Protein AF-A0A9D6SR41-F1 (afdb_monomer)

pLDDT: mean 81.48, std 13.34, range [27.78, 97.31]

Foldseek 3Di:
DDDDDDDDDDDPDDDPVVLVLVLLLVLLVQLLVLCPVVLVVQLVLLVVLCVVCVPQFDNVVSVVLNVQSVVLSVVSVVLSVVCVVPVDDSVCSVVSVVVLLVSLLSNLLSLLCCLAVRQGAPPVVSLVSSLVSLLVSLVSCLLNQLSDLSNSVSNNCNNLVSNLVRLVVNPDPVSVVSSVVSVVSSVVSVVCSVVSNVVNSVVSSVVSVVVVVVVVVVVVVVVVVVVVVVVVVVVVVVVVVVVVVVVVVVVVVVCQQPDCWFKFWAWLVQQTQATHPNNCVVAVDDRVRRHRHHDQWADPVCVVVVVVVSVCQQVFDWDWQDWDWTAHPVGDIFTKGKTKHFDADPVGHGTIMMMIMDTDRVVVVPPPPPPPVCPVCVLVVVLVVQCVVPPDNVSSVQSNQVSCCVVVVFAKKKKFFDDPDDDDFFGPDMDMDGPDCPLLVVVVVQVRPDGLCVQCQEDVVCCQVVVAKDWFQFLVPDPRYRCSVSCVVSQWTIKIKHFQDAPRHGGMIMMTTHSHRDDDDPVVRVVVVVSSPSSNVSVVCVVVVVVVVVVLCVQQVDLWWKWWAFPVQATQDTHVNNCVPQVDDPVRRGRDHPLVRWADPPCSVVSVVVQVVQQVDPDWDWDWDWIAHPVGDIFIWIKTKHFDADPVRDGGTMMMIIDTCVVVVLVVLLVVLVVQLVVLLVPDLDLQRNVQVNQVSLCVSVVFFKKWWWFQDPPVRKTATDDMYGDPDPLVVVLVVVRNVDIHHLPDDQDWQFVVQVVVQAKDWFQFLVVRPSHPSSVSCVSSQFTIKIKHFQAAVNDTGIMMMTTHHHGDDDDPSSRVSVHVVSPVSNVSNVVSVVVVVCVQVVQAPPLQSAGEPVVVQVVVQVLLVVCVVVVFKKKKKKKFKPPLVVVCVPVNVVQSSVLSNVLSVLLVVLDDPPKGKGAHDDRIIMIMGHRDPDVVVVVVSVLSSQVSQQDWDQGPNDTDGIGMQMFMEMPPPQHSGDVSRVVQRVLQSVVSVVVPGSDYGYGDPVSVVVVVVLVVLLVVLVVCLVVVQKAWFWFFKAFLPPRDGQEIETDIWGQRPPPGIDDCVSVVVSCVVVVVNQSVQLVSLLVQLLLLLVLVVVVFDLHAYEYEDDLSLLPDPCNLVSNVVSCVVSVHQQLRYEYEYEQVSCPPDPVSSQVSQVSSVVSNHAYEYPCPPPDDDDLVSVLSHPHAAYEHDLVLLVCPPPDPVSLVSLLVVCVSCVVSVHAYEYEANQDPRSSVSCVVSPHGMYTHPNVHDGGHSVVVSVVSVDPDDDDDDDDD

Secondary structure (DSSP, 8-state):
---------------THHHHHHHHHHHHHHHHHHHHHHHHHHHHHHHHHHHHHTTTS-HHHHHHHHHHHHHHHHHHHHHHHHHHTT---GGGHHHHHHHHHHHHHHHHHHHHHHTTTS--SS-HHHHHHHHHHHHHHHHHHHHHHTTSHHHHHHHHHHHHHHHHHHHHHT--HHHHHHHHHHHHHHHHHHHHHHHHHHHHHHHHHHHHHHHHHHHHHHHHHHHHHHHHHHHHHHHHHHHHHHHHHHHHHHHHHHHHHH-SSEEEEEETT-BEEEE-HHHHHHH---HHHHTTSB-TTS-GGGHHHHHHHHHHHHTT--EEEEEEEEE-TTS-EEEEEEEEEEEE-TTS-EEEEEEEEEE-TTHHHHTTSSSSTHHHHHHHHHHHHHHHSSSSHHHHHHHHHHHHHHHTT-SEEEEEE--TT--S-S-SEEEEEES-TTTTHHHHHHTTS--TTT-TTSHHHHHHHH-S-EEES-GGG--S-TTHHHHHHTT--EEEEEEEEETTEEEEEEEEEESS-----HHHHHHHHHHHHHHHHHHHHHHHHHHHHHHHHHHHS-SSEEEEEETTSBEEEE-HHHHHHH---HHHHTTSBHHHHTSPTT-HHHHHHHHHHHHT-SS-EEEEEEEE-TTS-EEEEEEEEEEEE-TTS-EEEEEEEEEE-HHHHHHHHHHHHHHHHHHHHHH-SSHHHHHHHHHHHHHHHHT-SEEEEEEE-TTT--EEEEEEEE-S-HHHHHHHHHHHT-EE-SSSS--HHHHHHHHH-S-EEES-GGG-TT-TTHHHHHHTTEEEEEEEEEEETTEEEEEEEEEEES-----HHHHHHHHHHHHHHHHHHHHHHHHHHHHHHHHB-TTT-SBBHHHHHHHHHHHHHHHHHHT-EEEEEEEEEETHHHHHHHH-HHHHHHHHHHHHHHHHHHS-TTSEEEEEETTEEEEEEEEES-HHHHHHHHHHHHHHHTS-EEETTEEE--EEEEEEEEETTT-SSHHHHHHHHHHHHHHHHHTTSS-EEE--TTHHHHHHHHHHHHHHHHHHHHHT-EEEEEEEEEETTT--EEEEEEEEEEEETTTEEE-HHHHHHHHHHHSTHHHHHHHHHHHHHHHHHHHHHTT----EEEEEE-HHHHT-TTHHHHHHHHHHHHT--GGGEEEEEEHHHHHTTHHHHHHHHHHHHHTT-EEEEEEETSS---HHHHTTS---EEEEPTHHHHSTTT-HHHHHHHHHHHHHHHHTT-EEEE----SHHHHHHHHHTT--EE-STTT---EEHHHHHHHHT--PPPPPP---

Mean predicted aligned error: 23.65 Å

Radius of gyration: 60.27 Å; Cα contacts (8 Å, |Δi|>4): 1962; chains: 1; bounding box: 120×101×166 Å

Solvent-accessible surface area (backbone atoms only — not comparable to full-atom values): 68161 Å² total; per-residue (Å²): 139,88,80,91,82,88,80,84,89,77,86,80,76,83,54,79,67,60,58,55,46,47,53,50,25,49,29,42,52,49,33,56,61,54,40,58,66,51,52,56,53,54,51,52,52,51,50,53,50,50,63,72,35,56,87,72,39,63,56,69,62,56,50,53,48,52,52,53,52,50,50,51,49,51,52,50,52,50,50,44,50,56,46,69,76,57,69,69,56,50,91,49,28,64,63,56,42,50,58,49,30,54,55,27,28,56,52,11,42,53,48,9,43,43,36,43,80,60,48,54,82,93,45,63,73,61,46,50,51,53,53,51,53,54,50,51,51,48,60,54,37,51,80,35,27,24,55,43,72,65,32,31,54,36,23,42,53,42,26,48,51,43,23,37,53,46,35,45,71,68,70,42,75,69,30,49,52,51,25,51,51,47,51,52,50,52,50,51,54,62,63,49,44,58,59,55,22,51,54,48,50,52,59,48,49,56,51,51,53,52,54,49,52,52,49,54,51,55,47,53,51,48,52,54,50,52,52,54,48,52,54,50,54,50,55,48,49,55,50,50,53,54,52,50,52,54,51,50,55,56,50,55,53,51,52,53,48,67,34,87,45,18,39,40,31,24,37,75,88,41,33,24,73,43,51,24,64,23,31,25,71,72,32,65,52,50,44,89,78,37,52,79,30,66,70,78,44,58,39,85,96,39,45,68,59,54,53,47,55,51,56,45,22,57,74,69,40,69,52,67,72,44,75,44,74,35,29,29,74,88,67,51,78,42,45,27,36,35,29,39,39,52,35,59,49,96,88,65,50,60,54,18,35,41,36,40,40,46,81,52,62,70,67,76,62,63,70,76,74,60,74,73,70,43,64,72,41,46,56,59,44,46,43,52,41,34,49,60,72,28,94,40,74,69,48,10,52,50,47,41,51,46,51,49,28,67,76,68,68,43,51,34,37,39,41,37,34,55,67,89,93,59,95,72,63,64,63,81,47,72,52,75,46,46,92,61,55,73,75,42,44,66,47,56,55,60,71,70,76,56,50,54,82,83,41,94,58,33,78,63,32,49,24,69,74,71,67,37,69,48,80,38,41,51,53,88,79,64,80,84,47,79,66,48,74,48,36,51,75,61,44,48,21,17,40,39,35,35,49,20,56,52,97,91,40,76,44,31,36,43,39,38,32,26,69,49,68,47,80,90,53,70,69,57,49,55,51,47,50,54,46,27,57,46,51,29,49,45,60,51,43,56,57,50,46,59,51,50,52,53,54,48,49,54,53,52,73,34,83,48,18,41,38,28,22,38,84,84,45,24,23,70,44,57,27,62,26,30,27,70,68,33,63,46,50,49,85,72,41,49,72,36,49,49,41,78,60,39,39,50,93,91,39,48,69,57,43,53,53,50,54,54,55,23,63,73,35,98,58,74,46,75,49,78,49,71,32,23,23,73,88,66,51,78,41,40,27,43,35,42,30,27,50,36,59,52,99,86,65,50,81,59,22,36,38,34,39,38,36,85,37,52,65,59,54,48,53,48,54,48,51,53,46,55,51,52,42,53,48,40,65,66,72,44,87,47,68,83,62,26,51,36,50,42,36,43,48,58,22,65,76,70,66,36,49,32,25,37,38,30,41,53,41,86,86,79,54,27,32,33,45,75,49,63,32,64,56,100,41,78,50,49,47,51,43,48,55,61,48,54,76,42,72,44,53,59,83,56,101,53,35,34,70,67,26,52,14,66,77,67,66,38,61,41,79,36,41,45,42,88,76,43,86,42,30,82,60,35,72,52,36,49,72,38,55,32,21,16,37,39,31,25,35,24,26,47,97,82,42,82,51,32,38,39,38,38,34,18,72,51,74,45,79,88,55,67,69,59,52,56,49,46,52,57,47,16,40,52,53,21,49,48,49,54,49,47,52,48,52,49,51,50,56,43,53,66,32,19,34,86,80,56,68,35,28,14,55,61,38,41,51,53,50,49,51,51,50,51,57,50,22,68,74,67,78,43,28,34,35,37,36,28,37,36,46,55,65,52,66,57,48,28,76,71,66,35,61,72,48,42,54,49,51,49,33,52,47,47,51,56,54,56,74,70,51,56,95,80,38,49,63,23,39,70,52,95,64,34,34,37,36,38,43,63,73,49,88,49,76,69,59,54,52,52,51,53,53,53,48,42,60,58,46,50,45,74,40,80,52,97,87,42,83,43,77,42,39,28,16,23,2,27,20,40,37,62,87,54,27,90,46,70,67,46,28,52,53,34,2,45,56,13,16,53,47,13,50,74,74,73,38,68,34,72,29,69,49,55,84,74,60,64,55,55,62,55,49,49,57,50,46,57,63,47,54,64,48,32,70,79,67,64,31,60,49,62,26,37,28,60,29,28,32,63,88,79,70,40,76,52,31,30,40,52,43,72,38,38,52,42,92,89,79,38,76,50,58,52,80,68,50,49,59,54,19,55,75,73,53,52,41,46,68,50,46,56,52,50,55,42,49,51,40,35,50,55,36,49,40,42,75,72,71,34,72,92,45,32,41,32,37,74,50,55,55,78,44,69,71,41,92,58,41,67,60,51,52,54,48,42,39,63,74,40,66,37,64,41,70,35,36,30,39,32,35,41,56,73,56,52,67,81,46,52,73,62,45,42,52,55,41,47,54,38,45,74,64,40,34,42,33,31,36,25,58,43,82,81,62,93,78,60,68,79,51,63,76,67,43,79,61,48,32,38,30,38,33,38,74,48,36,63,52,32,84,73,39,67,64,32,42,52,49,50,55,50,52,46,56,48,34,51,76,72,71,28,45,37,32,42,30,51,35,60,47,74,62,34,52,47,56,41,56,79,64,68,47,48,30,38,29,26,59,60,83,43,63,69,32,45,68,69,55,49,52,51,59,61,66,54,86,79,74,86,78,80,90,79,90,134

Structure (mmCIF, N/CA/C/O backbone):
data_AF-A0A9D6SR41-F1
#
_entry.id   AF-A0A9D6SR41-F1
#
loop_
_atom_site.group_PDB
_atom_site.id
_atom_site.type_symbol
_atom_site.label_atom_id
_atom_site.label_alt_id
_atom_site.label_comp_id
_atom_site.label_asym_id
_atom_site.label_entity_id
_atom_site.label_seq_id
_atom_site.pdbx_PDB_ins_code
_atom_site.Cartn_x
_atom_site.Cartn_y
_atom_site.Cartn_z
_atom_site.occupancy
_atom_site.B_iso_or_equiv
_atom_site.auth_seq_id
_atom_site.auth_comp_id
_atom_site.auth_asym_id
_atom_site.auth_atom_id
_atom_site.pdbx_PDB_model_num
ATOM 1 N N . MET A 1 1 ? 51.370 17.692 -1.392 1.00 33.47 1 MET A N 1
ATOM 2 C CA . MET A 1 1 ? 50.903 19.087 -1.574 1.00 33.47 1 MET A CA 1
ATOM 3 C C . MET A 1 1 ? 49.562 19.005 -2.301 1.00 33.47 1 MET A C 1
ATOM 5 O O . MET A 1 1 ? 49.548 18.300 -3.294 1.00 33.47 1 MET A O 1
ATOM 9 N N . ALA A 1 2 ? 48.421 19.585 -1.916 1.00 34.06 2 ALA A N 1
ATOM 10 C CA . ALA A 1 2 ? 47.957 20.330 -0.729 1.00 34.06 2 ALA A CA 1
ATOM 11 C C . ALA A 1 2 ? 46.393 20.393 -0.816 1.00 34.06 2 ALA A C 1
ATOM 13 O O . ALA A 1 2 ? 45.876 20.239 -1.916 1.00 34.06 2 ALA A O 1
ATOM 14 N N . GLN A 1 3 ? 45.567 20.591 0.225 1.00 32.34 3 GLN A N 1
ATOM 15 C CA . GLN A 1 3 ? 45.798 20.746 1.670 1.00 32.34 3 GLN A CA 1
ATOM 16 C C . GLN A 1 3 ? 44.522 20.373 2.479 1.00 32.34 3 GLN A C 1
ATOM 18 O O . GLN A 1 3 ? 43.440 20.820 2.132 1.00 32.34 3 GLN A O 1
ATOM 23 N N . ILE A 1 4 ? 44.686 19.603 3.567 1.00 36.31 4 ILE A N 1
ATOM 24 C CA . ILE A 1 4 ? 44.029 19.737 4.895 1.00 36.31 4 ILE A CA 1
ATOM 25 C C . ILE A 1 4 ? 42.527 20.133 4.954 1.00 36.31 4 ILE A C 1
ATOM 27 O O . ILE A 1 4 ? 42.212 21.311 4.828 1.00 36.31 4 ILE A O 1
ATOM 31 N N . SER A 1 5 ? 41.662 19.221 5.429 1.00 31.62 5 SER A N 1
ATOM 32 C CA . SER A 1 5 ? 41.099 19.325 6.800 1.00 31.62 5 SER A CA 1
ATOM 33 C C . SER A 1 5 ? 40.365 18.058 7.287 1.00 31.62 5 SER A C 1
ATOM 35 O O . SER A 1 5 ? 39.330 17.638 6.784 1.00 31.62 5 SER A O 1
ATOM 37 N N . ASN A 1 6 ? 40.937 17.472 8.339 1.00 33.97 6 ASN A N 1
ATOM 38 C CA . ASN A 1 6 ? 40.275 16.614 9.328 1.00 33.97 6 ASN A CA 1
ATOM 39 C C . ASN A 1 6 ? 39.234 17.500 10.083 1.00 33.97 6 ASN A C 1
ATOM 41 O O . ASN A 1 6 ? 39.447 18.708 10.152 1.00 33.97 6 ASN A O 1
ATOM 45 N N . THR A 1 7 ? 38.103 17.043 10.634 1.00 31.14 7 THR A N 1
ATOM 46 C CA . THR A 1 7 ? 38.012 16.145 11.804 1.00 31.14 7 THR A CA 1
ATOM 47 C C . THR A 1 7 ? 36.564 15.751 12.150 1.00 31.14 7 THR A C 1
ATOM 49 O O . THR A 1 7 ? 35.663 16.567 11.999 1.00 31.14 7 THR A O 1
ATOM 52 N N . ALA A 1 8 ? 36.429 14.571 12.772 1.00 31.42 8 ALA A N 1
ATOM 53 C CA . ALA A 1 8 ? 35.556 14.217 13.910 1.00 31.42 8 ALA A CA 1
ATOM 54 C C . ALA A 1 8 ? 34.057 14.600 13.907 1.00 31.42 8 ALA A C 1
ATOM 56 O O . ALA A 1 8 ? 33.673 15.765 13.931 1.00 31.42 8 ALA A O 1
ATOM 57 N N . GLY A 1 9 ? 33.208 13.578 14.054 1.00 37.94 9 GLY A N 1
ATOM 58 C CA . GLY A 1 9 ? 31.798 13.759 14.388 1.00 37.94 9 GLY A CA 1
ATOM 59 C C . GLY A 1 9 ? 31.573 14.143 15.853 1.00 37.94 9 GLY A C 1
ATOM 60 O O . GLY A 1 9 ? 32.329 13.753 16.743 1.00 37.94 9 GLY A O 1
ATOM 61 N N . THR A 1 10 ? 30.475 14.852 16.097 1.00 27.78 10 THR A N 1
ATOM 62 C CA . THR A 1 10 ? 29.886 15.061 17.420 1.00 27.78 10 THR A CA 1
ATOM 63 C C . THR A 1 10 ? 28.513 14.403 17.462 1.00 27.78 10 THR A C 1
ATOM 65 O O . THR A 1 10 ? 27.566 14.837 16.808 1.00 27.78 10 THR A O 1
ATOM 68 N N . SER A 1 11 ? 28.393 13.344 18.259 1.00 34.56 11 SER A N 1
ATOM 69 C CA . SER A 1 11 ? 27.103 12.805 18.674 1.00 34.56 11 SER A CA 1
ATOM 70 C C . SER A 1 11 ? 26.412 13.821 19.582 1.00 34.56 11 SER A C 1
ATOM 72 O O . SER A 1 11 ? 26.710 13.910 20.772 1.00 34.56 11 SER A O 1
ATOM 74 N N . VAL A 1 12 ? 25.482 14.602 19.029 1.00 32.38 12 VAL A N 1
ATOM 75 C CA . VAL A 1 12 ? 24.585 15.428 19.844 1.00 32.38 12 VAL A CA 1
ATOM 76 C C . VAL A 1 12 ? 23.571 14.498 20.501 1.00 32.38 12 VAL A C 1
ATOM 78 O O . VAL A 1 12 ? 22.604 14.070 19.874 1.00 32.38 12 VAL A O 1
ATOM 81 N N . SER A 1 13 ? 23.800 14.170 21.770 1.00 31.52 13 SER A N 1
ATOM 82 C CA . SER A 1 13 ? 22.782 13.564 22.619 1.00 31.52 13 SER A CA 1
ATOM 83 C C . SER A 1 13 ? 21.641 14.564 22.813 1.00 31.52 13 SER A C 1
ATOM 85 O O . SER A 1 13 ? 21.782 15.575 23.499 1.00 31.52 13 SER A O 1
ATOM 87 N N . SER A 1 14 ? 20.493 14.290 22.196 1.00 34.59 14 SER A N 1
ATOM 88 C CA . SER A 1 14 ? 19.269 15.059 22.405 1.00 34.59 14 SER A CA 1
ATOM 89 C C . SER A 1 14 ? 18.758 14.837 23.832 1.00 34.59 14 SER A C 1
ATOM 91 O O . SER A 1 14 ? 18.088 13.843 24.113 1.00 34.59 14 SER A O 1
ATOM 93 N N . GLY A 1 15 ? 19.103 15.751 24.740 1.00 33.31 15 GLY A N 1
ATOM 94 C CA . GLY A 1 15 ? 18.530 15.787 26.085 1.00 33.31 15 GLY A CA 1
ATOM 95 C C . GLY A 1 15 ? 17.029 16.129 26.067 1.00 33.31 15 GLY A C 1
ATOM 96 O O . GLY A 1 15 ? 16.541 16.663 25.065 1.00 33.31 15 GLY A O 1
ATOM 97 N N . PRO A 1 16 ? 16.296 15.873 27.172 1.00 42.09 16 PRO A N 1
ATOM 98 C CA . PRO A 1 16 ? 14.841 16.067 27.242 1.00 42.09 16 PRO A CA 1
ATOM 99 C C . PRO A 1 16 ? 14.359 17.471 26.828 1.00 42.09 16 PRO A C 1
ATOM 101 O O . PRO A 1 16 ? 13.327 17.603 26.170 1.00 42.09 16 PRO A O 1
ATOM 104 N N . ASP A 1 17 ? 15.146 18.510 27.129 1.00 46.75 17 ASP A N 1
ATOM 105 C CA . ASP A 1 17 ? 14.810 19.922 26.880 1.00 46.75 17 ASP A CA 1
ATOM 106 C C . ASP A 1 17 ? 14.578 20.284 25.400 1.00 46.75 17 ASP A C 1
ATOM 108 O O . ASP A 1 17 ? 13.891 21.262 25.095 1.00 46.75 17 ASP A O 1
ATOM 112 N N . HIS A 1 18 ? 15.155 19.543 24.446 1.00 53.44 18 HIS A N 1
ATOM 113 C CA . HIS A 1 18 ? 15.028 19.890 23.023 1.00 53.44 18 HIS A CA 1
ATOM 114 C C . HIS A 1 18 ? 13.638 19.583 22.446 1.00 53.44 18 HIS A C 1
ATOM 116 O O . HIS A 1 18 ? 13.173 20.320 21.572 1.00 53.44 18 HIS A O 1
ATOM 122 N N . GLY A 1 19 ? 12.947 18.559 22.960 1.00 62.31 19 GLY A N 1
ATOM 123 C CA . GLY A 1 19 ? 11.571 18.251 22.559 1.00 62.31 19 GLY A CA 1
ATOM 124 C C . GLY A 1 19 ? 10.586 19.326 23.026 1.00 62.31 19 GLY A C 1
ATOM 125 O O . GLY A 1 19 ? 9.773 19.816 22.241 1.00 62.31 19 GLY A O 1
ATOM 126 N N . GLU A 1 20 ? 10.700 19.768 24.281 1.00 69.62 20 GLU A N 1
ATOM 127 C CA . GLU A 1 20 ? 9.794 20.779 24.842 1.00 69.62 20 GLU A CA 1
ATOM 128 C C . GLU A 1 20 ? 9.955 22.151 24.174 1.00 69.62 20 GLU A C 1
ATOM 130 O O . GLU A 1 20 ? 8.957 22.805 23.861 1.00 69.62 20 GLU A O 1
ATOM 135 N N . ALA A 1 21 ? 11.188 22.564 23.860 1.00 74.25 21 ALA A N 1
ATOM 136 C CA . ALA A 1 21 ? 11.446 23.809 23.136 1.00 74.25 21 ALA A CA 1
ATOM 137 C C . ALA A 1 21 ? 10.847 23.811 21.712 1.00 74.25 21 ALA A C 1
ATOM 139 O O . ALA A 1 21 ? 10.336 24.839 21.256 1.00 74.25 21 ALA A O 1
ATOM 140 N N . ALA A 1 22 ? 10.871 22.667 21.016 1.00 77.00 22 ALA A N 1
ATOM 141 C CA . ALA A 1 22 ? 10.248 22.511 19.702 1.00 77.00 22 ALA A CA 1
ATOM 142 C C . ALA A 1 22 ? 8.712 22.545 19.792 1.00 77.00 22 ALA A C 1
ATOM 144 O O . ALA A 1 22 ? 8.068 23.312 19.072 1.00 77.00 22 ALA A O 1
ATOM 145 N N . ILE A 1 23 ? 8.129 21.797 20.737 1.00 81.69 23 ILE A N 1
ATOM 146 C CA . ILE A 1 23 ? 6.682 21.790 21.001 1.00 81.69 23 ILE A CA 1
ATOM 147 C C . ILE A 1 23 ? 6.187 23.201 21.361 1.00 81.69 23 ILE A C 1
ATOM 149 O O . ILE A 1 23 ? 5.150 23.638 20.860 1.00 81.69 23 ILE A O 1
ATOM 153 N N . TYR A 1 24 ? 6.933 23.954 22.175 1.00 87.38 24 TYR A N 1
ATOM 154 C CA . TYR A 1 24 ? 6.585 25.333 22.521 1.00 87.38 24 TYR A CA 1
ATOM 155 C C . TYR A 1 24 ? 6.674 26.291 21.320 1.00 87.38 24 TYR A C 1
ATOM 157 O O . TYR A 1 24 ? 5.811 27.154 21.146 1.00 87.38 24 TYR A O 1
ATOM 165 N N . ALA A 1 25 ? 7.658 26.119 20.432 1.00 86.06 25 ALA A N 1
ATOM 166 C CA . ALA A 1 25 ? 7.715 26.884 19.187 1.00 86.06 25 ALA A CA 1
ATOM 167 C C . ALA A 1 25 ? 6.480 26.639 18.300 1.00 86.06 25 ALA A C 1
ATOM 169 O O . ALA A 1 25 ? 5.919 27.594 17.754 1.00 86.06 25 ALA A O 1
ATOM 170 N N . ASP A 1 26 ? 6.001 25.395 18.221 1.00 86.94 26 ASP A N 1
ATOM 171 C CA . ASP A 1 26 ? 4.781 25.050 17.487 1.00 86.94 26 ASP A CA 1
ATOM 172 C C . ASP A 1 26 ? 3.493 25.536 18.178 1.00 86.94 26 ASP A C 1
ATOM 174 O O . ASP A 1 26 ? 2.573 25.977 17.484 1.00 86.94 26 ASP A O 1
ATOM 178 N N . GLN A 1 27 ? 3.436 25.589 19.518 1.00 90.19 27 GLN A N 1
ATOM 179 C CA . GLN A 1 27 ? 2.353 26.276 20.247 1.00 90.19 27 GLN A CA 1
ATOM 180 C C . GLN A 1 27 ? 2.261 27.758 19.841 1.00 90.19 27 GLN A C 1
ATOM 182 O O . GLN A 1 27 ? 1.170 28.266 19.572 1.00 90.19 27 GLN A O 1
ATOM 187 N N . VAL A 1 28 ? 3.402 28.452 19.731 1.00 90.50 28 VAL A N 1
ATOM 188 C CA . VAL A 1 28 ? 3.453 29.856 19.284 1.00 90.50 28 VAL A CA 1
ATOM 189 C C . VAL A 1 28 ? 3.041 29.984 17.811 1.00 90.50 28 VAL A C 1
ATOM 191 O O . VAL A 1 28 ? 2.259 30.877 17.481 1.00 90.50 28 VAL A O 1
ATOM 194 N N . ARG A 1 29 ? 3.472 29.079 16.919 1.00 89.56 29 ARG A N 1
ATOM 195 C CA . ARG A 1 29 ? 3.008 29.063 15.514 1.00 89.56 29 ARG A CA 1
ATOM 196 C C . ARG A 1 29 ? 1.492 28.890 15.421 1.00 89.56 29 ARG A C 1
ATOM 198 O O . ARG A 1 29 ? 0.832 29.619 14.675 1.00 89.56 29 ARG A O 1
ATOM 205 N N . LEU A 1 30 ? 0.934 27.959 16.197 1.00 88.56 30 LEU A N 1
ATOM 206 C CA . LEU A 1 30 ? -0.502 27.692 16.256 1.00 88.56 30 LEU A CA 1
ATOM 207 C C . LEU A 1 30 ? -1.277 28.922 16.757 1.00 88.56 30 LEU A C 1
ATOM 209 O O . LEU A 1 30 ? -2.248 29.323 16.117 1.00 88.56 30 LEU A O 1
ATOM 213 N N . LEU A 1 31 ? -0.790 29.584 17.812 1.00 90.31 31 LEU A N 1
ATOM 214 C CA . LEU A 1 31 ? -1.353 30.824 18.362 1.00 90.31 31 LEU A CA 1
ATOM 215 C C . LEU A 1 31 ? -1.460 31.941 17.305 1.00 90.31 31 LEU A C 1
ATOM 217 O O . LEU A 1 31 ? -2.523 32.544 17.134 1.00 90.31 31 LEU A O 1
ATOM 221 N N . TYR A 1 32 ? -0.389 32.196 16.542 1.00 90.88 32 TYR A N 1
ATOM 222 C CA . TYR A 1 32 ? -0.406 33.194 15.462 1.00 90.88 32 TYR A CA 1
ATOM 223 C C . TYR A 1 32 ? -1.338 32.799 14.305 1.00 90.88 32 TYR A C 1
ATOM 225 O O . TYR A 1 32 ? -2.004 33.671 13.741 1.00 90.88 32 TYR A O 1
ATOM 233 N N . ARG A 1 33 ? -1.421 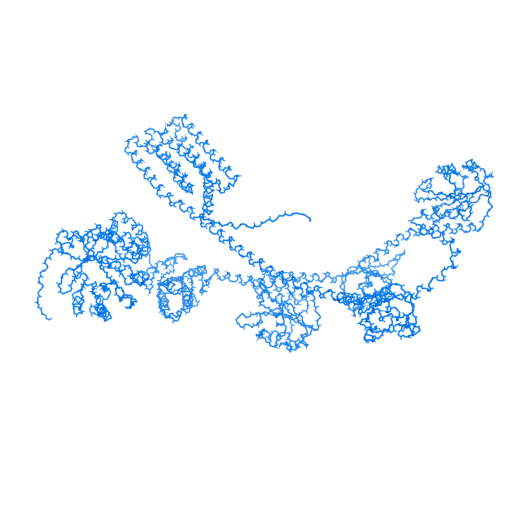31.505 13.963 1.00 87.81 33 ARG A N 1
ATOM 234 C CA . ARG A 1 33 ? -2.286 30.989 12.888 1.00 87.81 33 ARG A CA 1
ATOM 235 C C . ARG A 1 33 ? -3.774 31.090 13.239 1.00 87.81 33 ARG A C 1
ATOM 237 O O . ARG A 1 33 ? -4.545 31.601 12.427 1.00 87.81 33 ARG A O 1
ATOM 244 N N . LEU A 1 34 ? -4.168 30.642 14.433 1.00 86.81 34 LEU A N 1
ATOM 245 C CA . LEU A 1 34 ? -5.562 30.653 14.900 1.00 86.81 34 LEU A CA 1
ATOM 246 C C . LEU A 1 34 ? -6.093 32.072 15.151 1.00 86.81 34 LEU A C 1
ATOM 248 O O . LEU A 1 34 ? -7.293 32.305 15.052 1.00 86.81 34 LEU A O 1
ATOM 252 N N . SER A 1 35 ? -5.218 33.043 15.425 1.00 86.31 35 SER A N 1
ATOM 253 C CA . SER A 1 35 ? -5.628 34.422 15.731 1.00 86.31 35 SER A CA 1
ATOM 254 C C . SER A 1 35 ? -6.060 35.255 14.521 1.00 86.31 35 SER A C 1
ATOM 256 O O . SER A 1 35 ? -6.672 36.309 14.696 1.00 86.31 35 SER A O 1
ATOM 258 N N . ARG A 1 36 ? -5.764 34.815 13.290 1.00 84.62 36 ARG A N 1
ATOM 259 C CA . ARG A 1 36 ? -6.049 35.590 12.069 1.00 84.62 36 ARG A CA 1
ATOM 260 C C . ARG A 1 36 ? -7.551 35.873 11.852 1.00 84.62 36 ARG A C 1
ATOM 262 O O . ARG A 1 36 ? -7.860 37.033 11.582 1.00 84.62 36 ARG A O 1
ATOM 269 N N . PRO A 1 37 ? -8.486 34.904 11.969 1.00 83.69 37 PRO A N 1
ATOM 270 C CA . PRO A 1 37 ? -9.924 35.183 11.872 1.00 83.69 37 PRO A CA 1
ATOM 271 C C . PRO A 1 37 ? -10.431 36.082 13.007 1.00 83.69 37 PRO A C 1
ATOM 273 O O . PRO A 1 37 ? -11.261 36.960 12.773 1.00 83.69 37 PRO A O 1
ATOM 276 N N . GLY A 1 38 ? -9.880 35.919 14.217 1.00 82.75 38 GLY A N 1
ATOM 277 C CA . GLY A 1 38 ? -10.270 36.691 15.399 1.00 82.75 38 GLY A CA 1
ATOM 278 C C . GLY A 1 38 ? -10.148 38.204 15.202 1.00 82.75 38 GLY A C 1
ATOM 279 O O . GLY A 1 38 ? -11.025 38.943 15.632 1.00 82.75 38 GLY A O 1
ATOM 280 N N . TYR A 1 39 ? -9.129 38.673 14.473 1.00 87.69 39 TYR A N 1
ATOM 281 C CA . TYR A 1 39 ? -8.924 40.105 14.208 1.00 87.69 39 TYR A CA 1
ATOM 282 C C . TYR A 1 39 ? -10.059 40.750 13.403 1.00 87.69 39 TYR A C 1
ATOM 284 O O . TYR A 1 39 ? -10.422 41.894 13.676 1.00 87.69 39 TYR A O 1
ATOM 292 N N . ALA A 1 40 ? -10.644 40.020 12.448 1.00 85.56 40 ALA A N 1
ATOM 293 C CA . ALA A 1 40 ? -11.812 40.494 11.711 1.00 85.56 40 ALA A CA 1
ATOM 294 C C . ALA A 1 40 ? -13.053 40.535 12.619 1.00 85.56 40 ALA A C 1
ATOM 296 O O . ALA A 1 40 ? -13.762 41.538 12.635 1.00 85.56 40 ALA A O 1
ATOM 297 N N . GLY A 1 41 ? -13.262 39.497 13.438 1.00 86.31 41 GLY A N 1
ATOM 298 C CA . GLY A 1 41 ? -14.351 39.453 14.421 1.00 86.31 41 GLY A CA 1
ATOM 299 C C . GLY A 1 41 ? -14.288 40.594 15.443 1.00 86.31 41 GLY A C 1
ATOM 300 O O . GLY A 1 41 ? -15.296 41.248 15.697 1.00 86.31 41 GLY A O 1
ATOM 301 N N . THR A 1 42 ? -13.101 40.908 15.976 1.00 88.44 42 THR A N 1
ATOM 302 C CA . THR A 1 42 ? -12.919 42.039 16.905 1.00 88.44 42 THR A CA 1
ATOM 303 C C . THR A 1 42 ? -13.238 43.385 16.247 1.00 88.44 42 THR A C 1
ATOM 305 O O . THR A 1 42 ? -13.856 44.233 16.887 1.00 88.44 42 THR A O 1
ATOM 308 N N . LEU A 1 43 ? -12.862 43.585 14.976 1.00 90.69 43 LEU A N 1
ATOM 309 C CA . LEU A 1 43 ? -13.183 44.815 14.244 1.00 90.69 43 LEU A CA 1
ATOM 310 C C . LEU A 1 43 ? -14.692 44.948 13.992 1.00 90.69 43 LEU A C 1
ATOM 312 O O . LEU A 1 43 ? -15.252 46.019 14.210 1.00 90.69 43 LEU A O 1
ATOM 316 N N . ILE A 1 44 ? -15.357 43.859 13.591 1.00 91.38 44 ILE A N 1
ATOM 317 C CA . ILE A 1 44 ? -16.816 43.819 13.402 1.00 91.38 44 ILE A CA 1
ATOM 318 C C . ILE A 1 44 ? -17.531 44.166 14.715 1.00 91.38 44 ILE A C 1
ATOM 320 O O . ILE A 1 44 ? -18.380 45.054 14.727 1.00 91.38 44 ILE A O 1
ATOM 324 N N . ASN A 1 45 ? -17.133 43.558 15.837 1.00 90.94 45 ASN A N 1
ATOM 325 C CA . ASN A 1 45 ? -17.711 43.867 17.147 1.00 90.94 45 ASN A CA 1
ATOM 326 C C . ASN A 1 45 ? -17.479 45.330 17.560 1.00 90.94 45 ASN A C 1
ATOM 328 O O . ASN A 1 45 ? -18.385 45.960 18.101 1.00 90.94 45 ASN A O 1
ATOM 332 N N . ALA A 1 46 ? -16.306 45.904 17.274 1.00 91.56 46 ALA A N 1
ATOM 333 C CA . ALA A 1 46 ? -16.031 47.314 17.559 1.00 91.56 46 ALA A CA 1
ATOM 334 C C . ALA A 1 46 ? -16.901 48.270 16.718 1.00 91.56 46 ALA A C 1
ATOM 336 O O . ALA A 1 46 ? -17.343 49.301 17.224 1.00 91.56 46 ALA A O 1
ATOM 337 N N . LEU A 1 47 ? -17.204 47.911 15.465 1.00 92.38 47 LEU A N 1
ATOM 338 C CA . LEU A 1 47 ? -18.130 48.658 14.606 1.00 92.38 47 LEU A CA 1
ATOM 339 C C . LEU A 1 47 ? -19.592 48.527 15.065 1.00 92.38 47 LEU A C 1
ATOM 341 O O . LEU A 1 47 ? -20.313 49.523 15.062 1.00 92.38 47 LEU A O 1
ATOM 345 N N . ILE A 1 48 ? -20.016 47.342 15.521 1.00 91.19 48 ILE A N 1
ATOM 346 C CA . ILE A 1 48 ? -21.344 47.128 16.127 1.00 91.19 48 ILE A CA 1
ATOM 347 C C . ILE A 1 48 ? -21.510 48.016 17.368 1.00 91.19 48 ILE A C 1
ATOM 349 O O . ILE A 1 48 ? -22.516 48.712 17.495 1.00 91.19 48 ILE A O 1
ATOM 353 N N . VAL A 1 49 ? -20.505 48.052 18.249 1.00 90.12 49 VAL A N 1
ATOM 354 C CA . VAL A 1 49 ? -20.489 48.917 19.441 1.00 90.12 49 VAL A CA 1
ATOM 355 C C . VAL A 1 49 ? -20.514 50.401 19.068 1.00 90.12 49 VAL A C 1
ATOM 357 O O . VAL A 1 49 ? -21.295 51.156 19.645 1.00 90.12 49 VAL A O 1
ATOM 360 N N . MET A 1 50 ? -19.704 50.819 18.089 1.00 91.19 50 MET A N 1
ATOM 361 C CA . MET A 1 50 ? -19.691 52.195 17.579 1.00 91.19 50 MET A CA 1
ATOM 362 C C . MET A 1 50 ? -21.077 52.630 17.085 1.00 91.19 50 MET A C 1
ATOM 364 O O . MET A 1 50 ? -21.543 53.710 17.439 1.00 91.19 50 MET A O 1
ATOM 368 N N . PHE A 1 51 ? -21.748 51.787 16.295 1.00 90.88 51 PHE A N 1
ATOM 369 C CA . PHE A 1 51 ? -23.082 52.078 15.774 1.00 90.88 51 PHE A CA 1
ATOM 370 C C . PHE A 1 51 ? -24.138 52.113 16.887 1.00 90.88 51 PHE A C 1
ATOM 372 O O . PHE A 1 51 ? -24.897 53.076 16.981 1.00 90.88 51 PHE A O 1
ATOM 379 N N . ALA A 1 52 ? -24.156 51.102 17.762 1.00 88.88 52 ALA A N 1
ATOM 380 C CA . ALA A 1 52 ? -25.138 50.997 18.838 1.00 88.88 52 ALA A CA 1
ATOM 381 C C . ALA A 1 52 ? -25.038 52.154 19.847 1.00 88.88 52 ALA A C 1
ATOM 383 O O . ALA A 1 52 ? -26.056 52.703 20.257 1.00 88.88 52 ALA A O 1
ATOM 384 N N . LEU A 1 53 ? -23.824 52.563 20.229 1.00 89.81 53 LEU A N 1
ATOM 385 C CA . LEU A 1 53 ? -23.615 53.598 21.246 1.00 89.81 53 LEU A CA 1
ATOM 386 C C . LEU A 1 53 ? -23.547 55.031 20.685 1.00 89.81 53 LEU A C 1
ATOM 388 O O . LEU A 1 53 ? -23.407 55.970 21.467 1.00 89.81 53 LEU A O 1
ATOM 392 N N . TRP A 1 54 ? -23.680 55.243 19.368 1.00 89.88 54 TRP A N 1
ATOM 393 C CA . TRP A 1 54 ? -23.468 56.546 18.704 1.00 89.88 54 TRP A CA 1
ATOM 394 C C . TRP A 1 54 ? -24.314 57.716 19.247 1.00 89.88 54 TRP A C 1
ATOM 396 O O . TRP A 1 54 ? -23.909 58.883 19.175 1.00 89.88 54 TRP A O 1
ATOM 406 N N . ASN A 1 55 ? -25.504 57.406 19.765 1.00 85.62 55 ASN A N 1
ATOM 407 C CA . ASN A 1 55 ? -26.445 58.377 20.331 1.00 85.62 55 ASN A CA 1
ATOM 408 C C . ASN A 1 55 ? -26.570 58.286 21.862 1.00 85.62 55 ASN A C 1
ATOM 410 O O . ASN A 1 55 ? -27.329 59.055 22.440 1.00 85.62 55 ASN A O 1
ATOM 414 N N . VAL A 1 56 ? -25.837 57.368 22.502 1.00 86.81 56 VAL A N 1
ATOM 415 C CA . VAL A 1 56 ? -25.952 57.053 23.938 1.00 86.81 56 VAL A CA 1
ATOM 416 C C . VAL A 1 56 ? -24.661 57.391 24.693 1.00 86.81 56 VAL A C 1
ATOM 418 O O . VAL A 1 56 ? -24.706 57.884 25.816 1.00 86.81 56 VAL A O 1
ATOM 421 N N . ALA A 1 57 ? -23.499 57.170 24.073 1.00 87.12 57 ALA A N 1
ATOM 422 C CA . ALA A 1 57 ? -22.187 57.469 24.640 1.00 87.12 57 ALA A CA 1
ATOM 423 C C . ALA A 1 57 ? -21.571 58.752 24.034 1.00 87.12 57 ALA A C 1
ATOM 425 O O . ALA A 1 57 ? -21.908 59.139 22.910 1.00 87.12 57 ALA A O 1
ATOM 426 N N . PRO A 1 58 ? -20.616 59.413 24.721 1.00 89.00 58 PRO A N 1
ATOM 427 C CA . PRO A 1 58 ? -19.942 60.593 24.185 1.00 89.00 58 PRO A CA 1
ATOM 428 C C . PRO A 1 58 ? -19.171 60.275 22.893 1.00 89.00 58 PRO A C 1
ATOM 430 O O . PRO A 1 58 ? -18.134 59.608 22.920 1.00 89.00 58 PRO A O 1
ATOM 433 N N . ARG A 1 59 ? -19.651 60.798 21.755 1.00 90.00 59 ARG A N 1
ATOM 434 C CA . ARG A 1 59 ? -19.123 60.511 20.402 1.00 90.00 59 ARG A CA 1
ATOM 435 C C . ARG A 1 59 ? -17.607 60.686 20.270 1.00 90.00 59 ARG A C 1
ATOM 437 O O . ARG A 1 59 ? -16.966 59.900 19.582 1.00 90.00 59 ARG A O 1
ATOM 444 N N . LEU A 1 60 ? -17.027 61.679 20.950 1.00 89.00 60 LEU A N 1
ATOM 445 C CA . LEU A 1 60 ? -15.578 61.906 20.957 1.00 89.00 60 LEU A CA 1
ATOM 446 C C . LEU A 1 60 ? -14.817 60.738 21.609 1.00 89.00 60 LEU A C 1
ATOM 448 O O . LEU A 1 60 ? -13.863 60.233 21.024 1.00 89.00 60 LEU A O 1
ATOM 452 N N . LEU A 1 61 ? -15.256 60.276 22.785 1.00 88.75 61 LEU A N 1
ATOM 453 C CA . LEU A 1 61 ? -14.629 59.154 23.493 1.00 88.75 61 LEU A CA 1
ATOM 454 C C . LEU A 1 61 ? -14.822 57.835 22.736 1.00 88.75 61 LEU A C 1
ATOM 456 O O . LEU A 1 61 ? -13.878 57.058 22.614 1.00 88.75 61 LEU A O 1
ATOM 460 N N . LEU A 1 62 ? -16.014 57.614 22.175 1.00 90.88 62 LEU A N 1
ATOM 461 C CA . LEU A 1 62 ? -16.317 56.443 21.352 1.00 90.88 62 LEU A CA 1
ATOM 462 C C . LEU A 1 62 ? -15.444 56.416 20.079 1.00 90.88 62 LEU A C 1
ATOM 464 O O . LEU A 1 62 ? -14.892 55.375 19.725 1.00 90.88 62 LEU A O 1
ATOM 468 N N . GLY A 1 63 ? -15.252 57.574 19.433 1.00 89.50 63 GLY A N 1
ATOM 469 C CA . GLY A 1 63 ? -14.358 57.752 18.283 1.00 89.50 63 GLY A CA 1
ATOM 470 C C . GLY A 1 63 ? -12.893 57.460 18.609 1.00 89.50 63 GLY A C 1
ATOM 471 O O . GLY A 1 63 ? -12.256 56.673 17.909 1.00 89.50 63 GLY A O 1
ATOM 472 N N . VAL A 1 64 ? -12.370 58.029 19.702 1.00 92.25 64 VAL A N 1
ATOM 473 C CA . VAL A 1 64 ? -11.007 57.746 20.194 1.00 92.25 64 VAL A CA 1
ATOM 474 C C . VAL A 1 64 ? -10.843 56.254 20.503 1.00 92.25 64 VAL A C 1
ATOM 476 O O . VAL A 1 64 ? -9.856 55.651 20.081 1.00 92.25 64 VAL A O 1
ATOM 479 N N . TRP A 1 65 ? -11.822 55.628 21.161 1.00 94.62 65 TRP A N 1
ATOM 480 C CA . TRP A 1 65 ? -11.798 54.195 21.460 1.00 94.62 65 TRP A CA 1
ATOM 481 C C . TRP A 1 65 ? -11.730 53.328 20.192 1.00 94.62 65 TRP A C 1
ATOM 483 O O . TRP A 1 65 ? -10.866 52.454 20.107 1.00 94.62 65 TRP A O 1
ATOM 493 N N . LEU A 1 66 ? -12.547 53.603 19.165 1.00 93.62 66 LEU A N 1
ATOM 494 C CA . LEU A 1 66 ? -12.486 52.857 17.899 1.00 93.62 66 LEU A CA 1
ATOM 495 C C . LEU A 1 66 ? -11.136 53.034 17.188 1.00 93.62 66 LEU A C 1
ATOM 497 O O . LEU A 1 66 ? -10.603 52.061 16.649 1.00 93.62 66 LEU A O 1
ATOM 501 N N . VAL A 1 67 ? -10.558 54.240 17.201 1.00 93.81 67 VAL A N 1
ATOM 502 C CA . VAL A 1 67 ? -9.221 54.492 16.633 1.00 93.81 67 VAL A CA 1
ATOM 503 C C . VAL A 1 67 ? -8.156 53.670 17.367 1.00 93.81 67 VAL A C 1
ATOM 505 O O . VAL A 1 67 ? -7.342 53.017 16.713 1.00 93.81 67 VAL A O 1
ATOM 508 N N . LEU A 1 68 ? -8.191 53.624 18.703 1.00 93.81 68 LEU A N 1
ATOM 509 C CA . LEU A 1 68 ? -7.258 52.829 19.512 1.00 93.81 68 LEU A CA 1
ATOM 510 C C . LEU A 1 68 ? -7.414 51.320 19.267 1.00 93.81 68 LEU A C 1
ATOM 512 O O . LEU A 1 68 ? -6.417 50.633 19.034 1.00 93.81 68 LEU A O 1
ATOM 516 N N . VAL A 1 69 ? -8.646 50.800 19.239 1.00 93.44 69 VAL A N 1
ATOM 517 C CA . VAL A 1 69 ? -8.923 49.391 18.907 1.00 93.44 69 VAL A CA 1
ATOM 518 C C . VAL A 1 69 ? -8.411 49.056 17.502 1.00 93.44 69 VAL A C 1
ATOM 520 O O . VAL A 1 69 ? -7.695 48.069 17.326 1.00 93.44 69 VAL A O 1
ATOM 523 N N . THR A 1 70 ? -8.692 49.905 16.511 1.00 93.50 70 THR A N 1
ATOM 524 C CA . THR A 1 70 ? -8.248 49.714 15.118 1.00 93.50 70 THR A CA 1
ATOM 525 C C . THR A 1 70 ? -6.721 49.751 14.996 1.00 93.50 70 THR A C 1
ATOM 527 O O . THR A 1 70 ? -6.136 48.928 14.284 1.00 93.50 70 THR A O 1
ATOM 530 N N . ALA A 1 71 ? -6.048 50.641 15.731 1.00 94.25 71 ALA A N 1
ATOM 531 C CA . ALA A 1 71 ? -4.590 50.703 15.789 1.00 94.25 71 ALA A CA 1
ATOM 532 C C . ALA A 1 71 ? -3.985 49.420 16.389 1.00 94.25 71 ALA A C 1
ATOM 534 O O . ALA A 1 71 ? -3.051 48.857 15.814 1.00 94.25 71 ALA A O 1
ATOM 535 N N . ILE A 1 72 ? -4.553 48.897 17.483 1.00 94.62 72 ILE A N 1
ATOM 536 C CA . ILE A 1 72 ? -4.097 47.643 18.106 1.00 94.62 72 ILE A CA 1
ATOM 537 C C . ILE A 1 72 ? -4.339 46.447 17.170 1.00 94.62 72 ILE A C 1
ATOM 539 O O . ILE A 1 72 ? -3.439 45.621 17.005 1.00 94.62 72 ILE A O 1
ATOM 543 N N . ILE A 1 73 ? -5.494 46.360 16.497 1.00 93.12 73 ILE A N 1
ATOM 544 C CA . ILE A 1 73 ? -5.763 45.319 15.483 1.00 93.12 73 ILE A CA 1
ATOM 545 C C . ILE A 1 73 ? -4.725 45.388 14.353 1.00 93.12 73 ILE A C 1
ATOM 547 O O . ILE A 1 73 ? -4.139 44.367 13.985 1.00 93.12 73 ILE A O 1
ATOM 551 N N . THR A 1 74 ? -4.434 46.589 13.849 1.00 92.69 74 THR A N 1
ATOM 552 C CA . THR A 1 74 ? -3.463 46.809 12.764 1.00 92.69 74 THR A CA 1
ATOM 553 C C . THR A 1 74 ? -2.042 46.425 13.185 1.00 92.69 74 THR A C 1
ATOM 555 O O . THR A 1 74 ? -1.334 45.742 12.436 1.00 92.69 74 THR A O 1
ATOM 558 N N . ALA A 1 75 ? -1.630 46.778 14.406 1.00 93.12 75 ALA A N 1
ATOM 559 C CA . ALA A 1 75 ? -0.341 46.387 14.973 1.00 93.12 75 ALA A CA 1
ATOM 560 C C . ALA A 1 75 ? -0.229 44.861 15.142 1.00 93.12 75 ALA A C 1
ATOM 562 O O . ALA A 1 75 ? 0.766 44.262 14.730 1.00 93.12 75 ALA A O 1
ATOM 563 N N . ARG A 1 76 ? -1.274 44.201 15.662 1.00 93.50 76 ARG A N 1
ATOM 564 C CA . ARG A 1 76 ? -1.334 42.734 15.804 1.00 93.50 76 ARG A CA 1
ATOM 565 C C . ARG A 1 76 ? -1.315 42.000 14.460 1.00 93.50 76 ARG A C 1
ATOM 567 O O . ARG A 1 76 ? -0.653 40.969 14.336 1.00 93.50 76 ARG A O 1
ATOM 574 N N . PHE A 1 77 ? -1.999 42.522 13.444 1.00 92.25 77 PHE A N 1
ATOM 575 C CA . PHE A 1 77 ? -1.977 41.952 12.095 1.00 92.25 77 PHE A CA 1
ATOM 576 C C . PHE A 1 77 ? -0.612 42.137 11.414 1.00 92.25 77 PHE A C 1
ATOM 578 O O . PHE A 1 77 ? -0.116 41.226 10.749 1.00 92.25 77 PHE A O 1
ATOM 585 N N . SER A 1 78 ? 0.042 43.277 11.647 1.00 91.12 78 SER A N 1
ATOM 586 C CA . SER A 1 78 ? 1.414 43.539 11.193 1.00 91.12 78 SER A CA 1
ATOM 587 C C . SER A 1 78 ? 2.422 42.606 11.873 1.00 91.12 78 SER A C 1
ATOM 589 O O . SER A 1 78 ? 3.296 42.056 11.205 1.00 91.12 78 SER A O 1
ATOM 591 N N . LEU A 1 79 ? 2.252 42.341 13.174 1.00 91.19 79 LEU A N 1
ATOM 592 C CA . LEU A 1 79 ? 3.042 41.361 13.923 1.00 91.19 79 LEU A CA 1
ATOM 593 C C . LEU A 1 79 ? 2.850 39.935 13.374 1.00 91.19 79 LEU A C 1
ATOM 595 O O . LEU A 1 79 ? 3.832 39.220 13.197 1.00 91.19 79 LEU A O 1
ATOM 599 N N . TYR A 1 80 ? 1.618 39.543 13.026 1.00 91.88 80 TYR A N 1
ATOM 600 C CA . TYR A 1 80 ? 1.325 38.270 12.350 1.00 91.88 80 TYR A CA 1
ATOM 601 C C . TYR A 1 80 ? 2.000 38.155 10.972 1.00 91.88 80 TYR A C 1
ATOM 603 O O . TYR A 1 80 ? 2.605 37.122 10.673 1.00 91.88 80 TYR A O 1
ATOM 611 N N . LYS A 1 81 ? 1.957 39.211 10.146 1.00 89.81 81 LYS A N 1
ATOM 612 C CA . LYS A 1 81 ? 2.683 39.244 8.864 1.00 89.81 81 LYS A CA 1
ATOM 613 C C . LYS A 1 81 ? 4.194 39.116 9.074 1.00 89.81 81 LYS A C 1
ATOM 615 O O . LYS A 1 81 ? 4.831 38.319 8.395 1.00 89.81 81 LYS A O 1
ATOM 620 N N . ALA A 1 82 ? 4.756 39.845 10.039 1.00 89.50 82 ALA A N 1
ATOM 621 C CA . ALA A 1 82 ? 6.182 39.799 10.357 1.00 89.50 82 ALA A CA 1
ATOM 622 C C . ALA A 1 82 ? 6.635 38.440 10.921 1.00 89.50 82 ALA A C 1
ATOM 624 O O . ALA A 1 82 ? 7.761 38.030 10.657 1.00 89.50 82 ALA A O 1
ATOM 625 N N . TYR A 1 83 ? 5.773 37.742 11.668 1.00 89.50 83 TYR A N 1
ATOM 626 C CA . TYR A 1 83 ? 6.011 36.371 12.124 1.00 89.50 83 TYR A CA 1
ATOM 627 C C . TYR A 1 83 ? 6.011 35.391 10.942 1.00 89.50 83 TYR A C 1
ATOM 629 O O . TYR A 1 83 ? 6.972 34.650 10.746 1.00 89.50 83 TYR A O 1
ATOM 637 N N . SER A 1 84 ? 4.966 35.451 10.110 1.00 86.06 84 SER A N 1
ATOM 638 C CA . SER A 1 84 ? 4.775 34.551 8.963 1.00 86.06 84 SER A CA 1
ATOM 639 C C . SER A 1 84 ? 5.857 34.713 7.889 1.00 86.06 84 SER A C 1
ATOM 641 O O . SER A 1 84 ? 6.238 33.738 7.262 1.00 86.06 84 SER A O 1
ATOM 643 N N . ALA A 1 85 ? 6.376 35.928 7.689 1.00 83.12 85 ALA A N 1
ATOM 644 C CA . ALA A 1 85 ? 7.416 36.211 6.697 1.00 83.12 85 ALA A CA 1
ATOM 645 C C . ALA A 1 85 ? 8.850 35.885 7.160 1.00 83.12 85 ALA A C 1
ATOM 647 O O . ALA A 1 85 ? 9.779 36.006 6.367 1.00 83.12 85 ALA A O 1
ATOM 648 N N . ARG A 1 86 ? 9.058 35.551 8.443 1.00 79.25 86 ARG A N 1
ATOM 649 C CA . ARG A 1 86 ? 10.396 35.322 9.026 1.00 79.25 86 ARG A CA 1
ATOM 650 C C . ARG A 1 86 ? 10.651 33.890 9.488 1.00 79.25 86 ARG A C 1
ATOM 652 O O . ARG A 1 86 ? 11.779 33.622 9.882 1.00 79.25 86 ARG A O 1
ATOM 659 N N . GLU A 1 87 ? 9.617 33.045 9.523 1.00 71.50 87 GLU A N 1
ATOM 660 C CA . GLU A 1 87 ? 9.639 31.664 10.043 1.00 71.50 87 GLU A CA 1
ATOM 661 C C . GLU A 1 87 ? 10.602 31.474 11.235 1.00 71.50 87 GLU A C 1
ATOM 663 O O . GLU A 1 87 ? 11.581 30.732 11.151 1.00 71.50 87 GLU A O 1
ATOM 668 N N . PRO A 1 88 ? 10.387 32.204 12.349 1.00 74.06 88 PRO A N 1
ATOM 669 C CA . PRO A 1 88 ? 11.398 32.341 13.388 1.00 74.06 88 PRO A CA 1
ATOM 670 C C . PRO A 1 88 ? 11.813 30.993 13.986 1.00 74.06 88 PRO A C 1
ATOM 672 O O . PRO A 1 88 ? 10.974 30.151 14.314 1.00 74.06 88 PRO A O 1
ATOM 675 N N . GLN A 1 89 ? 13.128 30.830 14.162 1.00 78.12 89 GLN A N 1
ATOM 676 C CA . GLN A 1 89 ? 13.743 29.652 14.774 1.00 78.12 89 GLN A CA 1
ATOM 677 C C . GLN A 1 89 ? 13.167 29.372 16.179 1.00 78.12 89 GLN A C 1
ATOM 679 O O . GLN A 1 89 ? 12.808 30.327 16.877 1.00 78.12 89 GLN A O 1
ATOM 684 N N . PRO A 1 90 ? 13.145 28.105 16.647 1.00 76.56 90 PRO A N 1
ATOM 685 C CA . PRO A 1 90 ? 12.556 27.731 17.938 1.00 76.56 90 PRO A CA 1
ATOM 686 C C . PRO A 1 90 ? 13.070 28.546 19.134 1.00 76.56 90 PRO A C 1
ATOM 688 O O . PRO A 1 90 ? 12.286 28.948 19.988 1.00 76.56 90 PRO A O 1
ATOM 691 N N . GLN A 1 91 ? 14.359 28.901 19.142 1.00 77.75 91 GLN A N 1
ATOM 692 C CA . GLN A 1 91 ? 14.985 29.736 20.180 1.00 77.75 91 GLN A CA 1
ATOM 693 C C . GLN A 1 91 ? 14.328 31.124 20.333 1.00 77.75 91 GLN A C 1
ATOM 695 O O . GLN A 1 91 ? 14.335 31.709 21.412 1.00 77.75 91 GLN A O 1
ATOM 700 N N . MET A 1 92 ? 13.712 31.650 19.269 1.00 84.12 92 MET A N 1
ATOM 701 C CA . MET A 1 92 ? 13.030 32.949 19.268 1.00 84.12 92 MET A CA 1
ATOM 702 C C . MET A 1 92 ? 11.543 32.853 19.649 1.00 84.12 92 MET A C 1
ATOM 704 O O . MET A 1 92 ? 10.881 33.891 19.748 1.00 84.12 92 MET A O 1
ATOM 708 N N . ALA A 1 93 ? 10.999 31.649 19.875 1.00 84.69 93 ALA A N 1
ATOM 709 C CA . ALA A 1 93 ? 9.580 31.436 20.168 1.00 84.69 93 ALA A CA 1
ATOM 710 C C . ALA A 1 93 ? 9.097 32.271 21.363 1.00 84.69 93 ALA A C 1
ATOM 712 O O . ALA A 1 93 ? 8.074 32.947 21.259 1.00 84.69 93 ALA A O 1
ATOM 713 N N . GLN A 1 94 ? 9.877 32.322 22.448 1.00 87.44 94 GLN A N 1
ATOM 714 C CA . GLN A 1 94 ? 9.535 33.080 23.656 1.00 87.44 94 GLN A CA 1
ATOM 715 C C . GLN A 1 94 ? 9.412 34.592 23.405 1.00 87.44 94 GLN A C 1
ATOM 717 O O . GLN A 1 94 ? 8.502 35.240 23.922 1.00 87.44 94 GLN A O 1
ATOM 722 N N . LEU A 1 95 ? 10.270 35.168 22.556 1.00 89.19 95 LEU A N 1
ATOM 723 C CA . LEU A 1 95 ? 10.189 36.588 22.198 1.00 89.19 95 LEU A CA 1
ATOM 724 C C . LEU A 1 95 ? 8.900 36.897 21.420 1.00 89.19 95 LEU A C 1
ATOM 726 O O . LEU A 1 95 ? 8.255 37.924 21.648 1.00 89.19 95 LEU A O 1
ATOM 730 N N . TRP A 1 96 ? 8.514 36.012 20.499 1.00 91.50 96 TRP A N 1
ATOM 731 C CA . TRP A 1 96 ? 7.295 36.167 19.705 1.00 91.50 96 TRP A CA 1
ATOM 732 C C . TRP A 1 96 ? 6.019 35.863 20.496 1.00 91.50 96 TRP A C 1
ATOM 734 O O . TRP A 1 96 ? 5.010 36.531 20.255 1.00 91.50 96 TRP A O 1
ATOM 744 N N . ALA A 1 97 ? 6.075 34.941 21.463 1.00 91.50 97 ALA A N 1
ATOM 745 C CA . ALA A 1 97 ? 5.025 34.720 22.453 1.00 91.50 97 ALA A CA 1
ATOM 746 C C . ALA A 1 97 ? 4.792 35.993 23.277 1.00 91.50 97 ALA A C 1
ATOM 748 O O . ALA A 1 97 ? 3.683 36.521 23.284 1.00 91.50 97 ALA A O 1
ATOM 749 N N . ASN A 1 98 ? 5.847 36.557 23.877 1.00 92.25 98 ASN A N 1
ATOM 750 C CA . ASN A 1 98 ? 5.752 37.770 24.694 1.00 92.25 98 ASN A CA 1
ATOM 751 C C . ASN A 1 98 ? 5.140 38.945 23.916 1.00 92.25 98 ASN A C 1
ATOM 753 O O . ASN A 1 98 ? 4.194 39.567 24.391 1.00 92.25 98 ASN A O 1
ATOM 757 N N . ARG A 1 99 ? 5.597 39.199 22.680 1.00 92.44 99 ARG A N 1
ATOM 758 C CA . ARG A 1 99 ? 5.022 40.246 21.808 1.00 92.44 99 ARG A CA 1
ATOM 759 C C . ARG A 1 99 ? 3.534 40.029 21.521 1.00 92.44 99 ARG A C 1
ATOM 761 O O . ARG A 1 99 ? 2.766 40.990 21.501 1.00 92.44 99 ARG A O 1
ATOM 768 N N . PHE A 1 100 ? 3.122 38.779 21.310 1.00 94.12 100 PHE A N 1
ATOM 769 C CA . PHE A 1 100 ? 1.717 38.436 21.119 1.00 94.12 100 PHE A CA 1
ATOM 770 C C . PHE A 1 100 ? 0.900 38.684 22.399 1.00 94.12 100 PHE A C 1
ATOM 772 O O . PHE A 1 100 ? -0.178 39.278 22.330 1.00 94.12 100 PHE A O 1
ATOM 779 N N . ILE A 1 101 ? 1.420 38.261 23.557 1.00 94.25 101 ILE A N 1
ATOM 780 C CA . ILE A 1 101 ? 0.789 38.409 24.878 1.00 94.25 101 ILE A CA 1
ATOM 781 C C . ILE A 1 101 ? 0.599 39.894 25.220 1.00 94.25 101 ILE A C 1
ATOM 783 O O . ILE A 1 101 ? -0.497 40.283 25.614 1.00 94.25 101 ILE A O 1
ATOM 787 N N . THR A 1 102 ? 1.597 40.755 24.978 1.00 93.69 102 THR A N 1
ATOM 788 C CA . THR A 1 102 ? 1.458 42.215 25.148 1.00 93.69 102 THR A CA 1
ATOM 789 C C . THR A 1 102 ? 0.316 42.776 24.298 1.00 93.69 102 THR A C 1
ATOM 791 O O . THR A 1 102 ? -0.511 43.543 24.788 1.00 93.69 102 THR A O 1
ATOM 794 N N . GLY A 1 103 ? 0.206 42.345 23.036 1.00 92.38 103 GLY A N 1
ATOM 795 C CA . GLY A 1 103 ? -0.917 42.718 22.176 1.00 92.38 103 GLY A CA 1
ATOM 796 C C . GLY A 1 103 ? -2.263 42.131 22.623 1.00 92.38 103 GLY A C 1
ATOM 797 O O . GLY A 1 103 ? -3.309 42.638 22.219 1.00 92.38 103 GLY A O 1
ATOM 798 N N . ALA A 1 104 ? -2.278 41.037 23.392 1.00 92.81 104 ALA A N 1
ATOM 799 C CA . ALA A 1 104 ? -3.496 40.420 23.928 1.00 92.81 104 ALA A CA 1
ATOM 800 C C . ALA A 1 104 ? -3.993 41.193 25.155 1.00 92.81 104 ALA A C 1
ATOM 802 O O . ALA A 1 104 ? -5.166 41.556 25.200 1.00 92.81 104 ALA A O 1
ATOM 803 N N . ALA A 1 105 ? -3.075 41.562 26.054 1.00 94.69 105 ALA A N 1
ATOM 804 C CA . ALA A 1 105 ? -3.334 42.472 27.166 1.00 94.69 105 ALA A CA 1
ATOM 805 C C . ALA A 1 105 ? -3.869 43.828 26.691 1.00 94.69 105 ALA A C 1
ATOM 807 O O . ALA A 1 105 ? -4.919 44.265 27.151 1.00 94.69 105 ALA A O 1
ATOM 808 N N . ALA A 1 106 ? -3.213 44.456 25.708 1.00 94.62 106 ALA A N 1
ATOM 809 C CA . ALA A 1 106 ? -3.662 45.736 25.157 1.00 94.62 106 ALA A CA 1
ATOM 810 C C . ALA A 1 106 ? -5.102 45.674 24.610 1.00 94.62 106 ALA A C 1
ATOM 812 O O . ALA A 1 106 ? -5.883 46.600 24.824 1.00 94.62 106 ALA A O 1
ATOM 813 N N . MET A 1 107 ? -5.472 44.571 23.946 1.00 94.12 107 MET A N 1
ATOM 814 C CA . MET A 1 107 ? -6.837 44.370 23.457 1.00 94.12 107 MET A CA 1
ATOM 815 C C . MET A 1 107 ? -7.830 44.130 24.604 1.00 94.12 107 MET A C 1
ATOM 817 O O . MET A 1 107 ? -8.900 44.733 24.607 1.00 94.12 107 MET A O 1
ATOM 821 N N . GLY A 1 108 ? -7.471 43.307 25.595 1.00 93.50 108 GLY A N 1
ATOM 822 C CA . GLY A 1 108 ? -8.292 43.081 26.789 1.00 93.50 108 GLY A CA 1
ATOM 823 C C . GLY A 1 108 ? -8.605 44.391 27.516 1.00 93.50 108 GLY A C 1
ATOM 824 O O . GLY A 1 108 ? -9.765 44.678 27.796 1.00 93.50 108 GLY A O 1
ATOM 825 N N . CYS A 1 109 ? -7.594 45.244 27.713 1.00 94.44 109 CYS A N 1
ATOM 826 C CA . CYS A 1 109 ? -7.755 46.560 28.332 1.00 94.44 109 CYS A CA 1
ATOM 827 C C . CYS A 1 109 ? -8.711 47.481 27.557 1.00 94.44 109 CYS A C 1
ATOM 829 O O . CYS A 1 109 ? -9.463 48.219 28.186 1.00 94.44 109 CYS A O 1
ATOM 831 N N . MET A 1 110 ? -8.728 47.452 26.217 1.00 93.44 110 MET A N 1
ATOM 832 C CA . MET A 1 110 ? -9.690 48.255 25.442 1.00 93.44 110 MET A CA 1
ATOM 833 C C . MET A 1 110 ? -11.135 47.778 25.628 1.00 93.44 110 MET A C 1
ATOM 835 O O . MET A 1 110 ? -12.042 48.608 25.694 1.00 93.44 110 MET A O 1
ATOM 839 N N . TRP A 1 111 ? -11.365 46.469 25.749 1.00 93.12 111 TRP A N 1
ATOM 840 C CA . TRP A 1 111 ? -12.699 45.928 26.030 1.00 93.12 111 TRP A CA 1
ATOM 841 C C . TRP A 1 111 ? -13.134 46.164 27.482 1.00 93.12 111 TRP A C 1
ATOM 843 O O . TRP A 1 111 ? -14.292 46.502 27.717 1.00 93.12 111 TRP A O 1
ATOM 853 N N . GLY A 1 112 ? -12.203 46.121 28.440 1.00 91.38 112 GLY A N 1
ATOM 854 C CA . GLY A 1 112 ? -12.451 46.568 29.813 1.00 91.38 112 GLY A CA 1
ATOM 855 C C . GLY A 1 112 ? -12.758 48.066 29.910 1.00 91.38 112 GLY A C 1
ATOM 856 O O . GLY A 1 112 ? -13.642 48.466 30.667 1.00 91.38 112 GLY A O 1
ATOM 857 N N . LEU A 1 113 ? -12.089 48.904 29.107 1.00 90.00 113 LEU A N 1
ATOM 858 C CA . LEU A 1 113 ? -12.356 50.345 29.025 1.00 90.00 113 LEU A CA 1
ATOM 859 C C . LEU A 1 113 ? -13.758 50.629 28.464 1.00 90.00 113 LEU A C 1
ATOM 861 O O . LEU A 1 113 ? -14.460 51.489 28.996 1.00 90.00 113 LEU A O 1
ATOM 865 N N . LEU A 1 114 ? -14.196 49.874 27.447 1.00 89.56 114 LEU A N 1
ATOM 866 C CA . LEU A 1 114 ? -15.582 49.924 26.965 1.00 89.56 114 LEU A CA 1
ATOM 867 C C . LEU A 1 114 ? -16.564 49.572 28.089 1.00 89.56 114 LEU A C 1
ATOM 869 O O . LEU A 1 114 ? -17.523 50.301 28.323 1.00 89.56 114 LEU A O 1
ATOM 873 N N . GLY A 1 115 ? -16.292 48.475 28.800 1.00 82.31 115 GLY A N 1
ATOM 874 C CA . GLY A 1 115 ? -17.123 47.983 29.895 1.00 82.31 115 GLY A CA 1
ATOM 875 C C . GLY A 1 115 ? -17.147 48.855 31.151 1.00 82.31 115 GLY A C 1
ATOM 876 O O . GLY A 1 115 ? -17.903 48.540 32.059 1.00 82.31 115 GLY A O 1
ATOM 877 N N . SER A 1 116 ? -16.354 49.930 31.224 1.00 85.31 116 SER A N 1
ATOM 878 C CA . SER A 1 116 ? -16.256 50.797 32.409 1.00 85.31 116 SER A CA 1
ATOM 879 C C . SER A 1 116 ? -16.473 52.282 32.108 1.00 85.31 116 SER A C 1
ATOM 881 O O . SER A 1 116 ? -17.374 52.887 32.678 1.00 85.31 116 SER A O 1
ATOM 883 N N . VAL A 1 117 ? -15.692 52.880 31.204 1.00 84.56 117 VAL A N 1
ATOM 884 C CA . VAL A 1 117 ? -15.729 54.331 30.915 1.00 84.56 117 VAL A CA 1
ATOM 885 C C . VAL A 1 117 ? -16.794 54.696 29.878 1.00 84.56 117 VAL A C 1
ATOM 887 O O . VAL A 1 117 ? -17.351 55.790 29.921 1.00 84.56 117 VAL A O 1
ATOM 890 N N . LEU A 1 118 ? -17.095 53.784 28.951 1.00 84.38 118 LEU A N 1
ATOM 891 C CA . LEU A 1 118 ? -18.132 53.951 27.923 1.00 84.38 118 LEU A CA 1
ATOM 892 C C . LEU A 1 118 ? -19.411 53.154 28.240 1.00 84.38 118 LEU A C 1
ATOM 894 O O . LEU A 1 118 ? -20.270 52.994 27.374 1.00 84.38 118 LEU A O 1
ATOM 898 N N . PHE A 1 119 ? -19.544 52.665 29.475 1.00 86.38 119 PHE A N 1
ATOM 899 C CA . PHE A 1 119 ? -20.696 51.897 29.930 1.00 86.38 119 PHE A CA 1
ATOM 900 C C . PHE A 1 119 ? -21.870 52.852 30.231 1.00 86.38 119 PHE A C 1
ATOM 902 O O . PHE A 1 119 ? -21.768 53.661 31.155 1.00 86.38 119 PHE A O 1
ATOM 909 N N . PRO A 1 120 ? -22.970 52.826 29.454 1.00 83.81 120 PRO A N 1
ATOM 910 C CA . PRO A 1 120 ? -23.977 53.883 29.513 1.00 83.81 120 PRO A CA 1
ATOM 911 C C . PRO A 1 120 ? -24.842 53.748 30.781 1.00 83.81 120 PRO A C 1
ATOM 913 O O . PRO A 1 120 ? -25.415 52.679 31.004 1.00 83.81 120 PRO A O 1
ATOM 916 N N . PRO A 1 121 ? -24.965 54.780 31.636 1.00 79.75 121 PRO A N 1
ATOM 917 C CA . PRO A 1 121 ? -25.766 54.703 32.859 1.00 79.75 121 PRO A CA 1
ATOM 918 C C . PRO A 1 121 ? -27.272 54.690 32.545 1.00 79.75 121 PRO A C 1
ATOM 920 O O . PRO A 1 121 ? -27.732 55.421 31.676 1.00 79.75 121 PRO A O 1
ATOM 923 N N . GLY A 1 122 ? -28.046 53.858 33.251 1.00 76.25 122 GLY A N 1
ATOM 924 C CA . GLY A 1 122 ? -29.514 53.765 33.120 1.00 76.25 122 GLY A CA 1
ATOM 925 C C . GLY A 1 122 ? -30.049 53.022 31.881 1.00 76.25 122 GLY A C 1
ATOM 926 O O . GLY A 1 122 ? -31.194 52.581 31.879 1.00 76.25 122 GLY A O 1
ATOM 927 N N . GLU A 1 123 ? -29.221 52.817 30.859 1.00 83.25 123 GLU A N 1
ATOM 928 C CA . GLU A 1 123 ? -29.617 52.311 29.535 1.00 83.25 123 GLU A CA 1
ATOM 929 C C . GLU A 1 123 ? -29.436 50.784 29.394 1.00 83.25 123 GLU A C 1
ATOM 931 O O . GLU A 1 123 ? -28.541 50.282 28.706 1.00 83.25 123 GLU A O 1
ATOM 936 N N . ILE A 1 124 ? -30.299 50.026 30.081 1.00 84.56 124 ILE A N 1
ATOM 937 C CA . ILE A 1 124 ? -30.179 48.569 30.313 1.00 84.56 124 ILE A CA 1
ATOM 938 C C . ILE A 1 124 ? -29.957 47.743 29.028 1.00 84.56 124 ILE A C 1
ATOM 940 O O . ILE A 1 124 ? -29.136 46.824 29.025 1.00 84.56 124 ILE A O 1
ATOM 944 N N . LEU A 1 125 ? -30.641 48.057 27.921 1.00 86.19 125 LEU A N 1
ATOM 945 C CA . LEU A 1 125 ? -30.520 47.296 26.665 1.00 86.19 125 LEU A CA 1
ATOM 946 C C . LEU A 1 125 ? -29.090 47.339 26.094 1.00 86.19 125 LEU A C 1
ATOM 948 O O . LEU A 1 125 ? -28.551 46.321 25.655 1.00 86.19 125 LEU A O 1
ATOM 952 N N . TYR A 1 126 ? -28.453 48.510 26.143 1.00 88.62 126 TYR A N 1
ATOM 953 C CA . TYR A 1 126 ? -27.090 48.709 25.652 1.00 88.62 126 TYR A CA 1
ATOM 954 C C . TYR A 1 126 ? -26.047 48.101 26.598 1.00 88.62 126 TYR A C 1
ATOM 956 O O . TYR A 1 126 ? -25.013 47.609 26.147 1.00 88.62 126 TYR A O 1
ATOM 964 N N . GLN A 1 127 ? -26.337 48.061 27.901 1.00 89.56 127 GLN A N 1
ATOM 965 C CA . GLN A 1 127 ? -25.507 47.368 28.888 1.00 89.56 127 GLN A CA 1
ATOM 966 C C . GLN A 1 127 ? -25.466 45.854 28.632 1.00 89.56 127 GLN A C 1
ATOM 968 O O . GLN A 1 127 ? -24.377 45.276 28.590 1.00 89.56 127 GLN A O 1
ATOM 973 N N . PHE A 1 128 ? -26.620 45.224 28.373 1.00 89.44 128 PHE A N 1
ATOM 974 C CA . PHE A 1 128 ? -26.681 43.812 27.974 1.00 89.44 128 PHE A CA 1
ATOM 975 C C . PHE A 1 128 ? -25.910 43.537 26.679 1.00 89.44 128 PHE A C 1
ATOM 977 O O . PHE A 1 128 ? -25.196 42.538 26.604 1.00 89.44 128 PHE A O 1
ATOM 984 N N . LEU A 1 129 ? -25.995 44.428 25.683 1.00 89.50 129 LEU A N 1
ATOM 985 C CA . LEU A 1 129 ? -25.233 44.301 24.437 1.00 89.50 129 LEU A CA 1
ATOM 986 C C . LEU A 1 129 ? -23.715 44.291 24.689 1.00 89.50 129 LEU A C 1
ATOM 988 O O . LEU A 1 129 ? -23.016 43.430 24.155 1.00 89.50 129 LEU A O 1
ATOM 992 N N . ILE A 1 130 ? -23.201 45.203 25.524 1.00 89.88 130 ILE A N 1
ATOM 993 C CA . ILE A 1 130 ? -21.772 45.245 25.887 1.00 89.88 130 ILE A CA 1
ATOM 994 C C . ILE A 1 130 ? -21.367 43.954 26.613 1.00 89.88 130 ILE A C 1
ATOM 996 O O . ILE A 1 130 ? -20.368 43.334 26.246 1.00 89.88 130 ILE A O 1
ATOM 1000 N N . VAL A 1 131 ? -22.155 43.517 27.601 1.00 90.88 131 VAL A N 1
ATOM 1001 C CA . VAL A 1 131 ? -21.892 42.290 28.372 1.00 90.88 131 VAL A CA 1
ATOM 1002 C C . VAL A 1 131 ? -21.875 41.049 27.477 1.00 90.88 131 VAL A C 1
ATOM 1004 O O . VAL A 1 131 ? -20.944 40.246 27.564 1.00 90.88 131 VAL A O 1
ATOM 1007 N N . PHE A 1 132 ? -22.842 40.916 26.568 1.00 91.25 132 PHE A N 1
ATOM 1008 C CA . PHE A 1 132 ? -22.923 39.785 25.645 1.00 91.25 132 PHE A CA 1
ATOM 1009 C C . PHE A 1 132 ? -21.771 39.776 24.629 1.00 91.25 132 PHE A C 1
ATOM 1011 O O . PHE A 1 132 ? -21.168 38.728 24.397 1.00 91.25 132 PHE A O 1
ATOM 1018 N N . LEU A 1 133 ? -21.409 40.933 24.061 1.00 90.25 133 LEU A N 1
ATOM 1019 C CA . LEU A 1 133 ? -20.293 41.031 23.114 1.00 90.25 133 LEU A CA 1
ATOM 1020 C C . LEU A 1 133 ? -18.947 40.717 23.780 1.00 90.25 133 LEU A C 1
ATOM 1022 O O . LEU A 1 133 ? -18.175 39.923 23.238 1.00 90.25 133 LEU A O 1
ATOM 1026 N N . VAL A 1 134 ? -18.666 41.289 24.958 1.00 90.62 134 VAL A N 1
ATOM 1027 C CA . VAL A 1 134 ? -17.419 41.016 25.696 1.00 90.62 134 VAL A CA 1
ATOM 1028 C C . VAL A 1 134 ? -17.360 39.549 26.140 1.00 90.62 134 VAL A C 1
ATOM 1030 O O . VAL A 1 134 ? -16.335 38.899 25.926 1.00 90.62 134 VAL A O 1
ATOM 1033 N N . GLY A 1 135 ? -18.460 38.990 26.657 1.00 89.69 135 GLY A N 1
ATOM 1034 C CA . GLY A 1 135 ? -18.559 37.566 26.995 1.00 89.69 135 GLY A CA 1
ATOM 1035 C C . GLY A 1 135 ? -18.308 36.652 25.789 1.00 89.69 135 GLY A C 1
ATOM 1036 O O . GLY A 1 135 ? -17.456 35.764 25.849 1.00 89.69 135 GLY A O 1
ATOM 1037 N N . GLY A 1 136 ? -18.962 36.919 24.655 1.00 89.62 136 GLY A N 1
ATOM 1038 C CA . GLY A 1 136 ? -18.776 36.165 23.411 1.00 89.62 136 GLY A CA 1
ATOM 1039 C C . GLY A 1 136 ? -17.341 36.217 22.872 1.00 89.62 136 GLY A C 1
ATOM 1040 O O . GLY A 1 136 ? -16.815 35.205 22.405 1.00 89.62 136 GLY A O 1
ATOM 1041 N N . MET A 1 137 ? -16.655 37.359 22.996 1.00 90.56 137 MET A N 1
ATOM 1042 C CA . MET A 1 137 ? -15.238 37.461 22.624 1.00 90.56 137 MET A CA 1
ATOM 1043 C C . MET A 1 137 ? -14.316 36.691 23.565 1.00 90.56 137 MET A C 1
ATOM 1045 O O . MET A 1 137 ? -13.351 36.100 23.087 1.00 90.56 137 MET A O 1
ATOM 1049 N N . VAL A 1 138 ? -14.597 36.647 24.869 1.00 92.44 138 VAL A N 1
ATOM 1050 C CA . VAL A 1 138 ? -13.828 35.817 25.811 1.00 92.44 138 VAL A CA 1
ATOM 1051 C C . VAL A 1 138 ? -14.045 34.327 25.534 1.00 92.44 138 VAL A C 1
ATOM 1053 O O . VAL A 1 138 ? -13.066 33.583 25.472 1.00 92.44 138 VAL A O 1
ATOM 1056 N N . ALA A 1 139 ? -15.282 33.901 25.264 1.00 90.88 139 ALA A N 1
ATOM 1057 C CA . ALA A 1 139 ? -15.580 32.525 24.863 1.00 90.88 139 ALA A CA 1
ATOM 1058 C C . ALA A 1 139 ? -14.866 32.134 23.553 1.00 90.88 139 ALA A C 1
ATOM 1060 O O . ALA A 1 139 ? -14.265 31.066 23.465 1.00 90.88 139 ALA A O 1
ATOM 1061 N N . SER A 1 140 ? -14.848 33.017 22.548 1.00 89.06 140 SER A N 1
ATOM 1062 C CA . SER A 1 140 ? -14.091 32.787 21.308 1.00 89.06 140 SER A CA 1
ATOM 1063 C C . SER A 1 140 ? -12.572 32.776 21.539 1.00 89.06 140 SER A C 1
ATOM 1065 O O . SER A 1 140 ? -11.862 31.944 20.967 1.00 89.06 140 SER A O 1
ATOM 1067 N N . ALA A 1 141 ? -12.061 33.654 22.406 1.00 90.25 141 ALA A N 1
ATOM 1068 C CA . ALA A 1 141 ? -10.645 33.721 22.749 1.00 90.25 141 ALA A CA 1
ATOM 1069 C C . ALA A 1 141 ? -10.143 32.462 23.473 1.00 90.25 141 ALA A C 1
ATOM 1071 O O . ALA A 1 141 ? -8.964 32.137 23.351 1.00 90.25 141 ALA A O 1
ATOM 1072 N N . LEU A 1 142 ? -11.013 31.722 24.168 1.00 89.88 142 LEU A N 1
ATOM 1073 C CA . LEU A 1 142 ? -10.669 30.453 24.816 1.00 89.88 142 LEU A CA 1
ATOM 1074 C C . LEU A 1 142 ? -10.143 29.421 23.805 1.00 89.88 142 LEU A C 1
ATOM 1076 O O . LEU A 1 142 ? -9.104 28.810 24.033 1.00 89.88 142 LEU A O 1
ATOM 1080 N N . VAL A 1 143 ? -10.795 29.273 22.650 1.00 85.94 143 VAL A N 1
ATOM 1081 C CA . VAL A 1 143 ? -10.366 28.326 21.599 1.00 85.94 143 VAL A CA 1
ATOM 1082 C C . VAL A 1 143 ? -9.066 28.783 20.920 1.00 85.94 143 VAL A C 1
ATOM 1084 O O . VAL A 1 143 ? -8.254 27.967 20.499 1.00 85.94 143 VAL A O 1
ATOM 1087 N N . VAL A 1 144 ? -8.845 30.097 20.823 1.00 89.38 144 VAL A N 1
ATOM 1088 C CA . VAL A 1 144 ? -7.762 30.683 20.013 1.00 89.38 144 VAL A CA 1
ATOM 1089 C C . VAL A 1 144 ? -6.475 30.933 20.809 1.00 89.38 144 VAL A C 1
ATOM 1091 O O . VAL A 1 144 ? -5.381 30.796 20.261 1.00 89.38 144 VAL A O 1
ATOM 1094 N N . LEU A 1 145 ? -6.583 31.321 22.084 1.00 92.00 145 LEU A N 1
ATOM 1095 C CA . LEU A 1 145 ? -5.460 31.798 22.906 1.00 92.00 145 LEU A CA 1
ATOM 1096 C C . LEU A 1 145 ? -4.920 30.757 23.898 1.00 92.00 145 LEU A C 1
ATOM 1098 O O . LEU A 1 145 ? -3.845 30.957 24.461 1.00 92.00 145 LEU A O 1
ATOM 1102 N N . THR A 1 146 ? -5.624 29.641 24.100 1.00 90.88 146 THR A N 1
ATOM 1103 C CA . THR A 1 146 ? -5.200 28.543 24.989 1.00 90.88 146 THR A CA 1
ATOM 1104 C C . THR A 1 146 ? -3.914 27.802 24.610 1.00 90.88 146 THR A C 1
ATOM 1106 O O . THR A 1 146 ? -3.318 27.265 25.543 1.00 90.88 146 THR A O 1
ATOM 1109 N N . PRO A 1 147 ? -3.399 27.769 23.357 1.00 91.00 147 PRO A N 1
ATOM 1110 C CA . PRO A 1 147 ? -2.120 27.106 23.076 1.00 91.00 147 PRO A CA 1
ATOM 1111 C C . PRO A 1 147 ? -0.949 27.607 23.936 1.00 91.00 147 PRO A C 1
ATOM 1113 O O . PRO A 1 147 ? -0.045 26.836 24.225 1.00 91.00 147 PRO A O 1
ATOM 1116 N N . VAL A 1 148 ? -0.982 28.864 24.399 1.00 90.81 148 VAL A N 1
ATOM 1117 C CA . VAL A 1 148 ? 0.055 29.472 25.249 1.00 90.81 148 VAL A CA 1
ATOM 1118 C C . VAL A 1 148 ? -0.603 30.061 26.502 1.00 90.81 148 VAL A C 1
ATOM 1120 O O . VAL A 1 148 ? -1.248 31.107 26.423 1.00 90.81 148 VAL A O 1
ATOM 1123 N N . LYS A 1 149 ? -0.433 29.408 27.668 1.00 85.06 149 LYS A N 1
ATOM 1124 C CA . LYS A 1 149 ? -1.169 29.710 28.923 1.00 85.06 149 LYS A CA 1
ATOM 1125 C C . LYS A 1 149 ? -1.322 31.215 29.242 1.00 85.06 149 LYS A C 1
ATOM 1127 O O . LYS A 1 149 ? -2.452 31.638 29.494 1.00 85.06 149 LYS A O 1
ATOM 1132 N N . PRO A 1 150 ? -0.266 32.059 29.198 1.00 90.38 150 PRO A N 1
ATOM 1133 C CA . PRO A 1 150 ? -0.404 33.476 29.545 1.00 90.38 150 PRO A CA 1
ATOM 1134 C C . PRO A 1 150 ? -1.238 34.302 28.553 1.00 90.38 150 PRO A C 1
ATOM 1136 O O . PRO A 1 150 ? -1.752 35.351 28.932 1.00 90.38 150 PRO A O 1
ATOM 1139 N N . ALA A 1 151 ? -1.385 33.870 27.294 1.00 92.12 151 ALA A N 1
ATOM 1140 C CA . ALA A 1 151 ? -2.036 34.666 26.251 1.00 92.12 151 ALA A CA 1
ATOM 1141 C C . ALA A 1 151 ? -3.550 34.811 26.469 1.00 92.12 151 ALA A C 1
ATOM 1143 O O . ALA A 1 151 ? -4.090 35.898 26.261 1.00 92.12 151 ALA A O 1
ATOM 1144 N N . PHE A 1 152 ? -4.225 33.747 26.923 1.00 94.06 152 PHE A N 1
ATOM 1145 C CA . PHE A 1 152 ? -5.651 33.801 27.257 1.00 94.06 152 PHE A CA 1
ATOM 1146 C C . PHE A 1 152 ? -5.910 34.651 28.507 1.00 94.06 152 PHE A C 1
ATOM 1148 O O . PHE A 1 152 ? -6.736 35.562 28.470 1.00 94.06 152 PHE A O 1
ATOM 1155 N N . LEU A 1 153 ? -5.162 34.408 29.590 1.00 93.25 153 LEU A N 1
ATOM 1156 C CA . LEU A 1 153 ? -5.319 35.132 30.858 1.00 93.25 153 LEU A CA 1
ATOM 1157 C C . LEU A 1 153 ? -5.052 36.636 30.703 1.00 93.25 153 LEU A C 1
ATOM 1159 O O . LEU A 1 153 ? -5.809 37.450 31.230 1.00 93.25 153 LEU A O 1
ATOM 1163 N N . ALA A 1 154 ? -4.031 37.002 29.919 1.00 93.50 154 ALA A N 1
ATOM 1164 C CA . ALA A 1 154 ? -3.713 38.391 29.603 1.00 93.50 154 ALA A CA 1
ATOM 1165 C C . ALA A 1 154 ? -4.845 39.117 28.856 1.00 93.50 154 ALA A C 1
ATOM 1167 O O . ALA A 1 154 ? -4.992 40.320 29.025 1.00 93.50 154 ALA A O 1
ATOM 1168 N N . PHE A 1 155 ? -5.649 38.416 28.051 1.00 94.75 155 PHE A N 1
ATOM 1169 C CA . PHE A 1 155 ? -6.813 39.003 27.378 1.00 94.75 155 PHE A CA 1
ATOM 1170 C C . PHE A 1 155 ? -8.062 39.026 28.272 1.00 94.75 155 PHE A C 1
ATOM 1172 O O . PHE A 1 155 ? -8.741 40.048 28.355 1.00 94.75 155 PHE A O 1
ATOM 1179 N N . MET A 1 156 ? -8.365 37.908 28.938 1.00 94.38 156 MET A N 1
ATOM 1180 C CA . MET A 1 156 ? -9.624 37.707 29.659 1.00 94.38 156 MET A CA 1
ATOM 1181 C C . MET A 1 156 ? -9.742 38.592 30.905 1.00 94.38 156 MET A C 1
ATOM 1183 O O . MET A 1 156 ? -10.764 39.261 31.077 1.00 94.38 156 MET A O 1
ATOM 1187 N N . LEU A 1 157 ? -8.703 38.646 31.748 1.00 93.56 157 LEU A N 1
ATOM 1188 C CA . LEU A 1 157 ? -8.779 39.360 33.028 1.00 93.56 157 LEU A CA 1
ATOM 1189 C C . LEU A 1 157 ? -8.996 40.876 32.841 1.00 93.56 157 LEU A C 1
ATOM 1191 O O . LEU A 1 157 ? -9.921 41.407 33.461 1.00 93.56 157 LEU A O 1
ATOM 1195 N N . PRO A 1 158 ? -8.259 41.588 31.958 1.00 95.06 158 PRO A N 1
ATOM 1196 C CA . PRO A 1 158 ? -8.500 43.014 31.737 1.00 95.06 158 PRO A CA 1
ATOM 1197 C C . PRO A 1 158 ? -9.805 43.318 30.992 1.00 95.06 158 PRO A C 1
ATOM 1199 O O . PRO A 1 158 ? -10.275 44.448 31.071 1.00 95.06 158 PRO A O 1
ATOM 1202 N N . ALA A 1 159 ? -10.396 42.344 30.289 1.00 93.88 159 ALA A N 1
ATOM 1203 C CA . ALA A 1 159 ? -11.682 42.513 29.612 1.00 93.88 159 ALA A CA 1
ATOM 1204 C C . ALA A 1 159 ? -12.876 42.369 30.573 1.00 93.88 159 ALA A C 1
ATOM 1206 O O . ALA A 1 159 ? -13.789 43.193 30.538 1.00 93.88 159 ALA A O 1
ATOM 1207 N N . LEU A 1 160 ? -12.876 41.345 31.439 1.00 94.19 160 LEU A N 1
ATOM 1208 C CA . LEU A 1 160 ? -14.019 41.045 32.314 1.00 94.19 160 LEU A CA 1
ATOM 1209 C C . LEU A 1 160 ? -13.995 41.775 33.658 1.00 94.19 160 LEU A C 1
ATOM 1211 O O . LEU A 1 160 ? -15.063 42.154 34.139 1.00 94.19 160 LEU A O 1
ATOM 1215 N N . LEU A 1 161 ? -12.830 41.987 34.283 1.00 92.44 161 LEU A N 1
ATOM 1216 C CA . LEU A 1 161 ? -12.784 42.565 35.634 1.00 92.44 161 LEU A CA 1
ATOM 1217 C C . LEU A 1 161 ? -13.328 44.009 35.690 1.00 92.44 161 LEU A C 1
ATOM 1219 O O . LEU A 1 161 ? -14.198 44.257 36.527 1.00 92.44 161 LEU A O 1
ATOM 1223 N N . PRO A 1 162 ? -12.928 44.951 34.804 1.00 93.50 162 PRO A N 1
ATOM 1224 C CA . PRO A 1 162 ? -13.454 46.319 34.846 1.00 93.50 162 PRO A CA 1
ATOM 1225 C C . PRO A 1 162 ? -14.953 46.381 34.538 1.00 93.50 162 PRO A C 1
ATOM 1227 O O . PRO A 1 162 ? -15.677 47.129 35.188 1.00 93.50 162 PRO A O 1
ATOM 1230 N N . LEU A 1 163 ? -15.420 45.551 33.597 1.00 92.56 163 LEU A N 1
ATOM 1231 C CA . LEU A 1 163 ? -16.836 45.409 33.253 1.00 92.56 163 LEU A CA 1
ATOM 1232 C C . LEU A 1 163 ? -17.654 44.908 34.450 1.00 92.56 163 LEU A C 1
ATOM 1234 O O . LEU A 1 163 ? -18.673 45.496 34.794 1.00 92.56 163 LEU A O 1
ATOM 1238 N N . THR A 1 164 ? -17.185 43.857 35.125 1.00 92.44 164 THR A N 1
ATOM 1239 C CA . THR A 1 164 ? -17.867 43.280 36.295 1.00 92.44 164 THR A CA 1
ATOM 1240 C C . THR A 1 164 ? -18.002 44.311 37.420 1.00 92.44 164 THR A C 1
ATOM 1242 O O . THR A 1 164 ? -19.083 44.472 37.984 1.00 92.44 164 THR A O 1
ATOM 1245 N N . VAL A 1 165 ? -16.935 45.066 37.706 1.00 92.31 165 VAL A N 1
ATOM 1246 C CA . VAL A 1 165 ? -16.951 46.141 38.713 1.00 92.31 165 VAL A CA 1
ATOM 1247 C C . VAL A 1 165 ? -17.907 47.272 38.315 1.00 92.31 165 VAL A C 1
ATOM 1249 O O . VAL A 1 165 ? -18.719 47.696 39.136 1.00 92.31 165 VAL A O 1
ATOM 1252 N N . ALA A 1 166 ? -17.864 47.734 37.062 1.00 89.31 166 ALA A N 1
ATOM 1253 C CA . ALA A 1 166 ? -18.742 48.798 36.569 1.00 89.31 166 ALA A CA 1
ATOM 1254 C C . ALA A 1 166 ? -20.231 48.415 36.617 1.00 89.31 166 ALA A C 1
ATOM 1256 O O . ALA A 1 166 ? -21.074 49.257 36.929 1.00 89.31 166 ALA A O 1
ATOM 1257 N N . VAL A 1 167 ? -20.550 47.141 36.371 1.00 90.31 167 VAL A N 1
ATOM 1258 C CA . VAL A 1 167 ? -21.902 46.595 36.526 1.00 90.31 167 VAL A CA 1
ATOM 1259 C C . VAL A 1 167 ? -22.352 46.649 37.990 1.00 90.31 167 VAL A C 1
ATOM 1261 O O . VAL A 1 167 ? -23.422 47.189 38.264 1.00 90.31 167 VAL A O 1
ATOM 1264 N N . PHE A 1 168 ? -21.539 46.181 38.945 1.00 91.94 168 PHE A N 1
ATOM 1265 C CA . PHE A 1 168 ? -21.901 46.228 40.371 1.00 91.94 168 PHE A CA 1
ATOM 1266 C C . PHE A 1 168 ? -22.095 47.655 40.912 1.00 91.94 168 PHE A C 1
ATOM 1268 O O . PHE A 1 168 ? -22.982 47.871 41.737 1.00 91.94 168 PHE A O 1
ATOM 1275 N N . ILE A 1 169 ? -21.324 48.636 40.426 1.00 89.81 169 ILE A N 1
ATOM 1276 C CA . ILE A 1 169 ? -21.424 50.045 40.855 1.00 89.81 169 ILE A CA 1
ATOM 1277 C C . ILE A 1 169 ? -22.812 50.657 40.577 1.00 89.81 169 ILE A C 1
ATOM 1279 O O . ILE A 1 169 ? -23.210 51.583 41.281 1.00 89.81 169 ILE A O 1
ATOM 1283 N N . GLN A 1 170 ? -23.589 50.140 39.615 1.00 86.06 170 GLN A N 1
ATOM 1284 C CA . GLN A 1 170 ? -24.930 50.672 39.321 1.00 86.06 170 GLN A CA 1
ATOM 1285 C C . GLN A 1 170 ? -26.006 50.308 40.363 1.00 86.06 170 GLN A C 1
ATOM 1287 O O . GLN A 1 170 ? -27.081 50.902 40.350 1.00 86.06 170 GLN A O 1
ATOM 1292 N N . GLY A 1 171 ? -25.743 49.361 41.273 1.00 79.44 171 GLY A N 1
ATOM 1293 C CA . GLY A 1 171 ? -26.549 49.127 42.483 1.00 79.44 171 GLY A CA 1
ATOM 1294 C C . GLY A 1 171 ? -27.965 48.544 42.311 1.00 79.44 171 GLY A C 1
ATOM 1295 O O . GLY A 1 171 ? -28.590 48.197 43.310 1.00 79.44 171 GLY A O 1
ATOM 1296 N N . GLY A 1 172 ? -28.489 48.404 41.090 1.00 85.81 172 GLY A N 1
ATOM 1297 C CA . GLY A 1 172 ? -29.812 47.816 40.839 1.00 85.81 172 GLY A CA 1
ATOM 1298 C C . GLY A 1 172 ? -29.846 46.286 40.974 1.00 85.81 172 GLY A C 1
ATOM 1299 O O . GLY A 1 172 ? -28.856 45.605 40.712 1.00 85.81 172 GLY A O 1
ATOM 1300 N N . HIS A 1 173 ? -31.008 45.709 41.310 1.00 87.12 173 HIS A N 1
ATOM 1301 C CA . HIS A 1 173 ? -31.172 44.247 41.433 1.00 87.12 173 HIS A CA 1
ATOM 1302 C C . HIS A 1 173 ? -30.764 43.479 40.160 1.00 87.12 173 HIS A C 1
ATOM 1304 O O . HIS A 1 173 ? -30.119 42.433 40.244 1.00 87.12 173 HIS A O 1
ATOM 1310 N N . LEU A 1 174 ? -31.096 44.014 38.979 1.00 87.19 174 LEU A N 1
ATOM 1311 C CA . LEU A 1 174 ? -30.727 43.421 37.690 1.00 87.19 174 LEU A CA 1
ATOM 1312 C C . LEU A 1 174 ? -29.211 43.499 37.431 1.00 87.19 174 LEU A C 1
ATOM 1314 O O . LEU A 1 174 ? -28.627 42.573 36.873 1.00 87.19 174 LEU A O 1
ATOM 1318 N N . HIS A 1 175 ? -28.565 44.574 37.887 1.00 90.94 175 HIS A N 1
ATOM 1319 C CA . HIS A 1 175 ? -27.117 44.764 37.797 1.00 90.94 175 HIS A CA 1
ATOM 1320 C C . HIS A 1 175 ? -26.358 43.813 38.713 1.00 90.94 175 HIS A C 1
ATOM 1322 O O . HIS A 1 175 ? -25.391 43.201 38.272 1.00 90.94 175 HIS A O 1
ATOM 1328 N N . VAL A 1 176 ? -26.830 43.606 39.945 1.00 90.12 176 VAL A N 1
ATOM 1329 C CA . VAL A 1 176 ? -26.271 42.594 40.857 1.00 90.12 176 VAL A CA 1
ATOM 1330 C C . VAL A 1 176 ? -26.348 41.199 40.227 1.00 90.12 176 VAL A C 1
ATOM 1332 O O . VAL A 1 176 ? -25.346 40.486 40.212 1.00 90.12 176 VAL A O 1
ATOM 1335 N N . LEU A 1 177 ? -27.490 40.832 39.630 1.00 91.38 177 LEU A N 1
ATOM 1336 C CA . LEU A 1 177 ? -27.645 39.558 38.919 1.00 91.38 177 LEU A CA 1
ATOM 1337 C C . LEU A 1 177 ? -26.671 39.432 37.732 1.00 91.38 177 LEU A C 1
ATOM 1339 O O . LEU A 1 177 ? -26.019 38.401 37.576 1.00 91.38 177 LEU A O 1
ATOM 1343 N N . MET A 1 178 ? -26.532 40.485 36.922 1.00 90.44 178 MET A N 1
ATOM 1344 C CA . MET A 1 178 ? -25.620 40.512 35.774 1.00 90.44 178 MET A CA 1
ATOM 1345 C C . MET A 1 178 ? -24.140 40.448 36.195 1.00 90.44 178 MET A C 1
ATOM 1347 O O . MET A 1 178 ? -23.349 39.762 35.549 1.00 90.44 178 MET A O 1
ATOM 1351 N N . GLY A 1 179 ? -23.768 41.097 37.302 1.00 90.69 179 GLY A N 1
ATOM 1352 C CA . GLY A 1 179 ? -22.429 41.024 37.892 1.00 90.69 179 GLY A CA 1
ATOM 1353 C C . GLY A 1 179 ? -22.101 39.631 38.436 1.00 90.69 179 GLY A C 1
ATOM 1354 O O . GLY A 1 179 ? -21.015 39.111 38.187 1.00 90.69 179 GLY A O 1
ATOM 1355 N N . VAL A 1 180 ? -23.056 38.975 39.106 1.00 93.00 180 VAL A N 1
ATOM 1356 C CA . VAL A 1 180 ? -22.914 37.573 39.543 1.00 93.00 180 VAL A CA 1
ATOM 1357 C C . VAL A 1 180 ? -22.788 36.632 38.341 1.00 93.00 180 VAL A C 1
ATOM 1359 O O . VAL A 1 180 ? -21.915 35.767 38.339 1.00 93.00 180 VAL A O 1
ATOM 1362 N N . LEU A 1 181 ? -23.586 36.826 37.285 1.00 93.44 181 LEU A N 1
ATOM 1363 C CA . LEU A 1 181 ? -23.496 36.016 36.066 1.00 93.44 181 LEU A CA 1
ATOM 1364 C C . LEU A 1 181 ? -22.140 36.184 35.356 1.00 93.44 181 LEU A C 1
ATOM 1366 O O . LEU A 1 181 ? -21.583 35.201 34.871 1.00 93.44 181 LEU A O 1
ATOM 1370 N N . LEU A 1 182 ? -21.572 37.395 35.348 1.00 93.19 182 LEU A N 1
ATOM 1371 C CA . LEU A 1 182 ? -20.216 37.661 34.852 1.00 93.19 182 LEU A CA 1
ATOM 1372 C C . LEU A 1 182 ? -19.131 36.955 35.682 1.00 93.19 182 LEU A C 1
ATOM 1374 O O . LEU A 1 182 ? -18.197 36.400 35.102 1.00 93.19 182 LEU A O 1
ATOM 1378 N N . LEU A 1 183 ? -19.263 36.917 37.014 1.00 94.25 183 LEU A N 1
ATOM 1379 C CA . LEU A 1 183 ? -18.352 36.165 37.889 1.00 94.25 183 LEU A CA 1
ATOM 1380 C C . LEU A 1 183 ? -18.439 34.651 37.641 1.00 94.25 183 LEU A C 1
ATOM 1382 O O . LEU A 1 183 ? -17.405 33.994 37.519 1.00 94.25 183 LEU A O 1
ATOM 1386 N N . VAL A 1 184 ? -19.652 34.103 37.502 1.00 94.56 184 VAL A N 1
ATOM 1387 C CA . VAL A 1 184 ? -19.866 32.688 37.145 1.00 94.56 184 VAL A CA 1
ATOM 1388 C C . VAL A 1 184 ? -19.270 32.382 35.770 1.00 94.56 184 VAL A C 1
ATOM 1390 O O . VAL A 1 184 ? -18.548 31.399 35.619 1.00 94.56 184 VAL A O 1
ATOM 1393 N N . PHE A 1 185 ? -19.494 33.244 34.776 1.00 94.38 185 PHE A N 1
ATOM 1394 C CA . PHE A 1 185 ? -18.910 33.092 33.444 1.00 94.38 185 PHE A CA 1
ATOM 1395 C C . PHE A 1 185 ? -17.373 33.113 33.482 1.00 94.38 185 PHE A C 1
ATOM 1397 O O . PHE A 1 185 ? -16.735 32.242 32.890 1.00 94.38 185 PHE A O 1
ATOM 1404 N N . ALA A 1 186 ? -16.764 34.040 34.229 1.00 93.06 186 ALA A N 1
ATOM 1405 C CA . ALA A 1 186 ? -15.314 34.088 34.416 1.00 93.06 186 ALA A CA 1
ATOM 1406 C C . ALA A 1 186 ? -14.769 32.812 35.089 1.00 93.06 186 ALA A C 1
ATOM 1408 O O . ALA A 1 186 ? -13.746 32.282 34.652 1.00 93.06 186 ALA A O 1
ATOM 1409 N N . ALA A 1 187 ? -15.469 32.278 36.096 1.00 92.62 187 ALA A N 1
ATOM 1410 C CA . ALA A 1 187 ? -15.111 31.021 36.754 1.00 92.62 187 ALA A CA 1
ATOM 1411 C C . ALA A 1 187 ? -15.200 29.814 35.799 1.00 92.62 187 ALA A C 1
ATOM 1413 O O . ALA A 1 187 ? -14.272 29.008 35.746 1.00 92.62 187 ALA A O 1
ATOM 1414 N N . VAL A 1 188 ? -16.253 29.721 34.978 1.00 93.56 188 VAL A N 1
ATOM 1415 C CA . VAL A 1 188 ? -16.395 28.672 33.949 1.00 93.56 188 VAL A CA 1
ATOM 1416 C C . VAL A 1 188 ? -15.281 28.767 32.900 1.00 93.56 188 VAL A C 1
ATOM 1418 O O . VAL A 1 188 ? -14.672 27.756 32.554 1.00 93.56 188 VAL A O 1
ATOM 1421 N N . MET A 1 189 ? -14.942 29.974 32.436 1.00 93.94 189 MET A N 1
ATOM 1422 C CA . MET A 1 189 ? -13.822 30.182 31.507 1.00 93.94 189 MET A CA 1
ATOM 1423 C C . MET A 1 189 ? -12.473 29.769 32.117 1.00 93.94 189 MET A C 1
ATOM 1425 O O . MET A 1 189 ? -11.651 29.165 31.427 1.00 93.94 189 MET A O 1
ATOM 1429 N N . LEU A 1 190 ? -12.250 30.041 33.409 1.00 92.38 190 LEU A N 1
ATOM 1430 C CA . LEU A 1 190 ? -11.064 29.584 34.144 1.00 92.38 190 LEU A CA 1
ATOM 1431 C C . LEU A 1 190 ? -11.043 28.063 34.368 1.00 92.38 190 LEU A C 1
ATOM 1433 O O . LEU A 1 190 ? -9.958 27.491 34.394 1.00 92.38 190 LEU A O 1
ATOM 1437 N N . GLY A 1 191 ? -12.202 27.408 34.482 1.00 90.25 191 GLY A N 1
ATOM 1438 C CA . GLY A 1 191 ? -12.315 25.950 34.606 1.00 90.25 191 GLY A CA 1
ATOM 1439 C C . GLY A 1 191 ? -12.069 25.188 33.298 1.00 90.25 191 GLY A C 1
ATOM 1440 O O . GLY A 1 191 ? -11.438 24.136 33.310 1.00 90.25 191 GLY A O 1
ATOM 1441 N N . ILE A 1 192 ? -12.507 25.726 32.152 1.00 90.94 192 ILE A N 1
ATOM 1442 C CA . ILE A 1 192 ? -12.301 25.088 30.834 1.00 90.94 192 ILE A CA 1
ATOM 1443 C C . ILE A 1 192 ? -10.886 25.365 30.285 1.00 90.94 192 ILE A C 1
ATOM 1445 O O . ILE A 1 192 ? -10.329 24.550 29.545 1.00 90.94 192 ILE A O 1
ATOM 1449 N N . PHE A 1 193 ? -10.274 26.496 30.654 1.00 90.56 193 PHE A N 1
ATOM 1450 C CA . PHE A 1 193 ? -8.949 26.919 30.180 1.00 90.56 193 PHE A CA 1
ATOM 1451 C C . PHE A 1 193 ? -7.836 25.848 30.294 1.00 90.56 193 PHE A C 1
ATOM 1453 O O . PHE A 1 193 ? -7.154 25.631 29.286 1.00 90.56 193 PHE A O 1
ATOM 1460 N N . PRO A 1 194 ? -7.644 25.142 31.431 1.00 87.81 194 PRO A N 1
ATOM 1461 C CA . PRO A 1 194 ? -6.630 24.094 31.555 1.00 87.81 194 PRO A CA 1
ATOM 1462 C C . PRO A 1 194 ? -6.887 22.914 30.612 1.00 87.81 194 PRO A C 1
ATOM 1464 O O . PRO A 1 194 ? -5.971 22.491 29.912 1.00 87.81 194 PRO A O 1
ATOM 1467 N N . ILE A 1 195 ? -8.141 22.454 30.523 1.00 88.06 195 ILE A N 1
ATOM 1468 C CA . ILE A 1 195 ? -8.562 21.316 29.688 1.00 88.06 195 ILE A CA 1
ATOM 1469 C C . ILE A 1 195 ? -8.272 21.604 28.208 1.00 88.06 195 ILE A C 1
ATOM 1471 O O . ILE A 1 195 ? -7.675 20.793 27.497 1.00 88.06 195 ILE A O 1
ATOM 1475 N N . MET A 1 196 ? -8.648 22.797 27.740 1.00 87.62 196 MET A N 1
ATOM 1476 C CA . MET A 1 196 ? -8.416 23.221 26.357 1.00 87.62 196 MET A CA 1
ATOM 1477 C C . MET A 1 196 ? -6.918 23.412 26.057 1.00 87.62 196 MET A C 1
ATOM 1479 O O . MET A 1 196 ? -6.456 23.101 24.958 1.00 87.62 196 MET A O 1
ATOM 1483 N N . HIS A 1 197 ? -6.134 23.883 27.032 1.00 90.00 197 HIS A N 1
ATOM 1484 C CA . HIS A 1 197 ? -4.680 23.965 26.898 1.00 90.00 197 HIS A CA 1
ATOM 1485 C C . HIS A 1 197 ? -4.038 22.573 26.769 1.00 90.00 197 HIS A C 1
ATOM 1487 O O . HIS A 1 197 ? -3.277 22.346 25.829 1.00 90.00 197 HIS A O 1
ATOM 1493 N N . GLU A 1 198 ? -4.364 21.626 27.653 1.00 87.12 198 GLU A N 1
ATOM 1494 C CA . GLU A 1 198 ? -3.825 20.259 27.591 1.00 87.12 198 GLU A CA 1
ATOM 1495 C C . GLU A 1 198 ? -4.234 19.525 26.311 1.00 87.12 198 GLU A C 1
ATOM 1497 O O . GLU A 1 198 ? -3.407 18.842 25.706 1.00 87.12 198 GLU A O 1
ATOM 1502 N N . THR A 1 199 ? -5.461 19.738 25.828 1.00 84.38 199 THR A N 1
ATOM 1503 C CA . THR A 1 199 ? -5.930 19.210 24.535 1.00 84.38 199 THR A CA 1
ATOM 1504 C C . THR A 1 199 ? -5.060 19.717 23.376 1.00 84.38 199 THR A C 1
ATOM 1506 O O . THR A 1 199 ? -4.616 18.939 22.530 1.00 84.38 199 THR A O 1
ATOM 1509 N N . HIS A 1 200 ? -4.731 21.014 23.351 1.00 83.31 200 HIS A N 1
ATOM 1510 C CA . HIS A 1 200 ? -3.829 21.561 22.336 1.00 83.31 200 HIS A CA 1
ATOM 1511 C C . HIS A 1 200 ? -2.397 21.016 22.467 1.00 83.31 200 HIS A C 1
ATOM 1513 O O . HIS A 1 200 ? -1.819 20.599 21.460 1.00 83.31 200 HIS A O 1
ATOM 1519 N N . VAL A 1 201 ? -1.826 20.968 23.675 1.00 84.44 201 VAL A N 1
ATOM 1520 C CA . VAL A 1 201 ? -0.440 20.508 23.890 1.00 84.44 201 VAL A CA 1
ATOM 1521 C C . VAL A 1 201 ? -0.269 19.018 23.587 1.00 84.44 201 VAL A C 1
ATOM 1523 O O . VAL A 1 201 ? 0.677 18.654 22.889 1.00 84.44 201 VAL A O 1
ATOM 1526 N N . SER A 1 202 ? -1.193 18.162 24.030 1.00 80.00 202 SER A N 1
ATOM 1527 C CA . SER A 1 202 ? -1.177 16.721 23.728 1.00 80.00 202 SER A CA 1
ATOM 1528 C C . SER A 1 202 ? -1.285 16.445 22.224 1.00 80.00 202 SER A C 1
ATOM 1530 O O . SER A 1 202 ? -0.524 15.635 21.693 1.00 80.00 202 SER A O 1
ATOM 1532 N N . SER A 1 203 ? -2.133 17.190 21.501 1.00 80.81 203 SER A N 1
ATOM 1533 C CA . SER A 1 203 ? -2.251 17.067 20.040 1.00 80.81 203 SER A CA 1
ATOM 1534 C C . SER A 1 203 ? -0.965 17.440 19.284 1.00 80.81 203 SER A C 1
ATOM 1536 O O . SER A 1 203 ? -0.687 16.872 18.226 1.00 80.81 203 SER A O 1
ATOM 1538 N N . LEU A 1 204 ? -0.163 18.371 19.817 1.00 81.25 204 LEU A N 1
ATOM 1539 C CA . LEU A 1 204 ? 1.143 18.740 19.260 1.00 81.25 204 LEU A CA 1
ATOM 1540 C C . LEU A 1 204 ? 2.222 17.716 19.634 1.00 81.25 204 LEU A C 1
ATOM 1542 O O . LEU A 1 204 ? 3.006 17.329 18.770 1.00 81.25 204 LEU A O 1
ATOM 1546 N N . ARG A 1 205 ? 2.220 17.223 20.880 1.00 80.19 205 ARG A N 1
ATOM 1547 C CA . ARG A 1 205 ? 3.147 16.185 21.356 1.00 80.19 205 ARG A CA 1
ATOM 1548 C C . ARG A 1 205 ? 3.020 14.895 20.535 1.00 80.19 205 ARG A C 1
ATOM 1550 O O . ARG A 1 205 ? 4.015 14.460 19.964 1.00 80.19 205 ARG A O 1
ATOM 1557 N N . MET A 1 206 ? 1.800 14.385 20.330 1.00 71.69 206 MET A N 1
ATOM 1558 C CA . MET A 1 206 ? 1.574 13.202 19.482 1.00 71.69 206 MET A CA 1
ATOM 1559 C C . MET A 1 206 ? 2.016 13.405 18.023 1.00 71.69 206 MET A C 1
ATOM 1561 O O . MET A 1 206 ? 2.435 12.456 17.365 1.00 71.69 206 MET A O 1
ATOM 1565 N N . ARG A 1 207 ? 1.931 14.626 17.473 1.00 74.81 207 ARG A N 1
ATOM 1566 C CA . ARG A 1 207 ? 2.435 14.909 16.114 1.00 74.81 207 ARG A CA 1
ATOM 1567 C C . ARG A 1 207 ? 3.957 14.873 16.055 1.00 74.81 207 ARG A C 1
ATOM 1569 O O . ARG A 1 207 ? 4.498 14.344 15.088 1.00 74.81 207 ARG A O 1
ATOM 1576 N N . PHE A 1 208 ? 4.622 15.409 17.077 1.00 73.62 208 PHE A N 1
ATOM 1577 C CA . PHE A 1 208 ? 6.075 15.373 17.191 1.00 73.62 208 PHE A CA 1
ATOM 1578 C C . PHE A 1 208 ? 6.572 13.924 17.300 1.00 73.62 208 PHE A C 1
ATOM 1580 O O . PHE A 1 208 ? 7.346 13.488 16.450 1.00 73.62 208 PHE A O 1
ATOM 1587 N N . GLU A 1 209 ? 6.028 13.153 18.245 1.00 70.75 209 GLU A N 1
ATOM 1588 C CA . GLU A 1 209 ? 6.360 11.736 18.469 1.00 70.75 209 GLU A CA 1
ATOM 1589 C C . GLU A 1 209 ? 6.143 10.884 17.206 1.00 70.75 209 GLU A C 1
ATOM 1591 O O . GLU A 1 209 ? 7.042 10.152 16.794 1.00 70.75 209 GLU A O 1
ATOM 1596 N N . ASN A 1 210 ? 5.006 11.043 16.516 1.00 68.44 210 ASN A N 1
ATOM 1597 C CA . ASN A 1 210 ? 4.755 10.353 15.246 1.00 68.44 210 ASN A CA 1
ATOM 1598 C C . ASN A 1 210 ? 5.743 10.765 14.141 1.00 68.44 210 ASN A C 1
ATOM 1600 O O . ASN A 1 210 ? 6.211 9.911 13.388 1.00 68.44 210 ASN A O 1
ATOM 1604 N N . SER A 1 211 ? 6.086 12.054 14.031 1.00 66.12 211 SER A N 1
ATOM 1605 C CA . SER A 1 211 ? 7.056 12.521 13.031 1.00 66.12 211 SER A CA 1
ATOM 1606 C C . SER A 1 211 ? 8.466 11.981 13.290 1.00 66.12 211 SER A C 1
ATOM 1608 O O . SER A 1 211 ? 9.173 11.623 12.347 1.00 66.12 211 SER A O 1
ATOM 1610 N N . GLU A 1 212 ? 8.849 11.846 14.561 1.00 66.94 212 GLU A N 1
ATOM 1611 C CA . GLU A 1 212 ? 10.132 11.284 14.964 1.00 66.94 212 GLU A CA 1
ATOM 1612 C C . GLU A 1 212 ? 10.180 9.767 14.732 1.00 66.94 212 GLU A C 1
ATOM 1614 O O . GLU A 1 212 ? 11.166 9.259 14.196 1.00 66.94 212 GLU A O 1
ATOM 1619 N N . LEU A 1 213 ? 9.100 9.043 15.046 1.00 64.06 213 LEU A N 1
ATOM 1620 C CA . LEU A 1 213 ? 8.987 7.608 14.775 1.00 64.06 213 LEU A CA 1
ATOM 1621 C C . LEU A 1 213 ? 9.104 7.314 13.269 1.00 64.06 213 LEU A C 1
ATOM 1623 O O . LEU A 1 213 ? 9.867 6.436 12.863 1.00 64.06 213 LEU A O 1
ATOM 1627 N N . VAL A 1 214 ? 8.411 8.097 12.433 1.00 65.62 214 VAL A N 1
ATOM 1628 C CA . VAL A 1 214 ? 8.491 8.010 10.965 1.00 65.62 214 VAL A CA 1
ATOM 1629 C C . VAL A 1 214 ? 9.895 8.348 10.458 1.00 65.62 214 VAL A C 1
ATOM 1631 O O . VAL A 1 214 ? 10.401 7.655 9.575 1.00 65.62 214 VAL A O 1
ATOM 1634 N N . ALA A 1 215 ? 10.564 9.357 11.025 1.00 66.69 215 ALA A N 1
ATOM 1635 C CA . ALA A 1 215 ? 11.939 9.695 10.659 1.00 66.69 215 ALA A CA 1
ATOM 1636 C C . ALA A 1 215 ? 12.928 8.570 11.013 1.00 66.69 215 ALA A C 1
ATOM 1638 O O . ALA A 1 215 ? 13.744 8.197 10.169 1.00 66.69 215 ALA A O 1
ATOM 1639 N N . ARG A 1 216 ? 12.819 7.981 12.214 1.00 67.50 216 ARG A N 1
ATOM 1640 C CA . ARG A 1 216 ? 13.641 6.838 12.652 1.00 67.50 216 ARG A CA 1
ATOM 1641 C C . ARG A 1 216 ? 13.409 5.598 11.779 1.00 67.50 216 ARG A C 1
ATOM 1643 O O . ARG A 1 216 ? 14.376 4.957 11.380 1.00 67.50 216 ARG A O 1
ATOM 1650 N N . LEU A 1 217 ? 12.157 5.294 11.424 1.00 59.88 217 LEU A N 1
ATOM 1651 C CA . LEU A 1 217 ? 11.814 4.192 10.512 1.00 59.88 217 LEU A CA 1
ATOM 1652 C C . LEU A 1 217 ? 12.345 4.425 9.090 1.00 59.88 217 LEU A C 1
ATOM 1654 O O . LEU A 1 217 ? 12.904 3.512 8.485 1.00 59.88 217 LEU A O 1
ATOM 1658 N N . ALA A 1 218 ? 12.222 5.645 8.560 1.00 60.53 218 ALA A N 1
ATOM 1659 C CA . ALA A 1 218 ? 12.759 5.997 7.246 1.00 60.53 218 ALA A CA 1
ATOM 1660 C C . ALA A 1 218 ? 14.295 5.931 7.208 1.00 60.53 218 ALA A C 1
ATOM 1662 O O . ALA A 1 218 ? 14.864 5.510 6.203 1.00 60.53 218 ALA A O 1
ATOM 1663 N N . GLU A 1 219 ? 14.960 6.318 8.296 1.00 62.62 219 GLU A N 1
ATOM 1664 C CA . GLU A 1 219 ? 16.415 6.260 8.423 1.00 62.62 219 GLU A CA 1
ATOM 1665 C C . GLU A 1 219 ? 16.924 4.819 8.556 1.00 62.62 219 GLU A C 1
ATOM 1667 O O . GLU A 1 219 ? 17.823 4.426 7.817 1.00 62.62 219 GLU A O 1
ATOM 1672 N N . ALA A 1 220 ? 16.291 3.992 9.393 1.00 65.50 220 ALA A N 1
ATOM 1673 C CA . ALA A 1 220 ? 16.604 2.565 9.491 1.00 65.50 220 ALA A CA 1
ATOM 1674 C C . ALA A 1 220 ? 16.398 1.835 8.150 1.00 65.50 220 ALA A C 1
ATOM 1676 O O . ALA A 1 220 ? 17.226 1.015 7.754 1.00 65.50 220 ALA A O 1
ATOM 1677 N N . ASN A 1 221 ? 15.335 2.171 7.410 1.00 58.84 221 ASN A N 1
ATOM 1678 C CA . ASN A 1 221 ? 15.075 1.592 6.092 1.00 58.84 221 ASN A CA 1
ATOM 1679 C C . ASN A 1 221 ? 16.103 2.061 5.042 1.00 58.84 221 ASN A C 1
ATOM 1681 O O . ASN A 1 221 ? 16.602 1.246 4.269 1.00 58.84 221 ASN A O 1
ATOM 1685 N N . ARG A 1 222 ? 16.503 3.346 5.049 1.00 66.00 222 ARG A N 1
ATOM 1686 C CA . ARG A 1 222 ? 17.613 3.840 4.208 1.00 66.00 222 ARG A CA 1
ATOM 1687 C C . ARG A 1 222 ? 18.920 3.114 4.513 1.00 66.00 222 ARG A C 1
ATOM 1689 O O . ARG A 1 222 ? 19.560 2.633 3.588 1.00 66.00 222 ARG A O 1
ATOM 1696 N N . GLN A 1 223 ? 19.280 2.972 5.788 1.00 67.00 223 GLN A N 1
ATOM 1697 C CA . GLN A 1 223 ? 20.503 2.279 6.201 1.00 67.00 223 GLN A CA 1
ATOM 1698 C C . GLN A 1 223 ? 20.486 0.794 5.807 1.00 67.00 223 GLN A C 1
ATOM 1700 O O . GLN A 1 223 ? 21.498 0.283 5.334 1.00 67.00 223 GLN A O 1
ATOM 1705 N N . ALA A 1 224 ? 19.339 0.113 5.907 1.00 61.12 224 ALA A N 1
ATOM 1706 C CA . ALA A 1 224 ? 19.185 -1.261 5.429 1.00 61.12 224 ALA A CA 1
ATOM 1707 C C . ALA A 1 224 ? 19.305 -1.378 3.894 1.00 61.12 224 ALA A C 1
ATOM 1709 O O . ALA A 1 224 ? 19.913 -2.326 3.391 1.00 61.12 224 ALA A O 1
ATOM 1710 N N . VAL A 1 225 ? 18.760 -0.420 3.138 1.00 68.25 225 VAL A N 1
ATOM 1711 C CA . VAL A 1 225 ? 18.874 -0.377 1.669 1.00 68.25 225 VAL A CA 1
ATOM 1712 C C . VAL A 1 225 ? 20.306 -0.061 1.230 1.00 68.25 225 VAL A C 1
ATOM 1714 O O . VAL A 1 225 ? 20.837 -0.769 0.375 1.00 68.25 225 VAL A O 1
ATOM 1717 N N . ASP A 1 226 ? 20.965 0.927 1.836 1.00 64.62 226 ASP A N 1
ATOM 1718 C CA . ASP A 1 226 ? 22.348 1.289 1.508 1.00 64.62 226 ASP A CA 1
ATOM 1719 C C . ASP A 1 226 ? 23.349 0.206 1.934 1.00 64.62 226 ASP A C 1
ATOM 1721 O O . ASP A 1 226 ? 24.283 -0.075 1.184 1.00 64.62 226 ASP A O 1
ATOM 1725 N N . ALA A 1 227 ? 23.136 -0.480 3.063 1.00 66.06 227 ALA A N 1
ATOM 1726 C CA . ALA A 1 227 ? 23.953 -1.633 3.451 1.00 66.06 227 ALA A CA 1
ATOM 1727 C C . ALA A 1 227 ? 23.828 -2.787 2.439 1.00 66.06 227 ALA A C 1
ATOM 1729 O O . ALA A 1 227 ? 24.841 -3.313 1.975 1.00 66.06 227 ALA A O 1
ATOM 1730 N N . ASN A 1 228 ? 22.602 -3.140 2.026 1.00 61.75 228 ASN A N 1
ATOM 1731 C CA . ASN A 1 228 ? 22.373 -4.155 0.989 1.00 61.75 228 ASN A CA 1
ATOM 1732 C C . ASN A 1 228 ? 22.964 -3.743 -0.368 1.00 61.75 228 ASN A C 1
ATOM 1734 O O . ASN A 1 228 ? 23.548 -4.568 -1.078 1.00 61.75 228 ASN A O 1
ATOM 1738 N N . ARG A 1 229 ? 22.866 -2.457 -0.722 1.00 63.09 229 ARG A N 1
ATOM 1739 C CA . ARG A 1 229 ? 23.466 -1.901 -1.935 1.00 63.09 229 ARG A CA 1
ATOM 1740 C C . ARG A 1 229 ? 24.992 -1.987 -1.899 1.00 63.09 229 ARG A C 1
ATOM 1742 O O . ARG A 1 229 ? 25.577 -2.478 -2.858 1.00 63.09 229 ARG A O 1
ATOM 1749 N N . GLN A 1 230 ? 25.634 -1.585 -0.802 1.00 67.19 230 GLN A N 1
ATOM 1750 C CA . GLN A 1 230 ? 27.089 -1.674 -0.642 1.00 67.19 230 GLN A CA 1
ATOM 1751 C C . GLN A 1 230 ? 27.586 -3.125 -0.692 1.00 67.19 230 GLN A C 1
ATOM 1753 O O . GLN A 1 230 ? 28.590 -3.393 -1.352 1.00 67.19 230 GLN A O 1
ATOM 1758 N N . LEU A 1 231 ? 26.867 -4.073 -0.076 1.00 67.81 231 LEU A N 1
ATOM 1759 C CA . LEU A 1 231 ? 27.181 -5.504 -0.175 1.00 67.81 231 LEU A CA 1
ATOM 1760 C C . LEU A 1 231 ? 27.109 -6.004 -1.627 1.00 67.81 231 LEU A C 1
ATOM 1762 O O . LEU A 1 231 ? 27.996 -6.722 -2.092 1.00 67.81 231 LEU A O 1
ATOM 1766 N N . THR A 1 232 ? 26.077 -5.582 -2.362 1.00 59.06 232 THR A N 1
ATOM 1767 C CA . THR A 1 232 ? 25.871 -5.950 -3.771 1.00 59.06 232 THR A CA 1
ATOM 1768 C C . THR A 1 232 ? 26.946 -5.335 -4.675 1.00 59.06 232 THR A C 1
ATOM 1770 O O . THR A 1 232 ? 27.525 -6.032 -5.507 1.00 59.06 232 THR A O 1
ATOM 1773 N N . GLU A 1 233 ? 27.292 -4.060 -4.473 1.00 62.53 233 GLU A N 1
ATOM 1774 C CA . GLU A 1 233 ? 28.357 -3.365 -5.210 1.00 62.53 233 GLU A CA 1
ATOM 1775 C C . GLU A 1 233 ? 29.757 -3.948 -4.911 1.00 62.53 233 GLU A C 1
ATOM 1777 O O . GLU A 1 233 ? 30.604 -4.002 -5.809 1.00 62.53 233 GLU A O 1
ATOM 1782 N N . GLN A 1 234 ? 30.011 -4.445 -3.692 1.00 64.12 234 GLN A N 1
ATOM 1783 C CA . GLN A 1 234 ? 31.242 -5.178 -3.357 1.00 64.12 234 GLN A CA 1
ATOM 1784 C C . GLN A 1 234 ? 31.322 -6.534 -4.077 1.00 64.12 234 GLN A C 1
ATOM 1786 O O . GLN A 1 234 ? 32.345 -6.830 -4.701 1.00 64.12 234 GLN A O 1
ATOM 1791 N N . LEU A 1 235 ? 30.239 -7.320 -4.063 1.00 60.53 235 LEU A N 1
ATOM 1792 C CA . LEU A 1 235 ? 30.134 -8.594 -4.789 1.00 60.53 235 LEU A CA 1
ATOM 1793 C C . LEU A 1 235 ? 30.285 -8.416 -6.308 1.00 60.53 235 LEU A C 1
ATOM 1795 O O . LEU A 1 235 ? 30.976 -9.202 -6.962 1.00 60.53 235 LEU A O 1
ATOM 1799 N N . GLU A 1 236 ? 29.701 -7.360 -6.880 1.00 55.91 236 GLU A N 1
ATOM 1800 C CA . GLU A 1 236 ? 29.908 -7.015 -8.288 1.00 55.91 236 GLU A CA 1
ATOM 1801 C C . GLU A 1 236 ? 31.341 -6.576 -8.594 1.00 55.91 236 GLU A C 1
ATOM 1803 O O . GLU A 1 236 ? 31.867 -6.946 -9.644 1.00 55.91 236 GLU A O 1
ATOM 1808 N N . ARG A 1 237 ? 31.996 -5.804 -7.714 1.00 62.44 237 ARG A N 1
ATOM 1809 C CA . ARG A 1 237 ? 33.410 -5.434 -7.895 1.00 62.44 237 ARG A CA 1
ATOM 1810 C C . ARG A 1 237 ? 34.308 -6.662 -7.925 1.00 62.44 237 ARG A C 1
ATOM 1812 O O . ARG A 1 237 ? 35.179 -6.736 -8.788 1.00 62.44 237 ARG A O 1
ATOM 1819 N N . GLN A 1 238 ? 34.077 -7.621 -7.031 1.00 62.81 238 GLN A N 1
ATOM 1820 C CA . GLN A 1 238 ? 34.861 -8.851 -6.975 1.00 62.81 238 GLN A CA 1
ATOM 1821 C C . GLN A 1 238 ? 34.711 -9.658 -8.277 1.00 62.81 238 GLN A C 1
ATOM 1823 O O . GLN A 1 238 ? 35.714 -9.981 -8.914 1.00 62.81 238 GLN A O 1
ATOM 1828 N N . LYS A 1 239 ? 33.471 -9.848 -8.755 1.00 59.00 239 LYS A N 1
ATOM 1829 C CA . LYS A 1 239 ? 33.192 -10.498 -10.049 1.00 59.00 239 LYS A CA 1
ATOM 1830 C C . LYS A 1 239 ? 33.755 -9.732 -11.249 1.00 59.00 239 LYS A C 1
ATOM 1832 O O . LYS A 1 239 ? 34.302 -10.347 -12.154 1.00 59.00 239 LYS A O 1
ATOM 1837 N N . LYS A 1 240 ? 33.669 -8.397 -11.273 1.00 54.44 240 LYS A N 1
ATOM 1838 C CA . LYS A 1 240 ? 34.209 -7.573 -12.373 1.00 54.44 240 LYS A CA 1
ATOM 1839 C C . LYS A 1 240 ? 35.736 -7.638 -12.459 1.00 54.44 240 LYS A C 1
ATOM 1841 O O . LYS A 1 240 ? 36.260 -7.578 -13.564 1.00 54.44 240 LYS A O 1
ATOM 1846 N N . ILE A 1 241 ? 36.445 -7.791 -11.338 1.00 63.16 241 ILE A N 1
ATOM 1847 C CA . ILE A 1 241 ? 37.904 -7.999 -11.331 1.00 63.16 241 ILE A CA 1
ATOM 1848 C C . ILE A 1 241 ? 38.258 -9.382 -11.902 1.00 63.16 241 ILE A C 1
ATOM 1850 O O . ILE A 1 241 ? 39.165 -9.487 -12.725 1.00 63.16 241 ILE A O 1
ATOM 1854 N N . GLU A 1 242 ? 37.514 -10.424 -11.526 1.00 59.12 242 GLU A N 1
ATOM 1855 C CA . GLU A 1 242 ? 37.703 -11.794 -12.023 1.00 59.12 242 GLU A CA 1
ATOM 1856 C C . GLU A 1 242 ? 37.381 -11.922 -13.529 1.00 59.12 242 GLU A C 1
ATOM 1858 O O . GLU A 1 242 ? 38.176 -12.460 -14.304 1.00 59.12 242 GLU A O 1
ATOM 1863 N N . GLU A 1 243 ? 36.270 -11.331 -13.977 1.00 55.03 243 GLU A N 1
ATOM 1864 C CA . GLU A 1 243 ? 35.861 -11.288 -15.387 1.00 55.03 243 GLU A CA 1
ATOM 1865 C C . GLU A 1 243 ? 36.834 -10.447 -16.238 1.00 55.03 243 GLU A C 1
ATOM 1867 O O . GLU A 1 243 ? 37.194 -10.845 -17.347 1.00 55.03 243 GLU A O 1
ATOM 1872 N N . ALA A 1 244 ? 37.329 -9.316 -15.716 1.00 55.44 244 ALA A N 1
ATOM 1873 C CA . ALA A 1 244 ? 38.330 -8.491 -16.398 1.00 55.44 244 ALA A CA 1
ATOM 1874 C C . ALA A 1 244 ? 39.685 -9.203 -16.529 1.00 55.44 244 ALA A C 1
ATOM 1876 O O . ALA A 1 244 ? 40.337 -9.081 -17.568 1.00 55.44 244 ALA A O 1
ATOM 1877 N N . LEU A 1 245 ? 40.097 -9.981 -15.520 1.00 58.19 245 LEU A N 1
ATOM 1878 C CA . LEU A 1 245 ? 41.297 -10.814 -15.600 1.00 58.19 245 LEU A CA 1
ATOM 1879 C C . LEU A 1 245 ? 41.146 -11.866 -16.710 1.00 58.19 245 LEU A C 1
ATOM 1881 O O . LEU A 1 245 ? 42.006 -11.966 -17.585 1.00 58.19 245 LEU A O 1
ATOM 1885 N N . ARG A 1 246 ? 40.003 -12.565 -16.746 1.00 61.16 246 ARG A N 1
ATOM 1886 C CA . ARG A 1 246 ? 39.673 -13.564 -17.775 1.00 61.16 246 ARG A CA 1
ATOM 1887 C C . ARG A 1 246 ? 39.616 -12.972 -19.189 1.00 61.16 246 ARG A C 1
ATOM 1889 O O . ARG A 1 246 ? 40.161 -13.564 -20.122 1.00 61.16 246 ARG A O 1
ATOM 1896 N N . GLN A 1 247 ? 38.999 -11.800 -19.358 1.00 53.91 247 GLN A N 1
ATOM 1897 C CA . GLN A 1 247 ? 38.964 -11.091 -20.643 1.00 53.91 247 GLN A CA 1
ATOM 1898 C C . GLN A 1 247 ? 40.349 -10.592 -21.074 1.00 53.91 247 GLN A C 1
ATOM 1900 O O . GLN A 1 247 ? 40.660 -10.638 -22.263 1.00 53.91 247 GLN A O 1
ATOM 1905 N N . SER A 1 248 ? 41.194 -10.151 -20.136 1.00 52.44 248 SER A N 1
ATOM 1906 C CA . SER A 1 248 ? 42.567 -9.725 -20.429 1.00 52.44 248 SER A CA 1
ATOM 1907 C C . SER A 1 248 ? 43.401 -10.878 -20.998 1.00 52.44 248 SER A C 1
ATOM 1909 O O . SER A 1 248 ? 43.993 -10.735 -22.069 1.00 52.44 248 SER A O 1
ATOM 1911 N N . THR A 1 249 ? 43.369 -12.054 -20.357 1.00 60.19 249 THR A N 1
ATOM 1912 C CA . THR A 1 249 ? 44.080 -13.250 -20.838 1.00 60.19 249 THR A CA 1
ATOM 1913 C C . THR A 1 249 ? 43.608 -13.663 -22.235 1.00 60.19 249 THR A C 1
ATOM 1915 O O . THR A 1 249 ? 44.428 -13.769 -23.145 1.00 60.19 249 THR A O 1
ATOM 1918 N N . ALA A 1 250 ? 42.294 -13.794 -22.452 1.00 61.03 250 ALA A N 1
ATOM 1919 C CA . ALA A 1 250 ? 41.743 -14.176 -23.756 1.00 61.03 250 ALA A CA 1
ATOM 1920 C C . ALA A 1 250 ? 42.054 -13.150 -24.869 1.00 61.03 250 ALA A C 1
ATOM 1922 O O . ALA A 1 250 ? 42.297 -13.520 -26.020 1.00 61.03 250 ALA A O 1
ATOM 1923 N N . ARG A 1 251 ? 42.089 -11.852 -24.536 1.00 66.75 251 ARG A N 1
ATOM 1924 C CA . ARG A 1 251 ? 42.435 -10.780 -25.481 1.00 66.75 251 ARG A CA 1
ATOM 1925 C C . ARG A 1 251 ? 43.907 -10.822 -25.890 1.00 66.75 251 ARG A C 1
ATOM 1927 O O . ARG A 1 251 ? 44.202 -10.589 -27.060 1.00 66.75 251 ARG A O 1
ATOM 1934 N N . LEU A 1 252 ? 44.819 -11.126 -24.965 1.00 66.81 252 LEU A N 1
ATOM 1935 C CA . LEU A 1 252 ? 46.246 -11.273 -25.271 1.00 66.81 252 LEU A CA 1
ATOM 1936 C C . LEU A 1 252 ? 46.504 -12.460 -26.210 1.00 66.81 252 LEU A C 1
ATOM 1938 O O . LEU A 1 252 ? 47.261 -12.322 -27.168 1.00 66.81 252 LEU A O 1
ATOM 1942 N N . GLU A 1 253 ? 45.826 -13.590 -26.003 1.00 70.12 253 GLU A N 1
ATOM 1943 C CA . GLU A 1 253 ? 45.943 -14.746 -26.900 1.00 70.12 253 GLU A CA 1
ATOM 1944 C C . GLU A 1 253 ? 45.399 -14.453 -28.303 1.00 70.12 253 GLU A C 1
ATOM 1946 O O . GLU A 1 253 ? 46.070 -14.740 -29.294 1.00 70.12 253 GLU A O 1
ATOM 1951 N N . ALA A 1 254 ? 44.235 -13.802 -28.401 1.00 66.69 254 ALA A N 1
ATOM 1952 C CA . ALA A 1 254 ? 43.660 -13.399 -29.684 1.00 66.69 254 ALA A CA 1
ATOM 1953 C C . ALA A 1 254 ? 44.564 -12.423 -30.465 1.00 66.69 254 ALA A C 1
ATOM 1955 O O . ALA A 1 254 ? 44.654 -12.518 -31.689 1.00 66.69 254 ALA A O 1
ATOM 1956 N N . LEU A 1 255 ? 45.265 -11.512 -29.778 1.00 71.81 255 LEU A N 1
ATOM 1957 C CA . LEU A 1 255 ? 46.221 -10.589 -30.403 1.00 71.81 255 LEU A CA 1
ATOM 1958 C C . LEU A 1 255 ? 47.467 -11.307 -30.947 1.00 71.81 255 LEU A C 1
ATOM 1960 O O . LEU A 1 255 ? 47.956 -10.943 -32.016 1.00 71.81 255 LEU A O 1
ATOM 1964 N N . ILE A 1 256 ? 47.961 -12.339 -30.253 1.00 75.56 256 ILE A N 1
ATOM 1965 C CA . ILE A 1 256 ? 49.098 -13.149 -30.723 1.00 75.56 256 ILE A CA 1
ATOM 1966 C C . ILE A 1 256 ? 48.714 -13.940 -31.984 1.00 75.56 256 ILE A C 1
ATOM 1968 O O . ILE A 1 256 ? 49.489 -13.958 -32.945 1.00 75.56 256 ILE A O 1
ATOM 1972 N N . GLU A 1 257 ? 47.512 -14.526 -32.028 1.00 76.88 257 GLU A N 1
ATOM 1973 C CA . GLU A 1 257 ? 47.041 -15.286 -33.199 1.00 76.88 257 GLU A CA 1
ATOM 1974 C C . GLU A 1 257 ? 46.633 -14.417 -34.394 1.00 76.88 257 GLU A C 1
ATOM 1976 O O . GLU A 1 257 ? 46.779 -14.844 -35.542 1.00 76.88 257 GLU A O 1
ATOM 1981 N N . ALA A 1 258 ? 46.149 -13.195 -34.155 1.00 70.00 258 ALA A N 1
ATOM 1982 C CA . ALA A 1 258 ? 45.787 -12.254 -35.217 1.00 70.00 258 ALA A CA 1
ATOM 1983 C C . ALA A 1 258 ? 46.991 -11.492 -35.808 1.00 70.00 258 ALA A C 1
ATOM 1985 O O . ALA A 1 258 ? 46.833 -10.785 -36.806 1.00 70.00 258 ALA A O 1
ATOM 1986 N N . SER A 1 259 ? 48.186 -11.616 -35.217 1.00 77.44 259 SER A N 1
ATOM 1987 C CA . SER A 1 259 ? 49.386 -10.926 -35.700 1.00 77.44 259 SER A CA 1
ATOM 1988 C C . SER A 1 259 ? 49.725 -11.315 -37.151 1.00 77.44 259 SER A C 1
ATOM 1990 O O . SER A 1 259 ? 49.740 -12.504 -37.483 1.00 77.44 259 SER A O 1
ATOM 1992 N N . PRO A 1 260 ? 50.046 -10.349 -38.034 1.00 69.00 260 PRO A N 1
ATOM 1993 C CA . PRO A 1 260 ? 50.519 -10.640 -39.387 1.00 69.00 260 PRO A CA 1
ATOM 1994 C C . PRO A 1 260 ? 51.971 -11.147 -39.411 1.00 69.00 260 PRO A C 1
ATOM 1996 O O . PRO A 1 260 ? 52.381 -11.748 -40.402 1.00 69.00 260 PRO A O 1
ATOM 1999 N N . LEU A 1 261 ? 52.736 -10.921 -38.337 1.00 83.50 261 LEU A N 1
ATOM 2000 C CA . LEU A 1 261 ? 54.110 -11.396 -38.175 1.00 83.50 261 LEU A CA 1
ATOM 2001 C C . LEU A 1 261 ? 54.124 -12.789 -37.547 1.00 83.50 261 LEU A C 1
ATOM 2003 O O . LEU A 1 261 ? 53.362 -13.067 -36.616 1.00 83.50 261 LEU A O 1
ATOM 2007 N N . ALA A 1 262 ? 55.039 -13.642 -38.007 1.00 87.19 262 ALA A N 1
ATOM 2008 C CA . ALA A 1 262 ? 55.299 -14.929 -37.375 1.00 87.19 262 ALA A CA 1
ATOM 2009 C C . ALA A 1 262 ? 55.903 -14.711 -35.984 1.00 87.19 262 ALA A C 1
ATOM 2011 O O . ALA A 1 262 ? 57.038 -14.251 -35.886 1.00 87.19 262 ALA A O 1
ATOM 2012 N N . ILE A 1 263 ? 55.153 -15.035 -34.928 1.00 90.44 263 ILE A N 1
ATOM 2013 C CA . ILE A 1 263 ? 55.591 -14.960 -33.530 1.00 90.44 263 ILE A CA 1
ATOM 2014 C C . ILE A 1 263 ? 55.943 -16.372 -33.063 1.00 90.44 263 ILE A C 1
ATOM 2016 O O . ILE A 1 263 ? 55.096 -17.267 -33.041 1.00 90.44 263 ILE A O 1
ATOM 2020 N N . ILE A 1 264 ? 57.201 -16.544 -32.666 1.00 90.94 264 ILE A N 1
ATOM 2021 C CA . ILE A 1 264 ? 57.773 -17.799 -32.186 1.00 90.94 264 ILE A CA 1
ATOM 2022 C C . ILE A 1 264 ? 58.294 -17.553 -30.772 1.00 90.94 264 ILE A C 1
ATOM 2024 O O . ILE A 1 264 ? 59.188 -16.729 -30.570 1.00 90.94 264 ILE A O 1
ATOM 2028 N N . VAL A 1 265 ? 57.753 -18.271 -29.791 1.00 89.81 265 VAL A N 1
ATOM 2029 C CA . VAL A 1 265 ? 58.263 -18.271 -28.414 1.00 89.81 265 VAL A CA 1
ATOM 2030 C C . VAL A 1 265 ? 59.013 -19.569 -28.180 1.00 89.81 265 VAL A C 1
ATOM 2032 O O . VAL A 1 265 ? 58.485 -20.643 -28.464 1.00 89.81 265 VAL A O 1
ATOM 2035 N N . GLN A 1 266 ? 60.221 -19.485 -27.631 1.00 88.56 266 GLN A N 1
ATOM 2036 C CA . GLN A 1 266 ? 61.034 -20.648 -27.284 1.00 88.56 266 GLN A CA 1
ATOM 2037 C C . GLN A 1 266 ? 61.706 -20.473 -25.921 1.00 88.56 266 GLN A C 1
ATOM 2039 O O . GLN A 1 266 ? 61.929 -19.352 -25.464 1.00 88.56 266 GLN A O 1
ATOM 2044 N N . ASN A 1 267 ? 62.035 -21.590 -25.279 1.00 86.19 267 ASN A N 1
ATOM 2045 C CA . ASN A 1 267 ? 62.744 -21.591 -24.002 1.00 86.19 267 ASN A CA 1
ATOM 2046 C C . ASN A 1 267 ? 64.264 -21.365 -24.174 1.00 86.19 267 ASN A C 1
ATOM 2048 O O . ASN A 1 267 ? 64.764 -21.195 -25.291 1.00 86.19 267 ASN A O 1
ATOM 2052 N N . GLU A 1 268 ? 65.009 -21.382 -23.072 1.00 82.31 268 GLU A N 1
ATOM 2053 C CA . GLU A 1 268 ? 66.468 -21.235 -23.015 1.00 82.31 268 GLU A CA 1
ATOM 2054 C C . GLU A 1 268 ? 67.226 -22.271 -23.871 1.00 82.31 268 GLU A C 1
ATOM 2056 O O . GLU A 1 268 ? 68.263 -21.972 -24.469 1.00 82.31 268 GLU A O 1
ATOM 2061 N N . HIS A 1 269 ? 66.664 -23.471 -24.035 1.00 81.88 269 HIS A N 1
ATOM 2062 C CA . HIS A 1 269 ? 67.209 -24.520 -24.903 1.00 81.88 269 HIS A CA 1
ATOM 2063 C C . HIS A 1 269 ? 66.800 -24.381 -26.385 1.00 81.88 269 HIS A C 1
ATOM 2065 O O . HIS A 1 269 ? 67.291 -25.123 -27.237 1.00 81.88 269 HIS A O 1
ATOM 2071 N N . GLY A 1 270 ? 65.961 -23.398 -26.726 1.00 78.19 270 GLY A N 1
ATOM 2072 C CA . GLY A 1 270 ? 65.442 -23.159 -28.077 1.00 78.19 270 GLY A CA 1
ATOM 2073 C C . GLY A 1 270 ? 64.358 -24.136 -28.528 1.00 78.19 270 GLY A C 1
ATOM 2074 O O . GLY A 1 270 ? 64.156 -24.309 -29.731 1.00 78.19 270 GLY A O 1
ATOM 2075 N N . ILE A 1 271 ? 63.690 -24.777 -27.569 1.00 85.38 271 ILE A N 1
ATOM 2076 C CA . ILE A 1 271 ? 62.499 -25.592 -27.788 1.00 85.38 271 ILE A CA 1
ATOM 2077 C C . ILE A 1 271 ? 61.298 -24.654 -27.901 1.00 85.38 271 ILE A C 1
ATOM 2079 O O . ILE A 1 271 ? 61.068 -23.826 -27.013 1.00 85.38 271 ILE A O 1
ATOM 2083 N N . VAL A 1 272 ? 60.527 -24.782 -28.979 1.00 89.50 272 VAL A N 1
ATOM 2084 C CA . VAL A 1 272 ? 59.346 -23.952 -29.233 1.00 89.50 272 VAL A CA 1
ATOM 2085 C C . VAL A 1 272 ? 58.273 -24.232 -28.176 1.00 89.50 272 VAL A C 1
ATOM 2087 O O . VAL A 1 272 ? 57.899 -25.378 -27.918 1.00 89.50 272 VAL A O 1
ATOM 2090 N N . LYS A 1 273 ? 57.782 -23.158 -27.557 1.00 87.00 273 LYS A N 1
ATOM 2091 C CA . LYS A 1 273 ? 56.700 -23.131 -26.563 1.00 87.00 273 LYS A CA 1
ATOM 2092 C C . LYS A 1 273 ? 55.394 -22.566 -27.122 1.00 87.00 273 LYS A C 1
ATOM 2094 O O . LYS A 1 273 ? 54.343 -22.949 -26.627 1.00 87.00 273 LYS A O 1
ATOM 2099 N N . ARG A 1 274 ? 55.459 -21.676 -28.120 1.00 87.88 274 ARG A N 1
ATOM 2100 C CA . ARG A 1 274 ? 54.291 -21.144 -28.844 1.00 87.88 274 ARG A CA 1
ATOM 2101 C C . ARG A 1 274 ? 54.665 -20.787 -30.279 1.00 87.88 274 ARG A C 1
ATOM 2103 O O . ARG A 1 274 ? 55.776 -20.308 -30.520 1.00 87.88 274 ARG A O 1
ATOM 2110 N N . TRP A 1 275 ? 53.740 -21.000 -31.205 1.00 90.44 275 TRP A N 1
ATOM 2111 C CA . TRP A 1 275 ? 53.934 -20.818 -32.638 1.00 90.44 275 TRP A CA 1
ATOM 2112 C C . TRP A 1 275 ? 52.638 -20.308 -33.270 1.00 90.44 275 TRP A C 1
ATOM 2114 O O . TRP A 1 275 ? 51.720 -21.080 -33.530 1.00 90.44 275 TRP A O 1
ATOM 2124 N N . ASN A 1 276 ? 52.544 -18.996 -33.495 1.00 88.56 276 ASN A N 1
ATOM 2125 C CA . ASN A 1 276 ? 51.278 -18.399 -33.924 1.00 88.56 276 ASN A CA 1
ATOM 2126 C C . ASN A 1 276 ? 50.902 -18.750 -35.377 1.00 88.56 276 ASN A C 1
ATOM 2128 O O . ASN A 1 276 ? 51.734 -19.121 -36.212 1.00 88.56 276 ASN A O 1
ATOM 2132 N N . ARG A 1 277 ? 49.636 -18.513 -35.726 1.00 86.31 277 ARG A N 1
ATOM 2133 C CA . ARG A 1 277 ? 49.080 -18.779 -37.067 1.00 86.31 277 ARG A CA 1
ATOM 2134 C C . ARG A 1 277 ? 49.785 -18.076 -38.246 1.00 86.31 277 ARG A C 1
ATOM 2136 O O . ARG A 1 277 ? 49.610 -18.460 -39.406 1.00 86.31 277 ARG A O 1
ATOM 2143 N N . ALA A 1 278 ? 50.574 -17.028 -38.007 1.00 86.94 278 ALA A N 1
ATOM 2144 C CA . ALA A 1 278 ? 51.415 -16.419 -39.042 1.00 86.94 278 ALA A CA 1
ATOM 2145 C C . ALA A 1 278 ? 52.736 -17.177 -39.255 1.00 86.94 278 ALA A C 1
ATOM 2147 O O . ALA A 1 278 ? 53.163 -17.311 -40.402 1.00 86.94 278 ALA A O 1
ATOM 2148 N N . ALA A 1 279 ? 53.330 -17.746 -38.201 1.00 87.12 279 ALA A N 1
ATOM 2149 C CA . ALA A 1 279 ? 54.479 -18.644 -38.318 1.00 87.12 279 ALA A CA 1
ATOM 2150 C C . ALA A 1 279 ? 54.126 -19.901 -39.128 1.00 87.12 279 ALA A C 1
ATOM 2152 O O . ALA A 1 279 ? 54.904 -20.309 -39.994 1.00 87.12 279 ALA A O 1
ATOM 2153 N N . GLU A 1 280 ? 52.908 -20.430 -38.961 1.00 89.19 280 GLU A N 1
ATOM 2154 C CA . GLU A 1 280 ? 52.396 -21.522 -39.798 1.00 89.19 280 GLU A CA 1
ATOM 2155 C C . GLU A 1 280 ? 52.348 -21.158 -41.288 1.00 89.19 280 GLU A C 1
ATOM 2157 O O . GLU A 1 280 ? 52.815 -21.925 -42.128 1.00 89.19 280 GLU A O 1
ATOM 2162 N N . ARG A 1 281 ? 51.836 -19.968 -41.634 1.00 86.06 281 ARG A N 1
ATOM 2163 C CA . ARG A 1 281 ? 51.725 -19.511 -43.034 1.00 86.06 281 ARG A CA 1
ATOM 2164 C C . ARG A 1 281 ? 53.072 -19.170 -43.674 1.00 86.06 281 ARG A C 1
ATOM 2166 O O . ARG A 1 281 ? 53.259 -19.420 -44.864 1.00 86.06 281 ARG A O 1
ATOM 2173 N N . ILE A 1 282 ? 53.992 -18.574 -42.916 1.00 86.12 282 ILE A N 1
ATOM 2174 C CA . ILE A 1 282 ? 55.298 -18.146 -43.438 1.00 86.12 282 ILE A CA 1
ATOM 2175 C C . ILE A 1 282 ? 56.243 -19.342 -43.596 1.00 86.12 282 ILE A C 1
ATOM 2177 O O . ILE A 1 282 ? 56.950 -19.412 -44.597 1.00 86.12 282 ILE A O 1
ATOM 2181 N N . PHE A 1 283 ? 56.232 -20.306 -42.671 1.00 87.19 283 PHE A N 1
ATOM 2182 C CA . PHE A 1 283 ? 57.204 -21.405 -42.671 1.00 87.19 283 PHE A CA 1
ATOM 2183 C C . PHE A 1 283 ? 56.633 -22.786 -43.035 1.00 87.19 283 PHE A C 1
ATOM 2185 O O . PHE A 1 283 ? 57.394 -23.650 -43.462 1.00 87.19 283 PHE A O 1
ATOM 2192 N N . GLY A 1 284 ? 55.319 -23.008 -42.933 1.00 83.44 284 GLY A N 1
ATOM 2193 C CA . GLY A 1 284 ? 54.640 -24.232 -43.393 1.00 83.44 284 GLY A CA 1
ATOM 2194 C C . GLY A 1 284 ? 54.522 -25.374 -42.371 1.00 83.44 284 GLY A C 1
ATOM 2195 O O . GLY A 1 284 ? 53.956 -26.421 -42.691 1.00 83.44 284 GLY A O 1
ATOM 2196 N N . TRP A 1 285 ? 55.032 -25.207 -41.149 1.00 89.44 285 TRP A N 1
ATOM 2197 C CA . TRP A 1 285 ? 54.797 -26.130 -40.028 1.00 89.44 285 TRP A CA 1
ATOM 2198 C C . TRP A 1 285 ? 53.634 -25.645 -39.160 1.00 89.44 285 TRP A C 1
ATOM 2200 O O . TRP A 1 285 ? 53.559 -24.452 -38.878 1.00 89.44 285 TRP A O 1
ATOM 2210 N N . SER A 1 286 ? 52.764 -26.548 -38.698 1.00 88.12 286 SER A N 1
ATOM 2211 C CA . SER A 1 286 ? 51.707 -26.196 -37.737 1.00 88.12 286 SER A CA 1
ATOM 2212 C C . SER A 1 286 ? 52.217 -26.193 -36.293 1.00 88.12 286 SER A C 1
ATOM 2214 O O . SER A 1 286 ? 53.164 -26.917 -35.986 1.00 88.12 286 SER A O 1
ATOM 2216 N N . GLU A 1 287 ? 51.563 -25.466 -35.383 1.00 84.00 287 GLU A N 1
ATOM 2217 C CA . GLU A 1 287 ? 51.977 -25.358 -33.970 1.00 84.00 287 GLU A CA 1
ATOM 2218 C C . GLU A 1 287 ? 52.165 -26.738 -33.312 1.00 84.00 287 GLU A C 1
ATOM 2220 O O . GLU A 1 287 ? 53.219 -27.031 -32.745 1.00 84.00 287 GLU A O 1
ATOM 2225 N N . GLN A 1 288 ? 51.198 -27.641 -33.503 1.00 84.31 288 GLN A N 1
ATOM 2226 C CA . GLN A 1 288 ? 51.240 -29.021 -32.997 1.00 84.31 288 GLN A CA 1
ATOM 2227 C C . GLN A 1 288 ? 52.410 -29.868 -33.539 1.00 84.31 288 GLN A C 1
ATOM 2229 O O . GLN A 1 288 ? 52.728 -30.900 -32.957 1.00 84.31 288 GLN A O 1
ATOM 2234 N N . GLN A 1 289 ? 53.041 -29.473 -34.653 1.00 83.12 289 GLN A N 1
ATOM 2235 C CA . GLN A 1 289 ? 54.193 -30.181 -35.233 1.00 83.12 289 GLN A CA 1
ATOM 2236 C C . GLN A 1 289 ? 55.537 -29.696 -34.674 1.00 83.12 289 GLN A C 1
ATOM 2238 O O . GLN A 1 289 ? 56.540 -30.382 -34.867 1.00 83.12 289 GLN A O 1
ATOM 2243 N N . VAL A 1 290 ? 55.582 -28.521 -34.032 1.00 84.25 290 VAL A N 1
ATOM 2244 C CA . VAL A 1 290 ? 56.840 -27.867 -33.621 1.00 84.25 290 VAL A CA 1
ATOM 2245 C C . VAL A 1 290 ? 56.913 -27.519 -32.141 1.00 84.25 290 VAL A C 1
ATOM 2247 O O . VAL A 1 290 ? 58.018 -27.424 -31.615 1.00 84.25 290 VAL A O 1
ATOM 2250 N N . VAL A 1 291 ? 55.790 -27.366 -31.435 1.00 85.81 291 VAL A N 1
ATOM 2251 C CA . VAL A 1 291 ? 55.810 -27.191 -29.975 1.00 85.81 291 VAL A CA 1
ATOM 2252 C C . VAL A 1 291 ? 56.421 -28.429 -29.319 1.00 85.81 291 VAL A C 1
ATOM 2254 O O . VAL A 1 291 ? 56.049 -29.562 -29.614 1.00 85.81 291 VAL A O 1
ATOM 2257 N N . GLY A 1 292 ? 57.404 -28.208 -28.445 1.00 79.25 292 GLY A N 1
ATOM 2258 C CA . GLY A 1 292 ? 58.225 -29.276 -27.869 1.00 79.25 292 GLY A CA 1
ATOM 2259 C C . GLY A 1 292 ? 59.427 -29.706 -28.725 1.00 79.25 292 GLY A C 1
ATOM 2260 O O . GLY A 1 292 ? 60.220 -30.516 -28.255 1.00 79.25 292 GLY A O 1
ATOM 2261 N N . GLN A 1 293 ? 59.619 -29.138 -29.922 1.00 84.69 293 GLN A N 1
ATOM 2262 C CA . GLN A 1 293 ? 60.775 -29.382 -30.799 1.00 84.69 293 GLN A CA 1
ATOM 2263 C C . GLN A 1 293 ? 61.700 -28.156 -30.896 1.00 84.69 293 GLN A C 1
ATOM 2265 O O . GLN A 1 293 ? 61.318 -27.034 -30.561 1.00 84.69 293 GLN A O 1
ATOM 2270 N N . LEU A 1 294 ? 62.931 -28.363 -31.374 1.00 83.81 294 LEU A N 1
ATOM 2271 C CA . LEU A 1 294 ? 63.852 -27.278 -31.741 1.00 83.81 294 LEU A CA 1
ATOM 2272 C C . LEU A 1 294 ? 63.315 -26.489 -32.948 1.00 83.81 294 LEU A C 1
ATOM 2274 O O . LEU A 1 294 ? 62.787 -27.076 -33.889 1.00 83.81 294 LEU A O 1
ATOM 2278 N N . VAL A 1 295 ? 63.484 -25.160 -32.938 1.00 85.62 295 VAL A N 1
ATOM 2279 C CA . VAL A 1 295 ? 62.986 -24.271 -34.007 1.00 85.62 295 VAL A CA 1
ATOM 2280 C C . VAL A 1 295 ? 63.528 -24.659 -35.406 1.00 85.62 295 VAL A C 1
ATOM 2282 O O . VAL A 1 295 ? 64.739 -24.600 -35.626 1.00 85.62 295 VAL A O 1
ATOM 2285 N N . PRO A 1 296 ? 62.668 -25.026 -36.383 1.00 83.38 296 PRO A N 1
ATOM 2286 C CA . PRO A 1 296 ? 63.110 -25.668 -37.631 1.00 83.38 296 PRO A CA 1
ATOM 2287 C C . PRO A 1 296 ? 63.430 -24.697 -38.784 1.00 83.38 296 PRO A C 1
ATOM 2289 O O . PRO A 1 296 ? 63.759 -25.129 -39.883 1.00 83.38 296 PRO A O 1
ATOM 2292 N N . THR A 1 297 ? 63.323 -23.381 -38.576 1.00 85.38 297 THR A N 1
ATOM 2293 C CA . THR A 1 297 ? 63.352 -22.372 -39.658 1.00 85.38 297 THR A CA 1
ATOM 2294 C C . THR A 1 297 ? 64.753 -21.952 -40.113 1.00 85.38 297 THR A C 1
ATOM 2296 O O . THR A 1 297 ? 64.889 -21.110 -41.004 1.00 85.38 297 THR A O 1
ATOM 2299 N N . VAL A 1 298 ? 65.809 -22.444 -39.461 1.00 84.19 298 VAL A N 1
ATOM 2300 C CA . VAL A 1 298 ? 67.198 -22.046 -39.731 1.00 84.19 298 VAL A CA 1
ATOM 2301 C C . VAL A 1 298 ? 67.839 -23.047 -40.707 1.00 84.19 298 VAL A C 1
ATOM 2303 O O . VAL A 1 298 ? 67.912 -24.228 -40.371 1.00 84.19 298 VAL A O 1
ATOM 2306 N N . PRO A 1 299 ? 68.326 -22.604 -41.885 1.00 81.12 299 PRO A N 1
ATOM 2307 C CA . PRO A 1 299 ? 69.040 -23.463 -42.831 1.00 81.12 299 PRO A CA 1
ATOM 2308 C C . PRO A 1 299 ? 70.253 -24.161 -42.200 1.00 81.12 299 PRO A C 1
ATOM 2310 O O . PRO A 1 299 ? 70.878 -23.623 -41.282 1.00 81.12 299 PRO A O 1
ATOM 2313 N N . ALA A 1 300 ? 70.629 -25.336 -42.711 1.00 77.56 300 ALA A N 1
ATOM 2314 C CA . ALA A 1 300 ? 71.749 -26.125 -42.182 1.00 77.56 300 ALA A CA 1
ATOM 2315 C C . ALA A 1 300 ? 73.094 -25.363 -42.193 1.00 77.56 300 ALA A C 1
ATOM 2317 O O . ALA A 1 300 ? 73.836 -25.417 -41.215 1.00 77.56 300 ALA A O 1
ATOM 2318 N N . ASP A 1 301 ? 73.368 -24.584 -43.244 1.00 76.56 301 ASP A N 1
ATOM 2319 C CA . ASP A 1 301 ? 74.558 -23.727 -43.383 1.00 76.56 301 ASP A CA 1
ATOM 2320 C C . ASP A 1 301 ? 74.532 -22.479 -42.475 1.00 76.56 301 ASP A C 1
ATOM 2322 O O . ASP A 1 301 ? 75.537 -21.783 -42.335 1.00 76.56 301 ASP A O 1
ATOM 2326 N N . LYS A 1 302 ? 73.390 -22.198 -41.830 1.00 80.06 302 LYS A N 1
ATOM 2327 C CA . LYS A 1 302 ? 73.145 -21.023 -40.976 1.00 80.06 302 LYS A CA 1
ATOM 2328 C C . LYS A 1 302 ? 72.882 -21.361 -39.508 1.00 80.06 302 LYS A C 1
ATOM 2330 O O . LYS A 1 302 ? 72.548 -20.471 -38.725 1.00 80.06 302 LYS A O 1
ATOM 2335 N N . GLN A 1 303 ? 73.065 -22.614 -39.092 1.00 78.19 303 GLN A N 1
ATOM 2336 C CA . GLN A 1 303 ? 72.809 -23.042 -37.709 1.00 78.19 303 GLN A CA 1
ATOM 2337 C C . GLN A 1 303 ? 73.631 -22.257 -36.671 1.00 78.19 303 GLN A C 1
ATOM 2339 O O . GLN A 1 303 ? 73.096 -21.850 -35.638 1.00 78.19 303 GLN A O 1
ATOM 2344 N N . GLU A 1 304 ? 74.899 -21.950 -36.961 1.00 78.38 304 GLU A N 1
ATOM 2345 C CA . GLU A 1 304 ? 75.745 -21.157 -36.059 1.00 78.38 304 GLU A CA 1
ATOM 2346 C C . GLU A 1 304 ? 75.296 -19.686 -35.952 1.00 78.38 304 GLU A C 1
ATOM 2348 O O . GLU A 1 304 ? 75.358 -19.089 -34.875 1.00 78.38 304 GLU A O 1
ATOM 2353 N N . GLU A 1 305 ? 74.745 -19.120 -37.031 1.00 80.38 305 GLU A N 1
ATOM 2354 C CA . GLU A 1 305 ? 74.119 -17.791 -37.045 1.00 80.38 305 GLU A CA 1
ATOM 2355 C C . GLU A 1 305 ? 72.891 -17.762 -36.112 1.00 80.38 305 GLU A C 1
ATOM 2357 O O . GLU A 1 305 ? 72.774 -16.881 -35.255 1.00 80.38 305 GLU A O 1
ATOM 2362 N N . GLY A 1 306 ? 72.026 -18.781 -36.196 1.00 79.56 306 GLY A N 1
ATOM 2363 C CA . GLY A 1 306 ? 70.880 -18.959 -35.296 1.00 79.56 306 GLY A CA 1
ATOM 2364 C C . GLY A 1 306 ? 71.284 -19.164 -33.829 1.00 79.56 306 GLY A C 1
ATOM 2365 O O . GLY A 1 306 ? 70.707 -18.549 -32.927 1.00 79.56 306 GLY A O 1
ATOM 2366 N N . ALA A 1 307 ? 72.317 -19.972 -33.574 1.00 80.25 307 ALA A N 1
ATOM 2367 C CA . ALA A 1 307 ? 72.866 -20.190 -32.234 1.00 80.25 307 ALA A CA 1
ATOM 2368 C C . ALA A 1 307 ? 73.542 -18.931 -31.653 1.00 80.25 307 ALA A C 1
ATOM 2370 O O . ALA A 1 307 ? 73.512 -18.713 -30.438 1.00 80.25 307 ALA A O 1
ATOM 2371 N N . ARG A 1 308 ? 74.132 -18.075 -32.499 1.00 83.62 308 ARG A N 1
ATOM 2372 C CA . ARG A 1 308 ? 74.656 -16.760 -32.100 1.00 83.62 308 ARG A CA 1
ATOM 2373 C C . ARG A 1 308 ? 73.526 -15.836 -31.650 1.00 83.62 308 ARG A C 1
ATOM 2375 O O . ARG A 1 308 ? 73.607 -15.321 -30.538 1.00 83.62 308 ARG A O 1
ATOM 2382 N N . TYR A 1 309 ? 72.461 -15.686 -32.444 1.00 83.94 309 TYR A N 1
ATOM 2383 C CA . TYR A 1 309 ? 71.311 -14.854 -32.062 1.00 83.94 309 TYR A CA 1
ATOM 2384 C C . TYR A 1 309 ? 70.652 -15.332 -30.760 1.00 83.94 309 TYR A C 1
ATOM 2386 O O . TYR A 1 309 ? 70.354 -14.512 -29.896 1.00 83.94 309 TYR A O 1
ATOM 2394 N N . ARG A 1 310 ? 70.514 -16.652 -30.556 1.00 82.62 310 ARG A N 1
ATOM 2395 C CA . ARG A 1 310 ? 69.992 -17.216 -29.297 1.00 82.62 310 ARG A CA 1
ATOM 2396 C C . ARG A 1 310 ? 70.862 -16.856 -28.086 1.00 82.62 310 ARG A C 1
ATOM 2398 O O . ARG A 1 310 ? 70.335 -16.409 -27.072 1.00 82.62 310 ARG A O 1
ATOM 2405 N N . ARG A 1 311 ? 72.191 -17.013 -28.186 1.00 83.62 311 ARG A N 1
ATOM 2406 C CA . ARG A 1 311 ? 73.131 -16.660 -27.100 1.00 83.62 311 ARG A CA 1
ATOM 2407 C C . ARG A 1 311 ? 73.141 -15.163 -26.787 1.00 83.62 311 ARG A C 1
ATOM 2409 O O . ARG A 1 311 ? 73.290 -14.806 -25.625 1.00 83.62 311 ARG A O 1
ATOM 2416 N N . MET A 1 312 ? 72.986 -14.318 -27.804 1.00 83.44 312 MET A N 1
ATOM 2417 C CA . MET A 1 312 ? 72.881 -12.864 -27.661 1.00 83.44 312 MET A CA 1
ATOM 2418 C C . MET A 1 312 ? 71.627 -12.500 -26.850 1.00 83.44 312 MET A C 1
ATOM 2420 O O . MET A 1 312 ? 71.718 -11.847 -25.814 1.00 83.44 312 MET A O 1
ATOM 2424 N N . VAL A 1 313 ? 70.465 -13.039 -27.235 1.00 83.06 313 VAL A N 1
ATOM 2425 C CA . VAL A 1 313 ? 69.197 -12.732 -26.555 1.00 83.06 313 VAL A CA 1
ATOM 2426 C C . VAL A 1 313 ? 69.149 -13.270 -25.123 1.00 83.06 313 VAL A C 1
ATOM 2428 O O . VAL A 1 313 ? 68.743 -12.551 -24.216 1.00 83.06 313 VAL A O 1
ATOM 2431 N N . LEU A 1 314 ? 69.645 -14.485 -24.865 1.00 81.00 314 LEU A N 1
ATOM 2432 C CA . LEU A 1 314 ? 69.680 -15.047 -23.503 1.00 81.00 314 LEU A CA 1
ATOM 2433 C C . LEU A 1 314 ? 70.657 -14.326 -22.552 1.00 81.00 314 LEU A C 1
ATOM 2435 O O . LEU A 1 314 ? 70.545 -14.483 -21.340 1.00 81.00 314 LEU A O 1
ATOM 2439 N N . ARG A 1 315 ? 71.571 -13.488 -23.064 1.00 81.81 315 ARG A N 1
ATOM 2440 C CA . ARG A 1 315 ? 72.375 -12.553 -22.249 1.00 81.81 315 ARG A CA 1
ATOM 2441 C C . ARG A 1 315 ? 71.626 -11.269 -21.875 1.00 81.81 315 ARG A C 1
ATOM 2443 O O . ARG A 1 315 ? 72.154 -10.454 -21.126 1.00 81.81 315 ARG A O 1
ATOM 2450 N N . GLY A 1 316 ? 70.393 -11.102 -22.354 1.00 72.81 316 GLY A N 1
ATOM 2451 C CA . GLY A 1 316 ? 69.541 -9.942 -22.099 1.00 72.81 316 GLY A CA 1
ATOM 2452 C C . GLY A 1 316 ? 69.504 -8.917 -23.235 1.00 72.81 316 GLY A C 1
ATOM 2453 O O . GLY A 1 316 ? 68.838 -7.895 -23.082 1.00 72.81 316 GLY A O 1
ATOM 2454 N N . GLU A 1 317 ? 70.195 -9.165 -24.350 1.00 78.44 317 GLU A N 1
ATOM 2455 C CA . GLU A 1 317 ? 70.230 -8.271 -25.513 1.00 78.44 317 GLU A CA 1
ATOM 2456 C C . GLU A 1 317 ? 68.969 -8.446 -26.386 1.00 78.44 317 GLU A C 1
ATOM 2458 O O . GLU A 1 317 ? 68.333 -9.498 -26.391 1.00 78.44 317 GLU A O 1
ATOM 2463 N N . GLN A 1 318 ? 68.600 -7.421 -27.155 1.00 85.06 318 GLN A N 1
ATOM 2464 C CA . GLN A 1 318 ? 67.485 -7.477 -28.111 1.00 85.06 318 GLN A CA 1
ATOM 2465 C C . GLN A 1 318 ? 67.925 -6.935 -29.472 1.00 85.06 318 GLN A C 1
ATOM 2467 O O . GLN A 1 318 ? 68.807 -6.080 -29.541 1.00 85.06 318 GLN A O 1
ATOM 2472 N N . PHE A 1 319 ? 67.309 -7.412 -30.552 1.00 84.50 319 PHE A N 1
ATOM 2473 C CA . PHE A 1 319 ? 67.590 -6.937 -31.909 1.00 84.50 319 PHE A CA 1
ATOM 2474 C C . PHE A 1 319 ? 66.309 -6.794 -32.730 1.00 84.50 319 PHE A C 1
ATOM 2476 O O . PHE A 1 319 ? 65.317 -7.472 -32.462 1.00 84.50 319 PHE A O 1
ATOM 2483 N N . ALA A 1 320 ? 66.342 -5.919 -33.734 1.00 85.00 320 ALA A N 1
ATOM 2484 C CA . ALA A 1 320 ? 65.221 -5.654 -34.624 1.00 85.00 320 ALA A CA 1
ATOM 2485 C C . ALA A 1 320 ? 65.678 -5.492 -36.078 1.00 85.00 320 ALA A C 1
ATOM 2487 O O . ALA A 1 320 ? 66.805 -5.069 -36.332 1.00 85.00 320 ALA A O 1
ATOM 2488 N N . ASP A 1 321 ? 64.783 -5.841 -37.000 1.00 78.44 321 ASP A N 1
ATOM 2489 C CA . ASP A 1 321 ? 64.900 -5.682 -38.453 1.00 78.44 321 ASP A CA 1
ATOM 2490 C C . ASP A 1 321 ? 66.189 -6.221 -39.097 1.00 78.44 321 ASP A C 1
ATOM 2492 O O . ASP A 1 321 ? 66.712 -5.694 -40.082 1.00 78.44 321 ASP A O 1
ATOM 2496 N N . VAL A 1 322 ? 66.704 -7.326 -38.554 1.00 84.25 322 VAL A N 1
ATOM 2497 C CA . VAL A 1 322 ? 67.874 -8.010 -39.104 1.00 84.25 322 VAL A CA 1
ATOM 2498 C C . VAL A 1 322 ? 67.447 -8.822 -40.325 1.00 84.25 322 VAL A C 1
ATOM 2500 O O . VAL A 1 322 ? 66.819 -9.875 -40.187 1.00 84.25 322 VAL A O 1
ATOM 2503 N N . GLU A 1 323 ? 67.805 -8.351 -41.523 1.00 85.62 323 GLU A N 1
ATOM 2504 C CA . GLU A 1 323 ? 67.641 -9.134 -42.750 1.00 85.62 323 GLU A CA 1
ATOM 2505 C C . GLU A 1 323 ? 68.463 -10.433 -42.676 1.00 85.62 323 GLU A C 1
ATOM 2507 O O . GLU A 1 323 ? 69.676 -10.420 -42.457 1.00 85.62 323 GLU A O 1
ATOM 2512 N N . ALA A 1 324 ? 67.801 -11.566 -42.892 1.00 85.06 324 ALA A N 1
ATOM 2513 C CA . ALA A 1 324 ? 68.403 -12.891 -42.873 1.00 85.06 324 ALA A CA 1
ATOM 2514 C C . ALA A 1 324 ? 67.735 -13.818 -43.898 1.00 85.06 324 ALA A C 1
ATOM 2516 O O . ALA A 1 324 ? 66.680 -13.517 -44.457 1.00 85.06 324 ALA A O 1
ATOM 2517 N N . VAL A 1 325 ? 68.338 -14.986 -44.126 1.00 85.31 325 VAL A N 1
ATOM 2518 C CA . VAL A 1 325 ? 67.747 -16.046 -44.956 1.00 85.31 325 VAL A CA 1
ATOM 2519 C C . VAL A 1 325 ? 67.236 -17.161 -44.052 1.00 85.31 325 VAL A C 1
ATOM 2521 O O . VAL A 1 325 ? 67.964 -17.643 -43.179 1.00 85.31 325 VAL A O 1
ATOM 2524 N N . ARG A 1 326 ? 65.980 -17.569 -44.236 1.00 90.50 326 ARG A N 1
ATOM 2525 C CA . ARG A 1 326 ? 65.355 -18.666 -43.481 1.00 90.50 326 ARG A CA 1
ATOM 2526 C C . ARG A 1 326 ? 64.715 -19.680 -44.422 1.00 90.50 326 ARG A C 1
ATOM 2528 O O . ARG A 1 326 ? 64.455 -19.373 -45.582 1.00 90.50 326 ARG A O 1
ATOM 2535 N N . GLN A 1 327 ? 64.521 -20.897 -43.923 1.00 86.69 327 GLN A N 1
ATOM 2536 C CA . GLN A 1 327 ? 64.033 -22.028 -44.707 1.00 86.69 327 GLN A CA 1
ATOM 2537 C C . GLN A 1 327 ? 62.573 -22.339 -44.367 1.00 86.69 327 GLN A C 1
ATOM 2539 O O . GLN A 1 327 ? 62.183 -22.357 -43.197 1.00 86.69 327 GLN A O 1
ATOM 2544 N N . ARG A 1 328 ? 61.771 -22.580 -45.405 1.00 87.94 328 ARG A N 1
ATOM 2545 C CA . ARG A 1 328 ? 60.406 -23.112 -45.316 1.00 87.94 328 ARG A CA 1
ATOM 2546 C C . ARG A 1 328 ? 60.429 -24.646 -45.265 1.00 87.94 328 ARG A C 1
ATOM 2548 O O . ARG A 1 328 ? 61.411 -25.275 -45.650 1.00 87.94 328 ARG A O 1
ATOM 2555 N N . LYS A 1 329 ? 59.328 -25.263 -44.830 1.00 85.56 329 LYS A N 1
ATOM 2556 C CA . LYS A 1 329 ? 59.168 -26.726 -44.707 1.00 85.56 329 LYS A CA 1
ATOM 2557 C C . LYS A 1 329 ? 59.367 -27.507 -46.014 1.00 85.56 329 LYS A C 1
ATOM 2559 O O . LYS A 1 329 ? 59.721 -28.679 -45.973 1.00 85.56 329 LYS A O 1
ATOM 2564 N N . ASP A 1 330 ? 59.140 -26.866 -47.157 1.00 79.94 330 ASP A N 1
ATOM 2565 C CA . ASP A 1 330 ? 59.367 -27.407 -48.505 1.00 79.94 330 ASP A CA 1
ATOM 2566 C C . ASP A 1 330 ? 60.842 -27.337 -48.958 1.00 79.94 330 ASP A C 1
ATOM 2568 O O . ASP A 1 330 ? 61.177 -27.790 -50.050 1.00 79.94 330 ASP A O 1
ATOM 2572 N N . GLY A 1 331 ? 61.726 -26.775 -48.127 1.00 73.94 331 GLY A N 1
ATOM 2573 C CA . GLY A 1 331 ? 63.144 -26.581 -48.408 1.00 73.94 331 GLY A CA 1
ATOM 2574 C C . GLY A 1 331 ? 63.489 -25.227 -49.036 1.00 73.94 331 GLY A C 1
ATOM 2575 O O . GLY A 1 331 ? 64.676 -24.897 -49.096 1.00 73.94 331 GLY A O 1
ATOM 2576 N N . ASN A 1 332 ? 62.504 -24.420 -49.451 1.00 82.19 332 ASN A N 1
ATOM 2577 C CA . ASN A 1 332 ? 62.751 -23.140 -50.115 1.00 82.19 332 ASN A CA 1
ATOM 2578 C C . ASN A 1 332 ? 63.348 -22.095 -49.161 1.00 82.19 332 ASN A C 1
ATOM 2580 O O . ASN A 1 332 ? 62.925 -21.949 -48.010 1.00 82.19 332 ASN A O 1
ATOM 2584 N N . LEU A 1 333 ? 64.320 -21.332 -49.668 1.00 84.62 333 LEU A N 1
ATOM 2585 C CA . LEU A 1 333 ? 64.937 -20.214 -48.958 1.00 84.62 333 LEU A CA 1
ATOM 2586 C C . LEU A 1 333 ? 64.167 -18.917 -49.230 1.00 84.62 333 LEU A C 1
ATOM 2588 O O . LEU A 1 333 ? 63.923 -18.565 -50.383 1.00 84.62 333 LEU A O 1
ATOM 2592 N N . ILE A 1 334 ? 63.838 -18.188 -48.165 1.00 86.56 334 ILE A N 1
ATOM 2593 C CA . ILE A 1 334 ? 63.195 -16.870 -48.219 1.00 86.56 334 ILE A CA 1
ATOM 2594 C C . ILE A 1 334 ? 64.049 -15.803 -47.540 1.00 86.56 334 ILE A C 1
ATOM 2596 O O . ILE A 1 334 ? 64.725 -16.067 -46.540 1.00 86.56 334 ILE A O 1
ATOM 2600 N N . SER A 1 335 ? 63.998 -14.584 -48.078 1.00 83.94 335 SER A N 1
ATOM 2601 C CA . SER A 1 335 ? 64.559 -13.401 -47.425 1.00 83.94 335 SER A CA 1
ATOM 2602 C C . SER A 1 335 ? 63.562 -12.883 -46.398 1.00 83.94 335 SER A C 1
ATOM 2604 O O . SER A 1 335 ? 62.423 -12.569 -46.742 1.00 83.94 335 SER A O 1
ATOM 2606 N N . VAL A 1 336 ? 63.993 -12.778 -45.144 1.00 88.00 336 VAL A N 1
ATOM 2607 C CA . VAL A 1 336 ? 63.145 -12.363 -44.025 1.00 88.00 336 VAL A CA 1
ATOM 2608 C C . VAL A 1 336 ? 63.780 -11.247 -43.204 1.00 88.00 336 VAL A C 1
ATOM 2610 O O . VAL A 1 336 ? 65.001 -11.153 -43.131 1.00 88.00 336 VAL A O 1
ATOM 2613 N N . SER A 1 337 ? 62.950 -10.439 -42.548 1.00 89.06 337 SER A N 1
ATOM 2614 C CA . SER A 1 337 ? 63.359 -9.517 -41.480 1.00 89.06 337 SER A CA 1
ATOM 2615 C C . SER A 1 337 ? 63.105 -10.166 -40.115 1.00 89.06 337 SER A C 1
ATOM 2617 O O . SER A 1 337 ? 62.027 -10.735 -39.910 1.00 89.06 337 SER A O 1
ATOM 2619 N N . LEU A 1 338 ? 64.083 -10.115 -39.201 1.00 89.12 338 LEU A N 1
ATOM 2620 C CA . LEU A 1 338 ? 64.046 -10.762 -37.882 1.00 89.12 338 LEU A CA 1
ATOM 2621 C C . LEU A 1 338 ? 64.200 -9.768 -36.726 1.00 89.12 338 LEU A C 1
ATOM 2623 O O . LEU A 1 338 ? 65.154 -8.989 -36.691 1.00 89.12 338 LEU A O 1
ATOM 2627 N N . SER A 1 339 ? 63.344 -9.915 -35.715 1.00 89.69 339 SER A N 1
ATOM 2628 C CA . SER A 1 339 ? 63.411 -9.165 -34.453 1.00 89.69 339 SER A CA 1
ATOM 2629 C C . SER A 1 339 ? 63.217 -10.110 -33.263 1.00 89.69 339 SER A C 1
ATOM 2631 O O . SER A 1 339 ? 62.332 -10.960 -33.316 1.00 89.69 339 SER A O 1
ATOM 2633 N N . ALA A 1 340 ? 63.999 -9.997 -32.185 1.00 89.06 340 ALA A N 1
ATOM 2634 C CA . ALA A 1 340 ? 63.867 -10.868 -31.009 1.00 89.06 340 ALA A CA 1
ATOM 2635 C C . ALA A 1 340 ? 64.248 -10.189 -29.684 1.00 89.06 340 ALA A C 1
ATOM 2637 O O . ALA A 1 340 ? 65.114 -9.312 -29.648 1.00 89.06 340 ALA A O 1
ATOM 2638 N N . ALA A 1 341 ? 63.619 -10.645 -28.596 1.00 86.19 341 ALA A N 1
ATOM 2639 C CA . ALA A 1 341 ? 63.792 -10.133 -27.235 1.00 86.19 341 ALA A CA 1
ATOM 2640 C C . ALA A 1 341 ? 63.709 -11.260 -26.175 1.00 86.19 341 ALA A C 1
ATOM 2642 O O . ALA A 1 341 ? 63.058 -12.285 -26.418 1.00 86.19 341 ALA A O 1
ATOM 2643 N N . PRO A 1 342 ? 64.353 -11.103 -25.001 1.00 86.12 342 PRO A N 1
ATOM 2644 C CA . PRO A 1 342 ? 64.358 -12.115 -23.946 1.00 86.12 342 PRO A CA 1
ATOM 2645 C C . PRO A 1 342 ? 63.041 -12.156 -23.165 1.00 86.12 342 PRO A C 1
ATOM 2647 O O . PRO A 1 342 ? 62.454 -11.121 -22.852 1.00 86.12 342 PRO A O 1
ATOM 2650 N N . LEU A 1 343 ? 62.628 -13.361 -22.776 1.00 84.50 343 LEU A N 1
ATOM 2651 C CA . LEU A 1 343 ? 61.602 -13.590 -21.758 1.00 84.50 343 LEU A CA 1
ATOM 2652 C C . LEU A 1 343 ? 62.288 -13.861 -20.418 1.00 84.50 343 LEU A C 1
ATOM 2654 O O . LEU A 1 343 ? 63.334 -14.511 -20.385 1.00 84.50 343 LEU A O 1
ATOM 2658 N N . ARG A 1 344 ? 61.721 -13.328 -19.332 1.00 80.31 344 ARG A N 1
ATOM 2659 C CA . ARG A 1 344 ? 62.272 -13.404 -17.973 1.00 80.31 344 ARG A CA 1
ATOM 2660 C C . ARG A 1 344 ? 61.275 -14.058 -17.020 1.00 80.31 344 ARG A C 1
ATOM 2662 O O . ARG A 1 344 ? 60.067 -13.909 -17.203 1.00 80.31 344 ARG A O 1
ATOM 2669 N N . ASP A 1 345 ? 61.785 -14.759 -16.014 1.00 74.62 345 ASP A N 1
ATOM 2670 C CA . ASP A 1 345 ? 60.995 -15.239 -14.877 1.00 74.62 345 ASP A CA 1
ATOM 2671 C C . ASP A 1 345 ? 60.698 -14.127 -13.850 1.00 74.62 345 ASP A C 1
ATOM 2673 O O . ASP A 1 345 ? 61.068 -12.963 -14.027 1.00 74.62 345 ASP A O 1
ATOM 2677 N N . ALA A 1 346 ? 59.983 -14.492 -12.780 1.00 66.19 346 ALA A N 1
ATOM 2678 C CA . ALA A 1 346 ? 59.586 -13.581 -11.706 1.00 66.19 346 ALA A CA 1
ATOM 2679 C C . ALA A 1 346 ? 60.779 -13.002 -10.920 1.00 66.19 346 ALA A C 1
ATOM 2681 O O . ALA A 1 346 ? 60.660 -11.908 -10.371 1.00 66.19 346 ALA A O 1
ATOM 2682 N N . ASP A 1 347 ? 61.925 -13.691 -10.928 1.00 62.81 347 ASP A N 1
ATOM 2683 C CA . ASP A 1 347 ? 63.172 -13.251 -10.295 1.00 62.81 347 ASP A CA 1
ATOM 2684 C C . ASP A 1 347 ? 64.045 -12.413 -11.259 1.00 62.81 347 ASP A C 1
ATOM 2686 O O . ASP A 1 347 ? 65.138 -11.962 -10.913 1.00 62.81 347 ASP A O 1
ATOM 2690 N N . GLY A 1 348 ? 63.554 -12.161 -12.481 1.00 67.62 348 GLY A N 1
ATOM 2691 C CA . GLY A 1 348 ? 64.183 -11.315 -13.495 1.00 67.62 348 GLY A CA 1
ATOM 2692 C C . GLY A 1 348 ? 65.216 -12.022 -14.379 1.00 67.62 348 GLY A C 1
ATOM 2693 O O . GLY A 1 348 ? 65.828 -11.368 -15.236 1.00 67.62 348 GLY A O 1
ATOM 2694 N N . THR A 1 349 ? 65.405 -13.333 -14.228 1.00 75.19 349 THR A N 1
ATOM 2695 C CA . THR A 1 349 ? 66.396 -14.119 -14.976 1.00 75.19 349 THR A CA 1
ATOM 2696 C C . THR A 1 349 ? 65.849 -14.497 -16.361 1.00 75.19 349 THR A C 1
ATOM 2698 O O . THR A 1 349 ? 64.693 -14.906 -16.467 1.00 75.19 349 THR A O 1
ATOM 2701 N N . PRO A 1 350 ? 66.622 -14.355 -17.460 1.00 78.69 350 PRO A N 1
ATOM 2702 C CA . PRO A 1 350 ? 66.166 -14.768 -18.788 1.00 78.69 350 PRO A CA 1
ATOM 2703 C C . PRO A 1 350 ? 65.957 -16.289 -18.888 1.00 78.69 350 PRO A C 1
ATOM 2705 O O . PRO A 1 350 ? 66.918 -17.051 -18.821 1.00 78.69 350 PRO A O 1
ATOM 2708 N N . ASN A 1 351 ? 64.713 -16.725 -19.100 1.00 82.19 351 ASN A N 1
ATOM 2709 C CA . ASN A 1 351 ? 64.314 -18.139 -19.191 1.00 82.19 351 ASN A CA 1
ATOM 2710 C C . ASN A 1 351 ? 63.814 -18.549 -20.595 1.00 82.19 351 ASN A C 1
ATOM 2712 O O . ASN A 1 351 ? 63.402 -19.687 -20.826 1.00 82.19 351 ASN A O 1
ATOM 2716 N N . GLY A 1 352 ? 63.853 -17.628 -21.560 1.00 85.50 352 GLY A N 1
ATOM 2717 C CA . GLY A 1 352 ? 63.463 -17.885 -22.941 1.00 85.50 352 GLY A CA 1
ATOM 2718 C C . GLY A 1 352 ? 63.613 -16.660 -23.834 1.00 85.50 352 GLY A C 1
ATOM 2719 O O . GLY A 1 352 ? 64.224 -15.658 -23.460 1.00 85.50 352 GLY A O 1
ATOM 2720 N N . MET A 1 353 ? 63.042 -16.729 -25.033 1.00 86.81 353 MET A N 1
ATOM 2721 C CA . MET A 1 353 ? 62.986 -15.607 -25.969 1.00 86.81 353 MET A CA 1
ATOM 2722 C C . MET A 1 353 ? 61.733 -15.653 -26.843 1.00 86.81 353 MET A C 1
ATOM 2724 O O . MET A 1 353 ? 61.229 -16.726 -27.186 1.00 86.81 353 MET A O 1
ATOM 2728 N N . VAL A 1 354 ? 61.277 -14.470 -27.245 1.00 90.00 354 VAL A N 1
ATOM 2729 C CA . VAL A 1 354 ? 60.256 -14.269 -28.276 1.00 90.00 354 VAL A CA 1
ATOM 2730 C C . VAL A 1 354 ? 60.917 -13.698 -29.529 1.00 90.00 354 VAL A C 1
ATOM 2732 O O . VAL A 1 354 ? 61.769 -12.812 -29.442 1.00 90.00 354 VAL A O 1
ATOM 2735 N N . MET A 1 355 ? 60.547 -14.220 -30.696 1.00 89.50 355 MET A N 1
ATOM 2736 C CA . MET A 1 355 ? 61.073 -13.810 -31.997 1.00 89.50 355 MET A CA 1
ATOM 2737 C C . MET A 1 355 ? 59.928 -13.552 -32.979 1.00 89.50 355 MET A C 1
ATOM 2739 O O . MET A 1 355 ? 58.966 -14.315 -33.036 1.00 89.50 355 MET A O 1
ATOM 2743 N N . MET A 1 356 ? 60.045 -12.467 -33.741 1.00 90.19 356 MET A N 1
ATOM 2744 C CA . MET A 1 356 ? 59.102 -12.003 -34.755 1.00 90.19 356 MET A CA 1
ATOM 2745 C C . MET A 1 356 ? 59.762 -12.045 -36.137 1.00 90.19 356 MET A C 1
ATOM 2747 O O . MET A 1 356 ? 60.923 -11.648 -36.270 1.00 90.19 356 MET A O 1
ATOM 2751 N N . VAL A 1 357 ? 59.035 -12.515 -37.157 1.00 90.19 357 VAL A N 1
ATOM 2752 C CA . VAL A 1 357 ? 59.563 -12.673 -38.525 1.00 90.19 357 VAL A CA 1
ATOM 2753 C C . VAL A 1 357 ? 58.588 -12.181 -39.603 1.00 90.19 357 VAL A C 1
ATOM 2755 O O . VAL A 1 357 ? 57.383 -12.430 -39.513 1.00 90.19 357 VAL A O 1
ATOM 2758 N N . SER A 1 358 ? 59.126 -11.526 -40.639 1.00 85.38 358 SER A N 1
ATOM 2759 C CA . SER A 1 358 ? 58.415 -11.040 -41.838 1.00 85.38 358 SER A CA 1
ATOM 2760 C C . SER A 1 358 ? 59.135 -11.458 -43.130 1.00 85.38 358 SER A C 1
ATOM 2762 O O . SER A 1 358 ? 60.360 -11.479 -43.134 1.00 85.38 358 SER A O 1
ATOM 2764 N N . ASP A 1 359 ? 58.420 -11.752 -44.223 1.00 83.00 359 ASP A N 1
ATOM 2765 C CA . ASP A 1 359 ? 58.990 -12.103 -45.546 1.00 83.00 359 ASP A CA 1
ATOM 2766 C C . ASP A 1 359 ? 59.084 -10.855 -46.447 1.00 83.00 359 ASP A C 1
ATOM 2768 O O . ASP A 1 359 ? 58.127 -10.087 -46.551 1.00 83.00 359 ASP A O 1
ATOM 2772 N N . ILE A 1 360 ? 60.237 -10.636 -47.089 1.00 78.88 360 ILE A N 1
ATOM 2773 C CA . ILE A 1 360 ? 60.542 -9.429 -47.887 1.00 78.88 360 ILE A CA 1
ATOM 2774 C C . ILE A 1 360 ? 60.897 -9.731 -49.356 1.00 78.88 360 ILE A C 1
ATOM 2776 O O . ILE A 1 360 ? 61.415 -8.867 -50.068 1.00 78.88 360 ILE A O 1
ATOM 2780 N N . THR A 1 361 ? 60.625 -10.951 -49.829 1.00 69.06 361 THR A N 1
ATOM 2781 C CA . THR A 1 361 ? 61.165 -11.484 -51.096 1.00 69.06 361 THR A CA 1
ATOM 2782 C C . THR A 1 361 ? 60.666 -10.760 -52.365 1.00 69.06 361 THR A C 1
ATOM 2784 O O . THR A 1 361 ? 61.451 -10.535 -53.287 1.00 69.06 361 THR A O 1
ATOM 2787 N N . GLU A 1 362 ? 59.393 -10.351 -52.423 1.00 62.19 362 GLU A N 1
ATOM 2788 C CA . GLU A 1 362 ? 58.801 -9.638 -53.579 1.00 62.19 362 GLU A CA 1
ATOM 2789 C C . GLU A 1 362 ? 59.414 -8.239 -53.786 1.00 62.19 362 GLU A C 1
ATOM 2791 O O . GLU A 1 362 ? 59.742 -7.842 -54.908 1.00 62.19 362 GLU A O 1
ATOM 2796 N N . ARG A 1 363 ? 59.634 -7.501 -52.688 1.00 63.62 363 ARG A N 1
ATOM 2797 C CA . ARG A 1 363 ? 60.055 -6.089 -52.702 1.00 63.62 363 ARG A CA 1
ATOM 2798 C C . ARG A 1 363 ? 61.364 -5.866 -53.469 1.00 63.62 363 ARG A C 1
ATOM 2800 O O . ARG A 1 363 ? 61.459 -4.910 -54.232 1.00 63.62 363 ARG A O 1
ATOM 2807 N N . LYS A 1 364 ? 62.350 -6.760 -53.320 1.00 51.06 364 LYS A N 1
ATOM 2808 C CA . LYS A 1 364 ? 63.673 -6.620 -53.965 1.00 51.06 364 LYS A CA 1
ATOM 2809 C C . LYS A 1 364 ? 63.698 -6.968 -55.460 1.00 51.06 364 LYS A C 1
ATOM 2811 O O . LYS A 1 364 ? 64.715 -6.723 -56.109 1.00 51.06 364 LYS A O 1
ATOM 2816 N N . LYS A 1 365 ? 62.622 -7.530 -56.030 1.00 49.53 365 LYS A N 1
ATOM 2817 C CA . LYS A 1 365 ? 62.543 -7.809 -57.478 1.00 49.53 365 LYS A CA 1
ATOM 2818 C C . LYS A 1 365 ? 62.036 -6.609 -58.283 1.00 49.53 365 LYS A C 1
ATOM 2820 O O . LYS A 1 365 ? 62.531 -6.381 -59.382 1.00 49.53 365 LYS A O 1
ATOM 2825 N N . ALA A 1 366 ? 61.110 -5.823 -57.731 1.00 45.88 366 ALA A N 1
ATOM 2826 C CA . ALA A 1 366 ? 60.456 -4.721 -58.444 1.00 45.88 366 ALA A CA 1
ATOM 2827 C C . ALA A 1 366 ? 61.364 -3.500 -58.713 1.00 45.88 366 ALA A C 1
ATOM 2829 O O . ALA A 1 366 ? 61.168 -2.792 -59.698 1.00 45.88 366 ALA A O 1
ATOM 2830 N N . GLU A 1 367 ? 62.372 -3.247 -57.871 1.00 51.47 367 GLU A N 1
ATOM 2831 C CA . GLU A 1 367 ? 63.184 -2.017 -57.933 1.00 51.47 367 GLU A CA 1
ATOM 2832 C C . GLU A 1 367 ? 64.071 -1.904 -59.193 1.00 51.47 367 GLU A C 1
ATOM 2834 O O . GLU A 1 367 ? 64.422 -0.797 -59.592 1.00 51.47 367 GLU A O 1
ATOM 2839 N N . ARG A 1 368 ? 64.428 -3.018 -59.854 1.00 45.84 368 ARG A N 1
ATOM 2840 C CA . ARG A 1 368 ? 65.469 -3.035 -60.908 1.00 45.84 368 ARG A CA 1
ATOM 2841 C C . ARG A 1 368 ? 64.983 -2.837 -62.347 1.00 45.84 368 ARG A C 1
ATOM 2843 O O . ARG A 1 368 ? 65.804 -2.585 -63.223 1.00 45.84 368 ARG A O 1
ATOM 2850 N N . GLU A 1 369 ? 63.684 -2.945 -62.623 1.00 42.91 369 GLU A N 1
ATOM 2851 C CA . GLU A 1 369 ? 63.152 -2.832 -63.997 1.00 42.91 369 GLU A CA 1
ATOM 2852 C C . GLU A 1 369 ? 62.754 -1.385 -64.375 1.00 42.91 369 GLU A C 1
ATOM 2854 O O . GLU A 1 369 ? 62.559 -1.051 -65.547 1.00 42.91 369 GLU A O 1
ATOM 2859 N N . LEU A 1 370 ? 62.668 -0.495 -63.381 1.00 42.84 370 LEU A N 1
ATOM 2860 C CA . LEU A 1 370 ? 62.030 0.821 -63.489 1.00 42.84 370 LEU A CA 1
ATOM 2861 C C . LEU A 1 370 ? 62.913 1.928 -64.109 1.00 42.84 370 LEU A C 1
ATOM 2863 O O . LEU A 1 370 ? 62.384 2.926 -64.601 1.00 42.84 370 LEU A O 1
ATOM 2867 N N . GLU A 1 371 ? 64.243 1.780 -64.107 1.00 45.91 371 GLU A N 1
ATOM 2868 C CA . GLU A 1 371 ? 65.187 2.903 -64.296 1.00 45.91 371 GLU A CA 1
ATOM 2869 C C . GLU A 1 371 ? 65.509 3.302 -65.750 1.00 45.91 371 GLU A C 1
ATOM 2871 O O . GLU A 1 371 ? 66.035 4.394 -65.980 1.00 45.91 371 GLU A O 1
ATOM 2876 N N . ARG A 1 372 ? 65.227 2.449 -66.750 1.00 46.12 372 ARG A N 1
ATOM 2877 C CA . ARG A 1 372 ? 65.703 2.671 -68.137 1.00 46.12 372 ARG A CA 1
ATOM 2878 C C . ARG A 1 372 ? 64.651 3.209 -69.111 1.00 46.12 372 ARG A C 1
ATOM 2880 O O . ARG A 1 372 ? 65.001 3.980 -70.003 1.00 46.12 372 ARG A O 1
ATOM 2887 N N . LYS A 1 373 ? 63.364 2.878 -68.940 1.00 48.53 373 LYS A N 1
ATOM 2888 C CA . LYS A 1 373 ? 62.271 3.535 -69.698 1.00 48.53 373 LYS A CA 1
ATOM 2889 C C . LYS A 1 373 ? 62.101 5.005 -69.298 1.00 48.53 373 LYS A C 1
ATOM 2891 O O . LYS A 1 373 ? 61.532 5.792 -70.048 1.00 48.53 373 LYS A O 1
ATOM 2896 N N . THR A 1 374 ? 62.626 5.379 -68.135 1.00 46.44 374 THR A N 1
ATOM 2897 C CA . THR A 1 374 ? 62.374 6.655 -67.477 1.00 46.44 374 THR A CA 1
ATOM 2898 C C . THR A 1 374 ? 63.044 7.856 -68.139 1.00 46.44 374 THR A C 1
ATOM 2900 O O . THR A 1 374 ? 62.639 8.950 -67.816 1.00 46.44 374 THR A O 1
ATOM 2903 N N . ALA A 1 375 ? 64.041 7.753 -69.027 1.00 49.28 375 ALA A N 1
ATOM 2904 C CA . ALA A 1 375 ? 64.793 8.947 -69.472 1.00 49.28 375 ALA A CA 1
ATOM 2905 C C . ALA A 1 375 ? 64.069 9.825 -70.519 1.00 49.28 375 ALA A C 1
ATOM 2907 O O . ALA A 1 375 ? 63.910 11.022 -70.301 1.00 49.28 375 ALA A O 1
ATOM 2908 N N . LEU A 1 376 ? 63.594 9.248 -71.631 1.00 49.22 376 LEU A N 1
ATOM 2909 C CA . LEU A 1 376 ? 62.795 9.986 -72.627 1.00 49.22 376 LEU A CA 1
ATOM 2910 C C . LEU A 1 376 ? 61.329 10.112 -72.187 1.00 49.22 376 LEU A C 1
ATOM 2912 O O . LEU A 1 376 ? 60.685 11.122 -72.470 1.00 49.22 376 LEU A O 1
ATOM 2916 N N . ALA A 1 377 ? 60.842 9.141 -71.401 1.00 51.72 377 ALA A N 1
ATOM 2917 C CA . ALA A 1 377 ? 59.644 9.344 -70.602 1.00 51.72 377 ALA A CA 1
ATOM 2918 C C . ALA A 1 377 ? 59.822 10.586 -69.719 1.00 51.72 377 ALA A C 1
ATOM 2920 O O . ALA A 1 377 ? 59.016 11.481 -69.851 1.00 51.72 377 ALA A O 1
ATOM 2921 N N . ARG A 1 378 ? 60.904 10.758 -68.945 1.00 53.94 378 ARG A N 1
ATOM 2922 C CA . ARG A 1 378 ? 61.089 11.908 -68.033 1.00 53.94 378 ARG A CA 1
ATOM 2923 C C . ARG A 1 378 ? 60.912 13.286 -68.661 1.00 53.94 378 ARG A C 1
ATOM 2925 O O . ARG A 1 378 ? 60.630 14.171 -67.879 1.00 53.94 378 ARG A O 1
ATOM 2932 N N . LEU A 1 379 ? 61.023 13.525 -69.973 1.00 53.12 379 LEU A N 1
ATOM 2933 C CA . LEU A 1 379 ? 60.646 14.836 -70.535 1.00 53.12 379 LEU A CA 1
ATOM 2934 C C . LEU A 1 379 ? 59.133 14.938 -70.802 1.00 53.12 379 LEU A C 1
ATOM 2936 O O . LEU A 1 379 ? 58.482 15.855 -70.309 1.00 53.12 379 LEU A O 1
ATOM 2940 N N . LEU A 1 380 ? 58.554 13.972 -71.522 1.00 55.28 380 LEU A N 1
ATOM 2941 C CA . LEU A 1 380 ? 57.118 13.953 -71.847 1.00 55.28 380 LEU A CA 1
ATOM 2942 C C . LEU A 1 380 ? 56.245 13.641 -70.622 1.00 55.28 380 LEU A C 1
ATOM 2944 O O . LEU A 1 380 ? 55.219 14.273 -70.413 1.00 55.28 380 LEU A O 1
ATOM 2948 N N . GLU A 1 381 ? 56.693 12.721 -69.775 1.00 52.66 381 GLU A N 1
ATOM 2949 C CA . GLU A 1 381 ? 56.242 12.490 -68.407 1.00 52.66 381 GLU A CA 1
ATOM 2950 C C . GLU A 1 381 ? 56.567 13.692 -67.521 1.00 52.66 381 GLU A C 1
ATOM 2952 O O . GLU A 1 381 ? 55.712 14.023 -66.731 1.00 52.66 381 GLU A O 1
ATOM 2957 N N . SER A 1 382 ? 57.683 14.430 -67.633 1.00 59.91 382 SER A N 1
ATOM 2958 C CA . SER A 1 382 ? 57.815 15.668 -66.834 1.00 59.91 382 SER A CA 1
ATOM 2959 C C . SER A 1 382 ? 56.789 16.721 -67.229 1.00 59.91 382 SER A C 1
ATOM 2961 O O . SER A 1 382 ? 56.373 17.466 -66.348 1.00 59.91 382 SER A O 1
ATOM 2963 N N . LEU A 1 383 ? 56.401 16.822 -68.499 1.00 57.34 383 LEU A N 1
ATOM 2964 C CA . LEU A 1 383 ? 55.368 17.760 -68.938 1.00 57.34 383 LEU A CA 1
ATOM 2965 C C . LEU A 1 383 ? 53.968 17.238 -68.575 1.00 57.34 383 LEU A C 1
ATOM 2967 O O . LEU A 1 383 ? 53.183 17.969 -67.985 1.00 57.34 383 LEU A O 1
ATOM 2971 N N . ALA A 1 384 ? 53.675 15.955 -68.800 1.00 54.16 384 ALA A N 1
ATOM 2972 C CA . ALA A 1 384 ? 52.401 15.335 -68.427 1.00 54.16 384 ALA A CA 1
ATOM 2973 C C . ALA A 1 384 ? 52.216 15.176 -66.904 1.00 54.16 384 ALA A C 1
ATOM 2975 O O . ALA A 1 384 ? 51.094 15.255 -66.418 1.00 54.16 384 ALA A O 1
ATOM 2976 N N . ARG A 1 385 ? 53.300 14.987 -66.143 1.00 56.62 385 ARG A N 1
ATOM 2977 C CA . ARG A 1 385 ? 53.337 14.950 -64.672 1.00 56.62 385 ARG A CA 1
ATOM 2978 C C . ARG A 1 385 ? 53.306 16.358 -64.103 1.00 56.62 385 ARG A C 1
ATOM 2980 O O . ARG A 1 385 ? 52.515 16.586 -63.207 1.00 56.62 385 ARG A O 1
ATOM 2987 N N . ALA A 1 386 ? 54.034 17.332 -64.659 1.00 56.69 386 ALA A N 1
ATOM 2988 C CA . ALA A 1 386 ? 53.788 18.739 -64.319 1.00 56.69 386 ALA A CA 1
ATOM 2989 C C . ALA A 1 386 ? 52.317 19.112 -64.545 1.00 56.69 386 ALA A C 1
ATOM 2991 O O . ALA A 1 386 ? 51.756 19.867 -63.762 1.00 56.69 386 ALA A O 1
ATOM 2992 N N . ALA A 1 387 ? 51.684 18.543 -65.574 1.00 52.97 387 ALA A N 1
ATOM 2993 C CA . ALA A 1 387 ? 50.297 18.820 -65.897 1.00 52.97 387 ALA A CA 1
ATOM 2994 C C . ALA A 1 387 ? 49.244 17.978 -65.133 1.00 52.97 387 ALA A C 1
ATOM 2996 O O . ALA A 1 387 ? 48.088 18.393 -65.077 1.00 52.97 387 ALA A O 1
ATOM 2997 N N . ASN A 1 388 ? 49.631 16.849 -64.521 1.00 52.62 388 ASN A N 1
ATOM 2998 C CA . ASN A 1 388 ? 48.777 15.997 -63.672 1.00 52.62 388 ASN A CA 1
ATOM 2999 C C . ASN A 1 388 ? 48.978 16.247 -62.161 1.00 52.62 388 ASN A C 1
ATOM 3001 O O . ASN A 1 388 ? 47.998 16.289 -61.426 1.00 52.62 388 ASN A O 1
ATOM 3005 N N . ASP A 1 389 ? 50.224 16.395 -61.695 1.00 50.88 389 ASP A N 1
ATOM 3006 C CA . ASP A 1 389 ? 50.594 16.613 -60.280 1.00 50.88 389 ASP A CA 1
ATOM 3007 C C . ASP A 1 389 ? 50.315 18.053 -59.830 1.00 50.88 389 ASP A C 1
ATOM 3009 O O . ASP A 1 389 ? 50.327 18.377 -58.640 1.00 50.88 389 ASP A O 1
ATOM 3013 N N . ALA A 1 390 ? 50.067 18.945 -60.784 1.00 53.31 390 ALA A N 1
ATOM 3014 C CA . ALA A 1 390 ? 49.583 20.273 -60.502 1.00 53.31 390 ALA A CA 1
ATOM 3015 C C . ALA A 1 390 ? 48.232 20.231 -59.777 1.00 53.31 390 ALA A C 1
ATOM 3017 O O . ALA A 1 390 ? 47.214 19.820 -60.331 1.00 53.31 390 ALA A O 1
ATOM 3018 N N . ALA A 1 391 ? 48.208 20.782 -58.562 1.00 51.94 391 ALA A N 1
ATOM 3019 C CA . ALA A 1 391 ? 47.008 20.896 -57.732 1.00 51.94 391 ALA A CA 1
ATOM 3020 C C . ALA A 1 391 ? 45.856 21.703 -58.378 1.00 51.94 391 ALA A C 1
ATOM 3022 O O . ALA A 1 391 ? 44.739 21.716 -57.863 1.00 51.94 391 ALA A O 1
ATOM 3023 N N . SER A 1 392 ? 46.111 22.394 -59.492 1.00 55.56 392 SER A N 1
ATOM 3024 C CA . SER A 1 392 ? 45.100 23.028 -60.336 1.00 55.56 392 SER A CA 1
ATOM 3025 C C . SER A 1 392 ? 45.587 23.122 -61.790 1.00 55.56 392 SER A C 1
ATOM 3027 O O . SER A 1 392 ? 46.800 23.140 -62.025 1.00 55.56 392 SER A O 1
ATOM 3029 N N . PRO A 1 393 ? 44.684 23.286 -62.780 1.00 57.62 393 PRO A N 1
ATOM 3030 C CA . PRO A 1 393 ? 45.078 23.547 -64.167 1.00 57.62 393 PRO A CA 1
ATOM 3031 C C . PRO A 1 393 ? 46.042 24.738 -64.312 1.00 57.62 393 PRO A C 1
ATOM 3033 O O . PRO A 1 393 ? 46.910 24.731 -65.173 1.00 57.62 393 PRO A O 1
ATOM 3036 N N . GLU A 1 394 ? 45.946 25.736 -63.432 1.00 58.50 394 GLU A N 1
ATOM 3037 C CA . GLU A 1 394 ? 46.784 26.940 -63.459 1.00 58.50 394 GLU A CA 1
ATOM 3038 C C . GLU A 1 394 ? 48.241 26.671 -63.029 1.00 58.50 394 GLU A C 1
ATOM 3040 O O . GLU A 1 394 ? 49.170 27.279 -63.566 1.00 58.50 394 GLU A O 1
ATOM 3045 N N . ALA A 1 395 ? 48.466 25.714 -62.120 1.00 63.75 395 ALA A N 1
ATOM 3046 C CA . ALA A 1 395 ? 49.810 25.248 -61.772 1.00 63.75 395 ALA A CA 1
ATOM 3047 C C . ALA A 1 395 ? 50.420 24.381 -62.892 1.00 63.75 395 ALA A C 1
ATOM 3049 O O . ALA A 1 395 ? 51.591 24.554 -63.227 1.00 63.75 395 ALA A O 1
ATOM 3050 N N . ALA A 1 396 ? 49.609 23.532 -63.538 1.00 63.72 396 ALA A N 1
ATOM 3051 C CA . ALA A 1 396 ? 50.020 22.701 -64.677 1.00 63.72 396 ALA A CA 1
ATOM 3052 C C . ALA A 1 396 ? 50.572 23.568 -65.806 1.00 63.72 396 ALA A C 1
ATOM 3054 O O . ALA A 1 396 ? 51.661 23.351 -66.335 1.00 63.72 396 ALA A O 1
ATOM 3055 N N . MET A 1 397 ? 49.791 24.592 -66.126 1.00 68.75 397 MET A N 1
ATOM 3056 C CA . MET A 1 397 ? 50.051 25.583 -67.151 1.00 68.75 397 MET A CA 1
ATOM 3057 C C . MET A 1 397 ? 51.340 26.368 -66.895 1.00 68.75 397 MET A C 1
ATOM 3059 O O . MET A 1 397 ? 52.164 26.484 -67.801 1.00 68.75 397 MET A O 1
ATOM 3063 N N . ARG A 1 398 ? 51.558 26.844 -65.661 1.00 69.69 398 ARG A N 1
ATOM 3064 C CA . ARG A 1 398 ? 52.783 27.564 -65.284 1.00 69.69 398 ARG A CA 1
ATOM 3065 C C . ARG A 1 398 ? 54.029 26.687 -65.408 1.00 69.69 398 ARG A C 1
ATOM 3067 O O . ARG A 1 398 ? 55.002 27.104 -66.027 1.00 69.69 398 ARG A O 1
ATOM 3074 N N . THR A 1 399 ? 53.982 25.461 -64.892 1.00 69.44 399 THR A N 1
ATOM 3075 C CA . THR A 1 399 ? 55.147 24.569 -64.900 1.00 69.44 399 THR A CA 1
ATOM 3076 C C . THR A 1 399 ? 55.431 23.951 -66.273 1.00 69.44 399 THR A C 1
ATOM 3078 O O . THR A 1 399 ? 56.583 23.640 -66.575 1.00 69.44 399 THR A O 1
ATOM 3081 N N . CYS A 1 400 ? 54.436 23.841 -67.158 1.00 70.25 400 CYS A N 1
ATOM 3082 C CA . CYS A 1 400 ? 54.694 23.563 -68.574 1.00 70.25 400 CYS A CA 1
ATOM 3083 C C . CYS A 1 400 ? 55.413 24.739 -69.255 1.00 70.25 400 CYS A C 1
ATOM 3085 O O . CYS A 1 400 ? 56.385 24.515 -69.972 1.00 70.25 400 CYS A O 1
ATOM 3087 N N . LEU A 1 401 ? 54.981 25.979 -68.993 1.00 72.50 401 LEU A N 1
ATOM 3088 C CA . LEU A 1 401 ? 55.601 27.196 -69.529 1.00 72.50 401 LEU A CA 1
ATOM 3089 C C . LEU A 1 401 ? 57.068 27.334 -69.073 1.00 72.50 401 LEU A C 1
ATOM 3091 O O . LEU A 1 401 ? 57.948 27.551 -69.901 1.00 72.50 401 LEU A O 1
ATOM 3095 N N . GLU A 1 402 ? 57.334 27.111 -67.781 1.00 73.62 402 GLU A N 1
ATOM 3096 C CA . GLU A 1 402 ? 58.680 27.036 -67.185 1.00 73.62 402 GLU A CA 1
ATOM 3097 C C . GLU A 1 402 ? 59.563 26.005 -67.903 1.00 73.62 402 GLU A C 1
ATOM 3099 O O . GLU A 1 402 ? 60.606 26.348 -68.458 1.00 73.62 402 GLU A O 1
ATOM 3104 N N . ARG A 1 403 ? 59.124 24.742 -67.964 1.00 72.56 403 ARG A N 1
ATOM 3105 C CA . ARG A 1 403 ? 59.942 23.640 -68.498 1.00 72.56 403 ARG A CA 1
ATOM 3106 C C . ARG A 1 403 ? 60.197 23.748 -70.001 1.00 72.56 403 ARG A C 1
ATOM 3108 O O . ARG A 1 403 ? 61.260 23.332 -70.458 1.00 72.56 403 ARG A O 1
ATOM 3115 N N . ILE A 1 404 ? 59.267 24.316 -70.771 1.00 70.06 404 ILE A N 1
ATOM 3116 C CA . ILE A 1 404 ? 59.467 24.581 -72.205 1.00 70.06 404 ILE A CA 1
ATOM 3117 C C . ILE A 1 404 ? 60.493 25.710 -72.406 1.00 70.06 404 ILE A C 1
ATOM 3119 O O . ILE A 1 404 ? 61.371 25.583 -73.262 1.00 70.06 404 ILE A O 1
ATOM 3123 N N . CYS A 1 405 ? 60.467 26.766 -71.585 1.00 72.38 405 CYS A N 1
ATOM 3124 C CA . CYS A 1 405 ? 61.479 27.827 -71.632 1.00 72.38 405 CYS A CA 1
ATOM 3125 C C . CYS A 1 405 ? 62.867 27.361 -71.151 1.00 72.38 405 CYS A C 1
ATOM 3127 O O . CYS A 1 405 ? 63.880 27.743 -71.740 1.00 72.38 405 CYS A O 1
ATOM 3129 N N . GLU A 1 406 ? 62.936 26.512 -70.122 1.00 69.75 406 GLU A N 1
ATOM 3130 C CA . GLU A 1 406 ? 64.192 25.939 -69.621 1.00 69.75 406 GLU A CA 1
ATOM 3131 C C . GLU A 1 406 ? 64.825 24.950 -70.609 1.00 69.75 406 GLU A C 1
ATOM 3133 O O . GLU A 1 406 ? 66.022 25.042 -70.875 1.00 69.75 406 GLU A O 1
ATOM 3138 N N . HIS A 1 407 ? 64.037 24.031 -71.181 1.00 67.75 407 HIS A N 1
ATOM 3139 C CA . HIS A 1 407 ? 64.551 22.977 -72.064 1.00 67.75 407 HIS A CA 1
ATOM 3140 C C . HIS A 1 407 ? 64.736 23.444 -73.520 1.00 67.75 407 HIS A C 1
ATOM 3142 O O . HIS A 1 407 ? 65.663 22.999 -74.188 1.00 67.75 407 HIS A O 1
ATOM 3148 N N . GLY A 1 408 ? 63.885 24.359 -74.007 1.00 64.06 408 GLY A N 1
ATOM 3149 C CA . GLY A 1 408 ? 63.966 24.962 -75.349 1.00 64.06 408 GLY A CA 1
ATOM 3150 C C . GLY A 1 408 ? 64.728 26.294 -75.413 1.00 64.06 408 GLY A C 1
ATOM 3151 O O . GLY A 1 408 ? 64.813 26.918 -76.473 1.00 64.06 408 GLY A O 1
ATOM 3152 N N . GLY A 1 409 ? 65.259 26.771 -74.283 1.00 67.81 409 GLY A N 1
ATOM 3153 C CA . GLY A 1 409 ? 66.091 27.974 -74.222 1.00 67.81 409 GLY A CA 1
ATOM 3154 C C . GLY A 1 409 ? 65.387 29.270 -74.639 1.00 67.81 409 GLY A C 1
ATOM 3155 O O . GLY A 1 409 ? 66.042 30.136 -75.214 1.00 67.81 409 GLY A O 1
ATOM 3156 N N . TRP A 1 410 ? 64.079 29.400 -74.403 1.00 80.00 410 TRP A N 1
ATOM 3157 C CA . TRP A 1 410 ? 63.309 30.615 -74.709 1.00 80.00 410 TRP A CA 1
ATOM 3158 C C . TRP A 1 410 ? 63.478 31.674 -73.610 1.00 80.00 410 TRP A C 1
ATOM 3160 O O . TRP A 1 410 ? 63.627 31.336 -72.433 1.00 80.00 410 TRP A O 1
ATOM 3170 N N . ALA A 1 411 ? 63.475 32.957 -73.986 1.00 78.12 411 ALA A N 1
ATOM 3171 C CA . ALA A 1 411 ? 63.775 34.057 -73.065 1.00 78.12 411 ALA A CA 1
ATOM 3172 C C . ALA A 1 411 ? 62.562 34.455 -72.207 1.00 78.12 411 ALA A C 1
ATOM 3174 O O . ALA A 1 411 ? 62.716 34.732 -71.017 1.00 78.12 411 ALA A O 1
ATOM 3175 N N . LEU A 1 412 ? 61.367 34.454 -72.806 1.00 83.56 412 LEU A N 1
ATOM 3176 C CA . LEU A 1 412 ? 60.090 34.808 -72.184 1.00 83.56 412 LEU A CA 1
ATOM 3177 C C . LEU A 1 412 ? 58.971 33.938 -72.780 1.00 83.56 412 LEU A C 1
ATOM 3179 O O . LEU A 1 412 ? 59.003 33.605 -73.961 1.00 83.56 412 LEU A O 1
ATOM 3183 N N . GLY A 1 413 ? 57.971 33.592 -71.975 1.00 83.88 413 GLY A N 1
ATOM 3184 C CA . GLY A 1 413 ? 56.761 32.896 -72.403 1.00 83.88 413 GLY A CA 1
ATOM 3185 C C . GLY A 1 413 ? 55.516 33.369 -71.654 1.00 83.88 413 GLY A C 1
ATOM 3186 O O . GLY A 1 413 ? 55.606 33.927 -70.555 1.00 83.88 413 GLY A O 1
ATOM 3187 N N . ARG A 1 414 ? 54.348 33.122 -72.248 1.00 84.00 414 ARG A N 1
ATOM 3188 C CA . ARG A 1 414 ? 53.012 33.462 -71.753 1.00 84.00 414 ARG A CA 1
ATOM 3189 C C . ARG A 1 414 ? 52.004 32.349 -72.060 1.00 84.00 414 ARG A C 1
ATOM 3191 O O . ARG A 1 414 ? 52.071 31.696 -73.098 1.00 84.00 414 ARG A O 1
ATOM 3198 N N . LEU A 1 415 ? 51.015 32.200 -71.183 1.00 80.69 415 LEU A N 1
ATOM 3199 C CA . LEU A 1 415 ? 49.741 31.536 -71.462 1.00 80.69 415 LEU A CA 1
ATOM 3200 C C . LEU A 1 415 ? 48.574 32.481 -71.120 1.00 80.69 415 LEU A C 1
ATOM 3202 O O . LEU A 1 415 ? 48.588 33.096 -70.052 1.00 80.69 415 LEU A O 1
ATOM 3206 N N . GLY A 1 416 ? 47.546 32.565 -71.969 1.00 78.12 416 GLY A N 1
ATOM 3207 C CA . GLY A 1 416 ? 46.271 33.243 -71.679 1.00 78.12 416 GLY A CA 1
ATOM 3208 C C . GLY A 1 416 ? 45.063 32.305 -71.794 1.00 78.12 416 GLY A C 1
ATOM 3209 O O . GLY A 1 416 ? 45.058 31.433 -72.659 1.00 78.12 416 GLY A O 1
ATOM 3210 N N . ILE A 1 417 ? 44.048 32.471 -70.934 1.00 75.31 417 ILE A N 1
ATOM 3211 C CA . ILE A 1 417 ? 42.843 31.611 -70.858 1.00 75.31 417 ILE A CA 1
ATOM 3212 C C . ILE A 1 417 ? 41.563 32.444 -71.050 1.00 75.31 417 ILE A C 1
ATOM 3214 O O . ILE A 1 417 ? 41.452 33.544 -70.501 1.00 75.31 417 ILE A O 1
ATOM 3218 N N . TYR A 1 418 ? 40.577 31.899 -71.771 1.00 70.81 418 TYR A N 1
ATOM 3219 C CA . TYR A 1 418 ? 39.267 32.517 -72.016 1.00 70.81 418 TYR A CA 1
ATOM 3220 C C . TYR A 1 418 ? 38.106 31.788 -71.317 1.00 70.81 418 TYR A C 1
ATOM 3222 O O . TYR A 1 418 ? 38.118 30.569 -71.139 1.00 70.81 418 TYR A O 1
ATOM 3230 N N . ALA A 1 419 ? 37.069 32.550 -70.956 1.00 60.66 419 ALA A N 1
ATOM 3231 C CA . ALA A 1 419 ? 35.824 32.044 -70.382 1.00 60.66 419 ALA A CA 1
ATOM 3232 C C . ALA A 1 419 ? 34.715 31.966 -71.455 1.00 60.66 419 ALA A C 1
ATOM 3234 O O . ALA A 1 419 ? 34.439 32.986 -72.093 1.00 60.66 419 ALA A O 1
ATOM 3235 N N . PRO A 1 420 ? 34.034 30.818 -71.644 1.00 56.38 420 PRO A N 1
ATOM 3236 C CA . PRO A 1 420 ? 32.941 30.711 -72.612 1.00 56.38 420 PRO A CA 1
ATOM 3237 C C . PRO A 1 420 ? 31.757 31.627 -72.265 1.00 56.38 420 PRO A C 1
ATOM 3239 O O . PRO A 1 420 ? 31.345 31.705 -71.107 1.00 56.38 420 PRO A O 1
ATOM 3242 N N . GLY A 1 421 ? 31.171 32.277 -73.274 1.00 57.56 421 GLY A N 1
ATOM 3243 C CA . GLY A 1 421 ? 29.889 32.988 -73.157 1.00 57.56 421 GLY A CA 1
ATOM 3244 C C . GLY A 1 421 ? 29.931 34.454 -72.698 1.00 57.56 421 GLY A C 1
ATOM 3245 O O . GLY A 1 421 ? 28.871 35.070 -72.606 1.00 57.56 421 GLY A O 1
ATOM 3246 N N . LYS A 1 422 ? 31.106 35.052 -72.446 1.00 52.69 422 LYS A N 1
ATOM 3247 C CA . LYS A 1 422 ? 31.238 36.514 -72.273 1.00 52.69 422 LYS A CA 1
ATOM 3248 C C . LYS A 1 422 ? 31.587 37.175 -73.610 1.00 52.69 422 LYS A C 1
ATOM 3250 O O . LYS A 1 422 ? 32.586 36.828 -74.232 1.00 52.69 422 LYS A O 1
ATOM 3255 N N . ALA A 1 423 ? 30.787 38.153 -74.035 1.00 45.56 423 ALA A N 1
ATOM 3256 C CA . ALA A 1 423 ? 31.074 38.953 -75.223 1.00 45.56 423 ALA A CA 1
ATOM 3257 C C . ALA A 1 423 ? 32.187 39.980 -74.929 1.00 45.56 423 ALA A C 1
ATOM 3259 O O . ALA A 1 423 ? 31.918 41.072 -74.430 1.00 45.56 423 ALA A O 1
ATOM 3260 N N . GLY A 1 424 ? 33.432 39.612 -75.249 1.00 51.09 424 GLY A N 1
ATOM 3261 C CA . GLY A 1 424 ? 34.616 40.470 -75.129 1.00 51.09 424 GLY A CA 1
ATOM 3262 C C . GLY A 1 424 ? 35.341 40.411 -73.774 1.00 51.09 424 GLY A C 1
ATOM 3263 O O . GLY A 1 424 ? 34.789 39.940 -72.783 1.00 51.09 424 GLY A O 1
ATOM 3264 N N . ARG A 1 425 ? 36.584 40.895 -73.640 1.00 59.56 425 ARG A N 1
ATOM 3265 C CA . ARG A 1 425 ? 37.515 41.485 -74.642 1.00 59.56 425 ARG A CA 1
ATOM 3266 C C . ARG A 1 425 ? 39.008 41.377 -74.225 1.00 59.56 425 ARG A C 1
ATOM 3268 O O . ARG A 1 425 ? 39.883 41.933 -74.871 1.00 59.56 425 ARG A O 1
ATOM 3275 N N . ILE A 1 426 ? 39.303 40.656 -73.136 1.00 61.53 426 ILE A N 1
ATOM 3276 C CA . ILE A 1 426 ? 40.638 40.447 -72.533 1.00 61.53 426 ILE A CA 1
ATOM 3277 C C . ILE A 1 426 ? 40.653 39.010 -71.954 1.00 61.53 426 ILE A C 1
ATOM 3279 O O . ILE A 1 426 ? 39.602 38.575 -71.469 1.00 61.53 426 ILE A O 1
ATOM 3283 N N . PRO A 1 427 ? 41.767 38.243 -71.983 1.00 64.81 427 PRO A N 1
ATOM 3284 C CA . PRO A 1 427 ? 41.847 36.941 -71.306 1.00 64.81 427 PRO A CA 1
ATOM 3285 C C . PRO A 1 427 ? 41.549 37.053 -69.799 1.00 64.81 427 PRO A C 1
ATOM 3287 O O . PRO A 1 427 ? 42.052 37.949 -69.125 1.00 64.81 427 PRO A O 1
ATOM 3290 N N . GLU A 1 428 ? 40.760 36.121 -69.250 1.00 64.06 428 GLU A N 1
ATOM 3291 C CA . GLU A 1 428 ? 40.299 36.174 -67.847 1.00 64.06 428 GLU A CA 1
ATOM 3292 C C . GLU A 1 428 ? 41.455 35.970 -66.853 1.00 64.06 428 GLU A C 1
ATOM 3294 O O . GLU A 1 428 ? 41.441 36.518 -65.750 1.00 64.06 428 GLU A O 1
ATOM 3299 N N . ARG A 1 429 ? 42.479 35.206 -67.259 1.00 68.06 429 ARG A N 1
ATOM 3300 C CA . ARG A 1 429 ? 43.774 35.078 -66.574 1.00 68.06 429 ARG A CA 1
ATOM 3301 C C . ARG A 1 429 ? 44.895 34.943 -67.602 1.00 68.06 429 ARG A C 1
ATOM 3303 O O . ARG A 1 429 ? 44.716 34.295 -68.634 1.00 68.06 429 ARG A O 1
ATOM 3310 N N . SER A 1 430 ? 46.068 35.496 -67.290 1.00 73.50 430 SER A N 1
ATOM 3311 C CA . SER A 1 430 ? 47.299 35.239 -68.047 1.00 73.50 430 SER A CA 1
ATOM 3312 C C . SER A 1 430 ? 48.492 35.002 -67.127 1.00 73.50 430 SER A C 1
ATOM 3314 O O . SER A 1 430 ? 48.693 35.757 -66.175 1.00 73.50 430 SER A O 1
ATOM 3316 N N . VAL A 1 431 ? 49.293 33.987 -67.439 1.00 77.94 431 VAL A N 1
ATOM 3317 C CA . VAL A 1 431 ? 50.503 33.589 -66.708 1.00 77.94 431 VAL A CA 1
ATOM 3318 C C . VAL A 1 431 ? 51.717 33.877 -67.588 1.00 77.94 431 VAL A C 1
ATOM 3320 O O . VAL A 1 431 ? 51.685 33.581 -68.777 1.00 77.94 431 VAL A O 1
ATOM 3323 N N . TRP A 1 432 ? 52.777 34.439 -67.008 1.00 82.94 432 TRP A N 1
ATOM 3324 C CA . TRP A 1 432 ? 54.031 34.773 -67.692 1.00 82.94 432 TRP A CA 1
ATOM 3325 C C . TRP A 1 432 ? 55.218 34.091 -67.002 1.00 82.94 432 TRP A C 1
ATOM 3327 O O . TRP A 1 432 ? 55.197 33.916 -65.782 1.00 82.94 432 TRP A O 1
ATOM 3337 N N . HIS A 1 433 ? 56.258 33.749 -67.764 1.00 82.75 433 HIS A N 1
ATOM 3338 C CA . HIS A 1 433 ? 57.507 33.176 -67.256 1.00 82.75 433 HIS A CA 1
ATOM 3339 C C . HIS A 1 433 ? 58.727 33.648 -68.067 1.00 82.75 433 HIS A C 1
ATOM 3341 O O . HIS A 1 433 ? 58.717 33.590 -69.292 1.00 82.75 433 HIS A O 1
ATOM 3347 N N . ALA A 1 434 ? 59.796 34.052 -67.381 1.00 77.19 434 ALA A N 1
ATOM 3348 C CA . ALA A 1 434 ? 61.133 34.318 -67.922 1.00 77.19 434 ALA A CA 1
ATOM 3349 C C . ALA A 1 434 ? 62.173 34.119 -66.810 1.00 77.19 434 ALA A C 1
ATOM 3351 O O . ALA A 1 434 ? 61.835 34.231 -65.629 1.00 77.19 434 ALA A O 1
ATOM 3352 N N . ARG A 1 435 ? 63.446 33.900 -67.173 1.00 70.44 435 ARG A N 1
ATOM 3353 C CA . ARG A 1 435 ? 64.552 33.821 -66.192 1.00 70.44 435 ARG A CA 1
ATOM 3354 C C . ARG A 1 435 ? 64.833 35.152 -65.488 1.00 70.44 435 ARG A C 1
ATOM 3356 O O . ARG A 1 435 ? 65.226 35.148 -64.329 1.00 70.44 435 ARG A O 1
ATOM 3363 N N . ASP A 1 436 ? 64.606 36.269 -66.175 1.00 73.94 436 ASP A N 1
ATOM 3364 C CA . ASP A 1 436 ? 64.620 37.619 -65.607 1.00 73.94 436 ASP A CA 1
ATOM 3365 C C . ASP A 1 436 ? 63.356 38.355 -66.067 1.00 73.94 436 ASP A C 1
ATOM 3367 O O . ASP A 1 436 ? 63.290 38.904 -67.166 1.00 73.94 436 ASP A O 1
ATOM 3371 N N . LEU A 1 437 ? 62.319 38.329 -65.225 1.00 73.06 437 LEU A N 1
ATOM 3372 C CA . LEU A 1 437 ? 61.055 39.017 -65.500 1.00 73.06 437 LEU A CA 1
ATOM 3373 C C . LEU A 1 437 ? 61.176 40.550 -65.389 1.00 73.06 437 LEU A C 1
ATOM 3375 O O . LEU A 1 437 ? 60.320 41.262 -65.911 1.00 73.06 437 LEU A O 1
ATOM 3379 N N . GLY A 1 438 ? 62.205 41.059 -64.698 1.00 73.94 438 GLY A N 1
ATOM 3380 C CA . GLY A 1 438 ? 62.428 42.491 -64.497 1.00 73.94 438 GLY A CA 1
ATOM 3381 C C . GLY A 1 438 ? 62.828 43.180 -65.797 1.00 73.94 438 GLY A C 1
ATOM 3382 O O . GLY A 1 438 ? 62.256 44.214 -66.145 1.00 73.94 438 GLY A O 1
ATOM 3383 N N . ARG A 1 439 ? 63.717 42.541 -66.572 1.00 78.19 439 ARG A N 1
ATOM 3384 C CA . ARG A 1 439 ? 64.113 42.976 -67.924 1.00 78.19 439 ARG A CA 1
ATOM 3385 C C . ARG A 1 439 ? 62.923 43.197 -68.871 1.00 78.19 439 ARG A C 1
ATOM 3387 O O . ARG A 1 439 ? 62.988 44.087 -69.713 1.00 78.19 439 ARG A O 1
ATOM 3394 N N . PHE A 1 440 ? 61.849 42.417 -68.731 1.00 79.75 440 PHE A N 1
ATOM 3395 C CA . PHE A 1 440 ? 60.699 42.425 -69.650 1.00 79.75 440 PHE A CA 1
ATOM 3396 C C . PHE A 1 440 ? 59.439 43.116 -69.088 1.00 79.75 440 PHE A C 1
ATOM 3398 O O . PHE A 1 440 ? 58.336 42.951 -69.615 1.00 79.75 440 PHE A O 1
ATOM 3405 N N . GLN A 1 441 ? 59.556 43.866 -67.984 1.00 79.25 441 GLN A N 1
ATOM 3406 C CA . GLN A 1 441 ? 58.379 44.275 -67.208 1.00 79.25 441 GLN A CA 1
ATOM 3407 C C . GLN A 1 441 ? 57.472 45.299 -67.922 1.00 79.25 441 GLN A C 1
ATOM 3409 O O . GLN A 1 441 ? 56.252 45.244 -67.758 1.00 79.25 441 GLN A O 1
ATOM 3414 N N . GLU A 1 442 ? 58.022 46.214 -68.727 1.00 77.12 442 GLU A N 1
ATOM 3415 C CA . GLU A 1 442 ? 57.207 47.151 -69.523 1.00 77.12 442 GLU A CA 1
ATOM 3416 C C . GLU A 1 442 ? 56.487 46.436 -70.668 1.00 77.12 442 GLU A C 1
ATOM 3418 O O . GLU A 1 442 ? 55.310 46.710 -70.889 1.00 77.12 442 GLU A O 1
ATOM 3423 N N . PHE A 1 443 ? 57.134 45.475 -71.339 1.00 77.12 443 PHE A N 1
ATOM 3424 C CA . PHE A 1 443 ? 56.489 44.655 -72.367 1.00 77.12 443 PHE A CA 1
ATOM 3425 C C . PHE A 1 443 ? 55.336 43.820 -71.789 1.00 77.12 443 PHE A C 1
ATOM 3427 O O . PHE A 1 443 ? 54.248 43.780 -72.369 1.00 77.12 443 PHE A O 1
ATOM 3434 N N . VAL A 1 444 ? 55.521 43.236 -70.599 1.00 77.88 444 VAL A N 1
ATOM 3435 C CA . VAL A 1 444 ? 54.456 42.517 -69.876 1.00 77.88 444 VAL A CA 1
ATOM 3436 C C . VAL A 1 444 ? 53.300 43.452 -69.492 1.00 77.88 444 VAL A C 1
ATOM 3438 O O . VAL A 1 444 ? 52.146 43.068 -69.668 1.00 77.88 444 VAL A O 1
ATOM 3441 N N . ARG A 1 445 ? 53.568 44.680 -69.013 1.00 77.00 445 ARG A N 1
ATOM 3442 C CA . ARG A 1 445 ? 52.508 45.665 -68.705 1.00 77.00 445 ARG A CA 1
ATOM 3443 C C . ARG A 1 445 ? 51.765 46.131 -69.954 1.00 77.00 445 ARG A C 1
ATOM 3445 O O . ARG A 1 445 ? 50.538 46.161 -69.940 1.00 77.00 445 ARG A O 1
ATOM 3452 N N . ALA A 1 446 ? 52.489 46.467 -71.022 1.00 71.31 446 ALA A N 1
ATOM 3453 C CA . ALA A 1 446 ? 51.896 46.865 -72.296 1.00 71.31 446 ALA A CA 1
ATOM 3454 C C . ALA A 1 446 ? 50.953 45.769 -72.816 1.00 71.31 446 ALA A C 1
ATOM 3456 O O . ALA A 1 446 ? 49.816 46.056 -73.168 1.00 71.31 446 ALA A O 1
ATOM 3457 N N . SER A 1 447 ? 51.376 44.504 -72.732 1.00 71.38 447 SER A N 1
ATOM 3458 C CA . SER A 1 447 ? 50.633 43.323 -73.195 1.00 71.38 447 SER A CA 1
ATOM 3459 C C . SER A 1 447 ? 49.453 42.887 -72.305 1.00 71.38 447 SER A C 1
ATOM 3461 O O . SER A 1 447 ? 48.842 41.850 -72.568 1.00 71.38 447 SER A O 1
ATOM 3463 N N . GLN A 1 448 ? 49.129 43.614 -71.230 1.00 69.62 448 GLN A N 1
ATOM 3464 C CA . GLN A 1 448 ? 47.996 43.300 -70.340 1.00 69.62 448 GLN A CA 1
ATOM 3465 C C . GLN A 1 448 ? 46.761 44.182 -70.574 1.00 69.62 448 GLN A C 1
ATOM 3467 O O . GLN A 1 448 ? 45.670 43.797 -70.161 1.00 69.62 448 GLN A O 1
ATOM 3472 N N . GLY A 1 449 ? 46.914 45.335 -71.234 1.00 61.34 449 GLY A N 1
ATOM 3473 C CA . GLY A 1 449 ? 45.826 46.286 -71.502 1.00 61.34 449 GLY A CA 1
ATOM 3474 C C . GLY A 1 449 ? 45.271 46.258 -72.929 1.00 61.34 449 GLY A C 1
ATOM 3475 O O . GLY A 1 449 ? 44.545 47.177 -73.296 1.00 61.34 449 GLY A O 1
ATOM 3476 N N . ILE A 1 450 ? 45.647 45.266 -73.741 1.00 66.00 450 ILE A N 1
ATOM 3477 C CA . ILE A 1 450 ? 45.339 45.217 -75.178 1.00 66.00 450 ILE A CA 1
ATOM 3478 C C . ILE A 1 450 ? 44.045 44.438 -75.440 1.00 66.00 450 ILE A C 1
ATOM 3480 O O . ILE A 1 450 ? 43.868 43.329 -74.931 1.00 66.00 450 ILE A O 1
ATOM 3484 N N . ASP A 1 451 ? 43.169 45.009 -76.270 1.00 63.75 451 ASP A N 1
ATOM 3485 C CA . ASP A 1 451 ? 41.997 44.333 -76.831 1.00 63.75 451 ASP A CA 1
ATOM 3486 C C . ASP A 1 451 ? 42.367 43.669 -78.166 1.00 63.75 451 ASP A C 1
ATOM 3488 O O . ASP A 1 451 ? 42.449 44.307 -79.219 1.00 63.75 451 ASP A O 1
ATOM 3492 N N . TYR A 1 452 ? 42.588 42.357 -78.111 1.00 66.06 452 TYR A N 1
ATOM 3493 C CA . TYR A 1 452 ? 43.056 41.555 -79.244 1.00 66.06 452 TYR A CA 1
ATOM 3494 C C . TYR A 1 452 ? 42.023 41.368 -80.373 1.00 66.06 452 TYR A C 1
ATOM 3496 O O . TYR A 1 452 ? 42.333 40.715 -81.368 1.00 66.06 452 TYR A O 1
ATOM 3504 N N . PHE A 1 453 ? 40.803 41.912 -80.259 1.00 61.88 453 PHE A N 1
ATOM 3505 C CA . PHE A 1 453 ? 39.792 41.834 -81.323 1.00 61.88 453 PHE A CA 1
ATOM 3506 C C . PHE A 1 453 ? 39.593 43.143 -82.110 1.00 61.88 453 PHE A C 1
ATOM 3508 O O . PHE A 1 453 ? 39.150 43.070 -83.256 1.00 61.88 453 PHE A O 1
ATOM 3515 N N . ASP A 1 454 ? 39.979 44.308 -81.573 1.00 54.38 454 ASP A N 1
ATOM 3516 C CA . ASP A 1 454 ? 39.924 45.597 -82.300 1.00 54.38 454 ASP A CA 1
ATOM 3517 C C . ASP A 1 454 ? 41.224 45.900 -83.092 1.00 54.38 454 ASP A C 1
ATOM 3519 O O . ASP A 1 454 ? 41.259 46.809 -83.928 1.00 54.38 454 ASP A O 1
ATOM 3523 N N . HIS A 1 455 ? 42.310 45.144 -82.880 1.00 56.53 455 HIS A N 1
ATOM 3524 C CA . HIS A 1 455 ? 43.600 45.329 -83.566 1.00 56.53 455 HIS A CA 1
ATOM 3525 C C . HIS A 1 455 ? 43.874 44.220 -84.595 1.00 56.53 455 HIS A C 1
ATOM 3527 O O . HIS A 1 455 ? 44.455 43.174 -84.303 1.00 56.53 455 HIS A O 1
ATOM 3533 N N . SER A 1 456 ? 43.476 44.476 -85.846 1.00 52.75 456 SER A N 1
ATOM 3534 C CA . SER A 1 456 ? 43.516 43.515 -86.968 1.00 52.75 456 SER A CA 1
ATOM 3535 C C . SER A 1 456 ? 44.916 43.083 -87.450 1.00 52.75 456 SER A C 1
ATOM 3537 O O . SER A 1 456 ? 45.006 42.230 -88.336 1.00 52.75 456 SER A O 1
ATOM 3539 N N . GLY A 1 457 ? 45.989 43.634 -86.868 1.00 54.44 457 GLY A N 1
ATOM 3540 C CA . GLY A 1 457 ? 47.386 43.394 -87.250 1.00 54.44 457 GLY A CA 1
ATOM 3541 C C . GLY A 1 457 ? 48.297 42.825 -86.154 1.00 54.44 457 GLY A C 1
ATOM 3542 O O . GLY A 1 457 ? 49.506 42.836 -86.347 1.00 54.44 457 GLY A O 1
ATOM 3543 N N . GLU A 1 458 ? 47.772 42.365 -85.013 1.00 62.69 458 GLU A N 1
ATOM 3544 C CA . GLU A 1 458 ? 48.591 41.839 -83.903 1.00 62.69 458 GLU A CA 1
ATOM 3545 C C . GLU A 1 458 ? 48.754 40.307 -83.883 1.00 62.69 458 GLU A C 1
ATOM 3547 O O . GLU A 1 458 ? 47.927 39.556 -84.405 1.00 62.69 458 GLU A O 1
ATOM 3552 N N . PHE A 1 459 ? 49.822 39.845 -83.216 1.00 68.81 459 PHE A N 1
ATOM 3553 C CA . PHE A 1 459 ? 50.278 38.446 -83.173 1.00 68.81 459 PHE A CA 1
ATOM 3554 C C . PHE A 1 459 ? 49.183 37.453 -82.781 1.00 68.81 459 PHE A C 1
ATOM 3556 O O . PHE A 1 459 ? 48.927 36.467 -83.473 1.00 68.81 459 PHE A O 1
ATOM 3563 N N . ILE A 1 460 ? 48.527 37.739 -81.657 1.00 72.62 460 ILE A N 1
ATOM 3564 C CA . ILE A 1 460 ? 47.537 36.856 -81.049 1.00 72.62 460 ILE A CA 1
ATOM 3565 C C . ILE A 1 460 ? 46.209 36.932 -81.805 1.00 72.62 460 ILE A C 1
ATOM 3567 O O . ILE A 1 460 ? 45.552 35.907 -81.961 1.00 72.62 460 ILE A O 1
ATOM 3571 N N . SER A 1 461 ? 45.853 38.082 -82.381 1.00 69.94 461 SER A N 1
ATOM 3572 C CA . SER A 1 461 ? 44.655 38.241 -83.216 1.00 69.94 461 SER A CA 1
ATOM 3573 C C . SER A 1 461 ? 44.650 37.273 -84.407 1.00 69.94 461 SER A C 1
ATOM 3575 O O . SER A 1 461 ? 43.610 36.705 -84.740 1.00 69.94 461 SER A O 1
ATOM 3577 N N . VAL A 1 462 ? 45.819 37.020 -85.013 1.00 71.06 462 VAL A N 1
ATOM 3578 C CA . VAL A 1 462 ? 45.997 36.016 -86.079 1.00 71.06 462 VAL A CA 1
ATOM 3579 C C . VAL A 1 462 ? 45.791 34.594 -85.541 1.00 71.06 462 VAL A C 1
ATOM 3581 O O . VAL A 1 462 ? 45.021 33.832 -86.120 1.00 71.06 462 VAL A O 1
ATOM 3584 N N . VAL A 1 463 ? 46.399 34.248 -84.401 1.00 74.50 463 VAL A N 1
ATOM 3585 C CA . VAL A 1 463 ? 46.249 32.926 -83.753 1.00 74.50 463 VAL A CA 1
ATOM 3586 C C . VAL A 1 463 ? 44.789 32.630 -83.377 1.00 74.50 463 VAL A C 1
ATOM 3588 O O . VAL A 1 463 ? 44.317 31.509 -83.570 1.00 74.50 463 VAL A O 1
ATOM 3591 N N . LEU A 1 464 ? 44.060 33.630 -82.869 1.00 74.38 464 LEU A N 1
ATOM 3592 C CA . LEU A 1 464 ? 42.654 33.504 -82.470 1.00 74.38 464 LEU A CA 1
ATOM 3593 C C . LEU A 1 464 ? 41.706 33.386 -83.671 1.00 74.38 464 LEU A C 1
ATOM 3595 O O . LEU A 1 464 ? 40.765 32.595 -83.625 1.00 74.38 464 LEU A O 1
ATOM 3599 N N . ARG A 1 465 ? 41.950 34.155 -84.741 1.00 73.12 465 ARG A N 1
ATOM 3600 C CA . ARG A 1 465 ? 41.118 34.163 -85.955 1.00 73.12 465 ARG A CA 1
ATOM 3601 C C . ARG A 1 465 ? 41.362 32.938 -86.835 1.00 73.12 465 ARG A C 1
ATOM 3603 O O . ARG A 1 465 ? 40.411 32.283 -87.252 1.00 73.12 465 ARG A O 1
ATOM 3610 N N . ASP A 1 466 ? 42.629 32.628 -87.102 1.00 76.12 466 ASP A N 1
ATOM 3611 C CA . ASP A 1 466 ? 43.027 31.648 -88.119 1.00 76.12 466 ASP A CA 1
ATOM 3612 C C . ASP A 1 466 ? 43.287 30.249 -87.521 1.00 76.12 466 ASP A C 1
ATOM 3614 O O . ASP A 1 466 ? 43.531 29.295 -88.264 1.00 76.12 466 ASP A O 1
ATOM 3618 N N . LYS A 1 467 ? 43.198 30.118 -86.184 1.00 78.06 467 LYS A N 1
ATOM 3619 C CA . LYS A 1 467 ? 43.292 28.869 -85.399 1.00 78.06 467 LYS A CA 1
ATOM 3620 C C . LYS A 1 467 ? 44.546 28.027 -85.680 1.00 78.06 467 LYS A C 1
ATOM 3622 O O . LYS A 1 467 ? 44.512 26.801 -85.580 1.00 78.06 467 LYS A O 1
ATOM 3627 N N . LYS A 1 468 ? 45.667 28.668 -86.017 1.00 77.75 468 LYS A N 1
ATOM 3628 C CA . LYS A 1 468 ? 46.939 28.007 -86.354 1.00 77.75 468 LYS A CA 1
ATOM 3629 C C . LYS A 1 468 ? 48.108 28.593 -85.560 1.00 77.75 468 LYS A C 1
ATOM 3631 O O . LYS A 1 468 ? 48.015 29.743 -85.128 1.00 77.75 468 LYS A O 1
ATOM 3636 N N . PRO A 1 469 ? 49.202 27.833 -85.370 1.00 77.88 469 PRO A N 1
ATOM 3637 C CA . PRO A 1 469 ? 50.449 28.390 -84.867 1.00 77.88 469 PRO A CA 1
ATOM 3638 C C . PRO A 1 469 ? 50.989 29.476 -85.805 1.00 77.88 469 PRO A C 1
ATOM 3640 O O . PRO A 1 469 ? 50.843 29.376 -87.024 1.00 77.88 469 PRO A O 1
ATOM 3643 N N . VAL A 1 470 ? 51.622 30.499 -85.234 1.00 80.31 470 VAL A N 1
ATOM 3644 C CA . VAL A 1 470 ? 52.245 31.611 -85.961 1.00 80.31 470 VAL A CA 1
ATOM 3645 C C . VAL A 1 470 ? 53.670 31.785 -85.445 1.00 80.31 470 VAL A C 1
ATOM 3647 O O . VAL A 1 470 ? 53.891 31.904 -84.239 1.00 80.31 470 VAL A O 1
ATOM 3650 N N . TRP A 1 471 ? 54.635 31.805 -86.362 1.00 82.88 471 TRP A N 1
ATOM 3651 C CA . TRP A 1 471 ? 56.055 32.008 -86.077 1.00 82.88 471 TRP A CA 1
ATOM 3652 C C . TRP A 1 471 ? 56.536 33.307 -86.729 1.00 82.88 471 TRP A C 1
ATOM 3654 O O . TRP A 1 471 ? 56.173 33.613 -87.864 1.00 82.88 471 TRP A O 1
ATOM 3664 N N . ILE A 1 472 ? 57.354 34.073 -86.011 1.00 79.12 472 ILE A N 1
ATOM 3665 C CA . ILE A 1 472 ? 58.017 35.287 -86.490 1.00 79.12 472 ILE A CA 1
ATOM 3666 C C . ILE A 1 472 ? 59.507 35.127 -86.199 1.00 79.12 472 ILE A C 1
ATOM 3668 O O . ILE A 1 472 ? 59.938 35.244 -85.051 1.00 79.12 472 ILE A O 1
ATOM 3672 N N . GLU A 1 473 ? 60.291 34.864 -87.247 1.00 78.56 473 GLU A N 1
ATOM 3673 C CA . GLU A 1 473 ? 61.739 34.649 -87.129 1.00 78.56 473 GLU A CA 1
ATOM 3674 C C . GLU A 1 473 ? 62.499 35.925 -86.736 1.00 78.56 473 GLU A C 1
ATOM 3676 O O . GLU A 1 473 ? 63.493 35.848 -86.016 1.00 78.56 473 GLU A O 1
ATOM 3681 N N . ASP A 1 474 ? 62.032 37.087 -87.211 1.00 77.88 474 ASP A N 1
ATOM 3682 C CA . ASP A 1 474 ? 62.632 38.407 -86.984 1.00 77.88 474 ASP A CA 1
ATOM 3683 C C . ASP A 1 474 ? 61.546 39.504 -86.911 1.00 77.88 474 ASP A C 1
ATOM 3685 O O . ASP A 1 474 ? 61.018 39.971 -87.925 1.00 77.88 474 ASP A O 1
ATOM 3689 N N . LEU A 1 475 ? 61.221 39.929 -85.689 1.00 71.50 475 LEU A N 1
ATOM 3690 C CA . LEU A 1 475 ? 60.239 40.970 -85.362 1.00 71.50 475 LEU A CA 1
ATOM 3691 C C . LEU A 1 475 ? 60.615 42.354 -85.910 1.00 71.50 475 LEU A C 1
ATOM 3693 O O . LEU A 1 475 ? 59.730 43.186 -86.089 1.00 71.50 475 LEU A O 1
ATOM 3697 N N . SER A 1 476 ? 61.892 42.611 -86.225 1.00 64.62 476 SER A N 1
ATOM 3698 C CA . SER A 1 476 ? 62.327 43.915 -86.755 1.00 64.62 476 SER A CA 1
ATOM 3699 C C . SER A 1 476 ? 61.843 44.195 -88.185 1.00 64.62 476 SER A C 1
ATOM 3701 O O . SER A 1 476 ? 61.923 45.330 -88.654 1.00 64.62 476 SER A O 1
ATOM 3703 N N . ARG A 1 477 ? 61.324 43.171 -88.877 1.00 67.50 477 ARG A N 1
ATOM 3704 C CA . ARG A 1 477 ? 60.861 43.234 -90.275 1.00 67.50 477 ARG A CA 1
ATOM 3705 C C . ARG A 1 477 ? 59.345 43.392 -90.418 1.00 67.50 477 ARG A C 1
ATOM 3707 O O . ARG A 1 477 ? 58.843 43.459 -91.539 1.00 67.50 477 ARG A O 1
ATOM 3714 N N . VAL A 1 478 ? 58.615 43.432 -89.305 1.00 66.00 478 VAL A N 1
ATOM 3715 C CA . VAL A 1 478 ? 57.150 43.539 -89.265 1.00 66.00 478 VAL A CA 1
ATOM 3716 C C . VAL A 1 478 ? 56.746 45.013 -89.115 1.00 66.00 478 VAL A C 1
ATOM 3718 O O . VAL A 1 478 ? 57.446 45.798 -88.482 1.00 66.00 478 VAL A O 1
ATOM 3721 N N . THR A 1 479 ? 55.623 45.425 -89.712 1.00 58.56 479 THR A N 1
ATOM 3722 C CA . THR A 1 479 ? 55.080 46.794 -89.586 1.00 58.56 479 THR A CA 1
ATOM 3723 C C . THR A 1 479 ? 53.583 46.753 -89.253 1.00 58.56 479 THR A C 1
ATOM 3725 O O . THR A 1 479 ? 52.901 45.798 -89.607 1.00 58.56 479 THR A O 1
ATOM 3728 N N . GLY A 1 480 ? 53.066 47.767 -88.544 1.00 56.56 480 GLY A N 1
ATOM 3729 C CA . GLY A 1 480 ? 51.635 47.874 -88.185 1.00 56.56 480 GLY A CA 1
ATOM 3730 C C . GLY A 1 480 ? 51.187 47.178 -86.886 1.00 56.56 480 GLY A C 1
ATOM 3731 O O . GLY A 1 480 ? 50.002 47.182 -86.574 1.00 56.56 480 GLY A O 1
ATOM 3732 N N . PHE A 1 481 ? 52.116 46.609 -86.120 1.00 60.47 481 PHE A N 1
ATOM 3733 C CA . PHE A 1 481 ? 51.865 45.882 -84.868 1.00 60.47 481 PHE A CA 1
ATOM 3734 C C . PHE A 1 481 ? 51.753 46.805 -83.637 1.00 60.47 481 PHE A C 1
ATOM 3736 O O . PHE A 1 481 ? 52.610 47.674 -83.431 1.00 60.47 481 PHE A O 1
ATOM 3743 N N . GLY A 1 482 ? 50.779 46.562 -82.756 1.00 56.19 482 GLY A N 1
ATOM 3744 C CA . GLY A 1 482 ? 50.756 47.161 -81.419 1.00 56.19 482 GLY A CA 1
ATOM 3745 C C . GLY A 1 482 ? 51.902 46.640 -80.541 1.00 56.19 482 GLY A C 1
ATOM 3746 O O . GLY A 1 482 ? 52.353 45.505 -80.678 1.00 56.19 482 GLY A O 1
ATOM 3747 N N . GLY A 1 483 ? 52.449 47.496 -79.672 1.00 62.44 483 GLY A N 1
ATOM 3748 C CA . GLY A 1 483 ? 53.521 47.128 -78.733 1.00 62.44 483 GLY A CA 1
ATOM 3749 C C . GLY A 1 483 ? 54.932 46.940 -79.321 1.00 62.44 483 GLY A C 1
ATOM 3750 O O . GLY A 1 483 ? 55.879 46.792 -78.549 1.00 62.44 483 GLY A O 1
ATOM 3751 N N . MET A 1 484 ? 55.125 47.011 -80.646 1.00 61.12 484 MET A N 1
ATOM 3752 C CA . MET A 1 484 ? 56.436 46.803 -81.296 1.00 61.12 484 MET A CA 1
ATOM 3753 C C . MET A 1 484 ? 57.553 47.720 -80.781 1.00 61.12 484 MET A C 1
ATOM 3755 O O . MET A 1 484 ? 58.688 47.276 -80.628 1.00 61.12 484 MET A O 1
ATOM 3759 N N . SER A 1 485 ? 57.242 48.984 -80.479 1.00 61.69 485 SER A N 1
ATOM 3760 C CA . SER A 1 485 ? 58.209 49.935 -79.913 1.00 61.69 485 SER A CA 1
ATOM 3761 C C . SER A 1 485 ? 58.737 49.490 -78.545 1.00 61.69 485 SER A C 1
ATOM 3763 O O . SER A 1 485 ? 59.909 49.702 -78.248 1.00 61.69 485 SER A O 1
ATOM 3765 N N . VAL A 1 486 ? 57.902 48.826 -77.740 1.00 69.88 486 VAL A N 1
ATOM 3766 C CA . VAL A 1 486 ? 58.267 48.288 -76.421 1.00 69.88 486 VAL A CA 1
ATOM 3767 C C . VAL A 1 486 ? 59.015 46.959 -76.568 1.00 69.88 486 VAL A C 1
ATOM 3769 O O . VAL A 1 486 ? 60.041 46.761 -75.924 1.00 69.88 486 VAL A O 1
ATOM 3772 N N . ALA A 1 487 ? 58.566 46.074 -77.466 1.00 67.56 487 ALA A N 1
ATOM 3773 C CA . ALA A 1 487 ? 59.239 44.801 -77.745 1.00 67.56 487 ALA A CA 1
ATOM 3774 C C . ALA A 1 487 ? 60.684 45.007 -78.245 1.00 67.56 487 ALA A C 1
ATOM 3776 O O . ALA A 1 487 ? 61.619 44.393 -77.725 1.00 67.56 487 ALA A O 1
ATOM 3777 N N . ALA A 1 488 ? 60.876 45.929 -79.195 1.00 68.56 488 ALA A N 1
ATOM 3778 C CA . ALA A 1 488 ? 62.191 46.282 -79.721 1.00 68.56 488 ALA A CA 1
ATOM 3779 C C . ALA A 1 488 ? 63.081 46.958 -78.661 1.00 68.56 488 ALA A C 1
ATOM 3781 O O . ALA A 1 488 ? 64.259 46.617 -78.550 1.00 68.56 488 ALA A O 1
ATOM 3782 N N . ALA A 1 489 ? 62.524 47.857 -77.836 1.00 71.19 489 ALA A N 1
ATOM 3783 C CA . ALA A 1 489 ? 63.259 48.516 -76.752 1.00 71.19 489 ALA A CA 1
ATOM 3784 C C . ALA A 1 489 ? 63.767 47.536 -75.676 1.00 71.19 489 ALA A C 1
ATOM 3786 O O . ALA A 1 489 ? 64.819 47.772 -75.085 1.00 71.19 489 ALA A O 1
ATOM 3787 N N . GLN A 1 490 ? 63.067 46.417 -75.454 1.00 74.69 490 GLN A N 1
ATOM 3788 C CA . GLN A 1 490 ? 63.475 45.368 -74.504 1.00 74.69 490 GLN A CA 1
ATOM 3789 C C . GLN A 1 490 ? 64.274 44.221 -75.161 1.00 74.69 490 GLN A C 1
ATOM 3791 O O . GLN A 1 490 ? 64.658 43.246 -74.506 1.00 74.69 490 GLN A O 1
ATOM 3796 N N . GLY A 1 491 ? 64.603 44.372 -76.449 1.00 74.62 491 GLY A N 1
ATOM 3797 C CA . GLY A 1 491 ? 65.490 43.483 -77.194 1.00 74.62 491 GLY A CA 1
ATOM 3798 C C . GLY A 1 491 ? 64.854 42.167 -77.637 1.00 74.62 491 GLY A C 1
ATOM 3799 O O . GLY A 1 491 ? 65.593 41.225 -77.906 1.00 74.62 491 GLY A O 1
ATOM 3800 N N . ILE A 1 492 ? 63.523 42.082 -77.710 1.00 80.81 492 ILE A N 1
ATOM 3801 C CA . ILE A 1 492 ? 62.814 40.909 -78.238 1.00 80.81 492 ILE A CA 1
ATOM 3802 C C . ILE A 1 492 ? 62.925 40.912 -79.770 1.00 80.81 492 ILE A C 1
ATOM 3804 O O . ILE A 1 492 ? 62.650 41.926 -80.412 1.00 80.81 492 ILE A O 1
ATOM 3808 N N . LYS A 1 493 ? 63.343 39.783 -80.357 1.00 79.25 493 LYS A N 1
ATOM 3809 C CA . LYS A 1 493 ? 63.643 39.655 -81.795 1.00 79.25 493 LYS A CA 1
ATOM 3810 C C . LYS A 1 493 ? 62.902 38.537 -82.512 1.00 79.25 493 LYS A C 1
ATOM 3812 O O . LYS A 1 493 ? 62.705 38.673 -83.708 1.00 79.25 493 LYS A O 1
ATOM 3817 N N . ALA A 1 494 ? 62.456 37.489 -81.829 1.00 82.38 494 ALA A N 1
ATOM 3818 C CA . ALA A 1 494 ? 61.618 36.448 -82.429 1.00 82.38 494 ALA A CA 1
ATOM 3819 C C . ALA A 1 494 ? 60.422 36.118 -81.531 1.00 82.38 494 ALA A C 1
ATOM 3821 O O . ALA A 1 494 ? 60.479 36.324 -80.314 1.00 82.38 494 ALA A O 1
ATOM 3822 N N . GLY A 1 495 ? 59.354 35.595 -82.134 1.00 82.62 495 GLY A N 1
ATOM 3823 C CA . GLY A 1 495 ? 58.130 35.206 -81.439 1.00 82.62 495 GLY A CA 1
ATOM 3824 C C . GLY A 1 495 ? 57.499 33.944 -82.025 1.00 82.62 495 GLY A C 1
ATOM 3825 O O . GLY A 1 495 ? 57.485 33.758 -83.238 1.00 82.62 495 GLY A O 1
ATOM 3826 N N . PHE A 1 496 ? 56.932 33.098 -81.170 1.00 84.25 496 PHE A N 1
ATOM 3827 C CA . PHE A 1 496 ? 56.151 31.919 -81.550 1.00 84.25 496 PHE A CA 1
ATOM 3828 C C . PHE A 1 496 ? 54.875 31.843 -80.708 1.00 84.25 496 PHE A C 1
ATOM 3830 O O . PHE A 1 496 ? 54.948 31.914 -79.486 1.00 84.25 496 PHE A O 1
ATOM 3837 N N . ALA A 1 497 ? 53.710 31.679 -81.332 1.00 83.00 497 ALA A N 1
ATOM 3838 C CA . ALA A 1 497 ? 52.439 31.529 -80.626 1.00 83.00 497 ALA A CA 1
ATOM 3839 C C . ALA A 1 497 ? 51.592 30.395 -81.213 1.00 83.00 497 ALA A C 1
ATOM 3841 O O . ALA A 1 497 ? 51.656 30.114 -82.409 1.00 83.00 497 ALA A O 1
ATOM 3842 N N . LEU A 1 498 ? 50.788 29.739 -80.371 1.00 82.75 498 LEU A N 1
ATOM 3843 C CA . LEU A 1 498 ? 49.912 28.634 -80.765 1.00 82.75 498 LEU A CA 1
ATOM 3844 C C . LEU A 1 498 ? 48.584 28.605 -79.981 1.00 82.75 498 LEU A C 1
ATOM 3846 O O . LEU A 1 498 ? 48.559 28.932 -78.789 1.00 82.75 498 LEU A O 1
ATOM 3850 N N . PRO A 1 499 ? 47.472 28.192 -80.618 1.00 82.56 499 PRO A N 1
ATOM 3851 C CA . PRO A 1 499 ? 46.166 28.110 -79.974 1.00 82.56 499 PRO A CA 1
ATOM 3852 C C . PRO A 1 499 ? 45.989 26.789 -79.212 1.00 82.56 499 PRO A C 1
ATOM 3854 O O . PRO A 1 499 ? 46.546 25.756 -79.585 1.00 82.56 499 PRO A O 1
ATOM 3857 N N . VAL A 1 500 ? 45.141 26.808 -78.183 1.00 80.62 500 VAL A N 1
ATOM 3858 C CA . VAL A 1 500 ? 44.620 25.622 -77.486 1.00 80.62 500 VAL A CA 1
ATOM 3859 C C . VAL A 1 500 ? 43.126 25.522 -77.769 1.00 80.62 500 VAL A C 1
ATOM 3861 O O . VAL A 1 500 ? 42.343 26.370 -77.336 1.00 80.62 500 VAL A O 1
ATOM 3864 N N . ILE A 1 501 ? 42.737 24.489 -78.517 1.00 77.06 501 ILE A N 1
ATOM 3865 C CA . ILE A 1 501 ? 41.391 24.342 -79.084 1.00 77.06 501 ILE A CA 1
ATOM 3866 C C . ILE A 1 501 ? 40.646 23.205 -78.381 1.00 77.06 501 ILE A C 1
ATOM 3868 O O . ILE A 1 501 ? 41.160 22.094 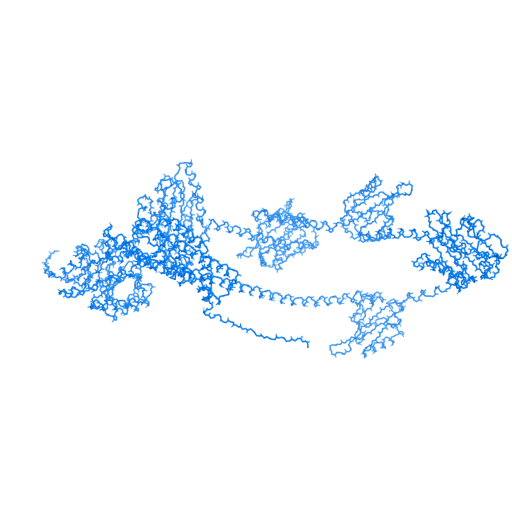-78.266 1.00 77.06 501 ILE A O 1
ATOM 3872 N N . VAL A 1 502 ? 39.412 23.463 -77.942 1.00 73.06 502 VAL A N 1
ATOM 3873 C CA . VAL A 1 502 ? 38.490 22.453 -77.399 1.00 73.06 502 VAL A CA 1
ATOM 3874 C C . VAL A 1 502 ? 37.162 22.586 -78.138 1.00 73.06 502 VAL A C 1
ATOM 3876 O O . VAL A 1 502 ? 36.569 23.658 -78.143 1.00 73.06 502 VAL A O 1
ATOM 3879 N N . ARG A 1 503 ? 36.693 21.495 -78.762 1.00 72.62 503 ARG A N 1
ATOM 3880 C CA . ARG A 1 503 ? 35.431 21.446 -79.538 1.00 72.62 503 ARG A CA 1
ATOM 3881 C C . ARG A 1 503 ? 35.295 22.574 -80.574 1.00 72.62 503 ARG A C 1
ATOM 3883 O O . ARG A 1 503 ? 34.229 23.152 -80.733 1.00 72.62 503 ARG A O 1
ATOM 3890 N N . ASP A 1 504 ? 36.394 22.847 -81.275 1.00 72.94 504 ASP A N 1
ATOM 3891 C CA . ASP A 1 504 ? 36.516 23.878 -82.316 1.00 72.94 504 ASP A CA 1
ATOM 3892 C C . ASP A 1 504 ? 36.377 25.344 -81.827 1.00 72.94 504 ASP A C 1
ATOM 3894 O O . ASP A 1 504 ? 36.277 26.273 -82.629 1.00 72.94 504 ASP A O 1
ATOM 3898 N N . GLU A 1 505 ? 36.472 25.591 -80.516 1.00 74.62 505 GLU A N 1
ATOM 3899 C CA . GLU A 1 505 ? 36.667 26.927 -79.932 1.00 74.62 505 GLU A CA 1
ATOM 3900 C C . GLU A 1 505 ? 38.082 27.075 -79.349 1.00 74.62 505 GLU A C 1
ATOM 3902 O O . GLU A 1 505 ? 38.624 26.139 -78.754 1.00 74.62 505 GLU A O 1
ATOM 3907 N N . VAL A 1 506 ? 38.692 28.259 -79.490 1.00 75.69 506 VAL A N 1
ATOM 3908 C CA . VAL A 1 506 ? 39.985 28.570 -78.857 1.00 75.69 506 VAL A CA 1
ATOM 3909 C C . VAL A 1 506 ? 39.739 28.938 -77.393 1.00 75.69 506 VAL A C 1
ATOM 3911 O O . VAL A 1 506 ? 39.187 29.994 -77.096 1.00 75.69 506 VAL A O 1
ATOM 3914 N N . VAL A 1 507 ? 40.153 28.070 -76.469 1.00 75.25 507 VAL A N 1
ATOM 3915 C CA . VAL A 1 507 ? 39.925 28.245 -75.020 1.00 75.25 507 VAL A CA 1
ATOM 3916 C C . VAL A 1 507 ? 41.135 28.821 -74.282 1.00 75.25 507 VAL A C 1
ATOM 3918 O O . VAL A 1 507 ? 40.991 29.372 -73.191 1.00 75.25 507 VAL A O 1
ATOM 3921 N N . ALA A 1 508 ? 42.327 28.713 -74.870 1.00 78.25 508 ALA A N 1
ATOM 3922 C CA . ALA A 1 508 ? 43.560 29.323 -74.380 1.00 78.25 508 ALA A CA 1
ATOM 3923 C C . ALA A 1 508 ? 44.566 29.521 -75.531 1.00 78.25 508 ALA A C 1
ATOM 3925 O O . ALA A 1 508 ? 44.365 29.006 -76.631 1.00 78.25 508 ALA A O 1
ATOM 3926 N N . PHE A 1 509 ? 45.655 30.246 -75.284 1.00 81.69 509 PHE A N 1
ATOM 3927 C CA . PHE A 1 509 ? 46.781 30.389 -76.215 1.00 81.69 509 PHE A CA 1
ATOM 3928 C C . PHE A 1 509 ? 48.116 30.409 -75.467 1.00 81.69 509 PHE A C 1
ATOM 3930 O O . PHE A 1 509 ? 48.192 30.928 -74.352 1.00 81.69 509 PHE A O 1
ATOM 3937 N N . LEU A 1 510 ? 49.151 29.855 -76.099 1.00 81.31 510 LEU A N 1
ATOM 3938 C CA . LEU A 1 510 ? 50.553 29.891 -75.675 1.00 81.31 510 LEU A CA 1
ATOM 3939 C C . LEU A 1 510 ? 51.336 30.852 -76.574 1.00 81.31 510 LEU A C 1
ATOM 3941 O O . LEU A 1 510 ? 51.063 30.942 -77.769 1.00 81.31 510 LEU A O 1
ATOM 3945 N N . GLU A 1 511 ? 52.323 31.535 -76.009 1.00 83.69 511 GLU A N 1
ATOM 3946 C CA . GLU A 1 511 ? 53.134 32.550 -76.683 1.00 83.69 511 GLU A CA 1
ATOM 3947 C C . GLU A 1 511 ? 54.554 32.543 -76.084 1.00 83.69 511 GLU A C 1
ATOM 3949 O O . GLU A 1 511 ? 54.718 32.432 -74.871 1.00 83.69 511 GLU A O 1
ATOM 3954 N N . PHE A 1 512 ? 55.586 32.622 -76.919 1.00 84.25 512 PHE A N 1
ATOM 3955 C CA . PHE A 1 512 ? 57.001 32.522 -76.554 1.00 84.25 512 PHE A CA 1
ATOM 3956 C C . PHE A 1 512 ? 57.826 33.540 -77.339 1.00 84.25 512 PHE A C 1
ATOM 3958 O O . PHE A 1 512 ? 57.535 33.823 -78.499 1.00 84.25 512 PHE A O 1
ATOM 3965 N N . PHE A 1 513 ? 58.879 34.063 -76.718 1.00 84.31 513 PHE A N 1
ATOM 3966 C CA . PHE A 1 513 ? 59.720 35.126 -77.255 1.00 84.31 513 PHE A CA 1
ATOM 3967 C C . PHE A 1 513 ? 61.209 34.845 -77.012 1.00 84.31 513 PHE A C 1
ATOM 3969 O O . PHE A 1 513 ? 61.596 34.283 -75.980 1.00 84.31 513 PHE A O 1
ATOM 3976 N N . ALA A 1 514 ? 62.052 35.274 -77.951 1.00 82.25 514 ALA A N 1
ATOM 3977 C CA . ALA A 1 514 ? 63.511 35.203 -77.861 1.00 82.25 514 ALA A CA 1
ATOM 3978 C C . ALA A 1 514 ? 64.156 36.565 -78.173 1.00 82.25 514 ALA A C 1
ATOM 3980 O O . ALA A 1 514 ? 63.591 37.376 -78.908 1.00 82.25 514 ALA A O 1
ATOM 3981 N N . ASP A 1 515 ? 65.346 36.819 -77.622 1.00 77.56 515 ASP A N 1
ATOM 3982 C CA . ASP A 1 515 ? 66.147 38.038 -77.833 1.00 77.56 515 ASP A CA 1
ATOM 3983 C C . ASP A 1 515 ? 67.189 37.925 -78.971 1.00 77.56 515 ASP A C 1
ATOM 3985 O O . ASP A 1 515 ? 67.978 38.840 -79.251 1.00 77.56 515 ASP A O 1
ATOM 3989 N N . GLU A 1 516 ? 67.114 36.817 -79.703 1.00 77.25 516 GLU A N 1
ATOM 3990 C CA . GLU A 1 516 ? 67.810 36.508 -80.950 1.00 77.25 516 GLU A CA 1
ATOM 3991 C C . GLU A 1 516 ? 66.785 36.116 -82.037 1.00 77.25 516 GLU A C 1
ATOM 3993 O O . GLU A 1 516 ? 65.721 35.591 -81.694 1.00 77.25 516 GLU A O 1
ATOM 3998 N N . PRO A 1 517 ? 67.059 36.360 -83.334 1.00 78.00 517 PRO A N 1
ATOM 3999 C CA . PRO A 1 517 ? 66.242 35.811 -84.415 1.00 78.00 517 PRO A CA 1
ATOM 4000 C C . PRO A 1 517 ? 66.302 34.279 -84.396 1.00 78.00 517 PRO A C 1
ATOM 4002 O O . PRO A 1 517 ? 67.387 33.718 -84.227 1.00 78.00 517 PRO A O 1
ATOM 4005 N N . ARG A 1 518 ? 65.167 33.596 -84.584 1.00 78.19 518 ARG A N 1
ATOM 4006 C CA . ARG A 1 518 ? 65.100 32.123 -84.552 1.00 78.19 518 ARG A CA 1
ATOM 4007 C C . ARG A 1 518 ? 64.384 31.549 -85.777 1.00 78.19 518 ARG A C 1
ATOM 4009 O O . ARG A 1 518 ? 63.227 31.912 -85.988 1.00 78.19 518 ARG A O 1
ATOM 4016 N N . PRO A 1 519 ? 65.025 30.645 -86.544 1.00 72.31 519 PRO A N 1
ATOM 4017 C CA . PRO A 1 519 ? 64.369 29.954 -87.648 1.00 72.31 519 PRO A CA 1
ATOM 4018 C C . PRO A 1 519 ? 63.322 28.957 -87.137 1.00 72.31 519 PRO A C 1
ATOM 4020 O O . PRO A 1 519 ? 63.394 28.508 -85.992 1.00 72.31 519 PRO A O 1
ATOM 4023 N N . GLU A 1 520 ? 62.368 28.608 -87.995 1.00 73.88 520 GLU A N 1
ATOM 4024 C CA . GLU A 1 520 ? 61.292 27.659 -87.683 1.00 73.88 520 GLU A CA 1
ATOM 4025 C C . GLU A 1 520 ? 61.812 26.241 -87.334 1.00 73.88 520 GLU A C 1
ATOM 4027 O O . GLU A 1 520 ? 62.624 25.663 -88.060 1.00 73.88 520 GLU A O 1
ATOM 4032 N N . ASP A 1 521 ? 61.318 25.650 -86.236 1.00 72.00 521 ASP A N 1
ATOM 4033 C CA . ASP A 1 521 ? 61.656 24.283 -85.797 1.00 72.00 521 ASP A CA 1
ATOM 4034 C C . ASP A 1 521 ? 60.430 23.356 -85.869 1.00 72.00 521 ASP A C 1
ATOM 4036 O O . ASP A 1 521 ? 59.545 23.374 -85.009 1.00 72.00 521 ASP A O 1
ATOM 4040 N N . ALA A 1 522 ? 60.405 22.489 -86.883 1.00 61.12 522 ALA A N 1
ATOM 4041 C CA . ALA A 1 522 ? 59.321 21.535 -87.112 1.00 61.12 522 ALA A CA 1
ATOM 4042 C C . ALA A 1 522 ? 59.183 20.458 -86.013 1.00 61.12 522 ALA A C 1
ATOM 4044 O O . ALA A 1 522 ? 58.077 19.966 -85.775 1.00 61.12 522 ALA A O 1
ATOM 4045 N N . ALA A 1 523 ? 60.270 20.087 -85.325 1.00 60.88 523 ALA A N 1
ATOM 4046 C CA . ALA A 1 523 ? 60.216 19.125 -84.225 1.00 60.88 523 ALA A CA 1
ATOM 4047 C C . ALA A 1 523 ? 59.627 19.774 -82.965 1.00 60.88 523 ALA A C 1
ATOM 4049 O O . ALA A 1 523 ? 58.806 19.158 -82.279 1.00 60.88 523 ALA A O 1
ATOM 4050 N N . LEU A 1 524 ? 59.979 21.037 -82.702 1.00 68.06 524 LEU A N 1
ATOM 4051 C CA . LEU A 1 524 ? 59.365 21.828 -81.640 1.00 68.06 524 LEU A CA 1
ATOM 4052 C C . LEU A 1 524 ? 57.894 22.140 -81.939 1.00 68.06 524 LEU A C 1
ATOM 4054 O O . LEU A 1 524 ? 57.080 22.043 -81.028 1.00 68.06 524 LEU A O 1
ATOM 4058 N N . ILE A 1 525 ? 57.524 22.444 -83.187 1.00 67.19 525 ILE A N 1
ATOM 4059 C CA . ILE A 1 525 ? 56.121 22.660 -83.581 1.00 67.19 525 ILE A CA 1
ATOM 4060 C C . ILE A 1 525 ? 55.298 21.380 -83.388 1.00 67.19 525 ILE A C 1
ATOM 4062 O O . ILE A 1 525 ? 54.238 21.434 -82.767 1.00 67.19 525 ILE A O 1
ATOM 4066 N N . ALA A 1 526 ? 55.800 20.214 -83.810 1.00 64.38 526 ALA A N 1
ATOM 4067 C CA . ALA A 1 526 ? 55.127 18.932 -83.574 1.00 64.38 526 ALA A CA 1
ATOM 4068 C C . ALA A 1 526 ? 55.013 18.586 -82.072 1.00 64.38 526 ALA A C 1
ATOM 4070 O O . ALA A 1 526 ? 53.990 18.063 -81.620 1.00 64.38 526 ALA A O 1
ATOM 4071 N N . ALA A 1 527 ? 56.036 18.907 -81.272 1.00 64.44 527 ALA A N 1
ATOM 4072 C CA . ALA A 1 527 ? 55.983 18.755 -79.820 1.00 64.44 527 ALA A CA 1
ATOM 4073 C C . ALA A 1 527 ? 54.987 19.735 -79.169 1.00 64.44 527 ALA A C 1
ATOM 4075 O O . ALA A 1 527 ? 54.232 19.340 -78.281 1.00 64.44 527 ALA A O 1
ATOM 4076 N N . ALA A 1 528 ? 54.944 20.988 -79.625 1.00 64.62 528 ALA A N 1
ATOM 4077 C CA . ALA A 1 528 ? 54.069 22.035 -79.106 1.00 64.62 528 ALA A CA 1
ATOM 4078 C C . ALA A 1 528 ? 52.593 21.794 -79.464 1.00 64.62 528 ALA A C 1
ATOM 4080 O O . ALA A 1 528 ? 51.726 21.998 -78.615 1.00 64.62 528 ALA A O 1
ATOM 4081 N N . ASP A 1 529 ? 52.298 21.274 -80.657 1.00 64.50 529 ASP A N 1
ATOM 4082 C CA . ASP A 1 529 ? 50.949 20.852 -81.058 1.00 64.50 529 ASP A CA 1
ATOM 4083 C C . ASP A 1 529 ? 50.466 19.650 -80.218 1.00 64.50 529 ASP A C 1
ATOM 4085 O O . ASP A 1 529 ? 49.360 19.645 -79.670 1.00 64.50 529 ASP A O 1
ATOM 4089 N N . SER A 1 530 ? 51.355 18.680 -79.965 1.00 65.75 530 SER A N 1
ATOM 4090 C CA . SER A 1 530 ? 51.101 17.571 -79.031 1.00 65.75 530 SER A CA 1
ATOM 4091 C C . SER A 1 530 ? 50.850 18.049 -77.587 1.00 65.75 530 SER A C 1
ATOM 4093 O O . SER A 1 530 ? 49.970 17.521 -76.891 1.00 65.75 530 SER A O 1
ATOM 4095 N N . VAL A 1 531 ? 51.561 19.092 -77.136 1.00 69.00 531 VAL A N 1
ATOM 4096 C CA . VAL A 1 531 ? 51.325 19.766 -75.845 1.00 69.00 531 VAL A CA 1
ATOM 4097 C C . VAL A 1 531 ? 49.989 20.516 -75.842 1.00 69.00 531 VAL A C 1
ATOM 4099 O O . VAL A 1 531 ? 49.233 20.364 -74.882 1.00 69.00 531 VAL A O 1
ATOM 4102 N N . SER A 1 532 ? 49.636 21.241 -76.908 1.00 67.31 532 SER A N 1
ATOM 4103 C CA . SER A 1 532 ? 48.347 21.939 -77.036 1.00 67.31 532 SER A CA 1
ATOM 4104 C C . SER A 1 532 ? 47.168 20.967 -76.961 1.00 67.31 532 SER A C 1
ATOM 4106 O O . SER A 1 532 ? 46.288 21.115 -76.108 1.00 67.31 532 SER A O 1
ATOM 4108 N N . GLY A 1 533 ? 47.207 19.878 -77.737 1.00 68.56 533 GLY A N 1
ATOM 4109 C CA . GLY A 1 533 ? 46.212 18.808 -77.653 1.00 68.56 533 GLY A CA 1
ATOM 4110 C C . GLY A 1 533 ? 46.157 18.139 -76.272 1.00 68.56 533 GLY A C 1
ATOM 4111 O O . GLY A 1 533 ? 45.107 17.651 -75.855 1.00 68.56 533 GLY A O 1
ATOM 4112 N N . THR A 1 534 ? 47.262 18.128 -75.522 1.00 67.94 534 THR A N 1
ATOM 4113 C CA . THR A 1 534 ? 47.309 17.587 -74.154 1.00 67.94 534 THR A CA 1
ATOM 4114 C C . THR A 1 534 ? 46.715 18.552 -73.129 1.00 67.94 534 THR A C 1
ATOM 4116 O O . THR A 1 534 ? 45.944 18.109 -72.279 1.00 67.94 534 THR A O 1
ATOM 4119 N N . LEU A 1 535 ? 46.967 19.858 -73.251 1.00 67.69 535 LEU A N 1
ATOM 4120 C CA . LEU A 1 535 ? 46.320 20.899 -72.446 1.00 67.69 535 LEU A CA 1
ATOM 4121 C C . LEU A 1 535 ? 44.806 20.958 -72.709 1.00 67.69 535 LEU A C 1
ATOM 4123 O O . LEU A 1 535 ? 44.026 20.992 -71.758 1.00 67.69 535 LEU A O 1
ATOM 4127 N N . ALA A 1 536 ? 44.377 20.861 -73.970 1.00 69.06 536 ALA A N 1
ATOM 4128 C CA . ALA A 1 536 ? 42.967 20.745 -74.348 1.00 69.06 536 ALA A CA 1
ATOM 4129 C C . ALA A 1 536 ? 42.297 19.522 -73.690 1.00 69.06 536 ALA A C 1
ATOM 4131 O O . ALA A 1 536 ? 41.279 19.652 -73.004 1.00 69.06 536 ALA A O 1
ATOM 4132 N N . ARG A 1 537 ? 42.920 18.337 -73.807 1.00 67.00 537 ARG A N 1
ATOM 4133 C CA . ARG A 1 537 ? 42.449 17.103 -73.152 1.00 67.00 537 ARG A CA 1
ATOM 4134 C C . ARG A 1 537 ? 42.453 17.191 -71.627 1.00 67.00 537 ARG A C 1
ATOM 4136 O O . ARG A 1 537 ? 41.613 16.547 -71.011 1.00 67.00 537 ARG A O 1
ATOM 4143 N N . LEU A 1 538 ? 43.357 17.949 -71.005 1.00 65.62 538 LEU A N 1
ATOM 4144 C CA . LEU A 1 538 ? 43.377 18.169 -69.554 1.00 65.62 538 LEU A CA 1
ATOM 4145 C C . LEU A 1 538 ? 42.253 19.093 -69.089 1.00 65.62 538 LEU A C 1
ATOM 4147 O O . LEU A 1 538 ? 41.593 18.778 -68.103 1.00 65.62 538 LEU A O 1
ATOM 4151 N N . ILE A 1 539 ? 41.982 20.181 -69.813 1.00 63.12 539 ILE A N 1
ATOM 4152 C CA . ILE A 1 539 ? 40.852 21.079 -69.533 1.00 63.12 539 ILE A CA 1
ATOM 4153 C C . ILE A 1 539 ? 39.523 20.311 -69.648 1.00 63.12 539 ILE A C 1
ATOM 4155 O O . ILE A 1 539 ? 38.641 20.461 -68.798 1.00 63.12 539 ILE A O 1
ATOM 4159 N N . GLU A 1 540 ? 39.388 19.438 -70.650 1.00 64.31 540 GLU A N 1
ATOM 4160 C CA . GLU A 1 540 ? 38.186 18.618 -70.823 1.00 64.31 540 GLU A CA 1
ATOM 4161 C C . GLU A 1 540 ? 38.114 17.443 -69.826 1.00 64.31 540 GLU A C 1
ATOM 4163 O O . GLU A 1 540 ? 37.059 17.217 -69.228 1.00 64.31 540 GLU A O 1
ATOM 4168 N N . ARG A 1 541 ? 39.231 16.749 -69.544 1.00 62.00 541 ARG A N 1
ATOM 4169 C CA . ARG A 1 541 ? 39.300 15.701 -68.506 1.00 62.00 541 ARG A CA 1
ATOM 4170 C C . ARG A 1 541 ? 39.038 16.245 -67.112 1.00 62.00 541 ARG A C 1
ATOM 4172 O O . ARG A 1 541 ? 38.334 15.580 -66.369 1.00 62.00 541 ARG A O 1
ATOM 4179 N N . ALA A 1 542 ? 39.543 17.420 -66.745 1.00 56.62 542 ALA A N 1
ATOM 4180 C CA . ALA A 1 542 ? 39.268 18.016 -65.439 1.00 56.62 542 ALA A CA 1
ATOM 4181 C C . ALA A 1 542 ? 37.761 18.266 -65.253 1.00 56.62 542 ALA A C 1
ATOM 4183 O O . ALA A 1 542 ? 37.212 17.963 -64.196 1.00 56.62 542 ALA A O 1
ATOM 4184 N N . ARG A 1 543 ? 37.066 18.725 -66.306 1.00 59.56 543 ARG A N 1
ATOM 4185 C CA . ARG A 1 543 ? 35.600 18.876 -66.306 1.00 59.56 543 ARG A CA 1
ATOM 4186 C C . ARG A 1 543 ? 34.875 17.525 -66.243 1.00 59.56 543 ARG A C 1
ATOM 4188 O O . ARG A 1 543 ? 33.985 17.357 -65.415 1.00 59.56 543 ARG A O 1
ATOM 4195 N N . ALA A 1 544 ? 35.259 16.555 -67.074 1.00 54.25 544 ALA A N 1
ATOM 4196 C CA . ALA A 1 544 ? 34.592 15.252 -67.147 1.00 54.25 544 ALA A CA 1
ATOM 4197 C C . ALA A 1 544 ? 34.847 14.372 -65.908 1.00 54.25 544 ALA A C 1
ATOM 4199 O O . ALA A 1 544 ? 33.911 13.796 -65.357 1.00 54.25 544 ALA A O 1
ATOM 4200 N N . ALA A 1 545 ? 36.090 14.303 -65.428 1.00 53.56 545 ALA A N 1
ATOM 4201 C CA . ALA A 1 545 ? 36.479 13.533 -64.250 1.00 53.56 545 ALA A CA 1
ATOM 4202 C C . ALA A 1 545 ? 35.898 14.124 -62.961 1.00 53.56 545 ALA A C 1
ATOM 4204 O O . ALA A 1 545 ? 35.485 13.357 -62.101 1.00 53.56 545 ALA A O 1
ATOM 4205 N N . ALA A 1 546 ? 35.767 15.452 -62.836 1.00 52.38 546 ALA A N 1
ATOM 4206 C CA . ALA A 1 546 ? 35.081 16.055 -61.691 1.00 52.38 546 ALA A CA 1
ATOM 4207 C C . ALA A 1 546 ? 33.596 15.647 -61.606 1.00 52.38 546 ALA A C 1
ATOM 4209 O O . ALA A 1 546 ? 33.063 15.502 -60.508 1.00 52.38 546 ALA A O 1
ATOM 4210 N N . VAL A 1 547 ? 32.929 15.419 -62.745 1.00 53.69 547 VAL A N 1
ATOM 4211 C CA . VAL A 1 547 ? 31.546 14.911 -62.785 1.00 53.69 547 VAL A CA 1
ATOM 4212 C C . VAL A 1 547 ? 31.507 13.395 -62.559 1.00 53.69 547 VAL A C 1
ATOM 4214 O O . VAL A 1 547 ? 30.760 12.931 -61.699 1.00 53.69 547 VAL A O 1
ATOM 4217 N N . HIS A 1 548 ? 32.340 12.620 -63.261 1.00 54.38 548 HIS A N 1
ATOM 4218 C CA . HIS A 1 548 ? 32.368 11.159 -63.132 1.00 54.38 548 HIS A CA 1
ATOM 4219 C C . HIS A 1 548 ? 32.823 10.683 -61.749 1.00 54.38 548 HIS A C 1
ATOM 4221 O O . HIS A 1 548 ? 32.177 9.808 -61.186 1.00 54.38 548 HIS A O 1
ATOM 4227 N N . ALA A 1 549 ? 33.878 11.265 -61.171 1.00 55.25 549 ALA A N 1
ATOM 4228 C CA . ALA A 1 549 ? 34.337 10.919 -59.826 1.00 55.25 549 ALA A CA 1
ATOM 4229 C C . ALA A 1 549 ? 33.298 11.300 -58.763 1.00 55.25 549 ALA A C 1
ATOM 4231 O O . ALA A 1 549 ? 33.110 10.562 -57.804 1.00 55.25 549 ALA A O 1
ATOM 4232 N N . LYS A 1 550 ? 32.564 12.406 -58.957 1.00 55.41 550 LYS A N 1
ATOM 4233 C CA . LYS A 1 550 ? 31.460 12.792 -58.069 1.00 55.41 550 LYS A CA 1
ATOM 4234 C C . LYS A 1 550 ? 30.301 11.793 -58.134 1.00 55.41 550 LYS A C 1
ATOM 4236 O O . LYS A 1 550 ? 29.779 11.426 -57.089 1.00 55.41 550 LYS A O 1
ATOM 4241 N N . LEU A 1 551 ? 29.923 11.322 -59.324 1.00 64.25 551 LEU A N 1
ATOM 4242 C CA . LEU A 1 551 ? 28.880 10.299 -59.485 1.00 64.25 551 LEU A CA 1
ATOM 4243 C C . LEU A 1 551 ? 29.333 8.915 -58.984 1.00 64.25 551 LEU A C 1
ATOM 4245 O O . LEU A 1 551 ? 28.569 8.246 -58.294 1.00 64.25 551 LEU A O 1
ATOM 4249 N N . ALA A 1 552 ? 30.575 8.510 -59.266 1.00 63.50 552 ALA A N 1
ATOM 4250 C CA . ALA A 1 552 ? 31.146 7.252 -58.787 1.00 63.50 552 ALA A CA 1
ATOM 4251 C C . ALA A 1 552 ? 31.258 7.228 -57.255 1.00 63.50 552 ALA A C 1
ATOM 4253 O O . ALA A 1 552 ? 30.764 6.295 -56.633 1.00 63.50 552 ALA A O 1
ATOM 4254 N N . ALA A 1 553 ? 31.776 8.293 -56.633 1.00 65.88 553 ALA A N 1
ATOM 4255 C CA . ALA A 1 553 ? 31.841 8.406 -55.176 1.00 65.88 553 ALA A CA 1
ATOM 4256 C C . ALA A 1 553 ? 30.450 8.359 -54.515 1.00 65.88 553 ALA A C 1
ATOM 4258 O O . ALA A 1 553 ? 30.308 7.787 -53.441 1.00 65.88 553 ALA A O 1
ATOM 4259 N N . ILE A 1 554 ? 29.404 8.900 -55.155 1.00 70.31 554 ILE A N 1
ATOM 4260 C CA . ILE A 1 554 ? 28.019 8.774 -54.663 1.00 70.31 554 ILE A CA 1
ATOM 4261 C C . ILE A 1 554 ? 27.531 7.311 -54.715 1.00 70.31 554 ILE A C 1
ATOM 4263 O O . ILE A 1 554 ? 26.834 6.874 -53.803 1.00 70.31 554 ILE A O 1
ATOM 4267 N N . VAL A 1 555 ? 27.903 6.544 -55.746 1.00 74.69 555 VAL A N 1
ATOM 4268 C CA . VAL A 1 555 ? 27.521 5.124 -55.911 1.00 74.69 555 VAL A CA 1
ATOM 4269 C C . VAL A 1 555 ? 28.356 4.175 -55.037 1.00 74.69 555 VAL A C 1
ATOM 4271 O O . VAL A 1 555 ? 27.847 3.142 -54.597 1.00 74.69 555 VAL A O 1
ATOM 4274 N N . GLU A 1 556 ? 29.619 4.507 -54.768 1.00 72.56 556 GLU A N 1
ATOM 4275 C CA . GLU A 1 556 ? 30.536 3.705 -53.945 1.00 72.56 556 GLU A CA 1
ATOM 4276 C C . GLU A 1 556 ? 30.360 3.950 -52.439 1.00 72.56 556 GLU A C 1
ATOM 4278 O O . GLU A 1 556 ? 30.433 2.999 -51.659 1.00 72.56 556 GLU A O 1
ATOM 4283 N N . CYS A 1 557 ? 30.075 5.193 -52.033 1.00 70.38 557 CYS A N 1
ATOM 4284 C CA . CYS A 1 557 ? 29.852 5.575 -50.633 1.00 70.38 557 CYS A CA 1
ATOM 4285 C C . CYS A 1 557 ? 28.387 5.464 -50.177 1.00 70.38 557 CYS A C 1
ATOM 4287 O O . CYS A 1 557 ? 28.077 5.877 -49.062 1.00 70.38 557 CYS A O 1
ATOM 4289 N N . THR A 1 558 ? 27.472 4.954 -51.008 1.00 79.25 558 THR A N 1
ATOM 4290 C CA . THR A 1 558 ? 26.099 4.671 -50.564 1.00 79.25 558 THR A CA 1
ATOM 4291 C C . THR A 1 558 ? 26.024 3.344 -49.803 1.00 79.25 558 THR A C 1
ATOM 4293 O O . THR A 1 558 ? 26.734 2.387 -50.121 1.00 79.25 558 THR A O 1
ATOM 4296 N N . ASP A 1 559 ? 25.158 3.289 -48.792 1.00 78.81 559 ASP A N 1
ATOM 4297 C CA . ASP A 1 559 ? 24.891 2.077 -48.012 1.00 78.81 559 ASP A CA 1
ATOM 4298 C C . ASP A 1 559 ? 23.844 1.161 -48.665 1.00 78.81 559 ASP A C 1
ATOM 4300 O O . ASP A 1 559 ? 23.773 -0.024 -48.335 1.00 78.81 559 ASP A O 1
ATOM 4304 N N . ASP A 1 560 ? 23.068 1.674 -49.626 1.00 90.06 560 ASP A N 1
ATOM 4305 C CA . ASP A 1 560 ? 22.161 0.854 -50.429 1.00 90.06 560 ASP A CA 1
ATOM 4306 C C . ASP A 1 560 ? 22.959 0.064 -51.481 1.00 90.06 560 ASP A C 1
ATOM 4308 O O . ASP A 1 560 ? 23.826 0.591 -52.187 1.00 90.06 560 ASP A O 1
ATOM 4312 N N . ALA A 1 561 ? 22.638 -1.218 -51.639 1.00 91.25 561 ALA A N 1
ATOM 4313 C CA . ALA A 1 561 ? 23.215 -2.037 -52.694 1.00 91.25 561 ALA A CA 1
ATOM 4314 C C . ALA A 1 561 ? 22.634 -1.614 -54.052 1.00 91.25 561 ALA A C 1
ATOM 4316 O O . ALA A 1 561 ? 21.424 -1.670 -54.262 1.00 91.25 561 ALA A O 1
ATOM 4317 N N . ILE A 1 562 ? 23.494 -1.197 -54.981 1.00 92.12 562 ILE A N 1
ATOM 4318 C CA . ILE A 1 562 ? 23.124 -0.770 -56.334 1.00 92.12 562 ILE A CA 1
ATOM 4319 C C . ILE A 1 562 ? 23.596 -1.834 -57.320 1.00 92.12 562 ILE A C 1
ATOM 4321 O O . ILE A 1 562 ? 24.791 -2.125 -57.422 1.00 92.12 562 ILE A O 1
ATOM 4325 N N . VAL A 1 563 ? 22.639 -2.394 -58.059 1.00 92.50 563 VAL A N 1
ATOM 4326 C CA . VAL A 1 563 ? 22.863 -3.426 -59.073 1.00 92.50 563 VAL A CA 1
ATOM 4327 C C . VAL A 1 563 ? 22.194 -2.996 -60.371 1.00 92.50 563 VAL A C 1
ATOM 4329 O O . VAL A 1 563 ? 21.043 -2.566 -60.363 1.00 92.50 563 VAL A O 1
ATOM 4332 N N . SER A 1 564 ? 22.884 -3.141 -61.498 1.00 91.75 564 SER A N 1
ATOM 4333 C CA . SER A 1 564 ? 22.267 -3.028 -62.824 1.00 91.75 564 SER A CA 1
ATOM 4334 C C . SER A 1 564 ? 22.362 -4.360 -63.559 1.00 91.75 564 SER A C 1
ATOM 4336 O O . SER A 1 564 ? 23.283 -5.142 -63.309 1.00 91.75 564 SER A O 1
ATOM 4338 N N . ALA A 1 565 ? 21.419 -4.618 -64.460 1.00 91.44 565 ALA A N 1
ATOM 4339 C CA . ALA A 1 565 ? 21.426 -5.777 -65.337 1.00 91.44 565 ALA A CA 1
ATOM 4340 C C . ALA A 1 565 ? 21.104 -5.390 -66.787 1.00 91.44 565 ALA A C 1
ATOM 4342 O O . ALA A 1 565 ? 20.361 -4.436 -67.023 1.00 91.44 565 ALA A O 1
ATOM 4343 N N . ASP A 1 566 ? 21.651 -6.145 -67.737 1.00 90.94 566 ASP A N 1
ATOM 4344 C CA . ASP A 1 566 ? 21.355 -6.027 -69.167 1.00 90.94 566 ASP A CA 1
ATOM 4345 C C . ASP A 1 566 ? 19.944 -6.540 -69.517 1.00 90.94 566 ASP A C 1
ATOM 4347 O O . ASP A 1 566 ? 19.178 -6.983 -68.656 1.00 90.94 566 ASP A O 1
ATOM 4351 N N . MET A 1 567 ? 19.597 -6.490 -70.804 1.00 86.88 567 MET A N 1
ATOM 4352 C CA . MET A 1 567 ? 18.300 -6.941 -71.325 1.00 86.88 567 MET A CA 1
ATOM 4353 C C . MET A 1 567 ? 18.053 -8.455 -71.189 1.00 86.88 567 MET A C 1
ATOM 4355 O O . MET A 1 567 ? 16.901 -8.887 -71.284 1.00 86.88 567 MET A O 1
ATOM 4359 N N . ASP A 1 568 ? 19.096 -9.242 -70.918 1.00 85.50 568 ASP A N 1
ATOM 4360 C CA . ASP A 1 568 ? 19.030 -10.679 -70.651 1.00 85.50 568 ASP A CA 1
ATOM 4361 C C . ASP A 1 568 ? 19.047 -10.995 -69.145 1.00 85.50 568 ASP A C 1
ATOM 4363 O O . ASP A 1 568 ? 19.162 -12.166 -68.771 1.00 85.50 568 ASP A O 1
ATOM 4367 N N . ASN A 1 569 ? 18.899 -9.991 -68.269 1.00 86.81 569 ASN A N 1
ATOM 4368 C CA . ASN A 1 569 ? 18.921 -10.117 -66.806 1.00 86.81 569 ASN A CA 1
ATOM 4369 C C . ASN A 1 569 ? 20.281 -10.599 -66.239 1.00 86.81 569 ASN A C 1
ATOM 4371 O O . ASN A 1 569 ? 20.342 -11.239 -65.178 1.00 86.81 569 ASN A O 1
ATOM 4375 N N . ARG A 1 570 ? 21.390 -10.297 -66.933 1.00 90.31 570 ARG A N 1
ATOM 4376 C CA . ARG A 1 570 ? 22.765 -10.501 -66.442 1.00 90.31 570 ARG A CA 1
ATOM 4377 C C . ARG A 1 570 ? 23.292 -9.237 -65.782 1.00 90.31 570 ARG A C 1
ATOM 4379 O O . ARG A 1 570 ? 23.116 -8.147 -66.309 1.00 90.31 570 ARG A O 1
ATOM 4386 N N . ILE A 1 571 ? 23.963 -9.376 -64.645 1.00 92.56 571 ILE A N 1
ATOM 4387 C CA . ILE A 1 571 ? 24.463 -8.242 -63.859 1.00 92.56 571 ILE A CA 1
ATOM 4388 C C . ILE A 1 571 ? 25.592 -7.519 -64.609 1.00 92.56 571 ILE A C 1
ATOM 4390 O O . ILE A 1 571 ? 26.563 -8.146 -65.027 1.00 92.56 571 ILE A O 1
ATOM 4394 N N . VAL A 1 572 ? 25.487 -6.195 -64.727 1.00 90.94 572 VAL A N 1
ATOM 4395 C CA . VAL A 1 572 ? 26.471 -5.313 -65.385 1.00 90.94 572 VAL A CA 1
ATOM 4396 C C . VAL A 1 572 ? 27.191 -4.419 -64.371 1.00 90.94 572 VAL A C 1
ATOM 4398 O O . VAL A 1 572 ? 28.383 -4.158 -64.513 1.00 90.94 572 VAL A O 1
ATOM 4401 N N . THR A 1 573 ? 26.504 -3.971 -63.318 1.00 89.62 573 THR A N 1
ATOM 4402 C CA . THR A 1 573 ? 27.084 -3.142 -62.246 1.00 89.62 573 THR A CA 1
ATOM 4403 C C . THR A 1 573 ? 26.769 -3.741 -60.884 1.00 89.62 573 THR A C 1
ATOM 4405 O O . THR A 1 573 ? 25.667 -4.238 -60.667 1.00 89.62 573 THR A O 1
ATOM 4408 N N . TRP A 1 574 ? 27.735 -3.666 -59.969 1.00 92.38 574 TRP A N 1
ATOM 4409 C CA . TRP A 1 574 ? 27.649 -4.195 -58.612 1.00 92.38 574 TRP A CA 1
ATOM 4410 C C . TRP A 1 574 ? 28.511 -3.324 -57.689 1.00 92.38 574 TRP A C 1
ATOM 4412 O O . TRP A 1 574 ? 29.735 -3.332 -57.818 1.00 92.38 574 TRP A O 1
ATOM 4422 N N . ASN A 1 575 ? 27.892 -2.510 -56.828 1.00 91.44 575 ASN A N 1
ATOM 4423 C CA . ASN A 1 575 ? 28.626 -1.576 -55.963 1.00 91.44 575 ASN A CA 1
ATOM 4424 C C . ASN A 1 575 ? 29.156 -2.252 -54.670 1.00 91.44 575 ASN A C 1
ATOM 4426 O O . ASN A 1 575 ? 28.710 -3.346 -54.315 1.00 91.44 575 ASN A O 1
ATOM 4430 N N . PRO A 1 576 ? 30.062 -1.605 -53.908 1.00 90.50 576 PRO A N 1
ATOM 4431 C CA . PRO A 1 576 ? 30.602 -2.168 -52.664 1.00 90.50 576 PRO A CA 1
ATOM 4432 C C . PRO A 1 576 ? 29.544 -2.498 -51.597 1.00 90.50 576 PRO A C 1
ATOM 4434 O O . PRO A 1 576 ? 29.758 -3.382 -50.769 1.00 90.50 576 PRO A O 1
ATOM 4437 N N . ALA A 1 577 ? 28.392 -1.819 -51.592 1.00 90.94 577 ALA A N 1
ATOM 4438 C CA . ALA A 1 577 ? 27.280 -2.169 -50.707 1.00 90.94 577 ALA A CA 1
ATOM 4439 C C . ALA A 1 577 ? 26.589 -3.482 -51.119 1.00 90.94 577 ALA A C 1
ATOM 4441 O O . ALA A 1 577 ? 26.232 -4.274 -50.247 1.00 90.94 577 ALA A O 1
ATOM 4442 N N . ALA A 1 578 ? 26.476 -3.776 -52.419 1.00 90.81 578 ALA A N 1
ATOM 4443 C CA . ALA A 1 578 ? 26.003 -5.071 -52.913 1.00 90.81 578 ALA A CA 1
ATOM 4444 C C . ALA A 1 578 ? 26.957 -6.217 -52.532 1.00 90.81 578 ALA A C 1
ATOM 4446 O O . ALA A 1 578 ? 26.492 -7.290 -52.138 1.00 90.81 578 ALA A O 1
ATOM 4447 N N . GLU A 1 579 ? 28.275 -5.975 -52.541 1.00 92.12 579 GLU A N 1
ATOM 4448 C CA . GLU A 1 579 ? 29.260 -6.939 -52.027 1.00 92.12 579 GLU A CA 1
ATOM 4449 C C . GLU A 1 579 ? 29.047 -7.238 -50.538 1.00 92.12 579 GLU A C 1
ATOM 4451 O O . GLU A 1 579 ? 28.995 -8.405 -50.147 1.00 92.12 579 GLU A O 1
ATOM 4456 N N . ARG A 1 580 ? 28.856 -6.199 -49.709 1.00 89.75 580 ARG A N 1
ATOM 4457 C CA . ARG A 1 580 ? 28.581 -6.351 -48.268 1.00 89.75 580 ARG A CA 1
ATOM 4458 C C . ARG A 1 580 ? 27.243 -7.042 -47.988 1.00 89.75 580 ARG A C 1
ATOM 4460 O O . ARG A 1 580 ? 27.168 -7.865 -47.080 1.00 89.75 580 ARG A O 1
ATOM 4467 N N . MET A 1 581 ? 26.194 -6.715 -48.746 1.00 91.00 581 MET A N 1
ATOM 4468 C CA . MET A 1 581 ? 24.841 -7.233 -48.522 1.00 91.00 581 MET A CA 1
ATOM 4469 C C . MET A 1 581 ? 24.712 -8.703 -48.935 1.00 91.00 581 MET A C 1
ATOM 4471 O O . MET A 1 581 ? 24.258 -9.529 -48.142 1.00 91.00 581 MET A O 1
ATOM 4475 N N . PHE A 1 582 ? 25.121 -9.041 -50.163 1.00 91.81 582 PHE A N 1
ATOM 4476 C CA . PHE A 1 582 ? 24.900 -10.371 -50.736 1.00 91.81 582 PHE A CA 1
ATOM 4477 C C . PHE A 1 582 ? 26.118 -11.305 -50.631 1.00 91.81 582 PHE A C 1
ATOM 4479 O O . PHE A 1 582 ? 25.980 -12.502 -50.874 1.00 91.81 582 PHE A O 1
ATOM 4486 N N . GLY A 1 583 ? 27.301 -10.805 -50.258 1.00 88.06 583 GLY A N 1
ATOM 4487 C CA . GLY A 1 583 ? 28.509 -11.613 -50.031 1.00 88.06 583 GLY A CA 1
ATOM 4488 C C . GLY A 1 583 ? 29.231 -12.092 -51.298 1.00 88.06 583 GLY A C 1
ATOM 4489 O O . GLY A 1 583 ? 30.193 -12.855 -51.199 1.00 88.06 583 GLY A O 1
ATOM 4490 N N . TYR A 1 584 ? 28.787 -11.667 -52.482 1.00 91.56 584 TYR A N 1
ATOM 4491 C CA . TYR A 1 584 ? 29.475 -11.897 -53.754 1.00 91.56 584 TYR A CA 1
ATOM 4492 C C . TYR A 1 584 ? 30.300 -10.666 -54.124 1.00 91.56 584 TYR A C 1
ATOM 4494 O O . TYR A 1 584 ? 29.798 -9.546 -54.051 1.00 91.56 584 TYR A O 1
ATOM 4502 N N . SER A 1 585 ? 31.540 -10.861 -54.567 1.00 91.62 585 SER A N 1
ATOM 4503 C CA . SER A 1 585 ? 32.324 -9.753 -55.129 1.00 91.62 585 SER A CA 1
ATOM 4504 C C . SER A 1 585 ? 31.770 -9.314 -56.491 1.00 91.62 585 SER A C 1
ATOM 4506 O O . SER A 1 585 ? 31.134 -10.101 -57.200 1.00 91.62 585 SER A O 1
ATOM 4508 N N . ALA A 1 586 ? 32.054 -8.082 -56.913 1.00 87.31 586 ALA A N 1
ATOM 4509 C CA . ALA A 1 586 ? 31.684 -7.575 -58.234 1.00 87.31 586 ALA A CA 1
ATOM 4510 C C . ALA A 1 586 ? 32.239 -8.473 -59.353 1.00 87.31 586 ALA A C 1
ATOM 4512 O O . ALA A 1 586 ? 31.538 -8.774 -60.317 1.00 87.31 586 ALA A O 1
ATOM 4513 N N . ARG A 1 587 ? 33.462 -8.997 -59.179 1.00 88.50 587 ARG A N 1
ATOM 4514 C CA . ARG A 1 587 ? 34.104 -9.935 -60.117 1.00 88.50 587 ARG A CA 1
ATOM 4515 C C . ARG A 1 587 ? 33.380 -11.283 -60.232 1.00 88.50 587 ARG A C 1
ATOM 4517 O O . ARG A 1 587 ? 33.426 -11.894 -61.293 1.00 88.50 587 ARG A O 1
ATOM 4524 N N . GLU A 1 588 ? 32.749 -11.757 -59.161 1.00 87.56 588 GLU A N 1
ATOM 4525 C CA . GLU A 1 588 ? 31.936 -12.984 -59.179 1.00 87.56 588 GLU A CA 1
ATOM 4526 C C . GLU A 1 588 ? 30.517 -12.738 -59.708 1.00 87.56 588 GLU A C 1
ATOM 4528 O O . GLU A 1 588 ? 29.893 -13.658 -60.232 1.00 87.56 588 GLU A O 1
ATOM 4533 N N . SER A 1 589 ? 30.010 -11.511 -59.558 1.00 90.06 589 SER A N 1
ATOM 4534 C CA . SER A 1 589 ? 28.615 -11.156 -59.838 1.00 90.06 589 SER A CA 1
ATOM 4535 C C . SER A 1 589 ? 28.388 -10.711 -61.283 1.00 90.06 589 SER A C 1
ATOM 4537 O O . SER A 1 589 ? 27.386 -11.084 -61.891 1.00 90.06 589 SER A O 1
ATOM 4539 N N . ILE A 1 590 ? 29.307 -9.925 -61.850 1.00 91.44 590 ILE A N 1
ATOM 4540 C CA . ILE A 1 590 ? 29.177 -9.370 -63.204 1.00 91.44 590 ILE A CA 1
ATOM 4541 C C . ILE A 1 590 ? 29.154 -10.499 -64.254 1.00 91.44 590 ILE A C 1
ATOM 4543 O O . ILE A 1 590 ? 29.942 -11.442 -64.208 1.00 91.44 590 ILE A O 1
ATOM 4547 N N . GLY A 1 591 ? 28.215 -10.412 -65.200 1.00 85.88 591 GLY A N 1
ATOM 4548 C CA . GLY A 1 591 ? 27.945 -11.407 -66.245 1.00 85.88 591 GLY A CA 1
ATOM 4549 C C . GLY A 1 591 ? 27.027 -12.568 -65.825 1.00 85.88 591 GLY A C 1
ATOM 4550 O O . GLY A 1 591 ? 26.484 -13.263 -66.695 1.00 85.88 591 GLY A O 1
ATOM 4551 N N . GLN A 1 592 ? 26.800 -12.770 -64.522 1.00 91.00 592 GLN A N 1
ATOM 4552 C CA . GLN A 1 592 ? 25.892 -13.800 -64.002 1.00 91.00 592 GLN A CA 1
ATOM 4553 C C . GLN A 1 592 ? 24.429 -13.351 -64.051 1.00 91.00 592 GLN A C 1
ATOM 4555 O O . GLN A 1 592 ? 24.130 -12.160 -63.961 1.00 91.00 592 GLN A O 1
ATOM 4560 N N . ARG A 1 593 ? 23.490 -14.304 -64.152 1.00 88.69 593 ARG A N 1
ATOM 4561 C CA . ARG A 1 593 ? 22.049 -14.003 -64.063 1.00 88.69 593 ARG A CA 1
ATOM 4562 C C . ARG A 1 593 ? 21.676 -13.642 -62.627 1.00 88.69 593 ARG A C 1
ATOM 4564 O O . ARG A 1 593 ? 21.931 -14.432 -61.717 1.00 88.69 593 ARG A O 1
ATOM 4571 N N . ALA A 1 594 ? 20.983 -12.520 -62.427 1.00 84.88 594 ALA A N 1
ATOM 4572 C CA . ALA A 1 594 ? 20.558 -12.085 -61.091 1.00 84.88 594 ALA A CA 1
ATOM 4573 C C . ALA A 1 594 ? 19.680 -13.134 -60.373 1.00 84.88 594 ALA A C 1
ATOM 4575 O O . ALA A 1 594 ? 19.809 -13.333 -59.164 1.00 84.88 594 ALA A O 1
ATOM 4576 N N . ALA A 1 595 ? 18.849 -13.861 -61.130 1.00 83.44 595 ALA A N 1
ATOM 4577 C CA . ALA A 1 595 ? 18.021 -14.964 -60.639 1.00 83.44 595 ALA A CA 1
ATOM 4578 C C . ALA A 1 595 ? 18.823 -16.070 -59.920 1.00 83.44 595 ALA A C 1
ATOM 4580 O O . ALA A 1 595 ? 18.355 -16.612 -58.926 1.00 83.44 595 ALA A O 1
ATOM 4581 N N . ALA A 1 596 ? 20.039 -16.383 -60.379 1.00 83.25 596 ALA A N 1
ATOM 4582 C CA . ALA A 1 596 ? 20.844 -17.466 -59.809 1.00 83.25 596 ALA A CA 1
ATOM 4583 C C . ALA A 1 596 ? 21.548 -17.070 -58.497 1.00 83.25 596 ALA A C 1
ATOM 4585 O O . ALA A 1 596 ? 21.771 -17.923 -57.636 1.00 83.25 596 ALA A O 1
ATOM 4586 N N . LEU A 1 597 ? 21.901 -15.787 -58.344 1.00 86.62 597 LEU A N 1
ATOM 4587 C CA . LEU A 1 597 ? 22.698 -15.302 -57.213 1.00 86.62 597 LEU A CA 1
ATOM 4588 C C . LEU A 1 597 ? 21.846 -14.827 -56.032 1.00 86.62 597 LEU A C 1
ATOM 4590 O O . LEU A 1 597 ? 22.056 -15.297 -54.915 1.00 86.62 597 LEU A O 1
ATOM 4594 N N . ILE A 1 598 ? 20.906 -13.900 -56.268 1.00 89.62 598 ILE A N 1
ATOM 4595 C CA . ILE A 1 598 ? 20.248 -13.141 -55.186 1.00 89.62 598 ILE A CA 1
ATOM 4596 C C . ILE A 1 598 ? 18.807 -13.567 -54.884 1.00 89.62 598 ILE A C 1
ATOM 4598 O O . ILE A 1 598 ? 18.260 -13.140 -53.868 1.00 89.62 598 ILE A O 1
ATOM 4602 N N . TYR A 1 599 ? 18.173 -14.396 -55.717 1.00 89.62 599 TYR A N 1
ATOM 4603 C CA . TYR A 1 599 ? 16.827 -14.912 -55.438 1.00 89.62 599 TYR A CA 1
ATOM 4604 C C . TYR A 1 599 ? 16.874 -16.205 -54.592 1.00 89.62 599 TYR A C 1
ATOM 4606 O O . TYR A 1 599 ? 17.872 -16.943 -54.629 1.00 89.62 599 TYR A O 1
ATOM 4614 N N . PRO A 1 600 ? 15.823 -16.486 -53.796 1.00 85.38 600 PRO A N 1
ATOM 4615 C CA . PRO A 1 600 ? 15.619 -17.793 -53.175 1.00 85.38 600 PRO A CA 1
ATOM 4616 C C . PRO A 1 600 ? 15.420 -18.908 -54.225 1.00 85.38 600 PRO A C 1
ATOM 4618 O O . PRO A 1 600 ? 14.873 -18.635 -55.296 1.00 85.38 600 PRO A O 1
ATOM 4621 N N . PRO A 1 601 ? 15.816 -20.165 -53.937 1.00 77.06 601 PRO A N 1
ATOM 4622 C CA . PRO A 1 601 ? 15.543 -21.301 -54.821 1.00 77.06 601 PRO A CA 1
ATOM 4623 C C . PRO A 1 601 ? 14.040 -21.484 -55.069 1.00 77.06 601 PRO A C 1
ATOM 4625 O O . PRO A 1 601 ? 13.261 -21.490 -54.115 1.00 77.06 601 PRO A O 1
ATOM 4628 N N . GLY A 1 602 ? 13.640 -21.664 -56.328 1.00 77.62 602 GLY A N 1
ATOM 4629 C CA . GLY A 1 602 ? 12.236 -21.787 -56.738 1.00 77.62 602 GLY A CA 1
ATOM 4630 C C . GLY A 1 602 ? 11.546 -20.461 -57.090 1.00 77.62 602 GLY A C 1
ATOM 4631 O O . GLY A 1 602 ? 10.425 -20.478 -57.598 1.00 77.62 602 GLY A O 1
ATOM 4632 N N . GLU A 1 603 ? 12.195 -19.310 -56.870 1.00 82.19 603 GLU A N 1
ATOM 4633 C CA . GLU A 1 603 ? 11.699 -17.988 -57.289 1.00 82.19 603 GLU A CA 1
ATOM 4634 C C . GLU A 1 603 ? 12.320 -17.490 -58.612 1.00 82.19 603 GLU A C 1
ATOM 4636 O O . GLU A 1 603 ? 12.156 -16.326 -58.984 1.00 82.19 603 GLU A O 1
ATOM 4641 N N . GLU A 1 604 ? 13.006 -18.341 -59.381 1.00 77.62 604 GLU A N 1
ATOM 4642 C CA . GLU A 1 604 ? 13.711 -17.930 -60.606 1.00 77.62 604 GLU A CA 1
ATOM 4643 C C . GLU A 1 604 ? 12.745 -17.340 -61.651 1.00 77.62 604 GLU A C 1
ATOM 4645 O O . GLU A 1 604 ? 13.055 -16.347 -62.309 1.00 77.62 604 GLU A O 1
ATOM 4650 N N . SER A 1 605 ? 11.523 -17.879 -61.737 1.00 80.00 605 SER A N 1
ATOM 4651 C CA . SER A 1 605 ? 10.458 -17.329 -62.593 1.00 80.00 605 SER A CA 1
ATOM 4652 C C . SER A 1 605 ? 9.999 -15.934 -62.144 1.00 80.00 605 SER A C 1
ATOM 4654 O O . SER A 1 605 ? 9.661 -15.087 -62.972 1.00 80.00 605 SER A O 1
ATOM 4656 N N . LEU A 1 606 ? 10.016 -15.657 -60.835 1.00 82.25 606 LEU A N 1
ATOM 4657 C CA . LEU A 1 606 ? 9.652 -14.350 -60.281 1.00 82.25 606 LEU A CA 1
ATOM 4658 C C . LEU A 1 606 ? 10.722 -13.292 -60.595 1.00 82.25 606 LEU A C 1
ATOM 4660 O O . LEU A 1 606 ? 10.388 -12.118 -60.771 1.00 82.25 606 LEU A O 1
ATOM 4664 N N . ALA A 1 607 ? 11.989 -13.697 -60.722 1.00 81.06 607 ALA A N 1
ATOM 4665 C CA . ALA A 1 607 ? 13.075 -12.817 -61.145 1.00 81.06 607 ALA A CA 1
ATOM 4666 C C . ALA A 1 607 ? 12.865 -12.285 -62.570 1.00 81.06 607 ALA A C 1
ATOM 4668 O O . ALA A 1 607 ? 12.949 -11.075 -62.789 1.00 81.06 607 ALA A O 1
ATOM 4669 N N . GLU A 1 608 ? 12.518 -13.163 -63.514 1.00 82.19 608 GLU A N 1
ATOM 4670 C CA . GLU A 1 608 ? 12.239 -12.783 -64.905 1.00 82.19 608 GLU A CA 1
ATOM 4671 C C . GLU A 1 608 ? 10.972 -11.918 -65.019 1.00 82.19 608 GLU A C 1
ATOM 4673 O O . GLU A 1 608 ? 10.974 -10.901 -65.715 1.00 82.19 608 GLU A O 1
ATOM 4678 N N . ILE A 1 609 ? 9.914 -12.243 -64.263 1.00 85.19 609 ILE A N 1
ATOM 4679 C CA . ILE A 1 609 ? 8.687 -11.429 -64.194 1.00 85.19 609 ILE A CA 1
ATOM 4680 C C . ILE A 1 609 ? 8.982 -10.021 -63.656 1.00 85.19 609 ILE A C 1
ATOM 4682 O O . ILE A 1 609 ? 8.478 -9.035 -64.198 1.00 85.19 609 ILE A O 1
ATOM 4686 N N . ASN A 1 610 ? 9.791 -9.899 -62.601 1.00 85.81 610 ASN A N 1
ATOM 4687 C CA . ASN A 1 610 ? 10.146 -8.599 -62.031 1.00 85.81 610 ASN A CA 1
ATOM 4688 C C . ASN A 1 610 ? 11.032 -7.779 -62.975 1.00 85.81 610 ASN A C 1
ATOM 4690 O O . ASN A 1 610 ? 10.783 -6.585 -63.139 1.00 85.81 610 ASN A O 1
ATOM 4694 N N . HIS A 1 611 ? 12.002 -8.413 -63.639 1.00 84.56 611 HIS A N 1
ATOM 4695 C CA . HIS A 1 611 ? 12.853 -7.764 -64.636 1.00 84.56 611 HIS A CA 1
ATOM 4696 C C . HIS A 1 611 ? 12.034 -7.290 -65.856 1.00 84.56 611 HIS A C 1
ATOM 4698 O O . HIS A 1 611 ? 12.145 -6.138 -66.274 1.00 84.56 611 HIS A O 1
ATOM 4704 N N . ALA A 1 612 ? 11.124 -8.119 -66.383 1.00 84.81 612 ALA A N 1
ATOM 4705 C CA . ALA A 1 612 ? 10.207 -7.730 -67.460 1.00 84.81 612 ALA A CA 1
ATOM 4706 C C . ALA A 1 612 ? 9.293 -6.553 -67.069 1.00 84.81 612 ALA A C 1
ATOM 4708 O O . ALA A 1 612 ? 9.197 -5.578 -67.813 1.00 84.81 612 ALA A O 1
ATOM 4709 N N . LYS A 1 613 ? 8.686 -6.593 -65.873 1.00 85.75 613 LYS A N 1
ATOM 4710 C CA . LYS A 1 613 ? 7.842 -5.500 -65.358 1.00 85.75 613 LYS A CA 1
ATOM 4711 C C . LYS A 1 613 ? 8.617 -4.210 -65.072 1.00 85.75 613 LYS A C 1
ATOM 4713 O O . LYS A 1 613 ? 8.011 -3.148 -65.089 1.00 85.75 613 LYS A O 1
ATOM 4718 N N . ALA A 1 614 ? 9.917 -4.281 -64.778 1.00 85.00 614 ALA A N 1
ATOM 4719 C CA . ALA A 1 614 ? 10.759 -3.097 -64.601 1.00 85.00 614 ALA A CA 1
ATOM 4720 C C . ALA A 1 614 ? 11.117 -2.433 -65.943 1.00 85.00 614 ALA A C 1
ATOM 4722 O O . ALA A 1 614 ? 11.141 -1.210 -66.018 1.00 85.00 614 ALA A O 1
ATOM 4723 N N . ARG A 1 615 ? 11.316 -3.217 -67.016 1.00 85.06 615 ARG A N 1
ATOM 4724 C CA . ARG A 1 615 ? 11.527 -2.688 -68.381 1.00 85.06 615 ARG A CA 1
ATOM 4725 C C . ARG A 1 615 ? 10.306 -1.954 -68.942 1.00 85.06 615 ARG A C 1
ATOM 4727 O O . ARG A 1 615 ? 10.465 -1.007 -69.696 1.00 85.06 615 ARG A O 1
ATOM 4734 N N . GLN A 1 616 ? 9.100 -2.389 -68.580 1.00 83.06 616 GLN A N 1
ATOM 4735 C CA . GLN A 1 616 ? 7.833 -1.815 -69.060 1.00 83.06 616 GLN A CA 1
ATOM 4736 C C . GLN A 1 616 ? 7.314 -0.638 -68.212 1.00 83.06 616 GLN A C 1
ATOM 4738 O O . GLN A 1 616 ? 6.213 -0.155 -68.460 1.00 83.06 616 GLN A O 1
ATOM 4743 N N . ALA A 1 617 ? 8.049 -0.205 -67.183 1.00 77.44 617 ALA A N 1
ATOM 4744 C CA . ALA A 1 617 ? 7.587 0.824 -66.259 1.00 77.44 617 ALA A CA 1
ATOM 4745 C C . ALA A 1 617 ? 8.139 2.209 -66.623 1.00 77.44 617 ALA A C 1
ATOM 4747 O O . ALA A 1 617 ? 9.349 2.422 -66.592 1.00 77.44 617 ALA A O 1
ATOM 4748 N N . ASP A 1 618 ? 7.249 3.172 -66.882 1.00 75.19 618 ASP A N 1
ATOM 4749 C CA . ASP A 1 618 ? 7.628 4.580 -67.090 1.00 75.19 618 ASP A CA 1
ATOM 4750 C C . ASP A 1 618 ? 8.123 5.270 -65.805 1.00 75.19 618 ASP A C 1
ATOM 4752 O O . ASP A 1 618 ? 8.778 6.309 -65.865 1.00 75.19 618 ASP A O 1
ATOM 4756 N N . THR A 1 619 ? 7.836 4.694 -64.633 1.00 80.94 619 THR A N 1
ATOM 4757 C CA . THR A 1 619 ? 8.263 5.199 -63.321 1.00 80.94 619 THR A CA 1
ATOM 4758 C C . THR A 1 619 ? 8.928 4.103 -62.476 1.00 80.94 619 THR A C 1
ATOM 4760 O O . THR A 1 619 ? 8.634 2.917 -62.658 1.00 80.94 619 THR A O 1
ATOM 4763 N N . PRO A 1 620 ? 9.828 4.458 -61.534 1.00 85.81 620 PRO A N 1
ATOM 4764 C CA . PRO A 1 620 ? 10.458 3.485 -60.645 1.00 85.81 620 PRO A CA 1
ATOM 4765 C C . PRO A 1 620 ? 9.430 2.677 -59.843 1.00 85.81 620 PRO A C 1
ATOM 4767 O O . PRO A 1 620 ? 8.508 3.226 -59.240 1.00 85.81 620 PRO A O 1
ATOM 4770 N N . ARG A 1 621 ? 9.604 1.354 -59.809 1.00 89.88 621 ARG A N 1
ATOM 4771 C CA . ARG A 1 621 ? 8.747 0.434 -59.053 1.00 89.88 621 ARG A CA 1
ATOM 4772 C C . ARG A 1 621 ? 9.369 0.139 -57.695 1.00 89.88 621 ARG A C 1
ATOM 4774 O O . ARG A 1 621 ? 10.494 -0.354 -57.637 1.00 89.88 621 ARG A O 1
ATOM 4781 N N . HIS A 1 622 ? 8.611 0.371 -56.627 1.00 89.94 622 HIS A N 1
ATOM 4782 C CA . HIS A 1 622 ? 9.024 0.096 -55.251 1.00 89.94 622 HIS A CA 1
ATOM 4783 C C . HIS A 1 622 ? 8.259 -1.101 -54.677 1.00 89.94 622 HIS A C 1
ATOM 4785 O O . HIS A 1 622 ? 7.040 -1.174 -54.842 1.00 89.94 622 HIS A O 1
ATOM 4791 N N . TYR A 1 623 ? 8.951 -2.040 -54.030 1.00 90.00 623 TYR A N 1
ATOM 4792 C CA . TYR A 1 623 ? 8.328 -3.190 -53.366 1.00 90.00 623 TYR A CA 1
ATOM 4793 C C . TYR A 1 623 ? 9.270 -3.859 -52.357 1.00 90.00 623 TYR A C 1
ATOM 4795 O O . TYR A 1 623 ? 10.492 -3.790 -52.481 1.00 90.00 623 TYR A O 1
ATOM 4803 N N . GLU A 1 624 ? 8.694 -4.551 -51.375 1.00 89.00 624 GLU A N 1
ATOM 4804 C CA . GLU A 1 624 ? 9.435 -5.445 -50.482 1.00 89.00 624 GLU A CA 1
ATOM 4805 C C . GLU A 1 624 ? 9.615 -6.828 -51.111 1.00 89.00 624 GLU A C 1
ATOM 4807 O O . GLU A 1 624 ? 8.713 -7.345 -51.775 1.00 89.00 624 GLU A O 1
ATOM 4812 N N . ALA A 1 625 ? 10.767 -7.453 -50.873 1.00 89.56 625 ALA A N 1
ATOM 4813 C CA . A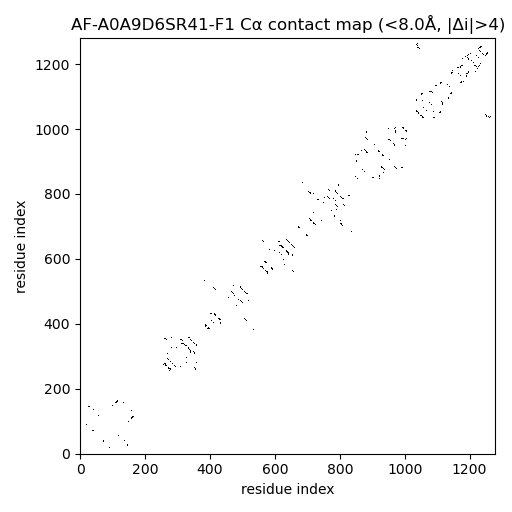LA A 1 625 ? 10.995 -8.858 -51.189 1.00 89.56 625 ALA A CA 1
ATOM 4814 C C . ALA A 1 625 ? 12.072 -9.465 -50.279 1.00 89.56 625 ALA A C 1
ATOM 4816 O O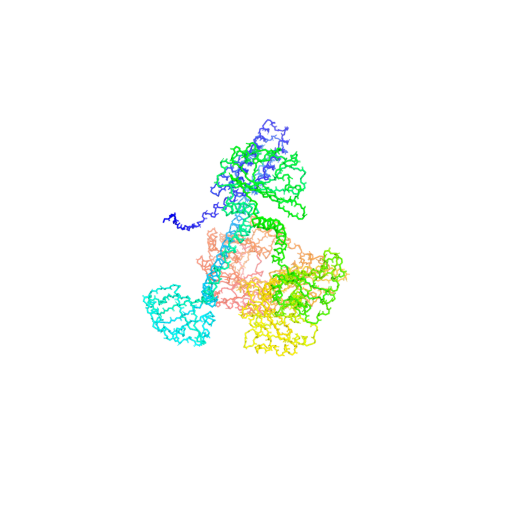 . ALA A 1 625 ? 12.823 -8.751 -49.618 1.00 89.56 625 ALA A O 1
ATOM 4817 N N . VAL A 1 626 ? 12.187 -10.793 -50.295 1.00 88.81 626 VAL A N 1
ATOM 4818 C CA . VAL A 1 626 ? 13.304 -11.508 -49.668 1.00 88.81 626 VAL A CA 1
ATOM 4819 C C . VAL A 1 626 ? 14.376 -11.791 -50.719 1.00 88.81 626 VAL A C 1
ATOM 4821 O O . VAL A 1 626 ? 14.080 -12.195 -51.845 1.00 88.81 626 VAL A O 1
ATOM 4824 N N . ARG A 1 627 ? 15.641 -11.576 -50.373 1.00 92.06 627 ARG A N 1
ATOM 4825 C CA . ARG A 1 627 ? 16.806 -11.971 -51.177 1.00 92.06 627 ARG A CA 1
ATOM 4826 C C . ARG A 1 627 ? 17.702 -12.908 -50.382 1.00 92.06 627 ARG A C 1
ATOM 4828 O O . ARG A 1 627 ? 17.523 -13.075 -49.180 1.00 92.06 627 ARG A O 1
ATOM 4835 N N . ARG A 1 628 ? 18.644 -13.549 -51.063 1.00 90.38 628 ARG A N 1
ATOM 4836 C CA . ARG A 1 628 ? 19.565 -14.533 -50.493 1.00 90.38 628 ARG A CA 1
ATOM 4837 C C . ARG A 1 628 ? 21.010 -14.089 -50.714 1.00 90.38 628 ARG A C 1
ATOM 4839 O O . ARG A 1 628 ? 21.356 -13.669 -51.816 1.00 90.38 628 ARG A O 1
ATOM 4846 N N . SER A 1 629 ? 21.848 -14.192 -49.687 1.00 89.50 629 SER A N 1
ATOM 4847 C CA . SER A 1 629 ? 23.301 -14.009 -49.793 1.00 89.50 629 SER A CA 1
ATOM 4848 C C . SER A 1 629 ? 24.035 -15.328 -50.076 1.00 89.50 629 SER A C 1
ATOM 4850 O O . SER A 1 629 ? 23.468 -16.417 -49.979 1.00 89.50 629 SER A O 1
ATOM 4852 N N . LYS A 1 630 ? 25.316 -15.233 -50.446 1.00 88.25 630 LYS A N 1
ATOM 4853 C CA . LYS A 1 630 ? 26.212 -16.347 -50.816 1.00 88.25 630 LYS A CA 1
ATOM 4854 C C . LYS A 1 630 ? 26.338 -17.451 -49.756 1.00 88.25 630 LYS A C 1
ATOM 4856 O O . LYS A 1 630 ? 26.573 -18.605 -50.095 1.00 88.25 630 LYS A O 1
ATOM 4861 N N . ASP A 1 631 ? 26.164 -17.098 -48.486 1.00 81.00 631 ASP A N 1
ATOM 4862 C CA . ASP A 1 631 ? 26.140 -17.995 -47.322 1.00 81.00 631 ASP A CA 1
ATOM 4863 C C . ASP A 1 631 ? 24.780 -18.693 -47.096 1.00 81.00 631 ASP A C 1
ATOM 4865 O O . ASP A 1 631 ? 24.640 -19.503 -46.183 1.00 81.00 631 ASP A O 1
ATOM 4869 N N . GLY A 1 632 ? 23.771 -18.386 -47.916 1.00 77.06 632 GLY A N 1
ATOM 4870 C CA . GLY A 1 632 ? 22.411 -18.912 -47.805 1.00 77.06 632 GLY A CA 1
ATOM 4871 C C . GLY A 1 632 ? 21.488 -18.124 -46.871 1.00 77.06 632 GLY A C 1
ATOM 4872 O O . GLY A 1 632 ? 20.309 -18.471 -46.777 1.00 77.06 632 GLY A O 1
ATOM 4873 N N . ARG A 1 633 ? 21.966 -17.060 -46.208 1.00 81.88 633 ARG A N 1
ATOM 4874 C CA . ARG A 1 633 ? 21.127 -16.207 -45.351 1.00 81.88 633 ARG A CA 1
ATOM 4875 C C . ARG A 1 633 ? 20.071 -15.478 -46.189 1.00 81.88 633 ARG A C 1
ATOM 4877 O O . ARG A 1 633 ? 20.361 -14.949 -47.261 1.00 81.88 633 ARG A O 1
ATOM 4884 N N . LEU A 1 634 ? 18.843 -15.440 -45.675 1.00 85.69 634 LEU A N 1
ATOM 4885 C CA . LEU A 1 634 ? 17.748 -14.647 -46.231 1.00 85.69 634 LEU A CA 1
ATOM 4886 C C . LEU A 1 634 ? 17.781 -13.224 -45.655 1.00 85.69 634 LEU A C 1
ATOM 4888 O O . LEU A 1 634 ? 18.029 -13.041 -44.463 1.00 85.69 634 LEU A O 1
ATOM 4892 N N . ILE A 1 635 ? 17.542 -12.235 -46.513 1.00 87.75 635 ILE A N 1
ATOM 4893 C CA . ILE A 1 635 ? 17.637 -10.800 -46.232 1.00 87.75 635 ILE A CA 1
ATOM 4894 C C . ILE A 1 635 ? 16.333 -10.146 -46.692 1.00 87.75 635 ILE A C 1
ATOM 4896 O O . ILE A 1 635 ? 15.955 -10.268 -47.860 1.00 87.75 635 ILE A O 1
ATOM 4900 N N . ASP A 1 636 ? 15.649 -9.455 -45.785 1.00 87.56 636 ASP A N 1
ATOM 4901 C CA . ASP A 1 636 ? 14.496 -8.617 -46.111 1.00 87.56 636 ASP A CA 1
ATOM 4902 C C . ASP A 1 636 ? 14.986 -7.324 -46.767 1.00 87.56 636 ASP A C 1
ATOM 4904 O O . ASP A 1 636 ? 15.733 -6.564 -46.149 1.00 87.56 636 ASP A O 1
ATOM 4908 N N . VAL A 1 637 ? 14.557 -7.050 -48.001 1.00 91.69 637 VAL A N 1
ATOM 4909 C CA . VAL A 1 637 ? 14.999 -5.871 -48.757 1.00 91.69 637 VAL A CA 1
ATOM 4910 C C . VAL A 1 637 ? 13.838 -5.033 -49.283 1.00 91.69 637 VAL A C 1
ATOM 4912 O O . VAL A 1 637 ? 12.847 -5.551 -49.803 1.00 91.69 637 VAL A O 1
ATOM 4915 N N . TRP A 1 638 ? 14.003 -3.712 -49.213 1.00 92.50 638 TRP A N 1
ATOM 4916 C CA . TRP A 1 638 ? 13.222 -2.766 -50.010 1.00 92.50 638 TRP A CA 1
ATOM 4917 C C . TRP A 1 638 ? 13.906 -2.565 -51.354 1.00 92.50 638 TRP A C 1
ATOM 4919 O O . TRP A 1 638 ? 15.078 -2.184 -51.399 1.00 92.50 638 TRP A O 1
ATOM 4929 N N . ILE A 1 639 ? 13.180 -2.821 -52.438 1.00 93.50 639 ILE A N 1
ATOM 4930 C CA . ILE A 1 639 ? 13.702 -2.780 -53.801 1.00 93.50 639 ILE A CA 1
ATOM 4931 C C . ILE A 1 639 ? 13.086 -1.601 -54.542 1.00 93.50 639 ILE A C 1
ATOM 4933 O O . ILE A 1 639 ? 11.866 -1.446 -54.560 1.00 93.50 639 ILE A O 1
ATOM 4937 N N . THR A 1 640 ? 13.927 -0.800 -55.196 1.00 94.56 640 THR A N 1
ATOM 4938 C CA . THR A 1 640 ? 13.501 0.197 -56.189 1.00 94.56 640 THR A CA 1
ATOM 4939 C C . THR A 1 640 ? 14.089 -0.166 -57.543 1.00 94.56 640 THR A C 1
ATOM 4941 O O . THR A 1 640 ? 15.302 -0.092 -57.704 1.00 94.56 640 THR A O 1
ATOM 4944 N N . ALA A 1 641 ? 13.251 -0.553 -58.508 1.00 92.38 641 ALA A N 1
ATOM 4945 C CA . ALA A 1 641 ? 13.671 -0.986 -59.844 1.00 92.38 641 ALA A CA 1
ATOM 4946 C C . ALA A 1 641 ? 13.190 -0.021 -60.942 1.00 92.38 641 ALA A C 1
ATOM 4948 O O . ALA A 1 641 ? 12.041 0.421 -60.914 1.00 92.38 641 ALA A O 1
ATOM 4949 N N . PHE A 1 642 ? 14.051 0.289 -61.912 1.00 91.00 642 PHE A N 1
ATOM 4950 C CA . PHE A 1 642 ? 13.810 1.277 -62.973 1.00 91.00 642 PHE A CA 1
ATOM 4951 C C . PHE A 1 642 ? 14.527 0.893 -64.284 1.00 91.00 642 PHE A C 1
ATOM 4953 O O . PHE A 1 642 ? 15.587 0.264 -64.232 1.00 91.00 642 PHE A O 1
ATOM 4960 N N . PRO A 1 643 ? 14.001 1.255 -65.469 1.00 91.75 643 PRO A N 1
ATOM 4961 C CA . PRO A 1 643 ? 14.694 1.022 -66.735 1.00 91.75 643 PRO A CA 1
ATOM 4962 C C . PRO A 1 643 ? 15.896 1.965 -66.895 1.00 91.75 643 PRO A C 1
ATOM 4964 O O . PRO A 1 643 ? 15.833 3.141 -66.535 1.00 91.75 643 PRO A O 1
ATOM 4967 N N . ILE A 1 644 ? 16.986 1.460 -67.474 1.00 89.06 644 ILE A N 1
ATOM 4968 C CA . ILE A 1 644 ? 18.151 2.254 -67.883 1.00 89.06 644 ILE A CA 1
ATOM 4969 C C . ILE A 1 644 ? 18.031 2.518 -69.382 1.00 89.06 644 ILE A C 1
ATOM 4971 O O . ILE A 1 644 ? 17.847 1.580 -70.160 1.00 89.06 644 ILE A O 1
ATOM 4975 N N . ARG A 1 645 ? 18.150 3.788 -69.777 1.00 85.44 645 ARG A N 1
ATOM 4976 C CA . ARG A 1 645 ? 18.107 4.229 -71.175 1.00 85.44 645 ARG A CA 1
ATOM 4977 C C . ARG A 1 645 ? 19.467 4.741 -71.637 1.00 85.44 645 ARG A C 1
ATOM 4979 O O . ARG A 1 645 ? 20.224 5.276 -70.827 1.00 85.44 645 ARG A O 1
ATOM 4986 N N . ASP A 1 646 ? 19.767 4.572 -72.918 1.00 83.38 646 ASP A N 1
ATOM 4987 C CA . ASP A 1 646 ? 20.949 5.162 -73.547 1.00 83.38 646 ASP A CA 1
ATOM 4988 C C . ASP A 1 646 ? 20.722 6.626 -73.976 1.00 83.38 646 ASP A C 1
ATOM 4990 O O . ASP A 1 646 ? 19.675 7.224 -73.717 1.00 83.38 646 ASP A O 1
ATOM 4994 N N . GLY A 1 647 ? 21.719 7.223 -74.638 1.00 68.31 647 GLY A N 1
ATOM 4995 C CA . GLY A 1 647 ? 21.635 8.594 -75.154 1.00 68.31 647 GLY A CA 1
ATOM 4996 C C . GLY A 1 647 ? 20.649 8.794 -76.316 1.00 68.31 647 GLY A C 1
ATOM 4997 O O . GLY A 1 647 ? 20.374 9.941 -76.659 1.00 68.31 647 GLY A O 1
ATOM 4998 N N . GLY A 1 648 ? 20.125 7.717 -76.913 1.00 72.38 648 GLY A N 1
ATOM 4999 C CA . GLY A 1 648 ? 19.042 7.742 -77.900 1.00 72.38 648 GLY A CA 1
ATOM 5000 C C . GLY A 1 648 ? 17.648 7.566 -77.284 1.00 72.38 648 GLY A C 1
ATOM 5001 O O . GLY A 1 648 ? 16.651 7.797 -77.964 1.00 72.38 648 GLY A O 1
ATOM 5002 N N . GLY A 1 649 ? 17.566 7.202 -75.999 1.00 73.62 649 GLY A N 1
ATOM 5003 C CA . GLY A 1 649 ? 16.318 6.949 -75.273 1.00 73.62 649 GLY A CA 1
ATOM 5004 C C . GLY A 1 649 ? 15.874 5.481 -75.265 1.00 73.62 649 GLY A C 1
ATOM 5005 O O . GLY A 1 649 ? 14.875 5.160 -74.609 1.00 73.62 649 GLY A O 1
ATOM 5006 N N . GLU A 1 650 ? 16.616 4.592 -75.928 1.00 84.12 650 GLU A N 1
ATOM 5007 C CA . GLU A 1 650 ? 16.327 3.157 -75.982 1.00 84.12 650 GLU A CA 1
ATOM 5008 C C . GLU A 1 650 ? 16.665 2.466 -74.660 1.00 84.12 650 GLU A C 1
ATOM 5010 O O . GLU A 1 650 ? 17.611 2.846 -73.969 1.00 84.12 650 GLU A O 1
ATOM 5015 N N . ILE A 1 651 ? 15.881 1.451 -74.281 1.00 85.81 651 ILE A N 1
ATOM 5016 C CA . ILE A 1 651 ? 16.084 0.729 -73.015 1.00 85.81 651 ILE A CA 1
ATOM 5017 C C . ILE A 1 651 ? 17.202 -0.301 -73.195 1.00 85.81 651 ILE A C 1
ATOM 5019 O O . ILE A 1 651 ? 17.048 -1.277 -73.925 1.00 85.81 651 ILE A O 1
ATOM 5023 N N . VAL A 1 652 ? 18.305 -0.105 -72.473 1.00 87.38 652 VAL A N 1
ATOM 5024 C CA . VAL A 1 652 ? 19.511 -0.951 -72.533 1.00 87.38 652 VAL A CA 1
ATOM 5025 C C . VAL A 1 652 ? 19.687 -1.861 -71.312 1.00 87.38 652 VAL A C 1
ATOM 5027 O O . VAL A 1 652 ? 20.572 -2.716 -71.299 1.00 87.38 652 VAL A O 1
ATOM 5030 N N . GLY A 1 653 ? 18.847 -1.713 -70.284 1.00 88.94 653 GLY A N 1
ATOM 5031 C CA . GLY A 1 653 ? 18.877 -2.570 -69.101 1.00 88.94 653 GLY A CA 1
ATOM 5032 C C . GLY A 1 653 ? 17.914 -2.138 -67.996 1.00 88.94 653 GLY A C 1
ATOM 5033 O O . GLY A 1 653 ? 17.032 -1.303 -68.199 1.00 88.94 653 GLY A O 1
ATOM 5034 N N . VAL A 1 654 ? 18.104 -2.698 -66.802 1.00 90.44 654 VAL A N 1
ATOM 5035 C CA . VAL A 1 654 ? 17.340 -2.387 -65.583 1.00 90.44 654 VAL A CA 1
ATOM 5036 C C . VAL A 1 654 ? 18.304 -2.076 -64.442 1.00 90.44 654 VAL A C 1
ATOM 5038 O O . VAL A 1 654 ? 19.200 -2.864 -64.146 1.00 90.44 654 VAL A O 1
ATOM 5041 N N . GLY A 1 655 ? 18.100 -0.943 -63.776 1.00 91.12 655 GLY A N 1
ATOM 5042 C CA . GLY A 1 655 ? 18.750 -0.594 -62.518 1.00 91.12 655 GLY A CA 1
ATOM 5043 C C . GLY A 1 655 ? 17.868 -0.974 -61.333 1.00 91.12 655 GLY A C 1
ATOM 5044 O O . GLY A 1 655 ? 16.643 -0.868 -61.400 1.00 91.12 655 GLY A O 1
ATOM 5045 N N . ALA A 1 656 ? 18.484 -1.420 -60.243 1.00 92.25 656 ALA A N 1
ATOM 5046 C CA . ALA A 1 656 ? 17.805 -1.720 -58.995 1.00 92.25 656 ALA A CA 1
ATOM 5047 C C . ALA A 1 656 ? 18.649 -1.293 -57.786 1.00 92.25 656 ALA A C 1
ATOM 5049 O O . ALA A 1 656 ? 19.838 -1.608 -57.707 1.00 92.25 656 ALA A O 1
ATOM 5050 N N . THR A 1 657 ? 18.021 -0.615 -56.825 1.00 93.12 657 THR A N 1
ATOM 5051 C CA . THR A 1 657 ? 18.593 -0.409 -55.488 1.00 93.12 657 THR A CA 1
ATOM 5052 C C . THR A 1 657 ? 17.928 -1.343 -54.484 1.00 93.12 657 THR A C 1
ATOM 5054 O O . THR A 1 657 ? 16.728 -1.613 -54.579 1.00 93.12 657 THR A O 1
ATOM 5057 N N . TYR A 1 658 ? 18.714 -1.845 -53.535 1.00 93.38 658 TYR A N 1
ATOM 5058 C CA . TYR A 1 658 ? 18.292 -2.750 -52.473 1.00 93.38 658 TYR A CA 1
ATOM 5059 C C . TYR A 1 658 ? 18.743 -2.164 -51.137 1.00 93.38 658 TYR A C 1
ATOM 5061 O O . TYR A 1 658 ? 19.936 -1.945 -50.924 1.00 93.38 658 TYR A O 1
ATOM 5069 N N . ARG A 1 659 ? 17.792 -1.935 -50.233 1.00 92.06 659 ARG A N 1
ATOM 5070 C CA . ARG A 1 659 ? 18.057 -1.506 -48.857 1.00 92.06 659 ARG A CA 1
ATOM 5071 C C . ARG A 1 659 ? 17.729 -2.640 -47.902 1.00 92.06 659 ARG A C 1
ATOM 5073 O O . ARG A 1 659 ? 16.601 -3.130 -47.930 1.00 92.06 659 ARG A O 1
ATOM 5080 N N . ASP A 1 660 ? 18.681 -3.030 -47.058 1.00 88.25 660 ASP A N 1
ATOM 5081 C CA . ASP A 1 660 ? 18.438 -4.029 -46.015 1.00 88.25 660 ASP A CA 1
ATOM 5082 C C . ASP A 1 660 ? 17.451 -3.462 -44.979 1.00 88.25 660 ASP A C 1
ATOM 5084 O O . ASP A 1 660 ? 17.653 -2.389 -44.409 1.00 88.25 660 ASP A O 1
ATOM 5088 N N . MET A 1 661 ? 16.349 -4.176 -44.765 1.00 84.75 661 MET A N 1
ATOM 5089 C CA . MET A 1 661 ? 15.340 -3.883 -43.748 1.00 84.75 661 MET A CA 1
ATOM 5090 C C . MET A 1 661 ? 15.268 -4.977 -42.677 1.00 84.75 661 MET A C 1
ATOM 5092 O O . MET A 1 661 ? 14.399 -4.918 -41.810 1.00 84.75 661 MET A O 1
ATOM 5096 N N . SER A 1 662 ? 16.177 -5.953 -42.683 1.00 80.38 662 SER A N 1
ATOM 5097 C CA . SER A 1 662 ? 16.173 -7.108 -41.775 1.00 80.38 662 SER A CA 1
ATOM 5098 C C . SER A 1 662 ? 16.353 -6.716 -40.306 1.00 80.38 662 SER A C 1
ATOM 5100 O O . SER A 1 662 ? 15.843 -7.400 -39.420 1.00 80.38 662 SER A O 1
ATOM 5102 N N . GLU A 1 663 ? 17.086 -5.637 -40.018 1.00 77.19 663 GLU A N 1
ATOM 5103 C CA . GLU A 1 663 ? 17.175 -5.062 -38.668 1.00 77.19 663 GLU A CA 1
ATOM 5104 C C . GLU A 1 663 ? 15.880 -4.324 -38.306 1.00 77.19 663 GLU A C 1
ATOM 5106 O O . GLU A 1 663 ? 15.262 -4.620 -37.285 1.00 77.19 663 GLU A O 1
ATOM 5111 N N . ARG A 1 664 ? 15.396 -3.442 -39.192 1.00 80.31 664 ARG A N 1
ATOM 5112 C CA . ARG A 1 664 ? 14.146 -2.696 -38.987 1.00 80.31 664 ARG A CA 1
ATOM 5113 C C . ARG A 1 664 ? 12.947 -3.619 -38.756 1.00 80.31 664 ARG A C 1
ATOM 5115 O O . ARG A 1 664 ? 12.202 -3.386 -37.814 1.00 80.31 664 ARG A O 1
ATOM 5122 N N . LYS A 1 665 ? 12.784 -4.685 -39.545 1.00 77.50 665 LYS A N 1
ATOM 5123 C CA . LYS A 1 665 ? 11.710 -5.677 -39.368 1.00 77.50 665 LYS A CA 1
ATOM 5124 C C . LYS A 1 665 ? 11.868 -6.510 -38.095 1.00 77.50 665 LYS A C 1
ATOM 5126 O O . LYS A 1 665 ? 10.858 -6.920 -37.528 1.00 77.50 665 LYS A O 1
ATOM 5131 N N . ARG A 1 666 ? 13.096 -6.750 -37.615 1.00 75.81 666 ARG A N 1
ATOM 5132 C CA . ARG A 1 666 ? 13.335 -7.386 -36.305 1.00 75.81 666 ARG A CA 1
ATOM 5133 C C . ARG A 1 666 ? 12.931 -6.467 -35.156 1.00 75.81 666 ARG A C 1
ATOM 5135 O O . ARG A 1 666 ? 12.174 -6.900 -34.291 1.00 75.81 666 ARG A O 1
ATOM 5142 N N . ILE A 1 667 ? 13.352 -5.202 -35.192 1.00 77.81 667 ILE A N 1
ATOM 5143 C CA . ILE A 1 667 ? 12.956 -4.176 -34.215 1.00 77.81 667 ILE A CA 1
ATOM 5144 C C . ILE A 1 667 ? 11.436 -3.974 -34.232 1.00 77.81 667 ILE A C 1
ATOM 5146 O O . ILE A 1 667 ? 10.807 -3.964 -33.180 1.00 77.81 667 ILE A O 1
ATOM 5150 N N . GLU A 1 668 ? 10.822 -3.877 -35.410 1.00 80.62 668 GLU A N 1
ATOM 5151 C CA . GLU A 1 668 ? 9.377 -3.705 -35.552 1.00 80.62 668 GLU A CA 1
ATOM 5152 C C . GLU A 1 668 ? 8.598 -4.914 -35.017 1.00 80.62 668 GLU A C 1
ATOM 5154 O O . GLU A 1 668 ? 7.677 -4.735 -34.224 1.00 80.62 668 GLU A O 1
ATOM 5159 N N . ARG A 1 669 ? 9.008 -6.147 -35.349 1.00 79.75 669 ARG A N 1
ATOM 5160 C CA . ARG A 1 669 ? 8.404 -7.374 -34.802 1.00 79.75 669 ARG A CA 1
ATOM 5161 C C . ARG A 1 669 ? 8.542 -7.453 -33.278 1.00 79.75 669 ARG A C 1
ATOM 5163 O O . ARG A 1 669 ? 7.581 -7.820 -32.604 1.00 79.75 669 ARG A O 1
ATOM 5170 N N . ARG A 1 670 ? 9.706 -7.073 -32.738 1.00 79.38 670 ARG A N 1
ATOM 5171 C CA . ARG A 1 670 ? 9.954 -6.964 -31.293 1.00 79.38 670 ARG A CA 1
ATOM 5172 C C . ARG A 1 670 ? 9.010 -5.953 -30.643 1.00 79.38 670 ARG A C 1
ATOM 5174 O O . ARG A 1 670 ? 8.310 -6.316 -29.705 1.00 79.38 670 ARG A O 1
ATOM 5181 N N . LEU A 1 671 ? 8.957 -4.722 -31.150 1.00 80.81 671 LEU A N 1
ATOM 5182 C CA . LEU A 1 671 ? 8.113 -3.656 -30.601 1.00 80.81 671 LEU A CA 1
ATOM 5183 C C . LEU A 1 671 ? 6.623 -4.001 -30.707 1.00 80.81 671 LEU A C 1
ATOM 5185 O O . LEU A 1 671 ? 5.875 -3.757 -29.767 1.00 80.81 671 LEU A O 1
ATOM 5189 N N . GLN A 1 672 ? 6.182 -4.616 -31.808 1.00 82.88 672 GLN A N 1
ATOM 5190 C CA . GLN A 1 672 ? 4.809 -5.106 -31.953 1.00 82.88 672 GLN A CA 1
ATOM 5191 C C . GLN A 1 672 ? 4.477 -6.185 -30.910 1.00 82.88 672 GLN A C 1
ATOM 5193 O O . GLN A 1 672 ? 3.404 -6.128 -30.309 1.00 82.88 672 GLN A O 1
ATOM 5198 N N . ALA A 1 673 ? 5.389 -7.130 -30.648 1.00 80.62 673 ALA A N 1
ATOM 5199 C CA . ALA A 1 673 ? 5.205 -8.151 -29.617 1.00 80.62 673 ALA A CA 1
ATOM 5200 C C . ALA A 1 673 ? 5.208 -7.552 -28.197 1.00 80.62 673 ALA A C 1
ATOM 5202 O O . ALA A 1 673 ? 4.280 -7.812 -27.433 1.00 80.62 673 ALA A O 1
ATOM 5203 N N . GLU A 1 674 ? 6.191 -6.709 -27.857 1.00 82.81 674 GLU A N 1
ATOM 5204 C CA . GLU A 1 674 ? 6.279 -6.018 -26.560 1.00 82.81 674 GLU A CA 1
ATOM 5205 C C . GLU A 1 674 ? 5.036 -5.140 -26.307 1.00 82.81 674 GLU A C 1
ATOM 5207 O O . GLU A 1 674 ? 4.431 -5.228 -25.235 1.00 82.81 674 GLU A O 1
ATOM 5212 N N . HIS A 1 675 ? 4.583 -4.355 -27.294 1.00 85.38 675 HIS A N 1
ATOM 5213 C CA . HIS A 1 675 ? 3.362 -3.545 -27.187 1.00 85.38 675 HIS A CA 1
ATOM 5214 C C . HIS A 1 675 ? 2.096 -4.398 -27.046 1.00 85.38 675 HIS A C 1
ATOM 5216 O O . HIS A 1 675 ? 1.237 -4.071 -26.227 1.00 85.38 675 HIS A O 1
ATOM 5222 N N . ALA A 1 676 ? 1.960 -5.486 -27.811 1.00 86.44 676 ALA A N 1
ATOM 5223 C CA . ALA A 1 676 ? 0.790 -6.359 -27.727 1.00 86.44 676 ALA A CA 1
ATOM 5224 C C . ALA A 1 676 ? 0.700 -7.060 -26.360 1.00 86.44 676 ALA A C 1
ATOM 5226 O O . ALA A 1 676 ? -0.373 -7.072 -25.760 1.00 86.44 676 ALA A O 1
ATOM 5227 N N . ILE A 1 677 ? 1.822 -7.567 -25.834 1.00 87.69 677 ILE A N 1
ATOM 5228 C CA . ILE A 1 677 ? 1.901 -8.164 -24.490 1.00 87.69 677 ILE A CA 1
ATOM 5229 C C . ILE A 1 677 ? 1.582 -7.114 -23.420 1.00 87.69 677 ILE A C 1
ATOM 5231 O O . ILE A 1 677 ? 0.725 -7.350 -22.571 1.00 87.69 677 ILE A O 1
ATOM 5235 N N . THR A 1 678 ? 2.209 -5.934 -23.492 1.00 85.62 678 THR A N 1
ATOM 5236 C CA . THR A 1 678 ? 1.971 -4.836 -22.538 1.00 85.62 678 THR A CA 1
ATOM 5237 C C . THR A 1 678 ? 0.498 -4.427 -22.518 1.00 85.62 678 THR A C 1
ATOM 5239 O O . THR A 1 678 ? -0.076 -4.259 -21.444 1.00 85.62 678 THR A O 1
ATOM 5242 N N . ARG A 1 679 ? -0.144 -4.320 -23.691 1.00 88.81 679 ARG A N 1
ATOM 5243 C CA . ARG A 1 679 ? -1.573 -4.006 -23.805 1.00 88.81 679 ARG A CA 1
ATOM 5244 C C . ARG A 1 679 ? -2.446 -5.088 -23.167 1.00 88.81 679 ARG A C 1
ATOM 5246 O O . ARG A 1 679 ? -3.305 -4.756 -22.360 1.00 88.81 679 ARG A O 1
ATOM 5253 N N . VAL A 1 680 ? -2.192 -6.367 -23.452 1.00 91.56 680 VAL A N 1
ATOM 5254 C CA . VAL A 1 680 ? -2.937 -7.487 -22.845 1.00 91.56 680 VAL A CA 1
ATOM 5255 C C . VAL A 1 680 ? -2.804 -7.483 -21.318 1.00 91.56 680 VAL A C 1
ATOM 5257 O O . VAL A 1 680 ? -3.813 -7.601 -20.626 1.00 91.56 680 VAL A O 1
ATOM 5260 N N . LEU A 1 681 ? -1.601 -7.271 -20.773 1.00 88.56 681 LEU A N 1
ATOM 5261 C CA . LEU A 1 681 ? -1.377 -7.155 -19.323 1.00 88.56 681 LEU A CA 1
ATOM 5262 C C . LEU A 1 681 ? -2.001 -5.878 -18.713 1.00 88.56 681 LEU A C 1
ATOM 5264 O O . LEU A 1 681 ? -2.284 -5.833 -17.514 1.00 88.56 681 LEU A O 1
ATOM 5268 N N . ALA A 1 682 ? -2.227 -4.826 -19.501 1.00 82.81 682 ALA A N 1
ATOM 5269 C CA . ALA A 1 682 ? -2.904 -3.614 -19.044 1.00 82.81 682 ALA A CA 1
ATOM 5270 C C . ALA A 1 682 ? -4.437 -3.762 -19.031 1.00 82.81 682 ALA A C 1
ATOM 5272 O O . ALA A 1 682 ? -5.073 -3.332 -18.069 1.00 82.81 682 ALA A O 1
ATOM 5273 N N . GLU A 1 683 ? -5.010 -4.371 -20.073 1.00 86.19 683 GLU A N 1
ATOM 5274 C CA . GLU A 1 683 ? -6.459 -4.462 -20.318 1.00 86.19 683 GLU A CA 1
ATOM 5275 C C . GLU A 1 683 ? -7.133 -5.659 -19.621 1.00 86.19 683 GLU A C 1
ATOM 5277 O O . GLU A 1 683 ? -8.310 -5.577 -19.266 1.00 86.19 683 GLU A O 1
ATOM 5282 N N . SER A 1 684 ? -6.408 -6.764 -19.403 1.00 88.88 684 SER A N 1
ATOM 5283 C CA . SER A 1 684 ? -6.977 -7.991 -18.821 1.00 88.88 684 SER A CA 1
ATOM 5284 C C . SER A 1 684 ? -7.347 -7.827 -17.346 1.00 88.88 684 SER A C 1
ATOM 5286 O O . SER A 1 684 ? -6.609 -7.235 -16.546 1.00 88.88 684 SER A O 1
ATOM 5288 N N . ARG A 1 685 ? -8.477 -8.416 -16.946 1.00 82.00 685 ARG A N 1
ATOM 5289 C CA . ARG A 1 685 ? -8.961 -8.365 -15.562 1.00 82.00 685 ARG A CA 1
ATOM 5290 C C . ARG A 1 685 ? -8.309 -9.434 -14.701 1.00 82.00 685 ARG A C 1
ATOM 5292 O O . ARG A 1 685 ? -7.981 -9.138 -13.554 1.00 82.00 685 ARG A O 1
ATOM 5299 N N . THR A 1 686 ? -8.079 -10.623 -15.257 1.00 85.81 686 THR A N 1
ATOM 5300 C CA . THR A 1 686 ? -7.555 -11.791 -14.532 1.00 85.81 686 THR A CA 1
ATOM 5301 C C . THR A 1 686 ? -6.274 -12.362 -15.152 1.00 85.81 686 THR A C 1
ATOM 5303 O O . THR A 1 686 ? -5.943 -12.107 -16.312 1.00 85.81 686 THR A O 1
ATOM 5306 N N . VAL A 1 687 ? -5.542 -13.171 -14.375 1.00 86.81 687 VAL A N 1
ATOM 5307 C CA . VAL A 1 687 ? -4.361 -13.920 -14.853 1.00 86.81 687 VAL A CA 1
ATOM 5308 C C . VAL A 1 687 ? -4.754 -14.954 -15.915 1.00 86.81 687 VAL A C 1
ATOM 5310 O O . VAL A 1 687 ? -4.076 -15.064 -16.936 1.00 86.81 687 VAL A O 1
ATOM 5313 N N . GLY A 1 688 ? -5.890 -15.633 -15.728 1.00 85.19 688 GLY A N 1
ATOM 5314 C CA . GLY A 1 688 ? -6.413 -16.626 -16.672 1.00 85.19 688 GLY A CA 1
ATOM 5315 C C . GLY A 1 688 ? -6.842 -16.055 -18.030 1.00 85.19 688 GLY A C 1
ATOM 5316 O O . GLY A 1 688 ? -6.775 -16.771 -19.023 1.00 85.19 688 GLY A O 1
ATOM 5317 N N . GLU A 1 689 ? -7.231 -14.777 -18.103 1.00 87.31 689 GLU A N 1
ATOM 5318 C CA . GLU A 1 689 ? -7.450 -14.064 -19.374 1.00 87.31 689 GLU A CA 1
ATOM 5319 C C . GLU A 1 689 ? -6.124 -13.700 -20.057 1.00 87.31 689 GLU A C 1
ATOM 5321 O O . GLU A 1 689 ? -5.931 -13.966 -21.243 1.00 87.31 689 GLU A O 1
ATOM 5326 N N . ALA A 1 690 ? -5.202 -13.091 -19.305 1.00 91.69 690 ALA A N 1
ATOM 5327 C CA . ALA A 1 690 ? -4.001 -12.483 -19.869 1.00 91.69 690 ALA A CA 1
ATOM 5328 C C . ALA A 1 690 ? -2.986 -13.515 -20.377 1.00 91.69 690 ALA A C 1
ATOM 5330 O O . ALA A 1 690 ? -2.421 -13.371 -21.463 1.00 91.69 690 ALA A O 1
ATOM 5331 N N . LEU A 1 691 ? -2.710 -14.550 -19.578 1.00 91.81 691 LEU A N 1
ATOM 5332 C CA . LEU A 1 691 ? -1.569 -15.437 -19.807 1.00 91.81 691 LEU A CA 1
ATOM 5333 C C . LEU A 1 691 ? -1.697 -16.298 -21.077 1.00 91.81 691 LEU A C 1
ATOM 5335 O O . LEU A 1 691 ? -0.719 -16.341 -21.825 1.00 91.81 691 LEU A O 1
ATOM 5339 N N . PRO A 1 692 ? -2.847 -16.926 -21.406 1.00 92.88 692 PRO A N 1
ATOM 5340 C CA . PRO A 1 692 ? -3.011 -17.643 -22.675 1.00 92.88 692 PRO A CA 1
ATOM 5341 C C . PRO A 1 692 ? -2.759 -16.756 -23.900 1.00 92.88 692 PRO A C 1
ATOM 5343 O O . PRO A 1 692 ? -2.148 -17.200 -24.872 1.00 92.88 692 PRO A O 1
ATOM 5346 N N . GLU A 1 693 ? -3.182 -15.492 -23.841 1.00 92.56 693 GLU A N 1
ATOM 5347 C CA . GLU A 1 693 ? -3.029 -14.535 -24.936 1.00 92.56 693 GLU A CA 1
ATOM 5348 C C . GLU A 1 693 ? -1.581 -14.030 -25.059 1.00 92.56 693 GLU A C 1
ATOM 5350 O O . GLU A 1 693 ? -1.042 -13.957 -26.164 1.00 92.56 693 GLU A O 1
ATOM 5355 N N . VAL A 1 694 ? -0.888 -13.790 -23.940 1.00 92.25 694 VAL A N 1
ATOM 5356 C CA . VAL A 1 694 ? 0.562 -13.513 -23.931 1.00 92.25 694 VAL A CA 1
ATOM 5357 C C . VAL A 1 694 ? 1.355 -14.695 -24.503 1.00 92.25 694 VAL A C 1
ATOM 5359 O O . VAL A 1 694 ? 2.254 -14.490 -25.324 1.00 92.25 694 VAL A O 1
ATOM 5362 N N . LEU A 1 695 ? 0.995 -15.934 -24.142 1.00 93.69 695 LEU A N 1
ATOM 5363 C CA . LEU A 1 695 ? 1.596 -17.137 -24.726 1.00 93.69 695 LEU A CA 1
ATOM 5364 C C . LEU A 1 695 ? 1.352 -17.198 -26.244 1.00 93.69 695 LEU A C 1
ATOM 5366 O O . LEU A 1 695 ? 2.292 -17.447 -27.001 1.00 93.69 695 LEU A O 1
ATOM 5370 N N . ARG A 1 696 ? 0.130 -16.899 -26.706 1.00 93.94 696 ARG A N 1
ATOM 5371 C CA . ARG A 1 696 ? -0.212 -16.829 -28.135 1.00 93.94 696 ARG A CA 1
ATOM 5372 C C . ARG A 1 696 ? 0.598 -15.771 -28.886 1.00 93.94 696 ARG A C 1
ATOM 5374 O O . ARG A 1 696 ? 1.044 -16.041 -29.999 1.00 93.94 696 ARG A O 1
ATOM 5381 N N . ILE A 1 697 ? 0.801 -14.587 -28.305 1.00 91.25 697 ILE A N 1
ATOM 5382 C CA . ILE A 1 697 ? 1.555 -13.493 -28.938 1.00 91.25 697 ILE A CA 1
ATOM 5383 C C . ILE A 1 697 ? 3.030 -13.873 -29.107 1.00 91.25 697 ILE A C 1
ATOM 5385 O O . ILE A 1 697 ? 3.549 -13.793 -30.220 1.00 91.25 697 ILE A O 1
ATOM 5389 N N . ILE A 1 698 ? 3.694 -14.342 -28.042 1.00 89.69 698 ILE A N 1
ATOM 5390 C CA . ILE A 1 698 ? 5.100 -14.786 -28.106 1.00 89.69 698 ILE A CA 1
ATOM 5391 C C . ILE A 1 698 ? 5.239 -15.963 -29.083 1.00 89.69 698 ILE A C 1
ATOM 5393 O O . ILE A 1 698 ? 6.155 -15.993 -29.910 1.00 89.69 698 ILE A O 1
ATOM 5397 N N . GLY A 1 699 ? 4.306 -16.916 -29.024 1.00 89.44 699 GLY A N 1
ATOM 5398 C CA . GLY A 1 699 ? 4.297 -18.080 -29.895 1.00 89.44 699 GLY A CA 1
ATOM 5399 C C . GLY A 1 699 ? 4.160 -17.721 -31.372 1.00 89.44 699 GLY A C 1
ATOM 5400 O O . GLY A 1 699 ? 5.006 -18.105 -32.180 1.00 89.44 699 GLY A O 1
ATOM 5401 N N . GLY A 1 700 ? 3.149 -16.920 -31.713 1.00 87.75 700 GLY A N 1
ATOM 5402 C CA . GLY A 1 700 ? 2.893 -16.463 -33.077 1.00 87.75 700 GLY A CA 1
ATOM 5403 C C . GLY A 1 700 ? 4.009 -15.582 -33.645 1.00 87.75 700 GLY A C 1
ATOM 5404 O O . GLY A 1 700 ? 4.426 -15.795 -34.781 1.00 87.75 700 GLY A O 1
ATOM 5405 N N . ALA A 1 701 ? 4.545 -14.642 -32.859 1.00 85.81 701 ALA A N 1
ATOM 5406 C CA . ALA A 1 701 ? 5.585 -13.719 -33.324 1.00 85.81 701 ALA A CA 1
ATOM 5407 C C . ALA A 1 701 ? 6.924 -14.415 -33.645 1.00 85.81 701 ALA A C 1
ATOM 5409 O O . ALA A 1 701 ? 7.635 -13.984 -34.554 1.00 85.81 701 ALA A O 1
ATOM 5410 N N . TYR A 1 702 ? 7.262 -15.501 -32.937 1.00 86.75 702 TYR A N 1
ATOM 5411 C CA . TYR A 1 702 ? 8.549 -16.206 -33.073 1.00 86.75 702 TYR A CA 1
ATOM 5412 C C . TYR A 1 702 ? 8.424 -17.649 -33.607 1.00 86.75 702 TYR A C 1
ATOM 5414 O O . TYR A 1 702 ? 9.403 -18.405 -33.624 1.00 86.75 702 TYR A O 1
ATOM 5422 N N . GLY A 1 703 ? 7.239 -18.050 -34.077 1.00 87.50 703 GLY A N 1
ATOM 5423 C CA . GLY A 1 703 ? 6.998 -19.355 -34.707 1.00 87.50 703 GLY A CA 1
ATOM 5424 C C . GLY A 1 703 ? 7.138 -20.553 -33.760 1.00 87.50 703 GLY A C 1
ATOM 5425 O O . GLY A 1 703 ? 7.652 -21.597 -34.161 1.00 87.50 703 GLY A O 1
ATOM 5426 N N . TRP A 1 704 ? 6.733 -20.405 -32.498 1.00 93.56 704 TRP A N 1
ATOM 5427 C CA . TRP A 1 704 ? 6.573 -21.527 -31.563 1.00 93.56 704 TRP A CA 1
ATOM 5428 C C . TRP A 1 704 ? 5.143 -22.059 -31.647 1.00 93.56 704 TRP A C 1
ATOM 5430 O O . TRP A 1 704 ? 4.225 -21.306 -31.950 1.00 93.56 704 TRP A O 1
ATOM 5440 N N . VAL A 1 705 ? 4.947 -23.356 -31.408 1.00 94.19 705 VAL A N 1
ATOM 5441 C CA . VAL A 1 705 ? 3.659 -24.041 -31.663 1.00 94.19 705 VAL A CA 1
ATOM 5442 C C . VAL A 1 705 ? 2.917 -24.453 -30.389 1.00 94.19 705 VAL A C 1
ATOM 5444 O O . VAL A 1 705 ? 1.759 -24.858 -30.447 1.00 94.19 705 VAL A O 1
ATOM 5447 N N . TYR A 1 706 ? 3.585 -24.348 -29.243 1.00 95.50 706 TYR A N 1
ATOM 5448 C CA . TYR A 1 706 ? 3.057 -24.626 -27.912 1.00 95.50 706 TYR A CA 1
ATOM 5449 C C . TYR A 1 706 ? 3.744 -23.703 -26.903 1.00 95.50 706 TYR A C 1
ATOM 5451 O O . TYR A 1 706 ? 4.951 -23.472 -27.016 1.00 95.50 706 TYR A O 1
ATOM 5459 N N . GLY A 1 707 ? 3.002 -23.234 -25.901 1.00 94.81 707 GLY A N 1
ATOM 5460 C CA . GLY A 1 707 ? 3.512 -22.511 -24.739 1.00 94.81 707 GLY A CA 1
ATOM 5461 C C . GLY A 1 707 ? 2.711 -22.825 -23.474 1.00 94.81 707 GLY A C 1
ATOM 5462 O O . GLY A 1 707 ? 1.525 -23.144 -23.550 1.00 94.81 707 GLY A O 1
ATOM 5463 N N . ALA A 1 708 ? 3.343 -22.747 -22.303 1.00 93.56 708 ALA A N 1
ATOM 5464 C CA . ALA A 1 708 ? 2.688 -23.023 -21.023 1.00 93.56 708 ALA A CA 1
ATOM 5465 C C . ALA A 1 708 ? 3.283 -22.226 -19.860 1.00 93.56 708 ALA A C 1
ATOM 5467 O O . ALA A 1 708 ? 4.500 -22.034 -19.797 1.00 93.56 708 ALA A O 1
ATOM 5468 N N . ARG A 1 709 ? 2.430 -21.840 -18.902 1.00 93.06 709 ARG A N 1
ATOM 5469 C CA . ARG A 1 709 ? 2.848 -21.364 -17.579 1.00 93.06 709 ARG A CA 1
ATOM 5470 C C . ARG A 1 709 ? 2.828 -22.519 -16.578 1.00 93.06 709 ARG A C 1
ATOM 5472 O O . ARG A 1 709 ? 1.874 -23.296 -16.499 1.00 93.06 709 ARG A O 1
ATOM 5479 N N . TRP A 1 710 ? 3.895 -22.594 -15.797 1.00 91.12 710 TRP A N 1
ATOM 5480 C CA . TRP A 1 710 ? 4.060 -23.473 -14.652 1.00 91.12 710 TRP A CA 1
ATOM 5481 C C . TRP A 1 710 ? 4.170 -22.621 -13.391 1.00 91.12 710 TRP A C 1
ATOM 5483 O O . TRP A 1 710 ? 5.035 -21.752 -13.297 1.00 91.12 710 TRP A O 1
ATOM 5493 N N . GLU A 1 711 ? 3.284 -22.868 -12.440 1.00 89.12 711 GLU A N 1
ATOM 5494 C CA . GLU A 1 711 ? 3.196 -22.180 -11.153 1.00 89.12 711 GLU A CA 1
ATOM 5495 C C . GLU A 1 711 ? 3.859 -23.026 -10.068 1.00 89.12 711 GLU A C 1
ATOM 5497 O O . GLU A 1 711 ? 3.727 -24.252 -10.102 1.00 89.12 711 GLU A O 1
ATOM 5502 N N . LEU A 1 712 ? 4.587 -22.404 -9.137 1.00 85.12 712 LEU A N 1
ATOM 5503 C CA . LEU A 1 712 ? 5.203 -23.100 -8.009 1.00 85.12 712 LEU A CA 1
ATOM 5504 C C . LEU A 1 712 ? 4.273 -23.077 -6.788 1.00 85.12 712 LEU A C 1
ATOM 5506 O O . LEU A 1 712 ? 4.092 -22.035 -6.166 1.00 85.12 712 LEU A O 1
ATOM 5510 N N . ASP A 1 713 ? 3.758 -24.244 -6.413 1.00 76.38 713 ASP A N 1
ATOM 5511 C CA . ASP A 1 713 ? 3.043 -24.461 -5.155 1.00 76.38 713 ASP A CA 1
ATOM 5512 C C . ASP A 1 713 ? 4.002 -24.260 -3.967 1.00 76.38 713 ASP A C 1
ATOM 5514 O O . ASP A 1 713 ? 5.053 -24.910 -3.882 1.00 76.38 713 ASP A O 1
ATOM 5518 N N . GLY A 1 714 ? 3.650 -23.328 -3.076 1.00 62.16 714 GLY A N 1
ATOM 5519 C CA . GLY A 1 714 ? 4.488 -22.898 -1.959 1.00 62.16 714 GLY A CA 1
ATOM 5520 C C . GLY A 1 714 ? 4.591 -23.902 -0.809 1.00 62.16 714 GLY A C 1
ATOM 5521 O O . GLY A 1 714 ? 5.629 -23.929 -0.147 1.00 62.16 714 GLY A O 1
ATOM 5522 N N . GLU A 1 715 ? 3.571 -24.736 -0.590 1.00 56.28 715 GLU A N 1
ATOM 5523 C CA . GLU A 1 715 ? 3.564 -25.736 0.488 1.00 56.28 715 GLU A CA 1
ATOM 5524 C C . GLU A 1 715 ? 4.099 -27.080 -0.007 1.00 56.28 715 GLU A C 1
ATOM 5526 O O . GLU A 1 715 ? 4.964 -27.687 0.627 1.00 56.28 715 GLU A O 1
ATOM 5531 N N . ALA A 1 716 ? 3.652 -27.525 -1.185 1.00 58.31 716 ALA A N 1
ATOM 5532 C CA . ALA A 1 716 ? 4.067 -28.810 -1.742 1.00 58.31 716 ALA A CA 1
ATOM 5533 C C . ALA A 1 716 ? 5.455 -28.772 -2.413 1.00 58.31 716 ALA A C 1
ATOM 5535 O O . ALA A 1 716 ? 6.007 -29.827 -2.736 1.00 58.31 716 ALA A O 1
ATOM 5536 N N . LYS A 1 717 ? 6.010 -27.577 -2.683 1.00 69.88 717 LYS A N 1
ATOM 5537 C CA . LYS A 1 717 ? 7.169 -27.364 -3.576 1.00 69.88 717 LYS A CA 1
ATOM 5538 C C . LYS A 1 717 ? 7.006 -28.076 -4.930 1.00 69.88 717 LYS A C 1
ATOM 5540 O O . LYS A 1 717 ? 7.951 -28.673 -5.448 1.00 69.88 717 LYS A O 1
ATOM 5545 N N . LEU A 1 718 ? 5.816 -28.047 -5.527 1.00 80.75 718 LEU A N 1
ATOM 5546 C CA . LEU A 1 718 ? 5.543 -28.689 -6.819 1.00 80.75 718 LEU A CA 1
ATOM 5547 C C . LEU A 1 718 ? 5.227 -27.647 -7.891 1.00 80.75 718 LEU A C 1
ATOM 5549 O O . LEU A 1 718 ? 4.465 -26.720 -7.657 1.00 80.75 718 LEU A O 1
ATOM 5553 N N . MET A 1 719 ? 5.761 -27.826 -9.100 1.00 85.12 719 MET A N 1
ATOM 5554 C CA . MET A 1 719 ? 5.309 -27.062 -10.261 1.00 85.12 719 MET A CA 1
ATOM 5555 C C . MET A 1 719 ? 4.048 -27.687 -10.859 1.00 85.12 719 MET A C 1
ATOM 5557 O O . MET A 1 719 ? 4.055 -28.869 -11.221 1.00 85.12 719 MET A O 1
ATOM 5561 N N . ARG A 1 720 ? 2.991 -26.889 -11.025 1.00 88.19 720 ARG A N 1
ATOM 5562 C CA . ARG A 1 720 ? 1.734 -27.261 -11.691 1.00 88.19 720 ARG A CA 1
ATOM 5563 C C . ARG A 1 720 ? 1.573 -26.467 -12.986 1.00 88.19 720 ARG A C 1
ATOM 5565 O O . ARG A 1 720 ? 1.824 -25.268 -13.007 1.00 88.19 720 ARG A O 1
ATOM 5572 N N . CYS A 1 721 ? 1.145 -27.119 -14.064 1.00 89.31 721 CYS A N 1
ATOM 5573 C CA . CYS A 1 721 ? 0.778 -26.419 -15.294 1.00 89.31 721 CYS A CA 1
ATOM 5574 C C . CYS A 1 721 ? -0.583 -25.735 -15.099 1.00 89.31 721 CYS A C 1
ATOM 5576 O O . CYS A 1 721 ? -1.568 -26.421 -14.813 1.00 89.31 721 CYS A O 1
ATOM 5578 N N . ALA A 1 722 ? -0.618 -24.406 -15.209 1.00 87.69 722 ALA A N 1
ATOM 5579 C CA . ALA A 1 722 ? -1.806 -23.594 -14.947 1.00 87.69 722 ALA A CA 1
ATOM 5580 C C . ALA A 1 722 ? -2.521 -23.236 -16.260 1.00 87.69 722 ALA A C 1
ATOM 5582 O O . ALA A 1 722 ? -3.590 -23.772 -16.550 1.00 87.69 722 ALA A O 1
ATOM 5583 N N . GLU A 1 723 ? -1.897 -22.412 -17.106 1.00 90.88 723 GLU A N 1
ATOM 5584 C CA . GLU A 1 723 ? -2.400 -22.061 -18.436 1.00 90.88 723 GLU A CA 1
ATOM 5585 C C . GLU A 1 723 ? -1.498 -22.598 -19.552 1.00 90.88 723 GLU A C 1
ATOM 5587 O O . GLU A 1 723 ? -0.279 -22.731 -19.413 1.00 90.88 723 GLU A O 1
ATOM 5592 N N . THR A 1 724 ? -2.110 -22.878 -20.702 1.00 93.00 724 THR A N 1
ATOM 5593 C CA . THR A 1 724 ? -1.417 -23.337 -21.909 1.00 93.00 724 THR A CA 1
ATOM 5594 C C . THR A 1 724 ? -2.010 -22.691 -23.149 1.00 93.00 724 THR A C 1
ATOM 5596 O O . THR A 1 724 ? -3.210 -22.420 -23.204 1.00 93.00 724 THR A O 1
ATOM 5599 N N . TRP A 1 725 ? -1.180 -22.548 -24.173 1.00 94.81 725 TRP A N 1
ATOM 5600 C CA . TRP A 1 725 ? -1.570 -22.204 -25.531 1.00 94.81 725 TRP A CA 1
ATOM 5601 C C . TRP A 1 725 ? -0.905 -23.174 -26.518 1.00 94.81 725 TRP A C 1
ATOM 5603 O O . TRP A 1 725 ? 0.232 -23.599 -26.312 1.00 94.81 725 TRP A O 1
ATOM 5613 N N . CYS A 1 726 ? -1.596 -23.514 -27.602 1.00 94.12 726 CYS A N 1
ATOM 5614 C CA . CYS A 1 726 ? -1.064 -24.325 -28.693 1.00 94.12 726 CYS A CA 1
ATOM 5615 C C . CYS A 1 726 ? -1.738 -23.970 -30.022 1.00 94.12 726 CYS A C 1
ATOM 5617 O O . CYS A 1 726 ? -2.837 -23.412 -30.050 1.00 94.12 726 CYS A O 1
ATOM 5619 N N . VAL A 1 727 ? -1.081 -24.317 -31.129 1.00 91.88 727 VAL A N 1
ATOM 5620 C CA . VAL A 1 727 ? -1.724 -24.374 -32.451 1.00 91.88 727 VAL A CA 1
ATOM 5621 C C . VAL A 1 727 ? -2.678 -25.570 -32.529 1.00 91.88 727 VAL A C 1
ATOM 5623 O O . VAL A 1 727 ? -2.480 -26.558 -31.824 1.00 91.88 727 VAL A O 1
ATOM 5626 N N . GLN A 1 728 ? -3.687 -25.489 -33.399 1.00 89.75 728 GLN A N 1
ATOM 5627 C CA . GLN A 1 728 ? -4.616 -26.592 -33.668 1.00 89.75 728 GLN A CA 1
ATOM 5628 C C . GLN A 1 728 ? -3.887 -27.730 -34.396 1.00 89.75 728 GLN A C 1
ATOM 5630 O O . GLN A 1 728 ? -3.662 -27.670 -35.605 1.00 89.75 728 GLN A O 1
ATOM 5635 N N . ASP A 1 729 ? -3.483 -28.743 -33.636 1.00 90.75 729 ASP A N 1
ATOM 5636 C CA . ASP A 1 729 ? -2.865 -29.975 -34.119 1.00 90.75 729 ASP A CA 1
ATOM 5637 C C . ASP A 1 729 ? -3.151 -31.102 -33.103 1.00 90.75 729 ASP A C 1
ATOM 5639 O O . ASP A 1 729 ? -2.791 -30.949 -31.929 1.00 90.75 729 ASP A O 1
ATOM 5643 N N . PRO A 1 730 ? -3.755 -32.236 -33.512 1.00 89.00 730 PRO A N 1
ATOM 5644 C CA . PRO A 1 730 ? -4.160 -33.296 -32.587 1.00 89.00 730 PRO A CA 1
ATOM 5645 C C . PRO A 1 730 ? -3.027 -33.899 -31.741 1.00 89.00 730 PRO A C 1
ATOM 5647 O O . PRO A 1 730 ? -3.276 -34.359 -30.624 1.00 89.00 730 PRO A O 1
ATOM 5650 N N . GLU A 1 731 ? -1.784 -33.920 -32.231 1.00 90.25 731 GLU A N 1
ATOM 5651 C CA . GLU A 1 731 ? -0.652 -34.464 -31.474 1.00 90.25 731 GLU A CA 1
ATOM 5652 C C . GLU A 1 731 ? -0.153 -33.460 -30.423 1.00 90.25 731 GLU A C 1
ATOM 5654 O O . GLU A 1 731 ? 0.187 -33.839 -29.296 1.00 90.25 731 GLU A O 1
ATOM 5659 N N . ILE A 1 732 ? -0.171 -32.164 -30.752 1.00 90.69 732 ILE A N 1
ATOM 5660 C CA . ILE A 1 732 ? 0.181 -31.085 -29.816 1.00 90.69 732 ILE A CA 1
ATOM 5661 C C . ILE A 1 732 ? -0.922 -30.899 -28.761 1.00 90.69 732 ILE A C 1
ATOM 5663 O O . ILE A 1 732 ? -0.622 -30.656 -27.590 1.00 90.69 732 ILE A O 1
ATOM 5667 N N . GLU A 1 733 ? -2.192 -31.089 -29.118 1.00 90.38 733 GLU A N 1
ATOM 5668 C CA . GLU A 1 733 ? -3.311 -31.112 -28.168 1.00 90.38 733 GLU A CA 1
ATOM 5669 C C . GLU A 1 733 ? -3.184 -32.279 -27.173 1.00 90.38 733 GLU A C 1
ATOM 5671 O O . GLU A 1 733 ? -3.326 -32.073 -25.964 1.00 90.38 733 GLU A O 1
ATOM 5676 N N . GLN A 1 734 ? -2.791 -33.478 -27.629 1.00 89.38 734 GLN A N 1
ATOM 5677 C CA . GLN A 1 734 ? -2.462 -34.602 -26.737 1.00 89.38 734 GLN A CA 1
ATOM 5678 C C . GLN A 1 734 ? -1.294 -34.273 -25.791 1.00 89.38 734 GLN A C 1
ATOM 5680 O O . GLN A 1 734 ? -1.368 -34.560 -24.592 1.00 89.38 734 GLN A O 1
ATOM 5685 N N . PHE A 1 735 ? -0.231 -33.630 -26.287 1.00 90.81 735 PHE A N 1
ATOM 5686 C CA . PHE A 1 735 ? 0.881 -33.159 -25.450 1.00 90.81 735 PHE A CA 1
ATOM 5687 C C . PHE A 1 735 ? 0.443 -32.096 -24.423 1.00 90.81 735 PHE A C 1
ATOM 5689 O O . PHE A 1 735 ? 0.932 -32.076 -23.287 1.00 90.81 735 PHE A O 1
ATOM 5696 N N . THR A 1 736 ? -0.512 -31.243 -24.798 1.00 89.75 736 THR A N 1
ATOM 5697 C CA . THR A 1 736 ? -1.098 -30.206 -23.939 1.00 89.75 736 THR A CA 1
ATOM 5698 C C . THR A 1 736 ? -1.923 -30.824 -22.812 1.00 89.75 736 THR A C 1
ATOM 5700 O O . THR A 1 736 ? -1.692 -30.510 -21.642 1.00 89.75 736 THR A O 1
ATOM 5703 N N . ALA A 1 737 ? -2.814 -31.769 -23.129 1.00 87.62 737 ALA A N 1
ATOM 5704 C CA . ALA A 1 737 ? -3.579 -32.521 -22.135 1.00 87.62 737 ALA A CA 1
ATOM 5705 C C . ALA A 1 737 ? -2.658 -33.293 -21.171 1.00 87.62 737 ALA A C 1
ATOM 5707 O O . ALA A 1 737 ? -2.823 -33.215 -19.952 1.00 87.62 737 ALA A O 1
ATOM 5708 N N . TYR A 1 738 ? -1.625 -33.960 -21.701 1.00 88.06 738 TYR A N 1
ATOM 5709 C CA . TYR A 1 738 ? -0.619 -34.663 -20.898 1.00 88.06 738 TYR A CA 1
ATOM 5710 C C . TYR A 1 738 ? 0.166 -33.726 -19.961 1.00 88.06 738 TYR A C 1
ATOM 5712 O O . TYR A 1 738 ? 0.515 -34.114 -18.845 1.00 88.06 738 TYR A O 1
ATOM 5720 N N . SER A 1 739 ? 0.430 -32.488 -20.392 1.00 87.44 739 SER A N 1
ATOM 5721 C CA . SER A 1 739 ? 1.138 -31.484 -19.587 1.00 87.44 739 SER A CA 1
ATOM 5722 C C . SER A 1 739 ? 0.269 -30.905 -18.463 1.00 87.44 739 SER A C 1
ATOM 5724 O O . SER A 1 739 ? 0.770 -30.745 -17.352 1.00 87.44 739 SER A O 1
ATOM 5726 N N . ARG A 1 740 ? -1.028 -30.663 -18.709 1.00 86.00 740 ARG A N 1
ATOM 5727 C CA . ARG A 1 740 ? -1.986 -30.191 -17.685 1.00 86.00 740 ARG A CA 1
ATOM 5728 C C . ARG A 1 740 ? -2.256 -31.223 -16.583 1.00 86.00 740 ARG A C 1
ATOM 5730 O O . ARG A 1 740 ? -2.473 -30.849 -15.436 1.00 86.00 740 ARG A O 1
ATOM 5737 N N . ALA A 1 741 ? -2.217 -32.515 -16.909 1.00 81.06 741 ALA A N 1
ATOM 5738 C CA . ALA A 1 741 ? -2.563 -33.602 -15.989 1.00 81.06 741 ALA A CA 1
ATOM 5739 C C . ALA A 1 741 ? -1.478 -33.962 -14.946 1.00 81.06 741 ALA A C 1
ATOM 5741 O O . ALA A 1 741 ? -1.620 -34.970 -14.251 1.00 81.06 741 ALA A O 1
ATOM 5742 N N . ARG A 1 742 ? -0.368 -33.211 -14.838 1.00 71.94 742 ARG A N 1
ATOM 5743 C CA . ARG A 1 742 ? 0.749 -33.547 -13.934 1.00 71.94 742 ARG A CA 1
ATOM 5744 C C . ARG A 1 742 ? 1.321 -32.360 -13.164 1.00 71.94 742 ARG A C 1
ATOM 5746 O O . ARG A 1 742 ? 1.548 -31.286 -13.713 1.00 71.94 742 ARG A O 1
ATOM 5753 N N . THR A 1 743 ? 1.703 -32.639 -11.922 1.00 74.69 743 THR A N 1
ATOM 5754 C CA . THR A 1 743 ? 2.640 -31.840 -11.125 1.00 74.69 743 THR A CA 1
ATOM 5755 C C . THR A 1 743 ? 4.071 -32.383 -11.259 1.00 74.69 743 THR A C 1
ATOM 5757 O O . THR A 1 743 ? 4.289 -33.558 -11.579 1.00 74.69 743 THR A O 1
ATOM 5760 N N . GLN A 1 744 ? 5.078 -31.528 -11.066 1.00 73.38 744 GLN A N 1
ATOM 5761 C CA . GLN A 1 744 ? 6.498 -31.884 -11.177 1.00 73.38 744 GLN A CA 1
ATOM 5762 C C . GLN A 1 744 ? 7.324 -31.219 -10.070 1.00 73.38 744 GLN A C 1
ATOM 5764 O O . GLN A 1 744 ? 7.331 -30.000 -9.952 1.00 73.38 744 GLN A O 1
ATOM 5769 N N . ALA A 1 745 ? 8.073 -32.006 -9.295 1.00 62.78 745 ALA A N 1
ATOM 5770 C CA . ALA A 1 745 ? 9.011 -31.468 -8.310 1.00 62.78 745 ALA A CA 1
ATOM 5771 C C . ALA A 1 745 ? 10.193 -30.740 -9.001 1.00 62.78 745 ALA A C 1
ATOM 5773 O O . ALA A 1 745 ? 10.815 -31.332 -9.892 1.00 62.78 745 ALA A O 1
ATOM 5774 N N . PRO A 1 746 ? 10.545 -29.503 -8.593 1.00 59.34 746 PRO A N 1
ATOM 5775 C CA . PRO A 1 746 ? 11.782 -28.831 -8.999 1.00 59.34 746 PRO A CA 1
ATOM 5776 C C . PRO A 1 746 ? 13.027 -29.553 -8.452 1.00 59.34 746 PRO A C 1
ATOM 5778 O O . PRO A 1 746 ? 14.050 -29.670 -9.131 1.00 59.34 746 PRO A O 1
ATOM 5781 N N . GLU A 1 747 ? 12.917 -30.081 -7.230 1.00 53.59 747 GLU A N 1
ATOM 5782 C CA . GLU A 1 747 ? 13.957 -30.822 -6.514 1.00 53.59 747 GLU A CA 1
ATOM 5783 C C . GLU A 1 747 ? 13.913 -32.311 -6.918 1.00 53.59 747 GLU A C 1
ATOM 5785 O O . GLU A 1 747 ? 13.063 -33.077 -6.472 1.00 53.59 747 GLU A O 1
ATOM 5790 N N . GLY A 1 748 ? 14.815 -32.740 -7.813 1.00 53.00 748 GLY A N 1
ATOM 5791 C CA . GLY A 1 748 ? 14.925 -34.152 -8.208 1.00 53.00 748 GLY A CA 1
ATOM 5792 C C . GLY A 1 748 ? 15.720 -34.416 -9.493 1.00 53.00 748 GLY A C 1
ATOM 5793 O O . GLY A 1 748 ? 15.812 -33.572 -10.386 1.00 53.00 748 GLY A O 1
ATOM 5794 N N . GLY A 1 749 ? 16.290 -35.621 -9.611 1.00 44.56 749 GLY A N 1
ATOM 5795 C CA . GLY A 1 749 ? 17.281 -36.035 -10.626 1.00 44.56 749 GLY A CA 1
ATOM 5796 C C . GLY A 1 749 ? 16.860 -36.070 -12.107 1.00 44.56 749 GLY A C 1
ATOM 5797 O O . GLY A 1 749 ? 17.583 -36.631 -12.919 1.00 44.56 749 GLY A O 1
ATOM 5798 N N . GLY A 1 750 ? 15.727 -35.481 -12.495 1.00 52.56 750 GLY A N 1
ATOM 5799 C CA . GLY A 1 750 ? 15.272 -35.456 -13.890 1.00 52.56 750 GLY A CA 1
ATOM 5800 C C . GLY A 1 750 ? 14.242 -34.362 -14.119 1.00 52.56 750 GLY A C 1
ATOM 5801 O O . GLY A 1 750 ? 13.055 -34.658 -14.185 1.00 52.56 750 GLY A O 1
ATOM 5802 N N . GLY A 1 751 ? 14.681 -33.103 -14.142 1.00 53.75 751 GLY A N 1
ATOM 5803 C CA . GLY A 1 751 ? 13.795 -31.931 -14.194 1.00 53.75 751 GLY A CA 1
ATOM 5804 C C . GLY A 1 751 ? 13.796 -31.155 -15.519 1.00 53.75 751 GLY A C 1
ATOM 5805 O O . GLY A 1 751 ? 13.099 -30.147 -15.623 1.00 53.75 751 GLY A O 1
ATOM 5806 N N . GLY A 1 752 ? 14.563 -31.604 -16.520 1.00 75.31 752 GLY A N 1
ATOM 5807 C CA . GLY A 1 752 ? 14.606 -31.021 -17.864 1.00 75.31 752 GLY A CA 1
ATOM 5808 C C . GLY A 1 752 ? 14.736 -29.493 -17.902 1.00 75.31 752 GLY A C 1
ATOM 5809 O O . GLY A 1 752 ? 15.511 -28.897 -17.156 1.00 75.31 752 GLY A O 1
ATOM 5810 N N . LEU A 1 753 ? 13.955 -28.867 -18.785 1.00 84.88 753 LEU A N 1
ATOM 5811 C CA . LEU A 1 753 ? 13.930 -27.419 -18.997 1.00 84.88 753 LEU A CA 1
ATOM 5812 C C . LEU A 1 753 ? 13.483 -26.640 -17.748 1.00 84.88 753 LEU A C 1
ATOM 5814 O O . LEU A 1 753 ? 14.187 -25.729 -17.321 1.00 84.88 753 LEU A O 1
ATOM 5818 N N . LEU A 1 754 ? 12.357 -27.029 -17.137 1.00 86.50 754 LEU A N 1
ATOM 5819 C CA . LEU A 1 754 ? 11.756 -26.313 -16.003 1.00 86.50 754 LEU A CA 1
ATOM 5820 C C . LEU A 1 754 ? 12.721 -26.213 -14.809 1.00 86.50 754 LEU A C 1
ATOM 5822 O O . LEU A 1 754 ? 12.890 -25.139 -14.237 1.00 86.50 754 LEU A O 1
ATOM 5826 N N . ARG A 1 755 ? 13.428 -27.306 -14.479 1.00 83.25 755 ARG A N 1
ATOM 5827 C CA . ARG A 1 755 ? 14.443 -27.299 -13.412 1.00 83.25 755 ARG A CA 1
ATOM 5828 C C . ARG A 1 755 ? 15.668 -26.457 -13.769 1.00 83.25 755 ARG A C 1
ATOM 5830 O O . ARG A 1 755 ? 16.218 -25.828 -12.873 1.00 83.25 755 ARG A O 1
ATOM 5837 N N . LYS A 1 756 ? 16.112 -26.431 -15.033 1.00 86.69 756 LYS A N 1
ATOM 5838 C CA . LYS A 1 756 ? 17.231 -25.561 -15.448 1.00 86.69 756 LYS A CA 1
ATOM 5839 C C . LYS A 1 756 ? 16.865 -24.085 -15.275 1.00 86.69 756 LYS A C 1
ATOM 5841 O O . LYS A 1 756 ? 17.664 -23.338 -14.724 1.00 86.69 756 LYS A O 1
ATOM 5846 N N . VAL A 1 757 ? 15.653 -23.692 -15.673 1.00 88.75 757 VAL A N 1
ATOM 5847 C CA . VAL A 1 757 ? 15.143 -22.325 -15.470 1.00 88.75 757 VAL A CA 1
ATOM 5848 C C . VAL A 1 757 ? 15.053 -21.987 -13.980 1.00 88.75 757 VAL A C 1
ATOM 5850 O O . VAL A 1 757 ? 15.559 -20.949 -13.570 1.00 88.75 757 VAL A O 1
ATOM 5853 N N . TRP A 1 758 ? 14.490 -22.879 -13.158 1.00 85.81 758 TRP A N 1
ATOM 5854 C CA . TRP A 1 758 ? 14.400 -22.686 -11.704 1.00 85.81 758 TRP A CA 1
ATOM 5855 C C . TRP A 1 758 ? 15.771 -22.556 -11.021 1.00 85.81 758 TRP A C 1
ATOM 5857 O O . TRP A 1 758 ? 15.973 -21.660 -10.210 1.00 85.81 758 TRP A O 1
ATOM 5867 N N . ALA A 1 759 ? 16.731 -23.417 -11.371 1.00 82.88 759 ALA A N 1
ATOM 5868 C CA . ALA A 1 759 ? 18.047 -23.451 -10.731 1.00 82.88 759 ALA A CA 1
ATOM 5869 C C . ALA A 1 759 ? 18.971 -22.290 -11.138 1.00 82.88 759 ALA A C 1
ATOM 5871 O O . ALA A 1 759 ? 19.829 -21.894 -10.354 1.00 82.88 759 ALA A O 1
ATOM 5872 N N . ILE A 1 760 ? 18.834 -21.776 -12.366 1.00 86.25 760 ILE A N 1
ATOM 5873 C CA . ILE A 1 760 ? 19.676 -20.688 -12.900 1.00 86.25 760 ILE A CA 1
ATOM 5874 C C . ILE A 1 760 ? 18.993 -19.320 -12.717 1.00 86.25 760 ILE A C 1
ATOM 5876 O O . ILE A 1 760 ? 19.664 -18.292 -12.700 1.00 86.25 760 ILE A O 1
ATOM 5880 N N . ASN A 1 761 ? 17.666 -19.302 -12.563 1.00 85.56 761 ASN A N 1
ATOM 5881 C CA . ASN A 1 761 ? 16.828 -18.106 -12.473 1.00 85.56 761 ASN A CA 1
ATOM 5882 C C . ASN A 1 761 ? 16.991 -17.140 -13.668 1.00 85.56 761 ASN A C 1
ATOM 5884 O O . ASN A 1 761 ? 16.882 -15.925 -13.526 1.00 85.56 761 ASN A O 1
ATOM 5888 N N . MET A 1 762 ? 17.247 -17.692 -14.859 1.00 88.50 762 MET A N 1
ATOM 5889 C CA . MET A 1 762 ? 17.396 -16.977 -16.135 1.00 88.50 762 MET A CA 1
ATOM 5890 C C . MET A 1 762 ? 16.740 -17.775 -17.280 1.00 88.50 762 MET A C 1
ATOM 5892 O O . MET A 1 762 ? 16.461 -18.965 -17.102 1.00 88.50 762 MET A O 1
ATOM 5896 N N . PRO A 1 763 ? 16.498 -17.166 -18.459 1.00 91.62 763 PRO A N 1
ATOM 5897 C CA . PRO A 1 763 ? 16.080 -17.893 -19.653 1.00 91.62 763 PRO A CA 1
ATOM 5898 C C . PRO A 1 763 ? 17.047 -19.021 -20.039 1.00 91.62 763 PRO A C 1
ATOM 5900 O O . PRO A 1 763 ? 18.267 -18.869 -19.974 1.00 91.62 763 PRO A O 1
ATOM 5903 N N . VAL A 1 764 ? 16.495 -20.152 -20.477 1.00 91.75 764 VAL A N 1
ATOM 5904 C CA . VAL A 1 764 ? 17.233 -21.346 -20.905 1.00 91.75 764 VAL A CA 1
ATOM 5905 C C . VAL A 1 764 ? 16.722 -21.801 -22.268 1.00 91.75 764 VAL A C 1
ATOM 5907 O O . VAL A 1 764 ? 15.522 -22.000 -22.454 1.00 91.75 764 VAL A O 1
ATOM 5910 N N . TRP A 1 765 ? 17.648 -22.028 -23.201 1.00 92.94 765 TRP A N 1
ATOM 5911 C CA . TRP A 1 765 ? 17.373 -22.582 -24.528 1.00 92.94 765 TRP A CA 1
ATOM 5912 C C . TRP A 1 765 ? 17.678 -24.085 -24.606 1.00 92.94 765 TRP A C 1
ATOM 5914 O O . TRP A 1 765 ? 18.586 -24.588 -23.942 1.00 92.94 765 TRP A O 1
ATOM 5924 N N . MET A 1 766 ? 16.952 -24.798 -25.466 1.00 90.81 766 MET A N 1
ATOM 5925 C CA . MET A 1 766 ? 17.158 -26.206 -25.800 1.00 90.81 766 MET A CA 1
ATOM 5926 C C . MET A 1 766 ? 17.018 -26.406 -27.314 1.00 90.81 766 MET A C 1
ATOM 5928 O O . MET A 1 766 ? 15.909 -26.465 -27.850 1.00 90.81 766 MET A O 1
ATOM 5932 N N . SER A 1 767 ? 18.157 -26.514 -28.003 1.00 88.81 767 SER A N 1
ATOM 5933 C CA . SER A 1 767 ? 18.197 -26.534 -29.470 1.00 88.81 767 SER A CA 1
ATOM 5934 C C . SER A 1 767 ? 17.607 -27.803 -30.085 1.00 88.81 767 SER A C 1
ATOM 5936 O O . SER A 1 767 ? 16.911 -27.704 -31.095 1.00 88.81 767 SER A O 1
ATOM 5938 N N . ASP A 1 768 ? 17.854 -28.968 -29.467 1.00 91.25 768 ASP A N 1
ATOM 5939 C CA . ASP A 1 768 ? 17.193 -30.234 -29.800 1.00 91.25 768 ASP A CA 1
ATOM 5940 C C . ASP A 1 768 ? 16.687 -30.955 -28.538 1.00 91.25 768 ASP A C 1
ATOM 5942 O O . ASP A 1 768 ? 17.464 -31.306 -27.648 1.00 91.25 768 ASP A O 1
ATOM 5946 N N . VAL A 1 769 ? 15.382 -31.216 -28.483 1.00 88.88 769 VAL A N 1
ATOM 5947 C CA . VAL A 1 769 ? 14.704 -32.000 -27.441 1.00 88.88 769 VAL A CA 1
ATOM 5948 C C . VAL A 1 769 ? 15.178 -33.457 -27.448 1.00 88.88 769 VAL A C 1
ATOM 5950 O O . VAL A 1 769 ? 15.267 -34.073 -26.388 1.00 88.88 769 VAL A O 1
ATOM 5953 N N . ALA A 1 770 ? 15.544 -34.009 -28.612 1.00 86.88 770 ALA A N 1
ATOM 5954 C CA . ALA A 1 770 ? 16.032 -35.387 -28.726 1.00 86.88 770 ALA A CA 1
ATOM 5955 C C . ALA A 1 770 ? 17.400 -35.602 -28.051 1.00 86.88 770 ALA A C 1
ATOM 5957 O O . ALA A 1 770 ? 17.725 -36.724 -27.660 1.00 86.88 770 ALA A O 1
ATOM 5958 N N . ALA A 1 771 ? 18.189 -34.537 -27.883 1.00 84.56 771 ALA A N 1
ATOM 5959 C CA . ALA A 1 771 ? 19.471 -34.590 -27.185 1.00 84.56 771 ALA A CA 1
ATOM 5960 C C . ALA A 1 771 ? 19.320 -34.564 -25.648 1.00 84.56 771 ALA A C 1
ATOM 5962 O O . ALA A 1 771 ? 20.224 -34.999 -24.932 1.00 84.56 771 ALA A O 1
ATOM 5963 N N . GLU A 1 772 ? 18.188 -34.082 -25.119 1.00 80.88 772 GLU A N 1
ATOM 5964 C CA . GLU A 1 772 ? 18.000 -33.845 -23.685 1.00 80.88 772 GLU A CA 1
ATOM 5965 C C . GLU A 1 772 ? 17.318 -35.023 -22.970 1.00 80.88 772 GLU A C 1
ATOM 5967 O O . GLU A 1 772 ? 16.106 -35.052 -22.739 1.00 80.88 772 GLU A O 1
ATOM 5972 N N . LYS A 1 773 ? 18.132 -35.990 -22.537 1.00 74.00 773 LYS A N 1
ATOM 5973 C CA . LYS A 1 773 ? 17.663 -37.188 -21.817 1.00 74.00 773 LYS A CA 1
ATOM 5974 C C . LYS A 1 773 ? 17.012 -36.894 -20.455 1.00 74.00 773 LYS A C 1
ATOM 5976 O O . LYS A 1 773 ? 16.322 -37.763 -19.930 1.00 74.00 773 LYS A O 1
ATOM 5981 N N . THR A 1 774 ? 17.205 -35.707 -19.865 1.00 72.62 774 THR A N 1
ATOM 5982 C CA . THR A 1 774 ? 16.640 -35.371 -18.539 1.00 72.62 774 THR A CA 1
ATOM 5983 C C . THR A 1 774 ? 15.218 -34.797 -18.581 1.00 72.62 774 THR A C 1
ATOM 5985 O O . THR A 1 774 ? 14.617 -34.561 -17.527 1.00 72.62 774 THR A O 1
ATOM 5988 N N . LEU A 1 775 ? 14.650 -34.564 -19.772 1.00 78.44 775 LEU A N 1
ATOM 5989 C CA . LEU A 1 775 ? 13.311 -33.997 -19.932 1.00 78.44 775 LEU A CA 1
ATOM 5990 C C . LEU A 1 775 ? 12.220 -35.072 -19.770 1.00 78.44 775 LEU A C 1
ATOM 5992 O O . LEU A 1 775 ? 11.917 -35.807 -20.705 1.00 78.44 775 LEU A O 1
ATOM 5996 N N . ARG A 1 776 ? 11.542 -35.105 -18.611 1.00 77.06 776 ARG A N 1
ATOM 5997 C CA . ARG A 1 776 ? 10.444 -36.061 -18.305 1.00 77.06 776 ARG A CA 1
ATOM 5998 C C . ARG A 1 776 ? 9.329 -36.126 -19.354 1.00 77.06 776 ARG A C 1
ATOM 6000 O O . ARG A 1 776 ? 8.738 -37.183 -19.551 1.00 77.06 776 ARG A O 1
ATOM 6007 N N . ARG A 1 777 ? 9.018 -35.005 -20.014 1.00 85.44 777 ARG A N 1
ATOM 6008 C CA . ARG A 1 777 ? 8.003 -34.928 -21.083 1.00 85.44 777 ARG A CA 1
ATOM 6009 C C . ARG A 1 777 ? 8.574 -35.144 -22.494 1.00 85.44 777 ARG A C 1
ATOM 6011 O O . ARG A 1 777 ? 7.805 -35.158 -23.447 1.00 85.44 777 ARG A O 1
ATOM 6018 N N . GLY A 1 778 ? 9.885 -35.362 -22.637 1.00 83.81 778 GLY A N 1
ATOM 6019 C CA . GLY A 1 778 ? 10.587 -35.420 -23.924 1.00 83.81 778 GLY A CA 1
ATOM 6020 C C . GLY A 1 778 ? 10.038 -36.471 -24.885 1.00 83.81 778 GLY A C 1
ATOM 6021 O O . GLY A 1 778 ? 9.789 -36.154 -26.039 1.00 83.81 778 GLY A O 1
ATOM 6022 N N . ALA A 1 779 ? 9.733 -37.683 -24.412 1.00 85.31 779 ALA A N 1
ATOM 6023 C CA . ALA A 1 779 ? 9.147 -38.726 -25.264 1.00 85.31 779 ALA A CA 1
ATOM 6024 C C . ALA A 1 779 ? 7.778 -38.329 -25.858 1.00 85.31 779 ALA A C 1
ATOM 6026 O O . ALA A 1 779 ? 7.498 -38.633 -27.014 1.00 85.31 779 ALA A O 1
ATOM 6027 N N . HIS A 1 780 ? 6.944 -37.611 -25.096 1.00 88.81 780 HIS A N 1
ATOM 6028 C CA . HIS A 1 780 ? 5.648 -37.120 -25.579 1.00 88.81 780 HIS A CA 1
ATOM 6029 C C . HIS A 1 780 ? 5.816 -35.893 -26.488 1.00 88.81 780 HIS A C 1
ATOM 6031 O O . HIS A 1 780 ? 5.112 -35.780 -27.486 1.00 88.81 780 HIS A O 1
ATOM 6037 N N . ALA A 1 781 ? 6.782 -35.016 -26.192 1.00 89.00 781 ALA A N 1
ATOM 6038 C CA . ALA A 1 781 ? 7.125 -33.880 -27.046 1.00 89.00 781 ALA A CA 1
ATOM 6039 C C . ALA A 1 781 ? 7.616 -34.345 -28.431 1.00 89.00 781 ALA A C 1
ATOM 6041 O O . ALA A 1 781 ? 7.116 -33.881 -29.451 1.00 89.00 781 ALA A O 1
ATOM 6042 N N . LEU A 1 782 ? 8.528 -35.323 -28.467 1.00 91.25 782 LEU A N 1
ATOM 6043 C CA . LEU A 1 782 ? 9.043 -35.915 -29.704 1.00 91.25 782 LEU A CA 1
ATOM 6044 C C . LEU A 1 782 ? 7.953 -36.631 -30.507 1.00 91.25 782 LEU A C 1
ATOM 6046 O O . LEU A 1 782 ? 7.957 -36.531 -31.732 1.00 91.25 782 LEU A O 1
ATOM 6050 N N . LYS A 1 783 ? 7.010 -37.311 -29.835 1.00 90.44 783 LYS A N 1
ATOM 6051 C CA . LYS A 1 783 ? 5.848 -37.922 -30.496 1.00 90.44 783 LYS A CA 1
ATOM 6052 C C . LYS A 1 783 ? 4.977 -36.871 -31.197 1.00 90.44 783 LYS A C 1
ATOM 6054 O O . LYS A 1 783 ? 4.504 -37.153 -32.281 1.00 90.44 783 LYS A O 1
ATOM 6059 N N . ALA A 1 784 ? 4.834 -35.675 -30.621 1.00 89.69 784 ALA A N 1
ATOM 6060 C CA . ALA A 1 784 ? 4.115 -34.539 -31.209 1.00 89.69 784 ALA A CA 1
ATOM 6061 C C . ALA A 1 784 ? 4.977 -33.657 -32.146 1.00 89.69 784 ALA A C 1
ATOM 6063 O O . ALA A 1 784 ? 4.691 -32.474 -32.347 1.00 89.69 784 ALA A O 1
ATOM 6064 N N . GLY A 1 785 ? 6.096 -34.184 -32.661 1.00 90.44 785 GLY A N 1
ATOM 6065 C CA . GLY A 1 785 ? 6.988 -33.471 -33.585 1.00 90.44 785 GLY A CA 1
ATOM 6066 C C . GLY A 1 785 ? 7.745 -32.271 -32.991 1.00 90.44 785 GLY A C 1
ATOM 6067 O O . GLY A 1 785 ? 8.394 -31.524 -33.732 1.00 90.44 785 GLY A O 1
ATOM 6068 N N . LEU A 1 786 ? 7.692 -32.067 -31.671 1.00 92.62 786 LEU A N 1
ATOM 6069 C CA . LEU A 1 786 ? 8.352 -30.957 -30.985 1.00 92.62 786 LEU A CA 1
ATOM 6070 C C . LEU A 1 786 ? 9.843 -31.271 -30.818 1.00 92.62 786 LEU A C 1
ATOM 6072 O O . LEU A 1 786 ? 10.226 -32.244 -30.164 1.00 92.62 786 LEU A O 1
ATOM 6076 N N . ARG A 1 787 ? 10.693 -30.440 -31.427 1.00 93.44 787 ARG A N 1
ATOM 6077 C CA . ARG A 1 787 ? 12.142 -30.666 -31.524 1.00 93.44 787 ARG A CA 1
ATOM 6078 C C . ARG A 1 787 ? 12.992 -29.566 -30.910 1.00 93.44 787 ARG A C 1
ATOM 6080 O O . ARG A 1 787 ? 14.122 -29.867 -30.576 1.00 93.44 787 ARG A O 1
ATOM 6087 N N . SER A 1 788 ? 12.480 -28.369 -30.652 1.00 94.12 788 SER A N 1
ATOM 6088 C CA . SER A 1 788 ? 13.194 -27.335 -29.884 1.00 94.12 788 SER A CA 1
ATOM 6089 C C . SER A 1 788 ? 12.342 -26.832 -28.724 1.00 94.12 788 SER A C 1
ATOM 6091 O O . SER A 1 788 ? 11.113 -26.843 -28.825 1.00 94.12 788 SER A O 1
ATOM 6093 N N . ALA A 1 789 ? 12.965 -26.319 -27.665 1.00 93.50 789 ALA A N 1
ATOM 6094 C CA . ALA A 1 789 ? 12.256 -25.696 -26.548 1.00 93.50 789 ALA A CA 1
ATOM 6095 C C . ALA A 1 789 ? 13.035 -24.517 -25.946 1.00 93.50 789 ALA A C 1
ATOM 6097 O O . ALA A 1 789 ? 14.257 -24.447 -26.064 1.00 93.50 789 ALA A O 1
ATOM 6098 N N . PHE A 1 790 ? 12.345 -23.613 -25.258 1.00 94.56 790 PHE A N 1
ATOM 6099 C CA . PHE A 1 790 ? 12.976 -22.637 -24.365 1.00 94.56 790 PHE A CA 1
ATOM 6100 C C . PHE A 1 790 ? 12.042 -22.302 -23.200 1.00 94.56 790 PHE A C 1
ATOM 6102 O O . PHE A 1 790 ? 10.837 -22.536 -23.281 1.00 94.56 790 PHE A O 1
ATOM 6109 N N . GLY A 1 791 ? 12.583 -21.764 -22.111 1.00 93.06 791 GLY A N 1
ATOM 6110 C CA . GLY A 1 791 ? 11.775 -21.289 -20.990 1.00 93.06 791 GLY A CA 1
ATOM 6111 C C . GLY A 1 791 ? 12.481 -20.223 -20.167 1.00 93.06 791 GLY A C 1
ATOM 6112 O O . GLY A 1 791 ? 13.690 -20.051 -20.289 1.00 93.06 791 GLY A O 1
ATOM 6113 N N . PHE A 1 792 ? 11.728 -19.488 -19.355 1.00 94.62 792 PHE A N 1
ATOM 6114 C CA . PHE A 1 792 ? 12.199 -18.338 -18.581 1.00 94.62 792 PHE A CA 1
ATOM 6115 C C . PHE A 1 792 ? 11.402 -18.176 -17.277 1.00 94.62 792 PHE A C 1
ATOM 6117 O O . PHE A 1 792 ? 10.258 -18.636 -17.203 1.00 94.62 792 PHE A O 1
ATOM 6124 N N . PRO A 1 793 ? 11.994 -17.580 -16.226 1.00 94.00 793 PRO A N 1
ATOM 6125 C CA . PRO A 1 793 ? 11.348 -17.481 -14.925 1.00 94.00 793 PRO A CA 1
ATOM 6126 C C . PRO A 1 793 ? 10.333 -16.332 -14.885 1.00 94.00 793 PRO A C 1
ATOM 6128 O O . PRO A 1 793 ? 10.521 -15.290 -15.511 1.00 94.00 793 PRO A O 1
ATOM 6131 N N . ILE A 1 794 ? 9.287 -16.508 -14.082 1.00 92.88 794 ILE A N 1
ATOM 6132 C CA . ILE A 1 794 ? 8.423 -15.426 -13.604 1.00 92.88 794 ILE A CA 1
ATOM 6133 C C . ILE A 1 794 ? 8.986 -14.958 -12.263 1.00 92.88 794 ILE A C 1
ATOM 6135 O O . ILE A 1 794 ? 9.174 -15.777 -11.356 1.00 92.88 794 ILE A O 1
ATOM 6139 N N . LEU A 1 795 ? 9.254 -13.655 -12.142 1.00 87.31 795 LEU A N 1
ATOM 6140 C CA . LEU A 1 795 ? 9.911 -13.056 -10.978 1.00 87.31 795 LEU A CA 1
ATOM 6141 C C . LEU A 1 795 ? 9.030 -11.993 -10.319 1.00 87.31 795 LEU A C 1
ATOM 6143 O O . LEU A 1 795 ? 8.613 -11.039 -10.973 1.00 87.31 795 LEU A O 1
ATOM 6147 N N . ILE A 1 796 ? 8.825 -12.106 -9.006 1.00 86.38 796 ILE A N 1
ATOM 6148 C CA . ILE A 1 796 ? 8.137 -11.102 -8.183 1.00 86.38 796 ILE A CA 1
ATOM 6149 C C . ILE A 1 796 ? 9.132 -10.587 -7.143 1.00 86.38 796 ILE A C 1
ATOM 6151 O O . ILE A 1 796 ? 9.619 -11.347 -6.311 1.00 86.38 796 ILE A O 1
ATOM 6155 N N . GLY A 1 797 ? 9.507 -9.306 -7.224 1.00 75.44 797 GLY A N 1
ATOM 6156 C CA . GLY A 1 797 ? 10.513 -8.715 -6.325 1.00 75.44 797 GLY A CA 1
ATOM 6157 C C . GLY A 1 797 ? 11.885 -9.410 -6.366 1.00 75.44 797 GLY A C 1
ATOM 6158 O O . GLY A 1 797 ? 12.600 -9.410 -5.371 1.00 75.44 797 GLY A O 1
ATOM 6159 N N . GLY A 1 798 ? 12.232 -10.061 -7.484 1.00 74.25 798 GLY A N 1
ATOM 6160 C CA . GLY A 1 798 ? 13.441 -10.886 -7.627 1.00 74.25 798 GLY A CA 1
ATOM 6161 C C . GLY A 1 798 ? 13.304 -12.335 -7.134 1.00 74.25 798 GLY A C 1
ATOM 6162 O O . GLY A 1 798 ? 14.164 -13.159 -7.441 1.00 74.25 798 GLY A O 1
ATOM 6163 N N . ARG A 1 799 ? 12.216 -12.685 -6.434 1.00 82.19 799 ARG A N 1
ATOM 6164 C CA . ARG A 1 799 ? 11.907 -14.063 -6.026 1.00 82.19 799 ARG A CA 1
ATOM 6165 C C . ARG A 1 799 ? 11.255 -14.828 -7.180 1.00 82.19 799 ARG A C 1
ATOM 6167 O O . ARG A 1 799 ? 10.363 -14.312 -7.851 1.00 82.19 799 ARG A O 1
ATOM 6174 N N . PHE A 1 800 ? 11.686 -16.069 -7.388 1.00 85.75 800 PHE A N 1
ATOM 6175 C CA . PHE A 1 800 ? 11.081 -16.988 -8.352 1.00 85.75 800 PHE A CA 1
ATOM 6176 C C . PHE A 1 800 ? 9.651 -17.365 -7.940 1.00 85.75 800 PHE A C 1
ATOM 6178 O O . PHE A 1 800 ? 9.431 -17.781 -6.801 1.00 85.75 800 PHE A O 1
ATOM 6185 N N . TYR A 1 801 ? 8.712 -17.259 -8.881 1.00 87.06 801 TYR A N 1
ATOM 6186 C CA . TYR A 1 801 ? 7.291 -17.591 -8.700 1.00 87.06 801 TYR A CA 1
ATOM 618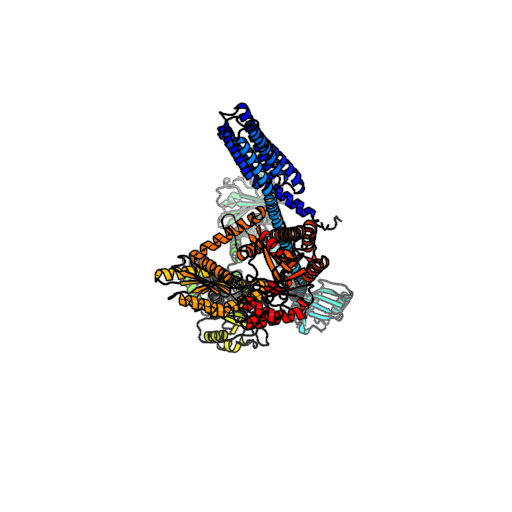7 C C . TYR A 1 801 ? 6.817 -18.708 -9.655 1.00 87.06 801 TYR A C 1
ATOM 6189 O O . TYR A 1 801 ? 5.914 -19.478 -9.336 1.00 87.06 801 TYR A O 1
ATOM 6197 N N . GLY A 1 802 ? 7.444 -18.850 -10.827 1.00 90.25 802 GLY A N 1
ATOM 6198 C CA . GLY A 1 802 ? 7.071 -19.872 -11.805 1.00 90.25 802 GLY A CA 1
ATOM 6199 C C . GLY A 1 802 ? 7.954 -19.878 -13.051 1.00 90.25 802 GLY A C 1
ATOM 6200 O O . GLY A 1 802 ? 8.940 -19.146 -13.130 1.00 90.25 802 GLY A O 1
ATOM 6201 N N . VAL A 1 803 ? 7.587 -20.689 -14.043 1.00 92.38 803 VAL A N 1
ATOM 6202 C CA . VAL A 1 803 ? 8.264 -20.789 -15.347 1.00 92.38 803 VAL A CA 1
ATOM 6203 C C . VAL A 1 803 ? 7.260 -20.586 -16.470 1.00 92.38 803 VAL A C 1
ATOM 6205 O O . VAL A 1 803 ? 6.180 -21.170 -16.448 1.00 92.38 803 VAL A O 1
ATOM 6208 N N . VAL A 1 804 ? 7.642 -19.841 -17.500 1.00 94.00 804 VAL A N 1
ATOM 6209 C CA . VAL A 1 804 ? 7.009 -19.935 -18.819 1.00 94.00 804 VAL A CA 1
ATOM 6210 C C . VAL A 1 804 ? 7.903 -20.770 -19.728 1.00 94.00 804 VAL A C 1
ATOM 6212 O O . VAL A 1 804 ? 9.117 -20.582 -19.748 1.00 94.00 804 VAL A O 1
ATOM 6215 N N . GLU A 1 805 ? 7.318 -21.693 -20.485 1.00 93.50 805 GLU A N 1
ATOM 6216 C CA . GLU A 1 805 ? 8.017 -22.517 -21.475 1.00 93.50 805 GLU A CA 1
ATOM 6217 C C . GLU A 1 805 ? 7.330 -22.481 -22.842 1.00 93.50 805 GLU A C 1
ATOM 6219 O O . GLU A 1 805 ? 6.128 -22.240 -22.936 1.00 93.50 805 GLU A O 1
ATOM 6224 N N . PHE A 1 806 ? 8.090 -22.795 -23.889 1.00 95.19 806 PHE A N 1
ATOM 6225 C CA . PHE A 1 806 ? 7.629 -22.912 -25.269 1.00 95.19 806 PHE A CA 1
ATOM 6226 C C . PHE A 1 806 ? 8.298 -24.086 -25.984 1.00 95.19 806 PHE A C 1
ATOM 6228 O O . PHE A 1 806 ? 9.457 -24.406 -25.720 1.00 95.19 806 PHE A O 1
ATOM 6235 N N . PHE A 1 807 ? 7.579 -24.689 -26.934 1.00 94.94 807 PHE A N 1
ATOM 6236 C CA . PHE A 1 807 ? 8.062 -25.777 -27.788 1.00 94.94 807 PHE A CA 1
ATOM 6237 C C . PHE A 1 807 ? 7.803 -25.493 -29.278 1.00 94.94 807 PHE A C 1
ATOM 6239 O O . PHE A 1 807 ? 6.819 -24.854 -29.659 1.00 94.94 807 PHE A O 1
ATOM 6246 N N . GLY A 1 808 ? 8.740 -25.926 -30.123 1.00 93.44 808 GLY A N 1
ATOM 6247 C CA . GLY A 1 808 ? 8.820 -25.598 -31.548 1.00 93.44 808 GLY A CA 1
ATOM 6248 C C . GLY A 1 808 ? 9.079 -26.828 -32.419 1.00 93.44 808 GLY A C 1
ATOM 6249 O O . GLY A 1 808 ? 9.640 -27.825 -31.955 1.00 93.44 808 GLY A O 1
ATOM 6250 N N . ARG A 1 809 ? 8.678 -26.752 -33.693 1.00 88.25 809 ARG A N 1
ATOM 6251 C CA . ARG A 1 809 ? 9.002 -27.767 -34.708 1.00 88.25 809 ARG A CA 1
ATOM 6252 C C . ARG A 1 809 ? 10.405 -27.516 -35.268 1.00 88.25 809 ARG A C 1
ATOM 6254 O O . ARG A 1 809 ? 10.789 -26.371 -35.492 1.00 88.25 809 ARG A O 1
ATOM 6261 N N . GLY A 1 810 ? 11.139 -28.595 -35.532 1.00 87.62 810 GLY A N 1
ATOM 6262 C CA . GLY A 1 810 ? 12.528 -28.541 -36.001 1.00 87.62 810 GLY A CA 1
ATOM 6263 C C . GLY A 1 810 ? 13.558 -28.203 -34.911 1.00 87.62 810 GLY A C 1
ATOM 6264 O O . GLY A 1 810 ? 13.216 -27.851 -33.785 1.00 87.62 810 GLY A O 1
ATOM 6265 N N . VAL A 1 811 ? 14.837 -28.354 -35.255 1.00 88.81 811 VAL A N 1
ATOM 6266 C CA . VAL A 1 811 ? 15.983 -27.989 -34.403 1.00 88.81 811 VAL A CA 1
ATOM 6267 C C . VAL A 1 811 ? 16.273 -26.502 -34.609 1.00 88.81 811 VAL A C 1
ATOM 6269 O O . VAL A 1 811 ? 16.394 -26.062 -35.752 1.00 88.81 811 VAL A O 1
ATOM 6272 N N . ARG A 1 812 ? 16.372 -25.715 -33.529 1.00 89.19 812 ARG A N 1
ATOM 6273 C CA . ARG A 1 812 ? 16.510 -24.243 -33.601 1.00 89.19 812 ARG A CA 1
ATOM 6274 C C . ARG A 1 812 ? 17.722 -23.761 -32.801 1.00 89.19 812 ARG A C 1
ATOM 6276 O O . ARG A 1 812 ? 17.927 -24.194 -31.669 1.00 89.19 812 ARG A O 1
ATOM 6283 N N . GLN A 1 813 ? 18.513 -22.855 -33.372 1.00 85.00 813 GLN A N 1
ATOM 6284 C CA . GLN A 1 813 ? 19.626 -22.201 -32.668 1.00 85.00 813 GLN A CA 1
ATOM 6285 C C . GLN A 1 813 ? 19.121 -21.070 -31.752 1.00 85.00 813 GLN A C 1
ATOM 6287 O O . GLN A 1 813 ? 18.085 -20.491 -32.079 1.00 85.00 813 GLN A O 1
ATOM 6292 N N . PRO A 1 814 ? 19.828 -20.740 -30.649 1.00 83.62 814 PRO A N 1
ATOM 6293 C CA . PRO A 1 814 ? 19.430 -19.677 -29.727 1.00 83.62 814 PRO A CA 1
ATOM 6294 C C . PRO A 1 814 ? 19.187 -18.331 -30.413 1.00 83.62 814 PRO A C 1
ATOM 6296 O O . PRO A 1 814 ? 20.072 -17.790 -31.074 1.00 83.62 814 PRO A O 1
ATOM 6299 N N . ASP A 1 815 ? 17.993 -17.780 -30.210 1.00 83.81 815 ASP A N 1
ATOM 6300 C CA . ASP A 1 815 ? 17.611 -16.441 -30.659 1.00 83.81 815 ASP A CA 1
ATOM 6301 C C . ASP A 1 815 ? 17.911 -15.430 -29.538 1.00 83.81 815 ASP A C 1
ATOM 6303 O O . ASP A 1 815 ? 17.246 -15.417 -28.499 1.00 83.81 815 ASP A O 1
ATOM 6307 N N . ALA A 1 816 ? 18.956 -14.619 -29.727 1.00 79.69 816 ALA A N 1
ATOM 6308 C CA . ALA A 1 816 ? 19.424 -13.664 -28.723 1.00 79.69 816 ALA A CA 1
ATOM 6309 C C . ALA A 1 816 ? 18.406 -12.545 -28.439 1.00 79.69 816 ALA A C 1
ATOM 6311 O O . ALA A 1 816 ? 18.255 -12.149 -27.281 1.00 79.69 816 ALA A O 1
ATOM 6312 N N . ASP A 1 817 ? 17.680 -12.085 -29.465 1.00 77.69 817 ASP A N 1
ATOM 6313 C CA . ASP A 1 817 ? 16.654 -11.048 -29.324 1.00 77.69 817 ASP A CA 1
ATOM 6314 C C . ASP A 1 817 ? 15.498 -11.591 -28.475 1.00 77.69 817 ASP A C 1
ATOM 6316 O O . ASP A 1 817 ? 15.086 -10.968 -27.493 1.00 77.69 817 ASP A O 1
ATOM 6320 N N . LEU A 1 818 ? 15.030 -12.806 -28.789 1.00 84.31 818 LEU A N 1
ATOM 6321 C CA . LEU A 1 818 ? 13.983 -13.481 -28.023 1.00 84.31 818 LEU A CA 1
ATOM 6322 C C . LEU A 1 818 ? 14.408 -13.730 -26.567 1.00 84.31 818 LEU A C 1
ATOM 6324 O O . LEU A 1 818 ? 13.626 -13.444 -25.662 1.00 84.31 818 LEU A O 1
ATOM 6328 N N . MET A 1 819 ? 15.633 -14.214 -26.318 1.00 86.62 819 MET A N 1
ATOM 6329 C CA . MET A 1 819 ? 16.134 -14.440 -24.951 1.00 86.62 819 MET A CA 1
ATOM 6330 C C . MET A 1 819 ? 16.183 -13.154 -24.116 1.00 86.62 819 MET A C 1
ATOM 6332 O O . MET A 1 819 ? 15.845 -13.190 -22.930 1.00 86.62 819 MET A O 1
ATOM 6336 N N . GLN A 1 820 ? 16.549 -12.016 -24.717 1.00 80.44 820 GLN A N 1
ATOM 6337 C CA . GLN A 1 820 ? 16.551 -10.729 -24.018 1.00 80.44 820 GLN A CA 1
ATOM 6338 C C . GLN A 1 820 ? 15.126 -10.262 -23.681 1.00 80.44 820 GLN A C 1
ATOM 6340 O O . GLN A 1 820 ? 14.873 -9.813 -22.561 1.00 80.44 820 GLN A O 1
ATOM 6345 N N . ILE A 1 821 ? 14.189 -10.384 -24.626 1.00 82.94 821 ILE A N 1
ATOM 6346 C CA . ILE A 1 821 ? 12.793 -9.964 -24.435 1.00 82.94 821 ILE A CA 1
ATOM 6347 C C . ILE A 1 821 ? 12.142 -10.781 -23.320 1.00 82.94 821 ILE A C 1
ATOM 6349 O O . ILE A 1 821 ? 11.573 -10.207 -22.392 1.00 82.94 821 ILE A O 1
ATOM 6353 N N . VAL A 1 822 ? 12.252 -12.114 -23.359 1.00 85.50 822 VAL A N 1
ATOM 6354 C CA . VAL A 1 822 ? 11.531 -12.973 -22.404 1.00 85.50 822 VAL A CA 1
ATOM 6355 C C . VAL A 1 822 ? 12.039 -12.842 -20.968 1.00 85.50 822 VAL A C 1
ATOM 6357 O O . VAL A 1 822 ? 11.254 -13.008 -20.039 1.00 85.50 822 VAL A O 1
ATOM 6360 N N . HIS A 1 823 ? 13.300 -12.447 -20.764 1.00 81.69 823 HIS A N 1
ATOM 6361 C CA . HIS A 1 823 ? 13.795 -12.047 -19.444 1.00 81.69 823 HIS A CA 1
ATOM 6362 C C . HIS A 1 823 ? 13.002 -10.851 -18.883 1.00 81.69 823 HIS A C 1
ATOM 6364 O O . HIS A 1 823 ? 12.482 -10.906 -17.770 1.00 81.69 823 HIS A O 1
ATOM 6370 N N . THR A 1 824 ? 12.863 -9.776 -19.665 1.00 82.50 824 THR A N 1
ATOM 6371 C CA . THR A 1 824 ? 12.103 -8.579 -19.263 1.00 82.50 824 THR A CA 1
ATOM 6372 C C . THR A 1 824 ? 10.611 -8.882 -19.101 1.00 82.50 824 THR A C 1
ATOM 6374 O O . THR A 1 824 ? 10.001 -8.451 -18.120 1.00 82.50 824 THR A O 1
ATOM 6377 N N . MET A 1 825 ? 10.030 -9.673 -20.010 1.00 85.31 825 MET A N 1
ATOM 6378 C CA . MET A 1 825 ? 8.628 -10.098 -19.925 1.00 85.31 825 MET A CA 1
ATOM 6379 C C . MET A 1 825 ? 8.359 -10.951 -18.675 1.00 85.31 825 MET A C 1
ATOM 6381 O O . MET A 1 825 ? 7.312 -10.787 -18.060 1.00 85.31 825 MET A O 1
ATOM 6385 N N . GLY A 1 826 ? 9.294 -11.809 -18.246 1.00 87.50 826 GLY A N 1
ATOM 6386 C CA . GLY A 1 826 ? 9.163 -12.607 -17.017 1.00 87.50 826 GLY A CA 1
ATOM 6387 C C . GLY A 1 826 ? 8.957 -11.761 -15.754 1.00 87.50 826 GLY A C 1
ATOM 6388 O O . GLY A 1 826 ? 8.141 -12.108 -14.895 1.00 87.50 826 GLY A O 1
ATOM 6389 N N . SER A 1 827 ? 9.619 -10.602 -15.678 1.00 86.75 827 SER A N 1
ATOM 6390 C CA . SER A 1 827 ? 9.406 -9.614 -14.611 1.00 86.75 827 SER A CA 1
ATOM 6391 C C . SER A 1 827 ? 8.092 -8.839 -14.768 1.00 86.75 827 SER A C 1
ATOM 6393 O O . SER A 1 827 ? 7.410 -8.602 -13.775 1.00 86.75 827 SER A O 1
ATOM 6395 N N . GLN A 1 828 ? 7.696 -8.462 -15.991 1.00 88.12 828 GLN A N 1
ATOM 6396 C CA . GLN A 1 828 ? 6.414 -7.773 -16.230 1.00 88.12 828 GLN A CA 1
ATOM 6397 C C . GLN A 1 828 ? 5.204 -8.668 -15.921 1.00 88.12 828 GLN A C 1
ATOM 6399 O O . GLN A 1 828 ? 4.253 -8.222 -15.283 1.00 88.12 828 GLN A O 1
ATOM 6404 N N . ILE A 1 829 ? 5.262 -9.946 -16.309 1.00 90.12 829 ILE A N 1
ATOM 6405 C CA . ILE A 1 829 ? 4.264 -10.966 -15.961 1.00 90.12 829 ILE A CA 1
ATOM 6406 C C . ILE A 1 829 ? 4.186 -11.122 -14.437 1.00 90.12 829 ILE A C 1
ATOM 6408 O O . ILE A 1 829 ? 3.089 -11.127 -13.886 1.00 90.12 829 ILE A O 1
ATOM 6412 N N . GLY A 1 830 ? 5.328 -11.181 -13.743 1.00 88.19 830 GLY A N 1
ATOM 6413 C CA . GLY A 1 830 ? 5.365 -11.246 -12.280 1.00 88.19 830 GLY A CA 1
ATOM 6414 C C . GLY A 1 830 ? 4.752 -10.015 -11.603 1.00 88.19 830 GLY A C 1
ATOM 6415 O O . GLY A 1 830 ? 3.941 -10.158 -10.692 1.00 88.19 830 GLY A O 1
ATOM 6416 N N . GLN A 1 831 ? 5.059 -8.804 -12.080 1.00 87.69 831 GLN A N 1
ATOM 6417 C CA . GLN A 1 831 ? 4.433 -7.567 -11.591 1.00 87.69 831 GLN A CA 1
ATOM 6418 C C . GLN A 1 831 ? 2.918 -7.542 -11.833 1.00 87.69 831 GLN A C 1
ATOM 6420 O O . GLN A 1 831 ? 2.166 -7.107 -10.961 1.00 87.69 831 GLN A O 1
ATOM 6425 N N . PHE A 1 832 ? 2.457 -8.020 -12.992 1.00 88.50 832 PHE A N 1
ATOM 6426 C CA . PHE A 1 832 ? 1.031 -8.133 -13.291 1.00 88.50 832 PHE A CA 1
ATOM 6427 C C . PHE A 1 832 ? 0.327 -9.124 -12.356 1.00 88.50 832 PHE A C 1
ATOM 6429 O O . PHE A 1 832 ? -0.716 -8.775 -11.806 1.00 88.50 832 PHE A O 1
ATOM 6436 N N . ILE A 1 833 ? 0.907 -10.310 -12.133 1.00 86.62 833 ILE A N 1
ATOM 6437 C CA . ILE A 1 833 ? 0.381 -11.314 -11.195 1.00 86.62 833 ILE A CA 1
ATOM 6438 C C . ILE A 1 833 ? 0.303 -10.720 -9.785 1.00 86.62 833 ILE A C 1
ATOM 6440 O O . ILE A 1 833 ? -0.788 -10.667 -9.228 1.00 86.62 833 ILE A O 1
ATOM 6444 N N . ALA A 1 834 ? 1.398 -10.151 -9.269 1.00 83.44 834 ALA A N 1
ATOM 6445 C CA . ALA A 1 834 ? 1.427 -9.518 -7.948 1.00 83.44 834 ALA A CA 1
ATOM 6446 C C . ALA A 1 834 ? 0.378 -8.402 -7.803 1.00 83.44 834 ALA A C 1
ATOM 6448 O O . ALA A 1 834 ? -0.277 -8.287 -6.768 1.00 83.44 834 ALA A O 1
ATOM 6449 N N . ARG A 1 835 ? 0.179 -7.586 -8.850 1.00 84.31 835 ARG A N 1
ATOM 6450 C CA . ARG A 1 835 ? -0.873 -6.561 -8.878 1.00 84.31 835 ARG A CA 1
ATOM 6451 C C . ARG A 1 835 ? -2.267 -7.187 -8.837 1.00 84.31 835 ARG A C 1
ATOM 6453 O O . ARG A 1 835 ? -3.112 -6.681 -8.111 1.00 84.31 835 ARG A O 1
ATOM 6460 N N . LYS A 1 836 ? -2.526 -8.259 -9.592 1.00 83.19 836 LYS A N 1
ATOM 6461 C CA . LYS A 1 836 ? -3.842 -8.919 -9.628 1.00 83.19 836 LYS A CA 1
ATOM 6462 C C . LYS A 1 836 ? -4.158 -9.704 -8.359 1.00 83.19 836 LYS A C 1
ATOM 6464 O O . LYS A 1 836 ? -5.294 -9.643 -7.901 1.00 83.19 836 LYS A O 1
ATOM 6469 N N . GLU A 1 837 ? -3.170 -10.341 -7.743 1.00 76.06 837 GLU A N 1
ATOM 6470 C CA . GLU A 1 837 ? -3.290 -10.910 -6.396 1.00 76.06 837 GLU A CA 1
ATOM 6471 C C . GLU A 1 837 ? -3.590 -9.808 -5.371 1.00 76.06 837 GLU A C 1
ATOM 6473 O O . GLU A 1 837 ? -4.540 -9.932 -4.604 1.00 76.06 837 GLU A O 1
ATOM 6478 N N . ALA A 1 838 ? -2.866 -8.682 -5.407 1.00 69.81 838 ALA A N 1
ATOM 6479 C CA . ALA A 1 838 ? -3.120 -7.546 -4.521 1.00 69.81 838 ALA A CA 1
ATOM 6480 C C . ALA A 1 838 ? -4.501 -6.900 -4.747 1.00 69.81 838 ALA A C 1
ATOM 6482 O O . ALA A 1 838 ? -5.192 -6.613 -3.777 1.00 69.81 838 ALA A O 1
ATOM 6483 N N . GLU A 1 839 ? -4.943 -6.707 -5.995 1.00 70.62 839 GLU A N 1
ATOM 6484 C CA . G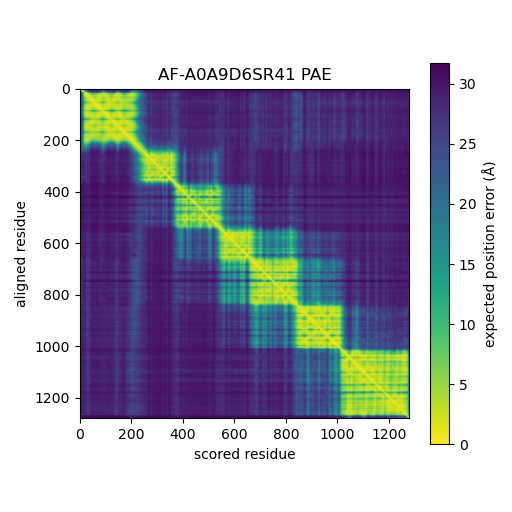LU A 1 839 ? -6.298 -6.237 -6.330 1.00 70.62 839 GLU A CA 1
ATOM 6485 C C . GLU A 1 839 ? -7.371 -7.216 -5.824 1.00 70.62 839 GLU A C 1
ATOM 6487 O O . GLU A 1 839 ? -8.380 -6.786 -5.263 1.00 70.62 839 GLU A O 1
ATOM 6492 N N . SER A 1 840 ? -7.146 -8.528 -5.963 1.00 64.44 840 SER A N 1
ATOM 6493 C CA . SER A 1 840 ? -8.058 -9.564 -5.468 1.00 64.44 840 SER A CA 1
ATOM 6494 C C . SER A 1 840 ? -8.109 -9.595 -3.939 1.00 64.44 840 SER A C 1
ATOM 6496 O O . SER A 1 840 ? -9.197 -9.641 -3.373 1.00 64.44 840 SER A O 1
ATOM 6498 N N . HIS A 1 841 ? -6.966 -9.497 -3.255 1.00 65.50 841 HIS A N 1
ATOM 6499 C CA . HIS A 1 841 ? -6.897 -9.408 -1.794 1.00 65.50 841 HIS A CA 1
ATOM 6500 C C . HIS A 1 841 ? -7.524 -8.109 -1.273 1.00 65.50 841 HIS A C 1
ATOM 6502 O O . HIS A 1 841 ? -8.292 -8.153 -0.321 1.00 65.50 841 HIS A O 1
ATOM 6508 N N . LEU A 1 842 ? -7.287 -6.964 -1.922 1.00 62.38 842 LEU A N 1
ATOM 6509 C CA . LEU A 1 842 ? -7.946 -5.699 -1.578 1.00 62.38 842 LEU A CA 1
ATOM 6510 C C . LEU A 1 842 ? -9.463 -5.774 -1.786 1.00 62.38 842 LEU A C 1
ATOM 6512 O O . LEU A 1 842 ? -10.208 -5.299 -0.938 1.00 62.38 842 LEU A O 1
ATOM 6516 N N . THR A 1 843 ? -9.931 -6.405 -2.866 1.00 62.44 843 THR A N 1
ATOM 6517 C CA . THR A 1 843 ? -11.369 -6.613 -3.119 1.00 62.44 843 THR A CA 1
ATOM 6518 C C . THR A 1 843 ? -11.983 -7.591 -2.116 1.00 62.44 843 THR A C 1
ATOM 6520 O O . THR A 1 843 ? -13.125 -7.403 -1.693 1.00 62.44 843 THR A O 1
ATOM 6523 N N . PHE A 1 844 ? -11.227 -8.612 -1.703 1.00 68.31 844 PHE A N 1
ATOM 6524 C CA . PHE A 1 844 ? -11.624 -9.533 -0.647 1.00 68.31 844 PHE A CA 1
ATOM 6525 C C . PHE A 1 844 ? -11.735 -8.792 0.689 1.00 68.31 844 PHE A C 1
ATOM 6527 O O . PHE A 1 844 ? -12.834 -8.737 1.222 1.00 68.31 844 PHE A O 1
ATOM 6534 N N . PHE A 1 845 ? -10.681 -8.120 1.167 1.00 69.69 845 PHE A N 1
ATOM 6535 C CA . PHE A 1 845 ? -10.673 -7.364 2.431 1.00 69.69 845 PHE A CA 1
ATOM 6536 C C . PHE A 1 845 ? -11.637 -6.165 2.454 1.00 69.69 845 PHE A C 1
ATOM 6538 O O . PHE A 1 845 ? -12.149 -5.802 3.511 1.00 69.69 845 PHE A O 1
ATOM 6545 N N . ALA A 1 846 ? -11.937 -5.556 1.302 1.00 68.31 846 ALA A N 1
ATOM 6546 C CA . ALA A 1 846 ? -12.965 -4.518 1.203 1.00 68.31 846 ALA A CA 1
ATOM 6547 C C . ALA A 1 846 ? -14.377 -5.057 1.492 1.00 68.31 846 ALA A C 1
ATOM 6549 O O . ALA A 1 846 ? -15.228 -4.295 1.947 1.00 68.31 846 ALA A O 1
ATOM 6550 N N . ASN A 1 847 ? -14.614 -6.358 1.280 1.00 80.56 847 ASN A N 1
ATOM 6551 C CA . ASN A 1 847 ? -15.924 -7.007 1.406 1.00 80.56 847 ASN A CA 1
ATOM 6552 C C . ASN A 1 847 ? -15.985 -8.120 2.475 1.00 80.56 847 ASN A C 1
ATOM 6554 O O . ASN A 1 847 ? -17.070 -8.567 2.828 1.00 80.56 847 ASN A O 1
ATOM 6558 N N . HIS A 1 848 ? -14.855 -8.573 3.012 1.00 86.19 848 HIS A N 1
ATOM 6559 C CA . HIS A 1 848 ? -14.753 -9.674 3.969 1.00 86.19 848 HIS A CA 1
ATOM 6560 C C . HIS A 1 848 ? -13.832 -9.296 5.124 1.00 86.19 848 HIS A C 1
ATOM 6562 O O . HIS A 1 848 ? -12.890 -8.518 4.972 1.00 86.19 848 HIS A O 1
ATOM 6568 N N . ASP A 1 849 ? -14.123 -9.850 6.291 1.00 89.12 849 ASP A N 1
ATOM 6569 C CA . ASP A 1 849 ? -13.294 -9.746 7.475 1.00 89.12 849 ASP A CA 1
ATOM 6570 C C . ASP A 1 849 ? -12.013 -10.587 7.292 1.00 89.12 849 ASP A C 1
ATOM 6572 O O . ASP A 1 849 ? -12.109 -11.786 7.018 1.00 89.12 849 ASP A O 1
ATOM 6576 N N . PRO A 1 850 ? -10.807 -10.005 7.439 1.00 79.25 850 PRO A N 1
ATOM 6577 C CA . PRO A 1 850 ? -9.551 -10.703 7.158 1.00 79.25 850 PRO A CA 1
ATOM 6578 C C . PRO A 1 850 ? -9.242 -11.840 8.141 1.00 79.25 850 PRO A C 1
ATOM 6580 O O . PRO A 1 850 ? -8.417 -12.695 7.826 1.00 79.25 850 PRO A O 1
ATOM 6583 N N . LEU A 1 851 ? -9.867 -11.848 9.323 1.00 87.19 851 LEU A N 1
ATOM 6584 C CA . LEU A 1 851 ? -9.629 -12.860 10.348 1.00 87.19 851 LEU A CA 1
ATOM 6585 C C . LEU A 1 851 ? -10.469 -14.120 10.115 1.00 87.19 851 LEU A C 1
ATOM 6587 O O . LEU A 1 851 ? -9.937 -15.228 10.164 1.00 87.19 851 LEU A O 1
ATOM 6591 N N . THR A 1 852 ? -11.771 -13.939 9.892 1.00 90.19 852 THR A N 1
ATOM 6592 C CA . THR A 1 852 ? -12.770 -15.019 9.813 1.00 90.19 852 THR A CA 1
ATOM 6593 C C . THR A 1 852 ? -13.143 -15.412 8.383 1.00 90.19 852 THR A C 1
ATOM 6595 O O . THR A 1 852 ? -13.712 -16.479 8.169 1.00 90.19 852 THR A O 1
ATOM 6598 N N . GLY A 1 853 ? -12.852 -14.561 7.393 1.00 86.81 853 GLY A N 1
ATOM 6599 C CA . GLY A 1 853 ? -13.242 -14.758 5.994 1.00 86.81 853 GLY A CA 1
ATOM 6600 C C . GLY A 1 853 ? -14.734 -14.543 5.707 1.00 86.81 853 GLY A C 1
ATOM 6601 O O . GLY A 1 853 ? -15.155 -14.699 4.561 1.00 86.81 853 GLY A O 1
ATOM 6602 N N . LEU A 1 854 ? -15.538 -14.178 6.712 1.00 93.25 854 LEU A N 1
ATOM 6603 C CA . LEU A 1 854 ? -16.954 -13.848 6.540 1.00 93.25 854 LEU A CA 1
ATOM 6604 C C . LEU A 1 854 ? -17.134 -12.470 5.878 1.00 93.25 854 LEU A C 1
ATOM 6606 O O . LEU A 1 854 ? -16.255 -11.619 6.013 1.00 93.25 854 LEU A O 1
ATOM 6610 N N . PRO A 1 855 ? -18.272 -12.196 5.214 1.00 92.88 855 PRO A N 1
ATOM 6611 C CA . PRO A 1 855 ? -18.680 -10.847 4.828 1.00 92.88 855 PRO A CA 1
ATOM 6612 C C . PRO A 1 855 ? -18.463 -9.815 5.944 1.00 92.88 855 PRO A C 1
ATOM 6614 O O . PRO A 1 855 ? -18.891 -10.010 7.081 1.00 92.88 855 PRO A O 1
ATOM 6617 N N . ASN A 1 856 ? -17.813 -8.697 5.626 1.00 89.94 856 ASN A N 1
ATOM 6618 C CA . ASN A 1 856 ? -17.672 -7.580 6.560 1.00 89.94 856 ASN A CA 1
ATOM 6619 C C . ASN A 1 856 ? -18.934 -6.693 6.546 1.00 89.94 856 ASN A C 1
ATOM 6621 O O . ASN A 1 856 ? -19.835 -6.874 5.721 1.00 89.94 856 ASN A O 1
ATOM 6625 N N . ARG A 1 857 ? -18.967 -5.670 7.409 1.00 89.31 857 ARG A N 1
ATOM 6626 C CA . ARG A 1 857 ? -20.040 -4.657 7.470 1.00 89.31 857 ARG A CA 1
ATOM 6627 C C . ARG A 1 857 ? -20.472 -4.101 6.103 1.00 89.31 857 ARG A C 1
ATOM 6629 O O . ARG A 1 857 ? -21.659 -3.859 5.905 1.00 89.31 857 ARG A O 1
ATOM 6636 N N . VAL A 1 858 ? -19.545 -3.863 5.171 1.00 86.19 858 VAL A N 1
ATOM 6637 C CA . VAL A 1 858 ? -19.858 -3.269 3.856 1.00 86.19 858 VAL A CA 1
ATOM 6638 C C . VAL A 1 858 ? -20.632 -4.264 2.992 1.00 86.19 858 VAL A C 1
ATOM 6640 O O . VAL A 1 858 ? -21.707 -3.936 2.489 1.00 86.19 858 VAL A O 1
ATOM 6643 N N . MET A 1 859 ? -20.125 -5.491 2.871 1.00 91.25 859 MET A N 1
ATOM 6644 C CA . MET A 1 859 ? -20.750 -6.545 2.066 1.00 91.25 859 MET A CA 1
ATOM 6645 C C . MET A 1 859 ? -22.062 -7.045 2.674 1.00 91.25 859 MET A C 1
ATOM 6647 O O . MET A 1 859 ? -23.033 -7.255 1.946 1.00 91.25 859 MET A O 1
ATOM 6651 N N . PHE A 1 860 ? -22.124 -7.183 4.002 1.00 94.44 860 PHE A N 1
ATOM 6652 C CA . PHE A 1 860 ? -23.353 -7.551 4.704 1.00 94.44 860 PHE A CA 1
ATOM 6653 C C . PHE A 1 860 ? -24.453 -6.508 4.472 1.00 94.44 860 PHE A C 1
ATOM 6655 O O . PHE A 1 860 ? -25.560 -6.862 4.076 1.00 94.44 860 PHE A O 1
ATOM 6662 N N . ASN A 1 861 ? -24.142 -5.212 4.610 1.00 92.19 861 ASN A N 1
ATOM 6663 C CA . ASN A 1 861 ? -25.106 -4.141 4.342 1.00 92.19 861 ASN A CA 1
ATOM 6664 C C . ASN A 1 861 ? -25.566 -4.118 2.876 1.00 92.19 861 ASN A C 1
ATOM 6666 O O . ASN A 1 861 ? -26.733 -3.829 2.613 1.00 92.19 861 ASN A O 1
ATOM 6670 N N . ALA A 1 862 ? -24.682 -4.426 1.921 1.00 90.94 862 ALA A N 1
ATOM 6671 C CA . ALA A 1 862 ? -25.045 -4.527 0.509 1.00 90.94 862 ALA A CA 1
ATOM 6672 C C . ALA A 1 862 ? -26.019 -5.692 0.253 1.00 90.94 862 ALA A C 1
ATOM 6674 O O . ALA A 1 862 ? -27.050 -5.489 -0.392 1.00 90.94 862 ALA A O 1
ATOM 6675 N N . ARG A 1 863 ? -25.746 -6.879 0.818 1.00 92.69 863 ARG A N 1
ATOM 6676 C CA . ARG A 1 863 ? -26.666 -8.027 0.758 1.00 92.69 863 ARG A CA 1
ATOM 6677 C C . ARG A 1 863 ? -27.999 -7.738 1.436 1.00 92.69 863 ARG A C 1
ATOM 6679 O O . ARG A 1 863 ? -29.032 -7.953 0.817 1.00 92.69 863 ARG A O 1
ATOM 6686 N N . LEU A 1 864 ? -27.988 -7.164 2.639 1.00 94.38 864 LEU A N 1
ATOM 6687 C CA . LEU A 1 864 ? -29.209 -6.774 3.340 1.00 94.38 864 LEU A CA 1
ATOM 6688 C C . LEU A 1 864 ? -30.021 -5.761 2.520 1.00 94.38 864 LEU A C 1
ATOM 6690 O O . LEU A 1 864 ? -31.213 -5.954 2.337 1.00 94.38 864 LEU A O 1
ATOM 6694 N N . THR A 1 865 ? -29.390 -4.746 1.919 1.00 93.62 865 THR A N 1
ATOM 6695 C CA . THR A 1 865 ? -30.086 -3.803 1.015 1.00 93.62 865 THR A CA 1
ATOM 6696 C C . THR A 1 865 ? -30.785 -4.529 -0.143 1.00 93.62 865 THR A C 1
ATOM 6698 O O . THR A 1 865 ? -31.930 -4.213 -0.470 1.00 93.62 865 THR A O 1
ATOM 6701 N N . GLN A 1 866 ? -30.116 -5.511 -0.755 1.00 92.56 866 GLN A N 1
ATOM 6702 C CA . GLN A 1 866 ? -30.683 -6.317 -1.838 1.00 92.56 866 GLN A CA 1
ATOM 6703 C C . GLN A 1 866 ? -31.843 -7.201 -1.350 1.00 92.56 866 GLN A C 1
ATOM 6705 O O . GLN A 1 866 ? -32.898 -7.211 -1.986 1.00 92.56 866 GLN A O 1
ATOM 6710 N N . ALA A 1 867 ? -31.675 -7.890 -0.220 1.00 91.44 867 ALA A N 1
ATOM 6711 C CA . ALA A 1 867 ? -32.695 -8.744 0.379 1.00 91.44 867 ALA A CA 1
ATOM 6712 C C . ALA A 1 867 ? -33.948 -7.946 0.767 1.00 91.44 867 ALA A C 1
ATOM 6714 O O . ALA A 1 867 ? -35.052 -8.357 0.426 1.00 91.44 867 ALA A O 1
ATOM 6715 N N . LEU A 1 868 ? -33.801 -6.760 1.371 1.00 92.62 868 LEU A N 1
ATOM 6716 C CA . LEU A 1 868 ? -34.926 -5.874 1.698 1.00 92.62 868 LEU A CA 1
ATOM 6717 C C . LEU A 1 868 ? -35.662 -5.385 0.440 1.00 92.62 868 LEU A C 1
ATOM 6719 O O . LEU A 1 868 ? -36.890 -5.377 0.407 1.00 92.62 868 LEU A O 1
ATOM 6723 N N . ALA A 1 869 ? -34.938 -5.030 -0.627 1.00 91.06 869 ALA A N 1
ATOM 6724 C CA . ALA A 1 869 ? -35.557 -4.643 -1.898 1.00 91.06 869 ALA A CA 1
ATOM 6725 C C . ALA A 1 869 ? -36.310 -5.811 -2.569 1.00 91.06 869 ALA A C 1
ATOM 6727 O O . ALA A 1 869 ? -37.347 -5.603 -3.203 1.00 91.06 869 ALA A O 1
ATOM 6728 N N . GLN A 1 870 ? -35.807 -7.040 -2.424 1.00 90.50 870 GLN A N 1
ATOM 6729 C CA . GLN A 1 870 ? -36.457 -8.257 -2.912 1.00 90.50 870 GLN A CA 1
ATOM 6730 C C . GLN A 1 870 ? -37.683 -8.629 -2.064 1.00 90.50 870 GLN A C 1
ATOM 6732 O O . GLN A 1 870 ? -38.740 -8.918 -2.624 1.00 90.50 870 GLN A O 1
ATOM 6737 N N . ALA A 1 871 ? -37.565 -8.548 -0.739 1.00 90.00 871 ALA A N 1
ATOM 6738 C CA . ALA A 1 871 ? -38.636 -8.756 0.229 1.00 90.00 871 ALA A CA 1
ATOM 6739 C C . ALA A 1 871 ? -39.802 -7.786 -0.019 1.00 90.00 871 ALA A C 1
ATOM 6741 O O . ALA A 1 871 ? -40.928 -8.228 -0.237 1.00 90.00 871 ALA A O 1
ATOM 6742 N N . HIS A 1 872 ? -39.510 -6.486 -0.149 1.00 90.12 872 HIS A N 1
ATOM 6743 C CA . HIS A 1 872 ? -40.490 -5.453 -0.495 1.00 90.12 872 HIS A CA 1
ATOM 6744 C C . HIS A 1 872 ? -41.211 -5.725 -1.825 1.00 90.12 872 HIS A C 1
ATOM 6746 O O . HIS A 1 872 ? -42.415 -5.519 -1.947 1.00 90.12 872 HIS A O 1
ATOM 6752 N N . ARG A 1 873 ? -40.481 -6.198 -2.844 1.00 90.94 873 ARG A N 1
ATOM 6753 C CA . ARG A 1 873 ? -41.037 -6.466 -4.179 1.00 90.94 873 ARG A CA 1
ATOM 6754 C C . ARG A 1 873 ? -41.983 -7.671 -4.217 1.00 90.94 873 ARG A C 1
ATOM 6756 O O . ARG A 1 873 ? -42.857 -7.709 -5.084 1.00 90.94 873 ARG A O 1
ATOM 6763 N N . TYR A 1 874 ? -41.774 -8.657 -3.348 1.00 90.38 874 TYR A N 1
ATOM 6764 C CA . TYR A 1 874 ? -42.517 -9.921 -3.340 1.00 90.38 874 TYR A CA 1
ATOM 6765 C C . TYR A 1 874 ? -43.395 -10.118 -2.096 1.00 90.38 874 TYR A C 1
ATOM 6767 O O . TYR A 1 874 ? -43.897 -11.222 -1.904 1.00 90.38 874 TYR A O 1
ATOM 6775 N N . ASP A 1 875 ? -43.580 -9.069 -1.288 1.00 86.56 875 ASP A N 1
ATOM 6776 C CA . ASP A 1 875 ? -44.359 -9.077 -0.041 1.00 86.56 875 ASP A CA 1
ATOM 6777 C C . ASP A 1 875 ? -43.925 -10.203 0.924 1.00 86.56 875 ASP A C 1
ATOM 6779 O O . ASP A 1 875 ? -44.731 -10.956 1.468 1.00 86.56 875 ASP A O 1
ATOM 6783 N N . LYS A 1 876 ? -42.602 -10.358 1.080 1.00 89.00 876 LYS A N 1
ATOM 6784 C CA . LYS A 1 876 ? -41.970 -11.295 2.025 1.00 89.00 876 LYS A CA 1
ATOM 6785 C C . LYS A 1 876 ? -41.370 -10.539 3.207 1.00 89.00 876 LYS A C 1
ATOM 6787 O O . LYS A 1 876 ? -40.999 -9.374 3.076 1.00 89.00 876 LYS A O 1
ATOM 6792 N N . THR A 1 877 ? -41.193 -11.226 4.333 1.00 91.31 877 THR A N 1
ATOM 6793 C CA . THR A 1 877 ? -40.426 -10.718 5.476 1.00 91.31 877 THR A CA 1
ATOM 6794 C C . THR A 1 877 ? -39.000 -11.278 5.476 1.00 91.31 877 THR A C 1
ATOM 6796 O O . THR A 1 877 ? -38.680 -12.271 4.811 1.00 91.31 877 THR A O 1
ATOM 6799 N N . ALA A 1 878 ? -38.114 -10.603 6.199 1.00 93.38 878 ALA A N 1
ATOM 6800 C CA . ALA A 1 878 ? -36.727 -11.006 6.424 1.00 93.38 878 ALA A CA 1
ATOM 6801 C C . ALA A 1 878 ? -36.347 -10.649 7.864 1.00 93.38 878 ALA A C 1
ATOM 6803 O O . ALA A 1 878 ? -36.940 -9.736 8.435 1.00 93.38 878 ALA A O 1
ATOM 6804 N N . ALA A 1 879 ? -35.366 -11.330 8.451 1.00 94.62 879 ALA A N 1
ATOM 6805 C CA . ALA A 1 879 ? -34.922 -11.035 9.811 1.00 94.62 879 ALA A CA 1
ATOM 6806 C C . ALA A 1 879 ? -33.417 -10.779 9.887 1.00 94.62 879 ALA A C 1
ATOM 6808 O O . ALA A 1 879 ? -32.628 -11.406 9.179 1.00 94.62 879 ALA A O 1
ATOM 6809 N N . VAL A 1 880 ? -33.032 -9.869 10.779 1.00 96.81 880 VAL A N 1
ATOM 6810 C CA . VAL A 1 880 ? -31.643 -9.554 11.111 1.00 96.81 880 VAL A CA 1
ATOM 6811 C C . VAL A 1 880 ? -31.403 -9.935 12.565 1.00 96.81 880 VAL A C 1
ATOM 6813 O O . VAL A 1 880 ? -32.081 -9.437 13.462 1.00 96.81 880 VAL A O 1
ATOM 6816 N N . LEU A 1 881 ? -30.437 -10.819 12.795 1.00 97.31 881 LEU A N 1
ATOM 6817 C CA . LEU A 1 881 ? -29.977 -11.208 14.120 1.00 97.31 881 LEU A CA 1
ATOM 6818 C C . LEU A 1 881 ? -28.610 -10.561 14.363 1.00 97.31 881 LEU A C 1
ATOM 6820 O O . LEU A 1 881 ? -27.696 -10.718 13.553 1.00 97.31 881 LEU A O 1
ATOM 6824 N N . PHE A 1 882 ? -28.461 -9.857 15.477 1.00 96.75 882 PHE A N 1
ATOM 6825 C CA . PHE A 1 882 ? -27.195 -9.324 15.968 1.00 96.75 882 PHE A CA 1
ATOM 6826 C C . PHE A 1 882 ? -26.707 -10.234 17.097 1.00 96.75 882 PHE A C 1
ATOM 6828 O O . PHE A 1 882 ? -27.448 -10.470 18.047 1.00 96.75 882 PHE A O 1
ATOM 6835 N N . VAL A 1 883 ? -25.502 -10.784 16.973 1.00 96.19 883 VAL A N 1
ATOM 6836 C CA . VAL A 1 883 ? -24.948 -11.833 17.841 1.00 96.19 883 VAL A CA 1
ATOM 6837 C C . VAL A 1 883 ? -23.638 -11.329 18.434 1.00 96.19 883 VAL A C 1
ATOM 6839 O O . VAL A 1 883 ? -22.742 -10.932 17.696 1.00 96.19 883 VAL A O 1
ATOM 6842 N N . ASP A 1 884 ? -23.506 -11.372 19.752 1.00 95.00 884 ASP A N 1
ATOM 6843 C CA . ASP A 1 884 ? -22.326 -10.886 20.469 1.00 95.00 884 ASP A CA 1
ATOM 6844 C C . ASP A 1 884 ? -21.840 -11.935 21.474 1.00 95.00 884 ASP A C 1
ATOM 6846 O O . ASP A 1 884 ? -22.653 -12.571 22.148 1.00 95.00 884 ASP A O 1
ATOM 6850 N N . LEU A 1 885 ? -20.522 -12.148 21.547 1.00 93.88 885 LEU A N 1
ATOM 6851 C CA . LEU A 1 885 ? -19.918 -13.148 22.426 1.00 93.88 885 LEU A CA 1
ATOM 6852 C C . LEU A 1 885 ? -19.769 -12.664 23.870 1.00 93.88 885 LEU A C 1
ATOM 6854 O O . LEU A 1 885 ? -18.939 -11.817 24.211 1.00 93.88 885 LEU A O 1
ATOM 6858 N N . ASP A 1 886 ? -20.478 -13.336 24.769 1.00 88.69 886 ASP A N 1
ATOM 6859 C CA . ASP A 1 886 ? -20.429 -13.043 26.188 1.00 88.69 886 ASP A CA 1
ATOM 6860 C C . ASP A 1 886 ? -19.028 -13.298 26.762 1.00 88.69 886 ASP A C 1
ATOM 6862 O O . ASP A 1 886 ? -18.479 -14.399 26.704 1.00 88.69 886 ASP A O 1
ATOM 6866 N N . ARG A 1 887 ? -18.465 -12.262 27.398 1.00 84.44 887 ARG A N 1
ATOM 6867 C CA . ARG A 1 887 ? -17.160 -12.292 28.085 1.00 84.44 887 ARG A CA 1
ATOM 6868 C C . ARG A 1 887 ? -15.951 -12.566 27.168 1.00 84.44 887 ARG A C 1
ATOM 6870 O O . ARG A 1 887 ? -14.876 -12.834 27.701 1.00 84.44 887 ARG A O 1
ATOM 6877 N N . PHE A 1 888 ? -16.050 -12.417 25.842 1.00 87.50 888 PHE A N 1
ATOM 6878 C CA . PHE A 1 888 ? -14.922 -12.637 24.914 1.00 87.50 888 PHE A CA 1
ATOM 6879 C C . PHE A 1 888 ? -13.648 -11.855 25.286 1.00 87.50 888 PHE A C 1
ATOM 6881 O O . PHE A 1 888 ? -12.540 -12.390 25.210 1.00 87.50 888 PHE A O 1
ATOM 6888 N N . LYS A 1 889 ? -13.787 -10.625 25.799 1.00 77.38 889 LYS A N 1
ATOM 6889 C CA . LYS A 1 889 ? -12.657 -9.860 26.350 1.00 77.38 889 LYS A CA 1
ATOM 6890 C C . LYS A 1 889 ? -11.865 -10.624 27.426 1.00 77.38 889 LYS A C 1
ATOM 6892 O O . LYS A 1 889 ? -10.642 -10.576 27.405 1.00 77.38 889 LYS A O 1
ATOM 6897 N N . VAL A 1 890 ? -12.528 -11.363 28.319 1.00 79.56 890 VAL A N 1
ATOM 6898 C CA . VAL A 1 890 ? -11.862 -12.154 29.372 1.00 79.56 890 VAL A CA 1
ATOM 6899 C C . VAL A 1 890 ? -10.986 -13.251 28.760 1.00 79.56 890 VAL A C 1
ATOM 6901 O O . VAL A 1 890 ? -9.912 -13.533 29.282 1.00 79.56 890 VAL A O 1
ATOM 6904 N N . ILE A 1 891 ? -11.399 -13.829 27.629 1.00 80.62 891 ILE A N 1
ATOM 6905 C CA . ILE A 1 891 ? -10.631 -14.852 26.904 1.00 80.62 891 ILE A CA 1
ATOM 6906 C C . ILE A 1 891 ? -9.342 -14.236 26.341 1.00 80.62 891 ILE A C 1
ATOM 6908 O O . ILE A 1 891 ? -8.261 -14.771 26.582 1.00 80.62 891 ILE A O 1
ATOM 6912 N N . ASN A 1 892 ? -9.435 -13.069 25.689 1.00 79.44 892 ASN A N 1
ATOM 6913 C CA . ASN A 1 892 ? -8.262 -12.313 25.225 1.00 79.44 892 ASN A CA 1
ATOM 6914 C C . ASN A 1 892 ? -7.329 -11.907 26.376 1.00 79.44 892 ASN A C 1
ATOM 6916 O O . ASN A 1 892 ? -6.118 -12.085 26.269 1.00 79.44 892 ASN A O 1
ATOM 6920 N N . ASP A 1 893 ? -7.884 -11.394 27.477 1.00 76.81 893 ASP A N 1
ATOM 6921 C CA . ASP A 1 893 ? -7.112 -10.936 28.639 1.00 76.81 893 ASP A CA 1
ATOM 6922 C C . ASP A 1 893 ? -6.436 -12.112 29.391 1.00 76.81 893 ASP A C 1
ATOM 6924 O O . ASP A 1 893 ? -5.420 -11.909 30.055 1.00 76.81 893 ASP A O 1
ATOM 6928 N N . THR A 1 894 ? -6.964 -13.341 29.275 1.00 74.62 894 THR A N 1
ATOM 6929 C CA . THR A 1 894 ? -6.448 -14.547 29.964 1.00 74.62 894 THR A CA 1
ATOM 6930 C C . THR A 1 894 ? -5.470 -15.365 29.113 1.00 74.62 894 THR A C 1
ATOM 6932 O O . THR A 1 894 ? -4.468 -15.856 29.631 1.00 74.62 894 THR A O 1
ATOM 6935 N N . LEU A 1 895 ? -5.759 -15.544 27.820 1.00 76.00 895 LEU A N 1
ATOM 6936 C CA . LEU A 1 895 ? -5.015 -16.435 26.913 1.00 76.00 895 LEU A CA 1
ATOM 6937 C C . LEU A 1 895 ? -4.200 -15.692 25.844 1.00 76.00 895 LEU A C 1
ATOM 6939 O O . LEU A 1 895 ? -3.440 -16.320 25.107 1.00 76.00 895 LEU A O 1
ATOM 6943 N N . GLY A 1 896 ? -4.355 -14.370 25.749 1.00 79.38 896 GLY A N 1
ATOM 6944 C CA . GLY A 1 896 ? -3.804 -13.553 24.674 1.00 79.38 896 GLY A CA 1
ATOM 6945 C C . GLY A 1 896 ? -4.688 -13.525 23.422 1.00 79.38 896 GLY A C 1
ATOM 6946 O O . GLY A 1 896 ? -5.543 -14.384 23.199 1.00 79.38 896 GLY A O 1
ATOM 6947 N N . HIS A 1 897 ? -4.453 -12.519 22.578 1.00 79.06 897 HIS A N 1
ATOM 6948 C CA . HIS A 1 897 ? -5.248 -12.277 21.371 1.00 79.06 897 HIS A CA 1
ATOM 6949 C C . HIS A 1 897 ? -5.221 -13.435 20.362 1.00 79.06 897 HIS A C 1
ATOM 6951 O O . HIS A 1 897 ? -6.235 -13.684 19.719 1.00 79.06 897 HIS A O 1
ATOM 6957 N N . ASP A 1 898 ? -4.125 -14.197 20.272 1.00 81.00 898 ASP A N 1
ATOM 6958 C CA . ASP A 1 898 ? -4.017 -15.343 19.354 1.00 81.00 898 ASP A CA 1
ATOM 6959 C C . ASP A 1 898 ? -5.079 -16.428 19.635 1.00 81.00 898 ASP A C 1
ATOM 6961 O O . ASP A 1 898 ? -5.597 -17.059 18.710 1.00 81.00 898 ASP A O 1
ATOM 6965 N N . ALA A 1 899 ? -5.444 -16.629 20.907 1.00 81.50 899 ALA A N 1
ATOM 6966 C CA . ALA A 1 899 ? -6.478 -17.583 21.308 1.00 81.50 899 ALA A CA 1
ATOM 6967 C C . ALA A 1 899 ? -7.896 -17.064 21.008 1.00 81.50 899 ALA A C 1
ATOM 6969 O O . ALA A 1 899 ? -8.753 -17.836 20.575 1.00 81.50 899 ALA A O 1
ATOM 6970 N N . GLY A 1 900 ? -8.137 -15.759 21.177 1.00 85.44 900 GLY A N 1
ATOM 6971 C CA . GLY A 1 900 ? -9.383 -15.118 20.747 1.00 85.44 900 GLY A CA 1
ATOM 6972 C C . GLY A 1 900 ? -9.556 -15.144 19.225 1.00 85.44 900 GLY A C 1
ATOM 6973 O O . GLY A 1 900 ? -10.648 -15.415 18.729 1.00 85.44 900 GLY A O 1
ATOM 6974 N N . ASP A 1 901 ? -8.471 -14.958 18.475 1.00 89.25 901 ASP A N 1
ATOM 6975 C CA . ASP A 1 901 ? -8.451 -15.059 17.015 1.00 89.25 901 ASP A CA 1
ATOM 6976 C C . ASP A 1 901 ? -8.750 -16.483 16.515 1.00 89.25 901 ASP A C 1
ATOM 6978 O O . ASP A 1 901 ? -9.434 -16.653 15.501 1.00 89.25 901 ASP A O 1
ATOM 6982 N N . LEU A 1 902 ? -8.263 -17.512 17.219 1.00 87.94 902 LEU A N 1
ATOM 6983 C CA . LEU A 1 902 ? -8.613 -18.916 16.972 1.00 87.94 902 LEU A CA 1
ATOM 6984 C C . LEU A 1 902 ? -10.096 -19.190 17.255 1.00 87.94 902 LEU A C 1
ATOM 6986 O O . LEU A 1 902 ? -10.781 -19.750 16.397 1.00 87.94 902 LEU A O 1
ATOM 6990 N N . LEU A 1 903 ? -10.604 -18.733 18.404 1.00 90.62 903 LEU A N 1
ATOM 6991 C CA . LEU A 1 903 ? -12.016 -18.848 18.780 1.00 90.62 903 LEU A CA 1
ATOM 6992 C C . LEU A 1 903 ? -12.941 -18.222 17.726 1.00 90.62 903 LEU A C 1
ATOM 6994 O O . LEU A 1 903 ? -13.894 -18.859 17.286 1.00 90.62 903 LEU A O 1
ATOM 6998 N N . LEU A 1 904 ? -12.641 -17.000 17.277 1.00 93.69 904 LEU A N 1
ATOM 6999 C CA . LEU A 1 904 ? -13.439 -16.299 16.266 1.00 93.69 904 LEU A CA 1
ATOM 7000 C C . LEU A 1 904 ? -13.431 -17.015 14.908 1.00 93.69 904 LEU A C 1
ATOM 7002 O O . LEU A 1 904 ? -14.465 -17.059 14.240 1.00 93.69 904 LEU A O 1
ATOM 7006 N N . LYS A 1 905 ? -12.295 -17.598 14.499 1.00 91.56 905 LYS A N 1
ATOM 7007 C CA . LYS A 1 905 ? -12.192 -18.409 13.271 1.00 91.56 905 LYS A CA 1
ATOM 7008 C C . LYS A 1 905 ? -13.027 -19.679 13.352 1.00 91.56 905 LYS A C 1
ATOM 7010 O O . LYS A 1 905 ? -13.760 -19.983 12.413 1.00 91.56 905 LYS A O 1
ATOM 7015 N N . GLU A 1 906 ? -12.927 -20.418 14.454 1.00 90.69 906 GLU A N 1
ATOM 7016 C CA . GLU A 1 906 ? -13.671 -21.667 14.614 1.00 90.69 906 GLU A CA 1
ATOM 7017 C C . GLU A 1 906 ? -15.176 -21.406 14.738 1.00 90.69 906 GLU A C 1
ATOM 7019 O O . GLU A 1 906 ? -15.975 -22.058 14.065 1.00 90.69 906 GLU A O 1
ATOM 7024 N N . LEU A 1 907 ? -15.570 -20.392 15.511 1.00 93.31 907 LEU A N 1
ATOM 7025 C CA . LEU A 1 907 ? -16.958 -19.956 15.608 1.00 93.31 907 LEU A CA 1
ATOM 7026 C C . LEU A 1 907 ? -17.524 -19.539 14.244 1.00 93.31 907 LEU A C 1
ATOM 7028 O O . LEU A 1 907 ? -18.626 -19.953 13.901 1.00 93.31 907 LEU A O 1
ATOM 7032 N N . ALA A 1 908 ? -16.784 -18.765 13.446 1.00 93.38 908 ALA A N 1
ATOM 7033 C CA . ALA A 1 908 ? -17.226 -18.355 12.114 1.00 93.38 908 ALA A CA 1
ATOM 7034 C C . ALA A 1 908 ? -17.535 -19.551 11.194 1.00 93.38 908 ALA A C 1
ATOM 7036 O O . ALA A 1 908 ? -18.511 -19.511 10.444 1.00 93.38 908 ALA A O 1
ATOM 7037 N N . LEU A 1 909 ? -16.742 -20.626 11.282 1.00 91.00 909 LEU A N 1
ATOM 7038 C CA . LEU A 1 909 ? -17.009 -21.883 10.577 1.00 91.00 909 LEU A CA 1
ATOM 7039 C C . LEU A 1 909 ? -18.272 -22.566 11.124 1.00 91.00 909 LEU A C 1
ATOM 7041 O O . LEU A 1 909 ? -19.192 -22.837 10.354 1.00 91.00 909 LEU A O 1
ATOM 7045 N N . ARG A 1 910 ? -18.356 -22.768 12.448 1.00 92.44 910 ARG A N 1
ATOM 7046 C CA . ARG A 1 910 ? -19.512 -23.406 13.107 1.00 92.44 910 ARG A CA 1
ATOM 7047 C C . ARG A 1 910 ? -20.828 -22.678 12.805 1.00 92.44 910 ARG A C 1
ATOM 7049 O O . ARG A 1 910 ? -21.826 -23.324 12.502 1.00 92.44 910 ARG A O 1
ATOM 7056 N N . LEU A 1 911 ? -20.837 -21.344 12.850 1.00 92.06 911 LEU A N 1
ATOM 7057 C CA . LEU A 1 911 ? -22.022 -20.529 12.570 1.00 92.06 911 LEU A CA 1
ATOM 7058 C C . LEU A 1 911 ? -22.415 -20.546 11.090 1.00 92.06 911 LEU A C 1
ATOM 7060 O O . LEU A 1 911 ? -23.601 -20.633 10.786 1.00 92.06 911 LEU A O 1
ATOM 7064 N N . ARG A 1 912 ? -21.450 -20.511 10.163 1.00 91.06 912 ARG A N 1
ATOM 7065 C CA . ARG A 1 912 ? -21.742 -20.636 8.728 1.00 91.06 912 ARG A CA 1
ATOM 7066 C C . ARG A 1 912 ? -22.372 -21.992 8.408 1.00 91.06 912 ARG A C 1
ATOM 7068 O O . ARG A 1 912 ? -23.364 -22.042 7.692 1.00 91.06 912 ARG A O 1
ATOM 7075 N N . ASP A 1 913 ? -21.835 -23.069 8.974 1.00 88.56 913 ASP A N 1
ATOM 7076 C CA . ASP A 1 913 ? -22.319 -24.433 8.739 1.00 88.56 913 ASP A CA 1
ATOM 7077 C C . ASP A 1 913 ? -23.639 -24.724 9.509 1.00 88.56 913 ASP A C 1
ATOM 7079 O O . ASP A 1 913 ? -24.346 -25.696 9.234 1.00 88.56 913 ASP A O 1
ATOM 7083 N N . CYS A 1 914 ? -24.015 -23.851 10.453 1.00 89.25 914 CYS A N 1
ATOM 7084 C CA . CYS A 1 914 ? -25.296 -23.864 11.162 1.00 89.25 914 CYS A CA 1
ATOM 7085 C C . CYS A 1 914 ? -26.453 -23.255 10.336 1.00 89.25 914 CYS A C 1
ATOM 7087 O O . CYS A 1 914 ? -27.617 -23.616 10.552 1.00 89.25 914 CYS A O 1
ATOM 7089 N N . LEU A 1 915 ? -26.154 -22.374 9.381 1.00 91.38 915 LEU A N 1
ATOM 7090 C CA . LEU A 1 915 ? -27.126 -21.605 8.597 1.00 91.38 915 LEU A CA 1
ATOM 7091 C C . LEU A 1 915 ? -27.442 -22.249 7.233 1.00 91.38 915 LEU A C 1
ATOM 7093 O O . LEU A 1 915 ? -26.800 -23.212 6.814 1.00 91.38 915 LEU A O 1
ATOM 7097 N N . ARG A 1 916 ? -28.478 -21.756 6.540 1.00 91.00 916 ARG A N 1
ATOM 7098 C CA . ARG A 1 916 ? -28.835 -22.211 5.183 1.00 91.00 916 ARG A CA 1
ATOM 7099 C C . ARG A 1 916 ? -27.989 -21.477 4.141 1.00 91.00 916 ARG A C 1
ATOM 7101 O O . ARG A 1 916 ? -27.545 -20.363 4.371 1.00 91.00 916 ARG A O 1
ATOM 7108 N N . GLU A 1 917 ? -27.856 -22.047 2.944 1.00 81.12 917 GLU A N 1
ATOM 7109 C CA . GLU A 1 917 ? -27.108 -21.425 1.830 1.00 81.12 917 GLU A CA 1
ATOM 7110 C C . GLU A 1 917 ? -27.699 -20.073 1.363 1.00 81.12 917 GLU A C 1
ATOM 7112 O O . GLU A 1 917 ? -26.983 -19.240 0.807 1.00 81.12 917 GLU A O 1
ATOM 7117 N N . GLY A 1 918 ? -28.996 -19.843 1.609 1.00 82.56 918 GLY A N 1
ATOM 7118 C CA . GLY A 1 918 ? -29.665 -18.557 1.374 1.00 82.56 918 GLY A CA 1
ATOM 7119 C C . GLY A 1 918 ? -29.535 -17.545 2.519 1.00 82.56 918 GLY A C 1
ATOM 7120 O O . GLY A 1 918 ? -29.768 -16.362 2.296 1.00 82.56 918 GLY A O 1
ATOM 7121 N N . ASP A 1 919 ? -29.142 -17.976 3.720 1.00 91.44 919 ASP A N 1
ATOM 7122 C CA . ASP A 1 919 ? -28.898 -17.071 4.843 1.00 91.44 919 ASP A CA 1
ATOM 7123 C C . ASP A 1 919 ? -27.499 -16.447 4.689 1.00 91.44 919 ASP A C 1
ATOM 7125 O O . ASP A 1 919 ? -26.557 -17.077 4.204 1.00 91.44 919 ASP A O 1
ATOM 7129 N N . THR A 1 920 ? -27.323 -15.199 5.120 1.00 93.00 920 THR A N 1
ATOM 7130 C CA . THR A 1 920 ? -26.013 -14.528 5.084 1.00 93.00 920 THR A CA 1
ATOM 7131 C C . THR A 1 920 ? -25.536 -14.249 6.501 1.00 93.00 920 THR A C 1
ATOM 7133 O O . THR A 1 920 ? -26.198 -13.524 7.232 1.00 93.00 920 THR A O 1
ATOM 7136 N N . ILE A 1 921 ? -24.353 -14.738 6.873 1.00 95.94 921 ILE A N 1
ATOM 7137 C CA . ILE A 1 921 ? -23.636 -14.299 8.080 1.00 95.94 921 ILE A CA 1
ATOM 7138 C C . ILE A 1 921 ? -22.507 -13.330 7.713 1.00 95.94 921 ILE A C 1
ATOM 7140 O O . ILE A 1 921 ? -21.871 -13.476 6.670 1.00 95.94 921 ILE A O 1
ATOM 7144 N N . GLY A 1 922 ? -22.248 -12.347 8.569 1.00 95.06 922 GLY A N 1
ATOM 7145 C CA . GLY A 1 922 ? -21.106 -11.443 8.495 1.00 95.06 922 GLY A CA 1
ATOM 7146 C C . GLY A 1 922 ? -20.555 -11.094 9.878 1.00 95.06 922 GLY A C 1
ATOM 7147 O O . GLY A 1 922 ? -21.170 -11.402 10.897 1.00 95.06 922 GLY A O 1
ATOM 7148 N N . ARG A 1 923 ? -19.397 -10.430 9.917 1.00 95.00 923 ARG A N 1
ATOM 7149 C CA . ARG A 1 923 ? -18.773 -9.908 11.146 1.00 95.00 923 ARG A CA 1
ATOM 7150 C C . ARG A 1 923 ? -18.733 -8.377 11.092 1.00 95.00 923 ARG A C 1
ATOM 7152 O O . ARG A 1 923 ? -18.273 -7.805 10.100 1.00 95.00 923 ARG A O 1
ATOM 7159 N N . GLN A 1 924 ? -19.230 -7.710 12.137 1.00 85.88 924 GLN A N 1
ATOM 7160 C CA . GLN A 1 924 ? -19.177 -6.242 12.261 1.00 85.88 924 GLN A CA 1
ATOM 7161 C C . GLN A 1 924 ? -17.787 -5.778 12.711 1.00 85.88 924 GLN A C 1
ATOM 7163 O O . GLN A 1 924 ? -17.236 -4.831 12.147 1.00 85.88 924 GLN A O 1
ATOM 7168 N N . GLY A 1 925 ? -17.213 -6.485 13.684 1.00 79.44 925 GLY A N 1
ATOM 7169 C CA . GLY A 1 925 ? -15.903 -6.230 14.279 1.00 79.44 925 GLY A CA 1
ATOM 7170 C C . GLY A 1 925 ? -15.832 -6.855 15.674 1.00 79.44 925 GLY A C 1
ATOM 7171 O O . GLY A 1 925 ? -16.862 -7.184 16.244 1.00 79.44 925 GLY A O 1
ATOM 7172 N N . GLY A 1 926 ? -14.630 -7.057 16.221 1.00 86.94 926 GLY A N 1
ATOM 7173 C CA . GLY A 1 926 ? -14.479 -7.622 17.571 1.00 86.94 926 GLY A CA 1
ATOM 7174 C C . GLY A 1 926 ? -15.185 -8.977 17.740 1.00 86.94 926 GLY A C 1
ATOM 7175 O O . GLY A 1 926 ? -14.939 -9.908 16.968 1.00 86.94 926 GLY A O 1
ATOM 7176 N N . ASP A 1 927 ? -16.042 -9.056 18.746 1.00 90.94 927 ASP A N 1
ATOM 7177 C CA . ASP A 1 927 ? -16.911 -10.164 19.150 1.00 90.94 927 ASP A CA 1
ATOM 7178 C C . ASP A 1 927 ? -18.278 -10.194 18.425 1.00 90.94 927 ASP A C 1
ATOM 7180 O O . ASP A 1 927 ? -19.055 -11.127 18.631 1.00 90.94 927 ASP A O 1
ATOM 7184 N N . GLU A 1 928 ? -18.572 -9.215 17.561 1.00 94.19 928 GLU A N 1
ATOM 7185 C CA . GLU A 1 928 ? -19.898 -8.999 16.966 1.00 94.19 928 GLU A CA 1
ATOM 7186 C C . GLU A 1 928 ? -20.072 -9.657 15.583 1.00 94.19 928 GLU A C 1
ATOM 7188 O O . GLU A 1 928 ? -19.399 -9.317 14.596 1.00 94.19 928 GLU A O 1
ATOM 7193 N N . PHE A 1 929 ? -21.070 -10.534 15.481 1.00 96.75 929 PHE A N 1
ATOM 7194 C CA . PHE A 1 929 ? -21.545 -11.167 14.252 1.00 96.75 929 PHE A CA 1
ATOM 7195 C C . PHE A 1 929 ? -22.972 -10.710 13.925 1.00 96.75 929 PHE A C 1
ATOM 7197 O O . PHE A 1 929 ? -23.764 -10.366 14.798 1.00 96.75 929 PHE A O 1
ATOM 7204 N N . VAL A 1 930 ? -23.323 -10.726 12.643 1.00 96.44 930 VAL A N 1
ATOM 7205 C CA . VAL A 1 930 ? -24.665 -10.395 12.150 1.00 96.44 930 VAL A CA 1
ATOM 7206 C C . VAL A 1 930 ? -25.142 -11.474 11.190 1.00 96.44 930 VAL A C 1
ATOM 7208 O O . VAL A 1 930 ? -24.385 -11.921 10.331 1.00 96.44 930 VAL A O 1
ATOM 7211 N N . VAL A 1 931 ? -26.395 -11.896 11.326 1.00 96.69 931 VAL A N 1
ATOM 7212 C CA . VAL A 1 931 ? -27.035 -12.899 10.467 1.00 96.69 931 VAL A CA 1
ATOM 7213 C C . VAL A 1 931 ? -28.271 -12.288 9.823 1.00 96.69 931 VAL A C 1
ATOM 7215 O O . VAL A 1 931 ? -29.069 -11.631 10.482 1.00 96.69 931 VAL A O 1
ATOM 7218 N N . LEU A 1 932 ? -28.428 -12.515 8.527 1.00 95.88 932 LEU A N 1
ATOM 7219 C CA . LEU A 1 932 ? -29.607 -12.209 7.735 1.00 95.88 932 LEU A CA 1
ATOM 7220 C C . LEU A 1 932 ? -30.275 -13.531 7.358 1.00 95.88 932 LEU A C 1
ATOM 7222 O O . LEU A 1 932 ? -29.661 -14.355 6.680 1.00 95.88 932 LEU A O 1
ATOM 7226 N N . VAL A 1 933 ? -31.522 -13.699 7.790 1.00 94.38 933 VAL A N 1
ATOM 7227 C CA . VAL A 1 933 ? -32.406 -14.798 7.390 1.00 94.38 933 VAL A CA 1
ATOM 7228 C C . VAL A 1 933 ? -33.386 -14.253 6.357 1.00 94.38 933 VAL A C 1
ATOM 7230 O O . VAL A 1 933 ? -34.190 -13.363 6.656 1.00 94.38 933 VAL A O 1
ATOM 7233 N N . GLU A 1 934 ? -33.295 -14.757 5.130 1.00 90.62 934 GLU A N 1
ATOM 7234 C CA . GLU A 1 934 ? -34.154 -14.348 4.016 1.00 90.62 934 GLU A CA 1
ATOM 7235 C C . GLU A 1 934 ? -35.414 -15.230 3.936 1.00 90.62 934 GLU A C 1
ATOM 7237 O O . GLU A 1 934 ? -35.405 -16.397 4.324 1.00 90.62 934 GLU A O 1
ATOM 7242 N N . GLU A 1 935 ? -36.508 -14.670 3.410 1.00 84.00 935 GLU A N 1
ATOM 7243 C CA . GLU A 1 935 ? -37.789 -15.368 3.198 1.00 84.00 935 GLU A CA 1
ATOM 7244 C C . GLU A 1 935 ? -38.402 -16.000 4.464 1.00 84.00 935 GLU A C 1
ATOM 7246 O O . GLU A 1 935 ? -38.794 -17.170 4.484 1.00 84.00 935 GLU A O 1
ATOM 7251 N N . VAL A 1 936 ? -38.522 -15.206 5.530 1.00 81.75 936 VAL A N 1
ATOM 7252 C CA . VAL A 1 936 ? -39.184 -15.636 6.768 1.00 81.75 936 VAL A CA 1
ATOM 7253 C C . VAL A 1 936 ? -40.687 -15.824 6.509 1.00 81.75 936 VAL A C 1
ATOM 7255 O O . VAL A 1 936 ? -41.343 -14.968 5.922 1.00 81.75 936 VAL A O 1
ATOM 7258 N N . GLY A 1 937 ? -41.246 -16.965 6.927 1.00 73.88 937 GLY A N 1
ATOM 7259 C CA . GLY A 1 937 ? -42.695 -17.218 6.859 1.00 73.88 937 GLY A CA 1
ATOM 7260 C C . GLY A 1 937 ? -43.422 -17.012 8.191 1.00 73.88 937 GLY A C 1
ATOM 7261 O O . GLY A 1 937 ? -44.601 -16.674 8.211 1.00 73.88 937 GLY A O 1
ATOM 7262 N N . ASP A 1 938 ? -42.716 -17.226 9.301 1.00 78.50 938 ASP A N 1
ATOM 7263 C CA . ASP A 1 938 ? -43.224 -17.154 10.674 1.00 78.50 938 ASP A CA 1
ATOM 7264 C C . ASP A 1 938 ? -42.063 -16.724 11.596 1.00 78.50 938 ASP A C 1
ATOM 7266 O O . ASP A 1 938 ? -40.998 -17.352 11.532 1.00 78.50 938 ASP A O 1
ATOM 7270 N N . PRO A 1 939 ? -42.223 -15.698 12.457 1.00 76.25 939 PRO A N 1
ATOM 7271 C CA . PRO A 1 939 ? -41.227 -15.311 13.460 1.00 76.25 939 PRO A CA 1
ATOM 7272 C C . PRO A 1 939 ? -40.688 -16.465 14.327 1.00 76.25 939 PRO A C 1
ATOM 7274 O O . PRO A 1 939 ? -39.521 -16.430 14.723 1.00 76.25 939 PRO A O 1
ATOM 7277 N N . GLN A 1 940 ? -41.468 -17.528 14.575 1.00 78.06 940 GLN A N 1
ATOM 7278 C CA . GLN A 1 940 ? -40.984 -18.719 15.293 1.00 78.06 940 GLN A CA 1
ATOM 7279 C C . GLN A 1 940 ? -39.828 -19.430 14.571 1.00 78.06 940 GLN A C 1
ATOM 7281 O O . GLN A 1 940 ? -38.970 -20.028 15.221 1.00 78.06 940 GLN A O 1
ATOM 7286 N N . GLN A 1 941 ? -39.745 -19.333 13.240 1.00 86.06 941 GLN A N 1
ATOM 7287 C CA . GLN A 1 941 ? -38.619 -19.883 12.477 1.00 86.06 941 GLN A CA 1
ATOM 7288 C C . GLN A 1 941 ? -37.318 -19.142 12.805 1.00 86.06 941 GLN A C 1
ATOM 7290 O O . GLN A 1 941 ? -36.267 -19.770 12.922 1.00 86.06 941 GLN A O 1
ATOM 7295 N N . VAL A 1 942 ? -37.394 -17.824 13.013 1.00 91.25 942 VAL A N 1
ATOM 7296 C CA . VAL A 1 942 ? -36.249 -16.981 13.387 1.00 91.25 942 VAL A CA 1
ATOM 7297 C C . VAL A 1 942 ? -35.799 -17.285 14.816 1.00 91.25 942 VAL A C 1
ATOM 7299 O O . VAL A 1 942 ? -34.602 -17.416 15.061 1.00 91.25 942 VAL A O 1
ATOM 7302 N N . ALA A 1 943 ? -36.746 -17.495 15.738 1.00 89.56 943 ALA A N 1
ATOM 7303 C CA . ALA A 1 943 ? -36.449 -17.968 17.092 1.00 89.56 943 ALA A CA 1
ATOM 7304 C C . ALA A 1 943 ? -35.722 -19.328 17.074 1.00 89.56 943 ALA A C 1
ATOM 7306 O O . ALA A 1 943 ? -34.739 -19.510 17.787 1.00 89.56 943 ALA A O 1
ATOM 7307 N N . GLY A 1 944 ? -36.141 -20.256 16.205 1.00 89.88 944 GLY A N 1
ATOM 7308 C CA . GLY A 1 944 ? -35.452 -21.535 16.004 1.00 89.88 944 GLY A CA 1
ATOM 7309 C C . GLY A 1 944 ? -34.021 -21.389 15.466 1.00 89.88 944 GLY A C 1
ATOM 7310 O O . GLY A 1 944 ? -33.130 -22.115 15.902 1.00 89.88 944 GLY A O 1
ATOM 7311 N N . VAL A 1 945 ? -33.771 -20.431 14.565 1.00 92.19 945 VAL A N 1
ATOM 7312 C CA . VAL A 1 945 ? -32.412 -20.107 14.088 1.00 92.19 945 VAL A CA 1
ATOM 7313 C C . VAL A 1 945 ? -31.564 -19.507 15.215 1.00 92.19 945 VAL A C 1
ATOM 7315 O O . VAL A 1 945 ? -30.438 -19.955 15.421 1.00 92.19 945 VAL A O 1
ATOM 7318 N N . ALA A 1 946 ? -32.101 -18.555 15.983 1.00 94.00 946 ALA A N 1
ATOM 7319 C CA . ALA A 1 946 ? -31.404 -17.944 17.116 1.00 94.00 946 ALA A CA 1
ATOM 7320 C C . ALA A 1 946 ? -31.040 -18.977 18.198 1.00 94.00 946 ALA A C 1
ATOM 7322 O O . ALA A 1 946 ? -29.893 -19.031 18.636 1.00 94.00 946 ALA A O 1
ATOM 7323 N N . GLN A 1 947 ? -31.978 -19.856 18.559 1.00 93.69 947 GLN A N 1
ATOM 7324 C CA . GLN A 1 947 ? -31.747 -20.960 19.492 1.00 93.69 947 GLN A CA 1
ATOM 7325 C C . GLN A 1 947 ? -30.631 -21.896 19.002 1.00 93.69 947 GLN A C 1
ATOM 7327 O O . GLN A 1 947 ? -29.705 -22.209 19.749 1.00 93.69 947 GLN A O 1
ATOM 7332 N N . LYS A 1 948 ? -30.661 -22.282 17.720 1.00 94.19 948 LYS A N 1
ATOM 7333 C CA . LYS A 1 948 ? -29.626 -23.134 17.116 1.00 94.19 948 LYS A CA 1
ATOM 7334 C C . LYS A 1 948 ? -28.249 -22.453 17.101 1.00 94.19 948 LYS A C 1
ATOM 7336 O O . LYS A 1 948 ? -27.234 -23.128 17.276 1.00 94.19 948 LYS A O 1
ATOM 7341 N N . ILE A 1 949 ? -28.193 -21.130 16.919 1.00 95.12 949 ILE A N 1
ATOM 7342 C CA . ILE A 1 949 ? -26.957 -20.340 17.045 1.00 95.12 949 ILE A CA 1
ATOM 7343 C C . ILE A 1 949 ? -26.428 -20.417 18.483 1.00 95.12 949 ILE A C 1
ATOM 7345 O O . ILE A 1 949 ? -25.273 -20.800 18.653 1.00 95.12 949 ILE A O 1
ATOM 7349 N N . LEU A 1 950 ? -27.253 -20.140 19.502 1.00 94.12 950 LEU A N 1
ATOM 7350 C CA . LEU A 1 950 ? -26.856 -20.227 20.920 1.00 94.12 950 LEU A CA 1
ATOM 7351 C C . LEU A 1 950 ? -26.289 -21.609 21.274 1.00 94.12 950 LEU A C 1
ATOM 7353 O O . LEU A 1 950 ? -25.186 -21.710 21.807 1.00 94.12 950 LEU A O 1
ATOM 7357 N N . GLU A 1 951 ? -26.995 -22.676 20.897 1.00 93.12 951 GLU A N 1
ATOM 7358 C CA . GLU A 1 951 ? -26.561 -24.066 21.102 1.00 93.12 951 GLU A CA 1
ATOM 7359 C C . GLU A 1 951 ? -25.247 -24.395 20.376 1.00 93.12 951 GLU A C 1
ATOM 7361 O O . GLU A 1 951 ? -24.466 -25.217 20.852 1.00 93.12 951 GLU A O 1
ATOM 7366 N N . THR A 1 952 ? -24.979 -23.748 19.239 1.00 93.19 952 THR A N 1
ATOM 7367 C CA . THR A 1 952 ? -23.724 -23.898 18.485 1.00 93.19 952 THR A CA 1
ATOM 7368 C C . THR A 1 952 ? -22.565 -23.150 19.154 1.00 93.19 952 THR A C 1
ATOM 7370 O O . THR A 1 952 ? -21.444 -23.663 19.173 1.00 93.19 952 THR A O 1
ATOM 7373 N N . VAL A 1 953 ? -22.813 -21.962 19.726 1.00 92.88 953 VAL A N 1
ATOM 7374 C CA . VAL A 1 953 ? -21.796 -21.204 20.481 1.00 92.88 953 VAL A CA 1
ATOM 7375 C C . VAL A 1 953 ? -21.452 -21.908 21.795 1.00 92.88 953 VAL A C 1
ATOM 7377 O O . VAL A 1 953 ? -20.279 -22.008 22.133 1.00 92.88 953 VAL A O 1
ATOM 7380 N N . ALA A 1 954 ? -22.441 -22.479 22.487 1.00 89.56 954 ALA A N 1
ATOM 7381 C CA . ALA A 1 954 ? -22.246 -23.203 23.746 1.00 89.56 954 ALA A CA 1
ATOM 7382 C C . ALA A 1 954 ? -21.465 -24.534 23.611 1.00 89.56 954 ALA A C 1
ATOM 7384 O O . ALA A 1 954 ? -21.164 -25.189 24.610 1.00 89.56 954 ALA A O 1
ATOM 7385 N N . GLN A 1 955 ? -21.107 -24.976 22.403 1.00 88.69 955 GLN A N 1
ATOM 7386 C CA . GLN A 1 955 ? -20.243 -26.149 22.231 1.00 88.69 955 GLN A CA 1
ATOM 7387 C C . GLN A 1 955 ? -18.797 -25.830 22.631 1.00 88.69 955 GLN A C 1
ATOM 7389 O O . GLN A 1 955 ? -18.249 -24.800 22.245 1.00 88.69 955 GLN A O 1
ATOM 7394 N N . GLN A 1 956 ? -18.148 -26.745 23.355 1.00 84.88 956 GLN A N 1
ATOM 7395 C CA . GLN A 1 956 ? -16.771 -26.576 23.839 1.00 84.88 956 GLN A CA 1
ATOM 7396 C C . GLN A 1 956 ? -15.788 -26.217 22.708 1.00 84.88 956 GLN A C 1
ATOM 7398 O O . GLN A 1 956 ? -15.857 -26.776 21.611 1.00 84.88 956 GLN A O 1
ATOM 7403 N N . PHE A 1 957 ? -14.867 -25.292 22.978 1.00 84.88 957 PHE A N 1
ATOM 7404 C CA . PHE A 1 957 ? -13.774 -24.902 22.083 1.00 84.88 957 PHE A CA 1
ATOM 7405 C C . PHE A 1 957 ? -12.436 -25.366 22.655 1.00 84.88 957 PHE A C 1
ATOM 7407 O O . PHE A 1 957 ? -12.126 -25.059 23.805 1.00 84.88 957 PHE A O 1
ATOM 7414 N N . LEU A 1 958 ? -11.626 -26.051 21.846 1.00 82.25 958 LEU A N 1
ATOM 7415 C CA . LEU A 1 958 ? -10.298 -26.513 22.250 1.00 82.25 958 LEU A CA 1
ATOM 7416 C C . LEU A 1 958 ? -9.249 -25.444 21.913 1.00 82.25 958 LEU A C 1
ATOM 7418 O O . LEU A 1 958 ? -8.648 -25.455 20.838 1.00 82.25 958 LEU A O 1
ATOM 7422 N N . LEU A 1 959 ? -9.012 -24.516 22.840 1.00 79.31 959 LEU A N 1
ATOM 7423 C CA . LEU A 1 959 ? -8.057 -23.418 22.662 1.00 79.31 959 LEU A CA 1
ATOM 7424 C C . LEU A 1 959 ? -6.762 -23.743 23.411 1.00 79.31 959 LEU A C 1
ATOM 7426 O O . LEU A 1 959 ? -6.768 -23.985 24.615 1.00 79.31 959 LEU A O 1
ATOM 7430 N N . SER A 1 960 ? -5.635 -23.777 22.695 1.00 70.56 960 SER A N 1
ATOM 7431 C CA . SER A 1 960 ? -4.302 -24.058 23.265 1.00 70.56 960 SER A CA 1
ATOM 7432 C C . SER A 1 960 ? -4.206 -25.357 24.094 1.00 70.56 960 SER A C 1
ATOM 7434 O O . SER A 1 960 ? -3.354 -25.476 24.972 1.00 70.56 960 SER A O 1
ATOM 7436 N N . GLY A 1 961 ? -5.060 -26.348 23.805 1.00 71.94 961 GLY A N 1
ATOM 7437 C CA . GLY A 1 961 ? -5.107 -27.630 24.519 1.00 71.94 961 GLY A CA 1
ATOM 7438 C C . GLY A 1 961 ? -5.948 -27.636 25.803 1.00 71.94 961 GLY A C 1
ATOM 7439 O O . GLY A 1 961 ? -5.813 -28.567 26.593 1.00 71.94 961 GLY A O 1
ATOM 7440 N N . GLN A 1 962 ? -6.791 -26.622 26.021 1.00 71.62 962 GLN A N 1
ATOM 7441 C CA . GLN A 1 962 ? -7.766 -26.555 27.113 1.00 71.62 962 GLN A CA 1
ATOM 7442 C C . GLN A 1 962 ? -9.180 -26.314 26.563 1.00 71.62 962 GLN A C 1
ATOM 7444 O O . GLN A 1 962 ? -9.347 -25.629 25.552 1.00 71.62 962 GLN A O 1
ATOM 7449 N N . ASP A 1 963 ? -10.188 -26.868 27.239 1.00 78.69 963 ASP A N 1
ATOM 7450 C CA . ASP A 1 963 ? -11.593 -26.743 26.845 1.00 78.69 963 ASP A CA 1
ATOM 7451 C C . ASP A 1 963 ? -12.216 -25.467 27.425 1.00 78.69 963 ASP A C 1
ATOM 7453 O O . ASP A 1 963 ? -12.277 -25.285 28.643 1.00 78.69 963 ASP A O 1
ATOM 7457 N N . PHE A 1 964 ? -12.729 -24.601 26.551 1.00 78.75 964 PHE A N 1
ATOM 7458 C CA . PHE A 1 964 ? -13.442 -23.378 26.919 1.00 78.75 964 PHE A CA 1
ATOM 7459 C C . PHE A 1 964 ? -14.919 -23.455 26.551 1.00 78.75 964 PHE A C 1
ATOM 7461 O O . PHE A 1 964 ? -15.298 -23.979 25.504 1.00 78.75 964 PHE A O 1
ATOM 7468 N N . HIS A 1 965 ? -15.755 -22.883 27.414 1.00 83.06 965 HIS A N 1
ATOM 7469 C CA . HIS A 1 965 ? -17.183 -22.711 27.188 1.00 83.06 965 HIS A CA 1
ATOM 7470 C C . HIS A 1 965 ? -17.464 -21.220 26.987 1.00 83.06 965 HIS A C 1
ATOM 7472 O O . HIS A 1 965 ? -17.072 -20.395 27.814 1.00 83.06 965 HIS A O 1
ATOM 7478 N N . VAL A 1 966 ? -18.105 -20.877 25.873 1.00 89.50 966 VAL A N 1
ATOM 7479 C CA . VAL A 1 966 ? -18.415 -19.498 25.478 1.00 89.50 966 VAL A CA 1
ATOM 7480 C C . VAL A 1 966 ? -19.913 -19.424 25.214 1.00 89.50 966 VAL A C 1
ATOM 7482 O O . VAL A 1 966 ? -20.514 -20.398 24.776 1.00 89.50 966 VAL A O 1
ATOM 7485 N N . THR A 1 967 ? -20.527 -18.286 25.511 1.00 92.25 967 THR A N 1
ATOM 7486 C CA . THR A 1 967 ? -21.961 -18.055 25.288 1.00 92.25 967 THR A CA 1
ATOM 7487 C C . THR A 1 967 ? -22.148 -16.809 24.431 1.00 92.25 967 THR A C 1
ATOM 7489 O O . THR A 1 967 ? -21.187 -16.068 24.202 1.00 92.25 967 THR A O 1
ATOM 7492 N N . ALA A 1 968 ? -23.349 -16.603 23.897 1.00 94.31 968 ALA A N 1
ATOM 7493 C CA . ALA A 1 968 ? -23.663 -15.418 23.110 1.00 94.31 968 ALA A CA 1
ATOM 7494 C C . ALA A 1 968 ? -24.996 -14.799 23.527 1.00 94.31 968 ALA A C 1
ATOM 7496 O O . ALA A 1 968 ? -25.935 -15.497 23.904 1.00 94.31 968 ALA A O 1
ATOM 7497 N N . SER A 1 969 ? -25.099 -13.486 23.370 1.00 95.31 969 SER A N 1
ATOM 7498 C CA . SER A 1 969 ? -26.353 -12.752 23.487 1.00 95.31 969 SER A CA 1
ATOM 7499 C C . SER A 1 969 ? -26.824 -12.344 22.091 1.00 95.31 969 SER A C 1
ATOM 7501 O O . SER A 1 969 ? -26.031 -11.844 21.291 1.00 95.31 969 SER A O 1
ATOM 7503 N N . ILE A 1 970 ? -28.103 -12.577 21.778 1.00 96.94 970 ILE A N 1
ATOM 7504 C CA . ILE A 1 970 ? -28.668 -12.352 20.438 1.00 96.94 970 ILE A CA 1
ATOM 7505 C C . ILE A 1 970 ? -29.836 -11.365 20.487 1.00 96.94 970 ILE A C 1
ATOM 7507 O O . ILE A 1 970 ? -30.726 -11.462 21.327 1.00 96.94 970 ILE A O 1
ATOM 7511 N N . GLY A 1 971 ? -29.872 -10.436 19.542 1.00 96.12 971 GLY A N 1
ATOM 7512 C CA . GLY A 1 971 ? -30.996 -9.536 19.308 1.00 96.12 971 GLY A CA 1
ATOM 7513 C C . GLY A 1 971 ? -31.564 -9.712 17.916 1.00 96.12 971 GLY A C 1
ATOM 7514 O O . GLY A 1 971 ? -30.805 -9.906 16.975 1.00 96.12 971 GLY A O 1
ATOM 7515 N N . ILE A 1 972 ? -32.882 -9.653 17.773 1.00 96.25 972 ILE A N 1
ATOM 7516 C CA . ILE A 1 972 ? -33.579 -9.975 16.526 1.00 96.25 972 ILE A CA 1
ATOM 7517 C C . ILE A 1 972 ? -34.474 -8.804 16.122 1.00 96.25 972 ILE A C 1
ATOM 7519 O O . ILE A 1 972 ? -35.260 -8.329 16.940 1.00 96.25 972 ILE A O 1
ATOM 7523 N N . SER A 1 973 ? -34.394 -8.374 14.863 1.00 95.69 973 SER A N 1
ATOM 7524 C CA . SER A 1 973 ? -35.361 -7.463 14.240 1.00 95.69 973 SER A CA 1
ATOM 7525 C C . SER A 1 973 ? -35.932 -8.057 12.948 1.00 95.69 973 SER A C 1
ATOM 7527 O O . SER A 1 973 ? -35.248 -8.789 12.228 1.00 95.69 973 SER A O 1
ATOM 7529 N N . ILE A 1 974 ? -37.199 -7.764 12.661 1.00 93.88 974 ILE A N 1
ATOM 7530 C CA . ILE A 1 974 ? -37.962 -8.294 11.527 1.00 93.88 974 ILE A CA 1
ATOM 7531 C C . ILE A 1 974 ? -38.348 -7.156 10.574 1.00 93.88 974 ILE A C 1
ATOM 7533 O O . ILE A 1 974 ? -38.942 -6.160 10.973 1.00 93.88 974 ILE A O 1
ATOM 7537 N N . TYR A 1 975 ? -38.049 -7.316 9.287 1.00 93.62 975 TYR A N 1
ATOM 7538 C CA . TYR A 1 975 ? -38.573 -6.469 8.217 1.00 93.62 975 TYR A CA 1
ATOM 7539 C C . TYR A 1 975 ? -39.977 -6.936 7.798 1.00 93.62 975 TYR A C 1
ATOM 7541 O O . TYR A 1 975 ? -40.124 -8.130 7.518 1.00 93.62 975 TYR A O 1
ATOM 7549 N N . PRO A 1 976 ? -40.972 -6.040 7.639 1.00 90.81 976 PRO A N 1
ATOM 7550 C CA . PRO A 1 976 ? -40.889 -4.578 7.773 1.00 90.81 976 PRO A CA 1
ATOM 7551 C C . PRO A 1 976 ? -41.201 -4.029 9.179 1.00 90.81 976 PRO A C 1
ATOM 7553 O O . PRO A 1 976 ? -40.970 -2.844 9.422 1.00 90.81 976 PRO A O 1
ATOM 7556 N N . ASP A 1 977 ? -41.731 -4.858 10.084 1.00 88.81 977 ASP A N 1
ATOM 7557 C CA . ASP A 1 977 ? -42.359 -4.431 11.347 1.00 88.81 977 ASP A CA 1
ATOM 7558 C C . ASP A 1 977 ? -41.429 -3.621 12.269 1.00 88.81 977 ASP A C 1
ATOM 7560 O O . ASP A 1 977 ? -41.827 -2.588 12.813 1.00 88.81 977 ASP A O 1
ATOM 7564 N N . ASP A 1 978 ? -40.168 -4.040 12.385 1.00 91.06 978 ASP A N 1
ATOM 7565 C CA . ASP A 1 978 ? -39.152 -3.407 13.229 1.00 91.06 978 ASP A CA 1
ATOM 7566 C C . ASP A 1 978 ? -38.301 -2.370 12.476 1.00 91.06 978 ASP A C 1
ATOM 7568 O O . ASP A 1 978 ? -37.403 -1.761 13.062 1.00 91.06 978 ASP A O 1
ATOM 7572 N N . GLY A 1 979 ? -38.539 -2.140 11.182 1.00 90.44 979 GLY A N 1
ATOM 7573 C CA . GLY A 1 979 ? -37.802 -1.143 10.408 1.00 90.44 979 GLY A CA 1
ATOM 7574 C C . GLY A 1 979 ? -37.849 -1.360 8.899 1.00 90.44 979 GLY A C 1
ATOM 7575 O O . GLY A 1 979 ? -37.772 -2.481 8.414 1.00 90.44 979 GLY A O 1
ATOM 7576 N N . ASN A 1 980 ? -37.899 -0.258 8.145 1.00 89.56 980 ASN A N 1
ATOM 7577 C CA . ASN A 1 980 ? -38.003 -0.274 6.679 1.00 89.56 980 ASN A CA 1
ATOM 7578 C C . ASN A 1 980 ? -36.661 -0.109 5.938 1.00 89.56 980 ASN A C 1
ATOM 7580 O O . ASN A 1 980 ? -36.640 -0.088 4.708 1.00 89.56 980 ASN A O 1
ATOM 7584 N N . ASP A 1 981 ? -35.546 0.029 6.660 1.00 90.62 981 ASP A N 1
ATOM 7585 C CA . ASP A 1 981 ? -34.214 0.197 6.080 1.00 90.62 981 ASP A CA 1
ATOM 7586 C C . ASP A 1 981 ? -33.121 -0.520 6.893 1.00 90.62 981 ASP A C 1
ATOM 7588 O O . ASP A 1 981 ? -33.312 -0.914 8.045 1.00 90.62 981 ASP A O 1
ATOM 7592 N N . VAL A 1 982 ? -31.951 -0.670 6.265 1.00 91.31 982 VAL A N 1
ATOM 7593 C CA . VAL A 1 982 ? -30.764 -1.349 6.811 1.00 91.31 982 VAL A CA 1
ATOM 7594 C C . VAL A 1 982 ? -30.325 -0.789 8.167 1.00 91.31 982 VAL A C 1
ATOM 7596 O O . VAL A 1 982 ? -29.927 -1.556 9.040 1.00 91.31 982 VAL A O 1
ATOM 7599 N N . GLN A 1 983 ? -30.347 0.536 8.347 1.00 90.06 983 GLN A N 1
ATOM 7600 C CA . GLN A 1 983 ? -29.878 1.168 9.583 1.00 90.06 983 GLN A CA 1
ATOM 7601 C C . GLN A 1 983 ? -30.891 0.983 10.711 1.00 90.06 983 GLN A C 1
ATOM 7603 O O . GLN A 1 983 ? -30.484 0.702 11.837 1.00 90.06 983 GLN A O 1
ATOM 7608 N N . ALA A 1 984 ? -32.188 1.099 10.414 1.00 89.00 984 ALA A N 1
ATOM 7609 C CA . ALA A 1 984 ? -33.256 0.849 11.377 1.00 89.00 984 ALA A CA 1
ATOM 7610 C C . ALA A 1 984 ? -33.203 -0.592 11.912 1.00 89.00 984 ALA A C 1
ATOM 7612 O O . ALA A 1 984 ? -33.136 -0.787 13.124 1.00 89.00 984 ALA A O 1
ATOM 7613 N N . LEU A 1 985 ? -33.141 -1.588 11.021 1.00 93.50 985 LEU A N 1
ATOM 7614 C CA . LEU A 1 985 ? -33.130 -3.003 11.406 1.00 93.50 985 LEU A CA 1
ATOM 7615 C C . LEU A 1 985 ? -31.880 -3.388 12.202 1.00 93.50 985 LEU A C 1
ATOM 7617 O O . LEU A 1 985 ? -32.008 -4.020 13.250 1.00 93.50 985 LEU A O 1
ATOM 7621 N N . LEU A 1 986 ? -30.684 -2.978 11.759 1.00 93.38 986 LEU A N 1
ATOM 7622 C CA . LEU A 1 986 ? -29.442 -3.262 12.488 1.00 93.38 986 LEU A CA 1
ATOM 7623 C C . LEU A 1 986 ? -29.427 -2.607 13.872 1.00 93.38 986 LEU A C 1
ATOM 7625 O O . LEU A 1 986 ? -29.077 -3.266 14.845 1.00 93.38 986 LEU A O 1
ATOM 7629 N N . LYS A 1 987 ? -29.849 -1.341 13.975 1.00 88.44 987 LYS A N 1
ATOM 7630 C CA . LYS A 1 987 ? -29.945 -0.629 15.257 1.00 88.44 987 LYS A CA 1
ATOM 7631 C C . LYS A 1 987 ? -30.939 -1.301 16.207 1.00 88.44 987 LYS A C 1
ATOM 7633 O O . LYS A 1 987 ? -30.684 -1.391 17.402 1.00 88.44 987 LYS A O 1
ATOM 7638 N N . ASN A 1 988 ? -32.080 -1.746 15.693 1.00 91.69 988 ASN A N 1
ATOM 7639 C CA . ASN A 1 988 ? -33.122 -2.346 16.517 1.00 91.69 988 ASN A CA 1
ATOM 7640 C C . ASN A 1 988 ? -32.748 -3.777 16.952 1.00 91.69 988 ASN A C 1
ATOM 7642 O O . ASN A 1 988 ? -33.008 -4.144 18.097 1.00 91.69 988 ASN A O 1
ATOM 7646 N N . ALA A 1 989 ? -32.032 -4.535 16.112 1.00 93.31 989 ALA A N 1
ATOM 7647 C CA . ALA A 1 989 ? -31.426 -5.809 16.506 1.00 93.31 989 ALA A CA 1
ATOM 7648 C C . ALA A 1 989 ? -30.324 -5.622 17.570 1.00 93.31 989 ALA A C 1
ATOM 7650 O O . ALA A 1 989 ? -30.314 -6.347 18.557 1.00 93.31 989 ALA A O 1
ATOM 7651 N N . ASP A 1 990 ? -29.451 -4.619 17.432 1.00 90.50 990 ASP A N 1
ATOM 7652 C CA . ASP A 1 990 ? -28.437 -4.254 18.440 1.00 90.50 990 ASP A CA 1
ATOM 7653 C C . ASP A 1 990 ? -29.077 -3.892 19.801 1.00 90.50 990 ASP A C 1
ATOM 7655 O O . ASP A 1 990 ? -28.731 -4.458 20.839 1.00 90.50 990 ASP A O 1
ATOM 7659 N N . ILE A 1 991 ? -30.123 -3.054 19.801 1.00 85.94 991 ILE A N 1
ATOM 7660 C CA . ILE A 1 991 ? -30.891 -2.725 21.017 1.00 85.94 991 ILE A CA 1
ATOM 7661 C C . ILE A 1 991 ? -31.497 -3.982 21.666 1.00 85.94 991 ILE A C 1
ATOM 7663 O O . ILE A 1 991 ? -31.469 -4.110 22.891 1.00 85.94 991 ILE A O 1
ATOM 7667 N N . ALA A 1 992 ? -32.020 -4.924 20.876 1.00 90.38 992 ALA A N 1
ATOM 7668 C CA . ALA A 1 992 ? -32.543 -6.188 21.394 1.00 90.38 992 ALA A CA 1
ATOM 7669 C C . ALA A 1 992 ? -31.430 -7.105 21.949 1.00 90.38 992 ALA A C 1
ATOM 7671 O O . ALA A 1 992 ? -31.612 -7.724 22.998 1.00 90.38 992 ALA A O 1
ATOM 7672 N N . MET A 1 993 ? -30.252 -7.133 21.315 1.00 92.75 993 MET A N 1
ATOM 7673 C CA . MET A 1 993 ? -29.081 -7.907 21.757 1.00 92.75 993 MET A CA 1
ATOM 7674 C C . MET A 1 993 ? -28.587 -7.396 23.108 1.00 92.75 993 MET A C 1
ATOM 7676 O O . MET A 1 993 ? -28.341 -8.174 24.033 1.00 92.75 993 MET A O 1
ATOM 7680 N N . TYR A 1 994 ? -28.550 -6.074 23.266 1.00 81.50 994 TYR A N 1
ATOM 7681 C CA . TYR A 1 994 ? -28.217 -5.444 24.534 1.00 81.50 994 TYR A CA 1
ATOM 7682 C C . TYR A 1 994 ? -29.187 -5.849 25.658 1.00 81.50 994 TYR A C 1
ATOM 7684 O O . TYR A 1 994 ? -28.771 -6.072 26.795 1.00 81.50 994 TYR A O 1
ATOM 7692 N N . ARG A 1 995 ? -30.480 -6.026 25.351 1.00 82.06 995 ARG A N 1
ATOM 7693 C CA . ARG A 1 995 ? -31.456 -6.541 26.325 1.00 82.06 995 ARG A CA 1
ATOM 7694 C C . ARG A 1 995 ? -31.255 -8.012 26.666 1.00 82.06 995 ARG A C 1
ATOM 7696 O O . ARG A 1 995 ? -31.417 -8.362 27.832 1.00 82.06 995 ARG A O 1
ATOM 7703 N N . ALA A 1 996 ? -30.854 -8.851 25.712 1.00 85.69 996 ALA A N 1
ATOM 7704 C CA . ALA A 1 996 ? -30.456 -10.229 26.005 1.00 85.69 996 ALA A CA 1
ATOM 7705 C C . ALA A 1 996 ? -29.265 -10.277 26.991 1.00 85.69 996 ALA A C 1
ATOM 7707 O O . ALA A 1 996 ? -29.289 -11.058 27.946 1.00 85.69 996 ALA A O 1
ATOM 7708 N N . LYS A 1 997 ? -28.290 -9.361 26.855 1.00 82.06 997 LYS A N 1
ATOM 7709 C CA . LYS A 1 997 ? -27.187 -9.213 27.825 1.00 82.06 997 LYS A CA 1
ATOM 7710 C C . LYS A 1 997 ? -27.649 -8.805 29.227 1.00 82.06 997 LYS A C 1
ATOM 7712 O O . LYS A 1 997 ? -27.084 -9.280 30.210 1.00 82.06 997 LYS A O 1
ATOM 7717 N N . GLU A 1 998 ? -28.644 -7.922 29.337 1.00 78.06 998 GLU A N 1
ATOM 7718 C CA . GLU A 1 998 ? -29.205 -7.490 30.630 1.00 78.06 998 GLU A CA 1
ATOM 7719 C C . GLU A 1 998 ? -30.066 -8.574 31.306 1.00 78.06 998 GLU A C 1
ATOM 7721 O O . GLU A 1 998 ? -30.160 -8.598 32.531 1.00 78.06 998 GLU A O 1
ATOM 7726 N N . GLN A 1 999 ? -30.668 -9.489 30.540 1.00 74.94 999 GLN A N 1
ATOM 7727 C CA . GLN A 1 999 ? -31.565 -10.540 31.047 1.00 74.94 999 GLN A CA 1
ATOM 7728 C C . GLN A 1 999 ? -30.868 -11.843 31.478 1.00 74.94 999 GLN A C 1
ATOM 7730 O O . GLN A 1 999 ? -31.541 -12.842 31.721 1.00 74.94 999 GLN A O 1
ATOM 7735 N N . GLY A 1 1000 ? -29.539 -11.840 31.602 1.00 68.12 1000 GLY A N 1
ATOM 7736 C CA . GLY A 1 1000 ? -28.772 -12.986 32.108 1.00 68.12 1000 GLY A CA 1
ATOM 7737 C C . GLY A 1 1000 ? -27.750 -13.570 31.135 1.00 68.12 1000 GLY A C 1
ATOM 7738 O O . GLY A 1 1000 ? -26.982 -14.430 31.562 1.00 68.12 1000 GLY A O 1
ATOM 7739 N N . LYS A 1 1001 ? -27.667 -13.051 29.896 1.00 81.62 1001 LYS A N 1
ATOM 7740 C CA . LYS A 1 1001 ? -26.765 -13.531 28.826 1.00 81.62 1001 LYS A CA 1
ATOM 7741 C C . LYS A 1 1001 ? -27.122 -14.945 28.343 1.00 81.62 1001 LYS A C 1
ATOM 7743 O O . LYS A 1 1001 ? -28.088 -15.530 28.826 1.00 81.62 1001 LYS A O 1
ATOM 7748 N N . ASN A 1 1002 ? -26.400 -15.471 27.348 1.00 89.50 1002 ASN A N 1
ATOM 7749 C CA . ASN A 1 1002 ? -26.697 -16.771 26.725 1.00 89.50 1002 ASN A CA 1
ATOM 7750 C C . ASN A 1 1002 ? -28.165 -16.943 26.263 1.00 89.50 1002 ASN A C 1
ATOM 7752 O O . ASN A 1 1002 ? -28.787 -17.983 26.482 1.00 89.50 1002 ASN A O 1
ATOM 7756 N N . THR A 1 1003 ? -28.758 -15.894 25.692 1.00 92.06 1003 THR A N 1
ATOM 7757 C CA . THR A 1 1003 ? -30.188 -15.850 25.348 1.00 92.06 1003 THR A CA 1
ATOM 7758 C C . THR A 1 1003 ? -30.438 -14.967 24.127 1.00 92.06 1003 THR A C 1
ATOM 7760 O O . THR A 1 1003 ? -29.539 -14.255 23.673 1.00 92.06 1003 THR A O 1
ATOM 7763 N N . PHE A 1 1004 ? -31.657 -15.002 23.584 1.00 94.44 1004 PHE A N 1
ATOM 7764 C CA . PHE A 1 1004 ? -32.075 -14.135 22.486 1.00 94.44 1004 PHE A CA 1
ATOM 7765 C C . PHE A 1 1004 ? -33.285 -13.272 22.859 1.00 94.44 1004 PHE A C 1
ATOM 7767 O O . PHE A 1 1004 ? -34.134 -13.677 23.651 1.00 94.44 1004 PHE A O 1
ATOM 7774 N N . GLN A 1 1005 ? -33.389 -12.089 22.254 1.00 92.94 1005 GLN A N 1
ATOM 7775 C CA . GLN A 1 1005 ? -34.553 -11.214 22.382 1.00 92.94 1005 GLN A CA 1
ATOM 7776 C C . GLN A 1 1005 ? -35.008 -10.653 21.036 1.00 92.94 1005 GLN A C 1
ATOM 7778 O O . GLN A 1 1005 ? -34.192 -10.280 20.196 1.00 92.94 1005 GLN A O 1
ATOM 7783 N N . PHE A 1 1006 ? -36.324 -10.559 20.853 1.00 92.00 1006 PHE A N 1
ATOM 7784 C CA . PHE A 1 1006 ? -36.920 -9.810 19.747 1.00 92.00 1006 PHE A CA 1
ATOM 7785 C C . PHE A 1 1006 ? -37.017 -8.332 20.113 1.00 92.00 1006 PHE A C 1
ATOM 7787 O O . PHE A 1 1006 ? -37.286 -7.978 21.263 1.00 92.00 1006 PHE A O 1
ATOM 7794 N N . TYR A 1 1007 ? -36.824 -7.465 19.126 1.00 90.31 1007 TYR A N 1
ATOM 7795 C CA . TYR A 1 1007 ? -37.041 -6.042 19.293 1.00 90.31 1007 TYR A CA 1
ATOM 7796 C C . TYR A 1 1007 ? -38.498 -5.733 19.665 1.00 90.31 1007 TYR A C 1
ATOM 7798 O O . TYR A 1 1007 ? -39.444 -6.410 19.268 1.00 90.31 1007 TYR A O 1
ATOM 7806 N N . SER A 1 1008 ? -38.686 -4.669 20.441 1.00 82.12 1008 SER A N 1
ATOM 7807 C CA . SER A 1 1008 ? -39.986 -4.022 20.593 1.00 82.12 1008 SER A CA 1
ATOM 7808 C C . SER A 1 1008 ? -39.793 -2.530 20.841 1.00 82.12 1008 SER A C 1
ATOM 7810 O O . SER A 1 1008 ? -38.814 -2.109 21.463 1.00 82.12 1008 SER A O 1
ATOM 7812 N N . ALA A 1 1009 ? -40.747 -1.708 20.400 1.00 68.38 1009 ALA A N 1
ATOM 7813 C CA . ALA A 1 1009 ? -40.633 -0.247 20.465 1.00 68.38 1009 ALA A CA 1
ATOM 7814 C C . ALA A 1 1009 ? -40.412 0.313 21.891 1.00 68.38 1009 ALA A C 1
ATOM 7816 O O . ALA A 1 1009 ? -39.831 1.388 22.044 1.00 68.38 1009 ALA A O 1
ATOM 7817 N N . GLN A 1 1010 ? -40.819 -0.421 22.937 1.00 60.81 1010 GLN A N 1
ATOM 7818 C CA . GLN A 1 1010 ? -40.577 -0.060 24.342 1.00 60.81 1010 GLN A CA 1
ATOM 7819 C C . GLN A 1 1010 ? -39.088 -0.145 24.739 1.00 60.81 1010 GLN A C 1
ATOM 7821 O O . GLN A 1 1010 ? -38.656 0.540 25.665 1.00 60.81 1010 GLN A O 1
ATOM 7826 N N . MET A 1 1011 ? -38.268 -0.935 24.033 1.00 64.12 1011 MET A N 1
ATOM 7827 C CA . MET A 1 1011 ? -36.847 -1.110 24.362 1.00 64.12 1011 MET A CA 1
ATOM 7828 C C . MET A 1 1011 ? -36.014 0.160 24.134 1.00 64.12 1011 MET A C 1
ATOM 7830 O O . MET A 1 1011 ? -35.091 0.410 24.907 1.00 64.12 1011 MET A O 1
ATOM 7834 N N . ASN A 1 1012 ? -36.382 1.004 23.159 1.00 52.06 1012 ASN A N 1
ATOM 7835 C CA . ASN A 1 1012 ? -35.705 2.282 22.882 1.00 52.06 1012 ASN A CA 1
ATOM 7836 C C . ASN A 1 1012 ? -35.675 3.232 24.091 1.00 52.06 1012 ASN A C 1
ATOM 7838 O O . ASN A 1 1012 ? -34.790 4.084 24.187 1.00 52.06 1012 ASN A O 1
ATOM 7842 N N . GLN A 1 1013 ? -36.667 3.132 24.979 1.00 50.81 1013 GLN A N 1
ATOM 7843 C CA . GLN A 1 1013 ? -36.858 4.075 26.076 1.00 50.81 1013 GLN A CA 1
ATOM 7844 C C . GLN A 1 1013 ? -35.747 3.937 27.133 1.00 50.81 1013 GLN A C 1
ATOM 7846 O O . GLN A 1 1013 ? -35.161 4.933 27.558 1.00 50.81 1013 GLN A O 1
ATOM 7851 N N . HIS A 1 1014 ? -35.347 2.699 27.440 1.00 50.91 1014 HIS A N 1
ATOM 7852 C CA . HIS A 1 1014 ? -34.315 2.407 28.437 1.00 50.91 1014 HIS A CA 1
ATOM 7853 C C . HIS A 1 1014 ? -32.897 2.841 28.027 1.00 50.91 1014 HIS A C 1
ATOM 7855 O O . HIS A 1 1014 ? -32.093 3.195 28.889 1.00 50.91 1014 HIS A O 1
ATOM 7861 N N . THR A 1 1015 ? -32.565 2.861 26.731 1.00 46.19 1015 THR A N 1
ATOM 7862 C CA . THR A 1 1015 ? -31.246 3.339 26.269 1.00 46.19 1015 THR A CA 1
ATOM 7863 C C . THR A 1 1015 ? -31.072 4.838 26.546 1.00 46.19 1015 THR A C 1
ATOM 7865 O O . THR A 1 1015 ? -30.000 5.274 26.968 1.00 46.19 1015 THR A O 1
ATOM 7868 N N . PHE A 1 1016 ? -32.139 5.628 26.374 1.00 53.06 1016 PHE A N 1
ATOM 7869 C CA . PHE A 1 1016 ? -32.151 7.043 26.759 1.00 53.06 1016 PHE A CA 1
ATOM 7870 C C . PHE A 1 1016 ? -32.143 7.228 28.282 1.00 53.06 1016 PHE A C 1
ATOM 7872 O O . PHE A 1 1016 ? -31.429 8.099 28.781 1.00 53.06 1016 PHE A O 1
ATOM 7879 N N . GLU A 1 1017 ? -32.877 6.395 29.025 1.00 59.19 1017 GLU A N 1
ATOM 7880 C CA . GLU A 1 1017 ? -32.875 6.414 30.495 1.00 59.19 1017 GLU A CA 1
ATOM 7881 C C . GLU A 1 1017 ? -31.481 6.121 31.077 1.00 59.19 1017 GLU A C 1
ATOM 7883 O O . GLU A 1 1017 ? -31.067 6.815 32.004 1.00 59.19 1017 GLU A O 1
ATOM 7888 N N . ARG A 1 1018 ? -30.705 5.182 30.508 1.00 63.00 1018 ARG A N 1
ATOM 7889 C CA . ARG A 1 1018 ? -29.325 4.890 30.953 1.00 63.00 1018 ARG A CA 1
ATOM 7890 C C . ARG A 1 1018 ? -28.377 6.077 30.745 1.00 63.00 1018 ARG A C 1
ATOM 7892 O O . ARG A 1 1018 ? -27.629 6.418 31.660 1.00 63.00 1018 ARG A O 1
ATOM 7899 N N . LEU A 1 1019 ? -28.440 6.749 29.591 1.00 61.56 1019 LEU A N 1
ATOM 7900 C CA . LEU A 1 1019 ? -27.619 7.939 29.307 1.00 61.56 1019 LEU A CA 1
ATOM 7901 C C . LEU A 1 1019 ? -27.994 9.132 30.212 1.00 61.56 1019 LEU A C 1
ATOM 7903 O O . LEU A 1 1019 ? -27.134 9.910 30.643 1.00 61.56 1019 LEU A O 1
ATOM 7907 N N . ALA A 1 1020 ? -29.284 9.262 30.541 1.00 69.25 1020 ALA A N 1
ATOM 7908 C CA . ALA A 1 1020 ? -29.763 10.228 31.524 1.00 69.25 1020 ALA A CA 1
ATOM 7909 C C . ALA A 1 1020 ? -29.253 9.888 32.938 1.00 69.25 1020 ALA A C 1
ATOM 7911 O O . ALA A 1 1020 ? -28.722 10.772 33.614 1.00 69.25 1020 ALA A O 1
ATOM 7912 N N . LEU A 1 1021 ? -29.325 8.613 33.349 1.00 76.94 1021 LEU A N 1
ATOM 7913 C CA . LEU A 1 1021 ? -28.782 8.130 34.622 1.00 76.94 1021 LEU A CA 1
ATOM 7914 C C . LEU A 1 1021 ? -27.283 8.419 34.753 1.00 76.94 1021 LEU A C 1
ATOM 7916 O O . LEU A 1 1021 ? -26.867 8.888 35.806 1.00 76.94 1021 LEU A O 1
ATOM 7920 N N . GLU A 1 1022 ? -26.478 8.198 33.711 1.00 76.94 1022 GLU A N 1
ATOM 7921 C CA . GLU A 1 1022 ? -25.029 8.463 33.742 1.00 76.94 1022 GLU A CA 1
ATOM 7922 C C . GLU A 1 1022 ? -24.735 9.948 34.013 1.00 76.94 1022 GLU A C 1
ATOM 7924 O O . GLU A 1 1022 ? -23.913 10.309 34.864 1.00 76.94 1022 GLU A O 1
ATOM 7929 N N . THR A 1 1023 ? -25.477 10.825 33.331 1.00 74.94 1023 THR A N 1
ATOM 7930 C CA . THR A 1 1023 ? -25.372 12.279 33.495 1.00 74.94 1023 THR A CA 1
ATOM 7931 C C . THR A 1 1023 ? -25.803 12.722 34.898 1.00 74.94 1023 THR A C 1
ATOM 7933 O O . THR A 1 1023 ? -25.166 13.599 35.494 1.00 74.94 1023 THR A O 1
ATOM 7936 N N . SER A 1 1024 ? -26.861 12.117 35.447 1.00 83.56 1024 SER A N 1
ATOM 7937 C CA . SER A 1 1024 ? -27.325 12.374 36.814 1.00 83.56 1024 SER A CA 1
ATOM 7938 C C . SER A 1 1024 ? -26.367 11.823 37.874 1.00 83.56 1024 SER A C 1
ATOM 7940 O O . SER A 1 1024 ? -26.096 12.516 38.850 1.00 83.56 1024 SER A O 1
ATOM 7942 N N . LEU A 1 1025 ? -25.784 10.639 37.675 1.00 85.06 1025 LEU A N 1
ATOM 7943 C CA . LEU A 1 1025 ? -24.918 9.965 38.648 1.00 85.06 1025 LEU A CA 1
ATOM 7944 C C . LEU A 1 1025 ? -23.663 10.787 38.977 1.00 85.06 1025 LEU A C 1
ATOM 7946 O O . LEU A 1 1025 ? -23.255 10.876 40.134 1.00 85.06 1025 LEU A O 1
ATOM 7950 N N . ARG A 1 1026 ? -23.090 11.466 37.975 1.00 80.44 1026 ARG A N 1
ATOM 7951 C CA . ARG A 1 1026 ? -21.975 12.404 38.182 1.00 80.44 1026 ARG A CA 1
ATOM 7952 C C . ARG A 1 1026 ? -22.371 13.588 39.075 1.00 80.44 1026 ARG A C 1
ATOM 7954 O O . ARG A 1 1026 ? -21.578 14.006 39.912 1.00 80.44 1026 ARG A O 1
ATOM 7961 N N . ARG A 1 1027 ? -23.596 14.104 38.924 1.00 83.31 1027 ARG A N 1
ATOM 7962 C CA . ARG A 1 1027 ? -24.139 15.211 39.736 1.00 83.31 1027 ARG A CA 1
ATOM 7963 C C . ARG A 1 1027 ? -24.557 14.760 41.136 1.00 83.31 1027 ARG A C 1
ATOM 7965 O O . ARG A 1 1027 ? -24.446 15.547 42.069 1.00 83.31 1027 ARG A O 1
ATOM 7972 N N . ALA A 1 1028 ? -24.996 13.513 41.296 1.00 85.31 1028 ALA A N 1
ATOM 7973 C CA . ALA A 1 1028 ? -25.434 12.947 42.572 1.00 85.31 1028 ALA A CA 1
ATOM 7974 C C . ALA A 1 1028 ? -24.342 12.997 43.654 1.00 85.31 1028 ALA A C 1
ATOM 7976 O O . ALA A 1 1028 ? -24.627 13.315 44.811 1.00 85.31 1028 ALA A O 1
ATOM 7977 N N . VAL A 1 1029 ? -23.083 12.756 43.259 1.00 78.38 1029 VAL A N 1
ATOM 7978 C CA . VAL A 1 1029 ? -21.902 12.860 44.136 1.00 78.38 1029 VAL A CA 1
ATOM 7979 C C . VAL A 1 1029 ? -21.705 14.301 44.626 1.00 78.38 1029 VAL A C 1
ATOM 7981 O O . VAL A 1 1029 ? -21.490 14.526 45.813 1.00 78.38 1029 VAL A O 1
ATOM 7984 N N . GLU A 1 1030 ? -21.824 15.285 43.730 1.00 79.62 1030 GLU A N 1
ATOM 7985 C CA . GLU A 1 1030 ? -21.668 16.714 44.048 1.00 79.62 1030 GLU A CA 1
ATOM 7986 C C . GLU A 1 1030 ? -22.827 17.260 44.900 1.00 79.62 1030 GLU A C 1
ATOM 7988 O O . GLU A 1 1030 ? -22.636 18.157 45.721 1.00 79.62 1030 GLU A O 1
ATOM 7993 N N . ARG A 1 1031 ? -24.036 16.724 44.701 1.00 85.88 1031 ARG A N 1
ATOM 7994 C CA . ARG A 1 1031 ? -25.289 17.194 45.315 1.00 85.88 1031 ARG A CA 1
ATOM 7995 C C . ARG A 1 1031 ? -25.681 16.477 46.605 1.00 85.88 1031 ARG A C 1
ATOM 7997 O O . ARG A 1 1031 ? -26.702 16.829 47.186 1.00 85.88 1031 ARG A O 1
ATOM 8004 N N . GLN A 1 1032 ? -24.883 15.508 47.056 1.00 84.50 1032 GLN A N 1
ATOM 8005 C CA . GLN A 1 1032 ? -25.165 14.688 48.241 1.00 84.50 1032 GLN A CA 1
ATOM 8006 C C . GLN A 1 1032 ? -26.505 13.928 48.141 1.00 84.50 1032 GLN A C 1
ATOM 8008 O O . GLN A 1 1032 ? -27.242 13.812 49.114 1.00 84.50 1032 GLN A O 1
ATOM 8013 N N . GLU A 1 1033 ? -26.817 13.388 46.957 1.00 92.56 1033 GLU A N 1
ATOM 8014 C CA . GLU A 1 1033 ? -28.056 12.626 46.699 1.00 92.56 1033 GLU A CA 1
ATOM 8015 C C . GLU A 1 1033 ? -27.983 11.161 47.197 1.00 92.56 1033 GLU A C 1
ATOM 8017 O O . GLU A 1 1033 ? -28.937 10.394 47.045 1.00 92.56 1033 GLU A O 1
ATOM 8022 N N . PHE A 1 1034 ? -26.858 10.753 47.794 1.00 93.56 1034 PHE A N 1
ATOM 8023 C CA . PHE A 1 1034 ? -26.670 9.424 48.380 1.00 93.56 1034 PHE A CA 1
ATOM 8024 C C . PHE A 1 1034 ? -27.002 9.395 49.874 1.00 93.56 1034 PHE A C 1
ATOM 8026 O O . PHE A 1 1034 ? -26.704 10.327 50.620 1.00 93.56 1034 PHE A O 1
ATOM 8033 N N . LEU A 1 1035 ? -27.571 8.277 50.321 1.00 93.88 1035 LEU A N 1
ATOM 8034 C CA . LEU A 1 1035 ? -27.859 7.977 51.724 1.00 93.88 1035 LEU A CA 1
ATOM 8035 C C . LEU A 1 1035 ? -27.517 6.512 52.036 1.00 93.88 1035 LEU A C 1
ATOM 8037 O O . LEU A 1 1035 ? -27.439 5.681 51.128 1.00 93.88 1035 LEU A O 1
ATOM 8041 N N . LEU A 1 1036 ? -27.297 6.188 53.311 1.00 95.00 1036 LEU A N 1
ATOM 8042 C CA . LEU A 1 1036 ? -27.035 4.816 53.756 1.00 95.00 1036 LEU A CA 1
ATOM 8043 C C . LEU A 1 1036 ? -28.269 4.223 54.436 1.00 95.00 1036 LEU A C 1
ATOM 8045 O O . LEU A 1 1036 ? -28.849 4.819 55.344 1.00 95.00 1036 LEU A O 1
ATOM 8049 N N . HIS A 1 1037 ? -28.652 3.028 53.995 1.00 95.50 1037 HIS A N 1
ATOM 8050 C CA . HIS A 1 1037 ? -29.477 2.116 54.782 1.00 95.50 1037 HIS A CA 1
ATOM 8051 C C . HIS A 1 1037 ? -28.577 1.050 55.397 1.00 95.50 1037 HIS A C 1
ATOM 8053 O O . HIS A 1 1037 ? -27.495 0.772 54.891 1.00 95.50 1037 HIS A O 1
ATOM 8059 N N . TYR A 1 1038 ? -29.045 0.424 56.466 1.00 95.25 1038 TYR A N 1
ATOM 8060 C CA . TYR A 1 1038 ? -28.302 -0.577 57.210 1.00 95.25 1038 TYR A CA 1
ATOM 8061 C C . TYR A 1 1038 ? -29.151 -1.826 57.410 1.00 95.25 1038 TYR A C 1
ATOM 8063 O O . TYR A 1 1038 ? -30.339 -1.726 57.742 1.00 95.25 1038 TYR A O 1
ATOM 8071 N N . GLN A 1 1039 ? -28.551 -2.999 57.212 1.00 95.19 1039 GLN A N 1
ATOM 8072 C CA . GLN A 1 1039 ? -29.204 -4.286 57.446 1.00 95.19 1039 GLN A CA 1
ATOM 8073 C C . GLN A 1 1039 ? -28.506 -5.044 58.588 1.00 95.19 1039 GLN A C 1
ATOM 8075 O O . GLN A 1 1039 ? -27.292 -5.208 58.533 1.00 95.19 1039 GLN A O 1
ATOM 8080 N N . PRO A 1 1040 ? -29.221 -5.488 59.640 1.00 93.94 1040 PRO A N 1
ATOM 8081 C CA . PRO A 1 1040 ? -28.612 -6.233 60.743 1.00 93.94 1040 PRO A CA 1
ATOM 8082 C C . PRO A 1 1040 ? -28.110 -7.626 60.349 1.00 93.94 1040 PRO A C 1
ATOM 8084 O O . PRO A 1 1040 ? -28.849 -8.391 59.725 1.00 93.94 1040 PRO A O 1
ATOM 8087 N N . LYS A 1 1041 ? -26.906 -7.960 60.826 1.00 94.25 1041 LYS A N 1
ATOM 8088 C CA . LYS A 1 1041 ? -26.349 -9.318 60.911 1.00 94.25 1041 LYS A CA 1
ATOM 8089 C C . LYS A 1 1041 ? -26.687 -9.912 62.277 1.00 94.25 1041 LYS A C 1
ATOM 8091 O O . LYS A 1 1041 ? -26.540 -9.230 63.296 1.00 94.25 1041 LYS A O 1
ATOM 8096 N N . ILE A 1 1042 ? -27.178 -11.148 62.299 1.00 92.81 1042 ILE A N 1
ATOM 8097 C CA . ILE A 1 1042 ? -27.668 -11.833 63.501 1.00 92.81 1042 ILE A CA 1
ATOM 8098 C C . ILE A 1 1042 ? -26.829 -13.086 63.763 1.00 92.81 1042 ILE A C 1
ATOM 8100 O O . ILE A 1 1042 ? -26.736 -13.949 62.897 1.00 92.81 1042 ILE A O 1
ATOM 8104 N N . ASP A 1 1043 ? -26.284 -13.222 64.973 1.00 93.06 1043 ASP A N 1
ATOM 8105 C CA . ASP A 1 1043 ? -25.680 -14.477 65.447 1.00 93.06 1043 ASP A CA 1
ATOM 8106 C C . ASP A 1 1043 ? -26.765 -15.545 65.633 1.00 93.06 1043 ASP A C 1
ATOM 8108 O O . ASP A 1 1043 ? -27.757 -15.320 66.341 1.00 93.06 1043 ASP A O 1
ATOM 8112 N N . ILE A 1 1044 ? -26.577 -16.708 65.000 1.00 88.81 1044 ILE A N 1
ATOM 8113 C CA . ILE A 1 1044 ? -27.634 -17.717 64.856 1.00 88.81 1044 ILE A CA 1
ATOM 8114 C C . ILE A 1 1044 ? -28.111 -18.270 66.208 1.00 88.81 1044 ILE A C 1
ATOM 8116 O O . ILE A 1 1044 ? -29.294 -18.569 66.382 1.00 88.81 1044 ILE A O 1
ATOM 8120 N N . ARG A 1 1045 ? -27.185 -18.404 67.174 1.00 85.12 1045 ARG A N 1
ATOM 8121 C CA . ARG A 1 1045 ? -27.390 -19.139 68.435 1.00 85.12 1045 ARG A CA 1
ATOM 8122 C C . ARG A 1 1045 ? -27.972 -18.249 69.527 1.00 85.12 1045 ARG A C 1
ATOM 8124 O O . ARG A 1 1045 ? -28.771 -18.701 70.344 1.00 85.12 1045 ARG A O 1
ATOM 8131 N N . SER A 1 1046 ? -27.547 -16.990 69.574 1.00 84.75 1046 SER A N 1
ATOM 8132 C CA . SER A 1 1046 ? -27.971 -16.003 70.569 1.00 84.75 1046 SER A CA 1
ATOM 8133 C C . SER A 1 1046 ? -29.113 -15.109 70.084 1.00 84.75 1046 SER A C 1
ATOM 8135 O O . SER A 1 1046 ? -29.767 -14.469 70.913 1.00 84.75 1046 SER A O 1
ATOM 8137 N N . GLY A 1 1047 ? -29.353 -15.038 68.769 1.00 84.31 1047 GLY A N 1
ATOM 8138 C CA . GLY A 1 1047 ? -30.354 -14.160 68.158 1.00 84.31 1047 GLY A CA 1
ATOM 8139 C C . GLY A 1 1047 ? -30.053 -12.668 68.340 1.00 84.31 1047 GLY A C 1
ATOM 8140 O O . GLY A 1 1047 ? -30.966 -11.838 68.281 1.00 84.31 1047 GLY A O 1
ATOM 8141 N N . ARG A 1 1048 ? -28.793 -12.318 68.633 1.00 88.56 1048 ARG A N 1
ATOM 8142 C CA . ARG A 1 1048 ? -28.338 -10.942 68.870 1.00 88.56 1048 ARG A CA 1
ATOM 8143 C C . ARG A 1 1048 ? -27.768 -10.338 67.593 1.00 88.56 1048 ARG A C 1
ATOM 8145 O O . ARG A 1 1048 ? -27.140 -11.033 66.806 1.00 88.56 1048 ARG A O 1
ATOM 8152 N N . ILE A 1 1049 ? -27.930 -9.024 67.446 1.00 91.81 1049 ILE A N 1
ATOM 8153 C CA . ILE A 1 1049 ? -27.256 -8.261 66.393 1.00 91.81 1049 ILE A CA 1
ATOM 8154 C C . ILE A 1 1049 ? -25.752 -8.221 66.709 1.00 91.81 1049 ILE A C 1
ATOM 8156 O O . ILE A 1 1049 ? -25.368 -7.709 67.765 1.00 91.81 1049 ILE A O 1
ATOM 8160 N N . THR A 1 1050 ? -24.930 -8.770 65.816 1.00 91.69 1050 THR A N 1
ATOM 8161 C CA . THR A 1 1050 ? -23.452 -8.764 65.870 1.00 91.69 1050 THR A CA 1
ATOM 8162 C C . THR A 1 1050 ? -22.855 -7.613 65.073 1.00 91.69 1050 THR A C 1
ATOM 8164 O O . THR A 1 1050 ? -21.865 -7.014 65.498 1.00 91.69 1050 THR A O 1
ATOM 8167 N N . GLY A 1 1051 ? -23.498 -7.274 63.956 1.00 93.62 1051 GLY A N 1
ATOM 8168 C CA . GLY A 1 1051 ? -23.074 -6.238 63.027 1.00 93.62 1051 GLY A CA 1
ATOM 8169 C C . GLY A 1 1051 ? -24.231 -5.652 62.227 1.00 93.62 1051 GLY A C 1
ATOM 8170 O O . GLY A 1 1051 ? -25.380 -6.082 62.348 1.00 93.62 1051 GLY A O 1
ATOM 8171 N N . VAL A 1 1052 ? -23.926 -4.665 61.392 1.00 95.69 1052 VAL A N 1
ATOM 8172 C CA . VAL A 1 1052 ? -24.823 -4.170 60.341 1.00 95.69 1052 VAL A CA 1
ATOM 8173 C C . VAL A 1 1052 ? -24.056 -3.981 59.039 1.00 95.69 1052 VAL A C 1
ATOM 8175 O O . VAL A 1 1052 ? -22.938 -3.476 59.056 1.00 95.69 1052 VAL A O 1
ATOM 8178 N N . GLU A 1 1053 ? -24.657 -4.327 57.908 1.00 95.94 1053 GLU A N 1
ATOM 8179 C CA . GLU A 1 1053 ? -24.111 -4.013 56.588 1.00 95.94 1053 GLU A CA 1
ATOM 8180 C C . GLU A 1 1053 ? -24.599 -2.639 56.114 1.00 95.94 1053 GLU A C 1
ATOM 8182 O O . GLU A 1 1053 ? -25.797 -2.348 56.182 1.00 95.94 1053 GLU A O 1
ATOM 8187 N N . ALA A 1 1054 ? -23.678 -1.786 55.660 1.00 96.19 1054 ALA A N 1
ATOM 8188 C CA . ALA A 1 1054 ? -23.946 -0.447 55.150 1.00 96.19 1054 ALA A CA 1
ATOM 8189 C C . ALA A 1 1054 ? -24.220 -0.477 53.638 1.00 96.19 1054 ALA A C 1
ATOM 8191 O O . ALA A 1 1054 ? -23.327 -0.649 52.809 1.00 96.19 1054 ALA A O 1
ATOM 8192 N N . LEU A 1 1055 ? -25.478 -0.246 53.282 1.00 94.19 1055 LEU A N 1
ATOM 8193 C CA . LEU A 1 1055 ? -26.020 -0.397 51.942 1.00 94.19 1055 LEU A CA 1
ATOM 8194 C C . LEU A 1 1055 ? -26.354 0.971 51.335 1.00 94.19 1055 LEU A C 1
ATOM 8196 O O . LEU A 1 1055 ? -27.316 1.636 51.736 1.00 94.19 1055 LEU A O 1
ATOM 8200 N N . VAL A 1 1056 ? -25.579 1.381 50.327 1.00 94.44 1056 VAL A N 1
ATOM 8201 C CA . VAL A 1 1056 ? -25.762 2.666 49.633 1.00 94.44 1056 VAL A CA 1
ATOM 8202 C C . VAL A 1 1056 ? -27.094 2.736 48.881 1.00 94.44 1056 VAL A C 1
ATOM 8204 O O . VAL A 1 1056 ? -27.566 1.762 48.287 1.00 94.44 1056 VAL A O 1
ATOM 8207 N N . ARG A 1 1057 ? -27.726 3.907 48.912 1.00 94.12 1057 ARG A N 1
ATOM 8208 C CA . ARG A 1 1057 ? -28.976 4.230 48.222 1.00 94.12 1057 ARG A CA 1
ATOM 8209 C C . ARG A 1 1057 ? -28.846 5.589 47.547 1.00 94.12 1057 ARG A C 1
ATOM 8211 O O . ARG A 1 1057 ? -28.190 6.477 48.087 1.00 94.12 1057 ARG A O 1
ATOM 8218 N N . TRP A 1 1058 ? -29.490 5.755 46.396 1.00 93.75 1058 TRP A N 1
ATOM 8219 C CA . TRP A 1 1058 ? -29.514 7.018 45.660 1.00 93.75 1058 TRP A CA 1
ATOM 8220 C C . TRP A 1 1058 ? -30.940 7.563 45.603 1.00 93.75 1058 TRP A C 1
ATOM 8222 O O . TRP A 1 1058 ? -31.834 6.940 45.031 1.00 93.75 1058 TRP A O 1
ATOM 8232 N N . GLN A 1 1059 ? -31.136 8.729 46.215 1.00 91.50 1059 GLN A N 1
ATOM 8233 C CA . GLN A 1 1059 ? -32.383 9.480 46.223 1.00 91.50 1059 GLN A CA 1
ATOM 8234 C C . GLN A 1 1059 ? -32.329 10.529 45.102 1.00 91.50 1059 GLN A C 1
ATOM 8236 O O . GLN A 1 1059 ? -32.024 11.698 45.333 1.00 91.50 1059 GLN A O 1
ATOM 8241 N N . HIS A 1 1060 ? -32.605 10.103 43.870 1.00 89.56 1060 HIS A N 1
ATOM 8242 C CA . HIS A 1 1060 ? -32.654 10.992 42.712 1.00 89.56 1060 HIS A CA 1
ATOM 8243 C C . HIS A 1 1060 ? -33.854 11.959 42.838 1.00 89.56 1060 HIS A C 1
ATOM 8245 O O . HIS A 1 1060 ? -34.952 11.508 43.179 1.00 89.56 1060 HIS A O 1
ATOM 8251 N N . PRO A 1 1061 ? -33.704 13.262 42.519 1.00 83.06 1061 PRO A N 1
ATOM 8252 C CA . PRO A 1 1061 ? -34.786 14.246 42.632 1.00 83.06 1061 PRO A CA 1
ATOM 8253 C C . PRO A 1 1061 ? -36.062 13.866 41.864 1.00 83.06 1061 PRO A C 1
ATOM 8255 O O . PRO A 1 1061 ? -37.143 13.860 42.444 1.00 83.06 1061 PRO A O 1
ATOM 8258 N N . ASP A 1 1062 ? -35.925 13.508 40.582 1.00 81.69 1062 ASP A N 1
ATOM 8259 C CA . ASP A 1 1062 ? -37.069 13.196 39.709 1.00 81.69 1062 ASP A CA 1
ATOM 8260 C C . ASP A 1 1062 ? -37.500 11.713 39.723 1.00 81.69 1062 ASP A C 1
ATOM 8262 O O . ASP A 1 1062 ? -38.691 11.419 39.671 1.00 81.69 1062 ASP A O 1
ATOM 8266 N N . LEU A 1 1063 ? -36.549 10.770 39.799 1.00 79.12 1063 LEU A N 1
ATOM 8267 C CA . LEU A 1 1063 ? -36.811 9.321 39.736 1.00 79.12 1063 LEU A CA 1
ATOM 8268 C C . LEU A 1 1063 ? -37.097 8.679 41.107 1.00 79.12 1063 LEU A C 1
ATOM 8270 O O . LEU A 1 1063 ? -37.463 7.507 41.177 1.00 79.12 1063 LEU A O 1
ATOM 8274 N N . GLY A 1 1064 ? -36.921 9.416 42.207 1.00 86.75 1064 GLY A N 1
ATOM 8275 C CA . GLY A 1 1064 ? -37.031 8.868 43.555 1.00 86.75 1064 GLY A CA 1
ATOM 8276 C C . GLY A 1 1064 ? -35.865 7.935 43.901 1.00 86.75 1064 GLY A C 1
ATOM 8277 O O . GLY A 1 1064 ? -34.704 8.244 43.641 1.00 86.75 1064 GLY A O 1
ATOM 8278 N N . MET A 1 1065 ? -36.161 6.802 44.537 1.00 87.00 1065 MET A N 1
ATOM 8279 C CA . MET A 1 1065 ? -35.142 5.850 44.991 1.00 87.00 1065 MET A CA 1
ATOM 8280 C C . MET A 1 1065 ? -34.674 4.942 43.849 1.00 87.00 1065 MET A C 1
ATOM 8282 O O . MET A 1 1065 ? -35.381 4.012 43.462 1.00 87.00 1065 MET A O 1
ATOM 8286 N N . VAL A 1 1066 ? -33.466 5.190 43.343 1.00 87.38 1066 VAL A N 1
ATOM 8287 C CA . VAL A 1 1066 ? -32.850 4.404 42.262 1.00 87.38 1066 VAL A CA 1
ATOM 8288 C C . VAL A 1 1066 ? -32.247 3.113 42.826 1.00 87.38 1066 VAL A C 1
ATOM 8290 O O . VAL A 1 1066 ? -31.620 3.111 43.891 1.00 87.38 1066 VAL A O 1
ATOM 8293 N N . SER A 1 1067 ? -32.431 2.000 42.110 1.00 81.25 1067 SER A N 1
ATOM 8294 C CA . SER A 1 1067 ? -31.952 0.686 42.550 1.00 81.25 1067 SER A CA 1
ATOM 8295 C C . SER A 1 1067 ? -30.415 0.615 42.555 1.00 81.25 1067 SER A C 1
ATOM 8297 O O . SER A 1 1067 ? -29.803 0.977 41.547 1.00 81.25 1067 SER A O 1
ATOM 8299 N N . PRO A 1 1068 ? -29.771 0.089 43.618 1.00 83.50 1068 PRO A N 1
ATOM 8300 C CA . PRO A 1 1068 ? -28.322 -0.128 43.658 1.00 83.50 1068 PRO A CA 1
ATOM 8301 C C . PRO A 1 1068 ? -27.785 -0.888 42.442 1.00 83.50 1068 PRO A C 1
ATOM 8303 O O . PRO A 1 1068 ? -26.794 -0.468 41.853 1.00 83.50 1068 PRO A O 1
ATOM 8306 N N . ALA A 1 1069 ? -28.492 -1.928 41.990 1.00 76.62 1069 ALA A N 1
ATOM 8307 C CA . ALA A 1 1069 ? -28.103 -2.716 40.819 1.00 76.62 1069 ALA A CA 1
ATOM 8308 C C . ALA A 1 1069 ? -28.042 -1.893 39.514 1.00 76.62 1069 ALA A C 1
ATOM 8310 O O . ALA A 1 1069 ? -27.276 -2.223 38.616 1.00 76.62 1069 ALA A O 1
ATOM 8311 N N . GLN A 1 1070 ? -28.816 -0.806 39.407 1.00 77.38 1070 GLN A N 1
ATOM 8312 C CA . GLN A 1 1070 ? -28.823 0.062 38.223 1.00 77.38 1070 GLN A CA 1
ATOM 8313 C C . GLN A 1 1070 ? -27.663 1.065 38.224 1.00 77.38 1070 GLN A C 1
ATOM 8315 O O . GLN A 1 1070 ? -27.110 1.353 37.165 1.00 77.38 1070 GLN A O 1
ATOM 8320 N N . PHE A 1 1071 ? -27.297 1.616 39.389 1.00 87.62 1071 PHE A N 1
ATOM 8321 C CA . PHE A 1 1071 ? -26.301 2.692 39.458 1.00 87.62 1071 PHE A CA 1
ATOM 8322 C C . PHE A 1 1071 ? -24.902 2.246 39.893 1.00 87.62 1071 PHE A C 1
ATOM 8324 O O . PHE A 1 1071 ? -23.945 2.927 39.539 1.00 87.62 1071 PHE A O 1
ATOM 8331 N N . ILE A 1 1072 ? -24.745 1.131 40.619 1.00 87.31 1072 ILE A N 1
ATOM 8332 C CA . ILE A 1 1072 ? -23.419 0.647 41.044 1.00 87.31 1072 ILE A CA 1
ATOM 8333 C C . ILE A 1 1072 ? -22.612 0.177 39.830 1.00 87.31 1072 ILE A C 1
ATOM 8335 O O . ILE A 1 1072 ? -21.504 0.666 39.637 1.00 87.31 1072 ILE A O 1
ATOM 8339 N N . ALA A 1 1073 ? -23.187 -0.651 38.951 1.00 80.25 1073 ALA A N 1
ATOM 8340 C CA . ALA A 1 1073 ? -22.524 -1.074 37.711 1.00 80.25 1073 ALA A CA 1
ATOM 8341 C C . ALA A 1 1073 ? -22.096 0.132 36.847 1.00 80.25 1073 ALA A C 1
ATOM 8343 O O . ALA A 1 1073 ? -20.958 0.222 36.390 1.00 80.25 1073 ALA A O 1
ATOM 8344 N N . LEU A 1 1074 ? -22.977 1.130 36.714 1.00 82.31 1074 LEU A N 1
ATOM 8345 C CA . LEU A 1 1074 ? -22.690 2.375 35.997 1.00 82.31 1074 LEU A CA 1
ATOM 8346 C C . LEU A 1 1074 ? -21.597 3.217 36.688 1.00 82.31 1074 LEU A C 1
ATOM 8348 O O . LEU A 1 1074 ? -20.771 3.846 36.023 1.00 82.31 1074 LEU A O 1
ATOM 8352 N N . ALA A 1 1075 ? -21.550 3.217 38.023 1.00 86.00 1075 ALA A N 1
ATOM 8353 C CA . ALA A 1 1075 ? -20.493 3.857 38.801 1.00 86.00 1075 ALA A CA 1
ATOM 8354 C C . ALA A 1 1075 ? -19.141 3.142 38.632 1.00 86.00 1075 ALA A C 1
ATOM 8356 O O . ALA A 1 1075 ? -18.098 3.800 38.605 1.00 86.00 1075 ALA A O 1
ATOM 8357 N N . GLU A 1 1076 ? -19.134 1.815 38.510 1.00 83.88 1076 GLU A N 1
ATOM 8358 C CA . GLU A 1 1076 ? -17.927 1.021 38.277 1.00 83.88 1076 GLU A CA 1
ATOM 8359 C C . GLU A 1 1076 ? -17.363 1.236 36.874 1.00 83.88 1076 GLU A C 1
ATOM 8361 O O . GLU A 1 1076 ? -16.167 1.511 36.754 1.00 83.88 1076 GLU A O 1
ATOM 8366 N N . GLU A 1 1077 ? -18.211 1.206 35.838 1.00 78.25 1077 GLU A N 1
ATOM 8367 C CA . GLU A 1 1077 ? -17.858 1.517 34.443 1.00 78.25 1077 GLU A CA 1
ATOM 8368 C C . GLU A 1 1077 ? -17.228 2.922 34.339 1.00 78.25 1077 GLU A C 1
ATOM 8370 O O . GLU A 1 1077 ? -16.073 3.085 33.922 1.00 78.25 1077 GLU A O 1
ATOM 8375 N N . THR A 1 1078 ? -17.946 3.945 34.816 1.00 80.94 1078 THR A N 1
ATOM 8376 C CA . THR A 1 1078 ? -17.524 5.359 34.748 1.00 80.94 1078 THR A CA 1
ATOM 8377 C C . THR A 1 1078 ? -16.397 5.733 35.720 1.00 80.94 1078 THR A C 1
ATOM 8379 O O . THR A 1 1078 ? -15.777 6.787 35.574 1.00 80.94 1078 THR A O 1
ATOM 8382 N N . GLY A 1 1079 ? -16.112 4.890 36.719 1.00 84.12 1079 GLY A N 1
ATOM 8383 C CA . GLY A 1 1079 ? -15.133 5.148 37.780 1.00 84.12 1079 GLY A CA 1
ATOM 8384 C C . GLY A 1 1079 ? -15.644 6.017 38.937 1.00 84.12 1079 GLY A C 1
ATOM 8385 O O . GLY A 1 1079 ? -14.896 6.260 39.885 1.00 84.12 1079 GLY A O 1
ATOM 8386 N N . LEU A 1 1080 ? -16.912 6.442 38.906 1.00 88.44 1080 LEU A N 1
ATOM 8387 C CA . LEU A 1 1080 ? -17.572 7.172 39.996 1.00 88.44 1080 LEU A CA 1
ATOM 8388 C C . LEU A 1 1080 ? -17.754 6.328 41.272 1.00 88.44 1080 LEU A C 1
ATOM 8390 O O . LEU A 1 1080 ? -17.957 6.894 42.344 1.00 88.44 1080 LEU A O 1
ATOM 8394 N N . ILE A 1 1081 ? -17.612 5.000 41.199 1.00 92.12 1081 ILE A N 1
ATOM 8395 C CA . ILE A 1 1081 ? -17.670 4.116 42.374 1.00 92.12 1081 ILE A CA 1
ATOM 8396 C C . ILE A 1 1081 ? -16.600 4.460 43.419 1.00 92.12 1081 ILE A C 1
ATOM 8398 O O . ILE A 1 1081 ? -16.807 4.273 44.613 1.00 92.12 1081 ILE A O 1
ATOM 8402 N N . VAL A 1 1082 ? -15.468 5.019 42.981 1.00 90.38 1082 VAL A N 1
ATOM 8403 C CA . VAL A 1 1082 ? -14.347 5.371 43.852 1.00 90.38 1082 VAL A CA 1
ATOM 8404 C C . VAL A 1 1082 ? -14.711 6.507 44.828 1.00 90.38 1082 VAL A C 1
ATOM 8406 O O . VAL A 1 1082 ? -14.647 6.264 46.035 1.00 90.38 1082 VAL A O 1
ATOM 8409 N N . PRO A 1 1083 ? -15.141 7.709 44.381 1.00 89.25 1083 PRO A N 1
ATOM 8410 C CA . PRO A 1 1083 ? -15.592 8.760 45.297 1.00 89.25 1083 PRO A CA 1
ATOM 8411 C C . PRO A 1 1083 ? -16.882 8.401 46.053 1.00 89.25 1083 PRO A C 1
ATOM 8413 O O . PRO A 1 1083 ? -17.026 8.802 47.207 1.00 89.25 1083 PRO A O 1
ATOM 8416 N N . ILE A 1 1084 ? -17.797 7.621 45.456 1.00 92.12 1084 ILE A N 1
ATOM 8417 C CA . ILE A 1 1084 ? -18.994 7.130 46.165 1.00 92.12 1084 ILE A CA 1
ATOM 8418 C C . ILE A 1 1084 ? -18.574 6.248 47.347 1.00 92.12 1084 ILE A C 1
ATOM 8420 O O . ILE A 1 1084 ? -18.994 6.491 48.474 1.00 92.12 1084 ILE A O 1
ATOM 8424 N N . GLY A 1 1085 ? -17.703 5.264 47.123 1.00 92.00 1085 GLY A N 1
ATOM 8425 C CA . GLY A 1 1085 ? -17.256 4.337 48.157 1.00 92.00 1085 GLY A CA 1
ATOM 8426 C C . GLY A 1 1085 ? -16.440 4.993 49.277 1.00 92.00 1085 GLY A C 1
ATOM 8427 O O . GLY A 1 1085 ? -16.614 4.637 50.441 1.00 92.00 1085 GLY A O 1
ATOM 8428 N N . GLU A 1 1086 ? -15.617 6.007 48.977 1.00 90.50 1086 GLU A N 1
ATOM 8429 C CA . GLU A 1 1086 ? -14.969 6.829 50.015 1.00 90.50 1086 GLU A CA 1
ATOM 8430 C C . GLU A 1 1086 ? -15.992 7.559 50.905 1.00 90.50 1086 GLU A C 1
ATOM 8432 O O . GLU A 1 1086 ? -15.811 7.643 52.124 1.00 90.50 1086 GLU A O 1
ATOM 8437 N N . TRP A 1 1087 ? -17.080 8.066 50.316 1.00 91.69 1087 TRP A N 1
ATOM 8438 C CA . TRP A 1 1087 ? -18.178 8.686 51.060 1.00 91.69 1087 TRP A CA 1
ATOM 8439 C C . TRP A 1 1087 ? -18.962 7.658 51.897 1.00 91.69 1087 TRP A C 1
ATOM 8441 O O . TRP A 1 1087 ? -19.251 7.936 53.066 1.00 91.69 1087 TRP A O 1
ATOM 8451 N N . VAL A 1 1088 ? -19.238 6.462 51.354 1.00 94.94 1088 VAL A N 1
ATOM 8452 C CA . VAL A 1 1088 ? -19.894 5.354 52.080 1.00 94.94 1088 VAL A CA 1
ATOM 8453 C C . VAL A 1 1088 ? -19.069 4.970 53.311 1.00 94.94 1088 VAL A C 1
ATOM 8455 O O . VAL A 1 1088 ? -19.589 5.014 54.424 1.00 94.94 1088 VAL A O 1
ATOM 8458 N N . LEU A 1 1089 ? -17.774 4.678 53.137 1.00 94.25 1089 LEU A N 1
ATOM 8459 C CA . LEU A 1 1089 ? -16.857 4.290 54.219 1.00 94.25 1089 LEU A CA 1
ATOM 8460 C C . LEU A 1 1089 ? -16.815 5.333 55.345 1.00 94.25 1089 LEU A C 1
ATOM 8462 O O . LEU A 1 1089 ? -16.926 4.993 56.527 1.00 94.25 1089 LEU A O 1
ATOM 8466 N N . ARG A 1 1090 ? -16.684 6.616 54.983 1.00 94.12 1090 ARG A N 1
ATOM 8467 C CA . ARG A 1 1090 ? -16.633 7.736 55.935 1.00 94.12 1090 ARG A CA 1
ATOM 8468 C C . ARG A 1 1090 ? -17.932 7.886 56.721 1.00 94.12 1090 ARG A C 1
ATOM 8470 O O . ARG A 1 1090 ? -17.894 8.090 57.938 1.00 94.12 1090 ARG A O 1
ATOM 8477 N N . THR A 1 1091 ? -19.066 7.778 56.036 1.00 94.06 1091 THR A N 1
ATOM 8478 C CA . THR A 1 1091 ? -20.398 7.925 56.634 1.00 94.06 1091 THR A CA 1
ATOM 8479 C C . THR A 1 1091 ? -20.709 6.743 57.553 1.00 94.06 1091 THR A C 1
ATOM 8481 O O . THR A 1 1091 ? -21.011 6.963 58.726 1.00 94.06 1091 THR A O 1
ATOM 8484 N N . ALA A 1 1092 ? -20.498 5.507 57.089 1.00 95.94 1092 ALA A N 1
ATOM 8485 C CA . ALA A 1 1092 ? -20.705 4.282 57.863 1.00 95.94 1092 ALA A CA 1
ATOM 8486 C C . ALA A 1 1092 ? -19.886 4.267 59.168 1.00 95.94 1092 ALA A C 1
ATOM 8488 O O . ALA A 1 1092 ? -20.436 4.047 60.249 1.00 95.94 1092 ALA A O 1
ATOM 8489 N N . CYS A 1 1093 ? -18.587 4.595 59.103 1.00 95.62 1093 CYS A N 1
ATOM 8490 C CA . CYS A 1 1093 ? -17.740 4.644 60.300 1.00 95.62 1093 CYS A CA 1
ATOM 8491 C C . CYS A 1 1093 ? -18.175 5.742 61.289 1.00 95.62 1093 CYS A C 1
ATOM 8493 O O . CYS A 1 1093 ? -18.138 5.551 62.509 1.00 95.62 1093 CYS A O 1
ATOM 8495 N N . THR A 1 1094 ? -18.604 6.899 60.773 1.00 94.06 1094 THR A N 1
ATOM 8496 C CA . THR A 1 1094 ? -19.060 8.038 61.586 1.00 94.06 1094 THR A CA 1
ATOM 8497 C C . THR A 1 1094 ? -20.386 7.736 62.288 1.00 94.06 1094 THR A C 1
ATOM 8499 O O . THR A 1 1094 ? -20.535 8.048 63.474 1.00 94.06 1094 THR A O 1
ATOM 8502 N N . GLU A 1 1095 ? -21.335 7.091 61.606 1.00 93.31 1095 GLU A N 1
ATOM 8503 C CA . GLU A 1 1095 ? -22.621 6.704 62.194 1.00 93.31 1095 GLU A CA 1
ATOM 8504 C C . GLU A 1 1095 ? -22.479 5.573 63.214 1.00 93.31 1095 GLU A C 1
ATOM 8506 O O . GLU A 1 1095 ? -22.996 5.713 64.326 1.00 93.31 1095 GLU A O 1
ATOM 8511 N N . ALA A 1 1096 ? -21.683 4.537 62.922 1.00 93.06 1096 ALA A N 1
ATOM 8512 C CA . ALA A 1 1096 ? -21.361 3.478 63.880 1.00 93.06 1096 ALA A CA 1
ATOM 8513 C C . ALA A 1 1096 ? -20.750 4.049 65.172 1.00 93.06 1096 ALA A C 1
ATOM 8515 O O . ALA A 1 1096 ? -21.197 3.752 66.287 1.00 93.06 1096 ALA A O 1
ATOM 8516 N N . ARG A 1 1097 ? -19.789 4.978 65.046 1.00 93.69 1097 ARG A N 1
ATOM 8517 C CA . ARG A 1 1097 ? -19.227 5.686 66.205 1.00 93.69 1097 ARG A CA 1
ATOM 8518 C C . ARG A 1 1097 ? -20.261 6.570 66.912 1.00 93.69 1097 ARG A C 1
ATOM 8520 O O . ARG A 1 1097 ? -20.212 6.711 68.138 1.00 93.69 1097 ARG A O 1
ATOM 8527 N N . GLY A 1 1098 ? -21.198 7.147 66.164 1.00 91.25 1098 GLY A N 1
ATOM 8528 C CA . GLY A 1 1098 ? -22.334 7.913 66.670 1.00 91.25 1098 GLY A CA 1
ATOM 8529 C C . GLY A 1 1098 ? -23.304 7.084 67.517 1.00 91.25 1098 GLY A C 1
ATOM 8530 O O . GLY A 1 1098 ? -23.740 7.563 68.564 1.00 91.25 1098 GLY A O 1
ATOM 8531 N N . TRP A 1 1099 ? -23.607 5.843 67.124 1.00 91.69 1099 TRP A N 1
ATOM 8532 C CA . TRP A 1 1099 ? -24.445 4.928 67.910 1.00 91.69 1099 TRP A CA 1
ATOM 8533 C C . TRP A 1 1099 ? -23.761 4.528 69.223 1.00 91.69 1099 TRP A C 1
ATOM 8535 O O . TRP A 1 1099 ? -24.374 4.637 70.286 1.00 91.69 1099 TRP A O 1
ATOM 8545 N N . ILE A 1 1100 ? -22.468 4.182 69.183 1.00 88.62 1100 ILE A N 1
ATOM 8546 C CA . ILE A 1 1100 ? -21.679 3.843 70.383 1.00 88.62 1100 ILE A CA 1
ATOM 8547 C C . ILE A 1 1100 ? -21.650 5.022 71.372 1.00 88.62 1100 ILE A C 1
ATOM 8549 O O . ILE A 1 1100 ? -21.868 4.841 72.569 1.00 88.62 1100 ILE A O 1
ATOM 8553 N N . LYS A 1 1101 ? -21.460 6.261 70.888 1.00 87.69 1101 LYS A N 1
ATOM 8554 C CA . LYS A 1 1101 ? -21.530 7.477 71.729 1.00 87.69 1101 LYS A CA 1
ATOM 8555 C C . LYS A 1 1101 ? -22.910 7.709 72.365 1.00 87.69 1101 LYS A C 1
ATOM 8557 O O . LYS A 1 1101 ? -22.987 8.397 73.378 1.00 87.69 1101 LYS A O 1
ATOM 8562 N N . LYS A 1 1102 ? -23.981 7.154 71.790 1.00 87.00 1102 LYS A N 1
ATOM 8563 C CA . LYS A 1 1102 ? -25.360 7.217 72.308 1.00 87.00 1102 LYS A CA 1
ATOM 8564 C C . LYS A 1 1102 ? -25.723 6.032 73.219 1.00 87.00 1102 LYS A C 1
ATOM 8566 O O . LYS A 1 1102 ? -26.868 5.943 73.647 1.00 87.00 1102 LYS A O 1
ATOM 8571 N N . GLY A 1 1103 ? -24.770 5.150 73.536 1.00 83.19 1103 GLY A N 1
ATOM 8572 C CA . GLY A 1 1103 ? -24.970 4.009 74.438 1.00 83.19 1103 GLY A CA 1
ATOM 8573 C C . GLY A 1 1103 ? -25.437 2.716 73.763 1.00 83.19 1103 GLY A C 1
ATOM 8574 O O . GLY A 1 1103 ? -25.799 1.775 74.467 1.00 83.19 1103 GLY A O 1
ATOM 8575 N N . ALA A 1 1104 ? -25.425 2.642 72.427 1.00 84.38 1104 ALA A N 1
ATOM 8576 C CA . ALA A 1 1104 ? -25.652 1.385 71.715 1.00 84.38 1104 ALA A CA 1
ATOM 8577 C C . ALA A 1 1104 ? -24.482 0.398 71.940 1.00 84.38 1104 ALA A C 1
ATOM 8579 O O . ALA A 1 1104 ? -23.349 0.840 72.165 1.00 84.38 1104 ALA A O 1
ATOM 8580 N N . PRO A 1 1105 ? -24.717 -0.927 71.863 1.00 84.25 1105 PRO A N 1
ATOM 8581 C CA . PRO A 1 1105 ? -23.646 -1.920 71.921 1.00 84.25 1105 PRO A CA 1
ATOM 8582 C C . PRO A 1 1105 ? -22.620 -1.729 70.792 1.00 84.25 1105 PRO A C 1
ATOM 8584 O O . PRO A 1 1105 ? -22.973 -1.358 69.673 1.00 84.25 1105 PRO A O 1
ATOM 8587 N N . SER A 1 1106 ? -21.351 -2.028 71.081 1.00 88.88 1106 SER A N 1
ATOM 8588 C CA . SER A 1 1106 ? -20.276 -2.060 70.083 1.00 88.88 1106 SER A CA 1
ATOM 8589 C C . SER A 1 1106 ? -20.457 -3.257 69.147 1.00 88.88 1106 SER A C 1
ATOM 8591 O O . SER A 1 1106 ? -20.062 -4.371 69.487 1.00 88.88 1106 SER A O 1
ATOM 8593 N N . ILE A 1 1107 ? -21.067 -3.009 67.992 1.00 92.00 1107 ILE A N 1
ATOM 8594 C CA . ILE A 1 1107 ? -21.254 -3.958 66.886 1.00 92.00 1107 ILE A CA 1
ATOM 8595 C C . ILE A 1 1107 ? -20.340 -3.597 65.707 1.00 92.00 1107 ILE A C 1
ATOM 8597 O O . ILE A 1 1107 ? -19.857 -2.462 65.638 1.00 92.00 1107 ILE A O 1
ATOM 8601 N N . SER A 1 1108 ? -20.107 -4.532 64.782 1.00 94.50 1108 SER A N 1
ATOM 8602 C CA . SER A 1 1108 ? -19.401 -4.225 63.532 1.00 94.50 1108 SER A CA 1
ATOM 8603 C C . SER A 1 1108 ? -20.279 -3.432 62.553 1.00 94.50 1108 SER A C 1
ATOM 8605 O O . SER A 1 1108 ? -21.508 -3.530 62.560 1.00 94.50 1108 SER A O 1
ATOM 8607 N N . VAL A 1 1109 ? -19.641 -2.644 61.689 1.00 96.62 1109 VAL A N 1
ATOM 8608 C CA . VAL A 1 1109 ? -20.236 -2.090 60.473 1.00 96.62 1109 VAL A CA 1
ATOM 8609 C C . VAL A 1 1109 ? -19.478 -2.647 59.273 1.00 96.62 1109 VAL A C 1
ATOM 8611 O O . VAL A 1 1109 ? -18.263 -2.476 59.174 1.00 96.62 1109 VAL A O 1
ATOM 8614 N N . ALA A 1 1110 ? -20.192 -3.345 58.396 1.00 96.75 1110 ALA A N 1
ATOM 8615 C CA . ALA A 1 1110 ? -19.646 -3.923 57.180 1.00 96.75 1110 ALA A CA 1
ATOM 8616 C C . ALA A 1 1110 ? -19.865 -2.982 55.990 1.00 96.75 1110 ALA A C 1
ATOM 8618 O O . ALA A 1 1110 ? -20.911 -2.331 55.897 1.00 96.75 1110 ALA A O 1
ATOM 8619 N N . VAL A 1 1111 ? -18.865 -2.863 55.117 1.00 96.38 1111 VAL A N 1
ATOM 8620 C CA . VAL A 1 1111 ? -18.910 -1.991 53.938 1.00 96.38 1111 VAL A CA 1
ATOM 8621 C C . VAL A 1 1111 ? -18.382 -2.725 52.710 1.00 96.38 1111 VAL A C 1
ATOM 8623 O O . VAL A 1 1111 ? -17.217 -3.124 52.668 1.00 96.38 1111 VAL A O 1
ATOM 8626 N N . ASN A 1 1112 ? -19.233 -2.804 51.691 1.00 93.19 1112 ASN A N 1
ATOM 8627 C CA . ASN A 1 1112 ? -18.917 -3.332 50.369 1.00 93.19 1112 ASN A CA 1
ATOM 8628 C C . ASN A 1 1112 ? -17.873 -2.499 49.613 1.00 93.19 1112 ASN A C 1
ATOM 8630 O O . ASN A 1 1112 ? -17.922 -1.263 49.599 1.00 93.19 1112 ASN A O 1
ATOM 8634 N N . LEU A 1 1113 ? -16.951 -3.184 48.933 1.00 91.06 1113 LEU A N 1
ATOM 8635 C CA . LEU A 1 1113 ? -15.886 -2.589 48.130 1.00 91.06 1113 LEU A CA 1
ATOM 8636 C C . LEU A 1 1113 ? -15.894 -3.121 46.695 1.00 91.06 1113 LEU A C 1
ATOM 8638 O O . LEU A 1 1113 ? -15.773 -4.320 46.458 1.00 91.06 1113 LEU A O 1
ATOM 8642 N N . SER A 1 1114 ? -15.902 -2.205 45.725 1.00 89.44 1114 SER A N 1
ATOM 8643 C CA . SER A 1 1114 ? -15.650 -2.564 44.326 1.00 89.44 1114 SER A CA 1
ATOM 8644 C C . SER A 1 1114 ? -14.198 -2.990 44.093 1.00 89.44 1114 SER A C 1
ATOM 8646 O O . SER A 1 1114 ? -13.258 -2.440 44.686 1.00 89.44 1114 SER A O 1
ATOM 8648 N N . ALA A 1 1115 ? -13.990 -3.868 43.108 1.00 83.88 1115 ALA A N 1
ATOM 8649 C CA . ALA A 1 1115 ? -12.655 -4.243 42.640 1.00 83.88 1115 ALA A CA 1
ATOM 8650 C C . ALA A 1 1115 ? -11.806 -3.016 42.255 1.00 83.88 1115 ALA A C 1
ATOM 8652 O O . ALA A 1 1115 ? -10.601 -2.970 42.508 1.00 83.88 1115 ALA A O 1
ATOM 8653 N N . ARG A 1 1116 ? -12.443 -1.976 41.696 1.00 85.19 1116 ARG A N 1
ATOM 8654 C CA . ARG A 1 1116 ? -11.789 -0.732 41.259 1.00 85.19 1116 ARG A CA 1
ATOM 8655 C C . ARG A 1 1116 ? -11.308 0.141 42.427 1.00 85.19 1116 ARG A C 1
ATOM 8657 O O . ARG A 1 1116 ? -10.295 0.821 42.280 1.00 85.19 1116 ARG A O 1
ATOM 8664 N N . GLN A 1 1117 ? -11.984 0.110 43.580 1.00 86.12 1117 GLN A N 1
ATOM 8665 C CA . GLN A 1 1117 ? -11.487 0.735 44.814 1.00 86.12 1117 GLN A CA 1
ATOM 8666 C C . GLN A 1 1117 ? -10.322 -0.059 45.408 1.00 86.12 1117 GLN A C 1
ATOM 8668 O O . GLN A 1 1117 ? -9.284 0.524 45.719 1.00 86.12 1117 GLN A O 1
ATOM 8673 N N . PHE A 1 1118 ? -10.479 -1.380 45.533 1.00 85.19 1118 PHE A N 1
ATOM 8674 C CA . PHE A 1 1118 ? -9.467 -2.257 46.126 1.00 85.19 1118 PHE A CA 1
ATOM 8675 C C . PHE A 1 1118 ? -8.155 -2.267 45.314 1.00 85.19 1118 PHE A C 1
ATOM 8677 O O . PHE A 1 1118 ? -7.061 -2.347 45.870 1.00 85.19 1118 PHE A O 1
ATOM 8684 N N . ALA A 1 1119 ? -8.246 -2.083 43.993 1.00 82.50 1119 ALA A N 1
ATOM 8685 C CA . ALA A 1 1119 ? -7.108 -1.963 43.084 1.00 82.50 1119 ALA A CA 1
ATOM 8686 C C . ALA A 1 1119 ? -6.350 -0.615 43.145 1.00 82.50 1119 ALA A C 1
ATOM 8688 O O . ALA A 1 1119 ? -5.407 -0.423 42.365 1.00 82.50 1119 ALA A O 1
ATOM 8689 N N . ARG A 1 1120 ? -6.672 0.314 44.058 1.00 86.19 1120 ARG A N 1
ATOM 8690 C CA . ARG A 1 1120 ? -5.883 1.545 44.287 1.00 86.19 1120 ARG A CA 1
ATOM 8691 C C . ARG A 1 1120 ? -4.636 1.295 45.136 1.00 86.19 1120 ARG A C 1
ATOM 8693 O O . ARG A 1 1120 ? -4.636 0.462 46.036 1.00 86.19 1120 ARG A O 1
ATOM 8700 N N . GLU A 1 1121 ? -3.541 1.993 44.840 1.00 81.69 1121 GLU A N 1
ATOM 8701 C CA . GLU A 1 1121 ? -2.287 1.859 45.607 1.00 81.69 1121 GLU A CA 1
ATOM 8702 C C . GLU A 1 1121 ? -2.382 2.503 46.996 1.00 81.69 1121 GLU A C 1
ATOM 8704 O O . GLU A 1 1121 ? -1.798 2.007 47.955 1.00 81.69 1121 GLU A O 1
ATOM 8709 N N . ASP A 1 1122 ? -3.174 3.566 47.127 1.00 86.25 1122 ASP A N 1
ATOM 8710 C CA . ASP A 1 1122 ? -3.376 4.324 48.360 1.00 86.25 1122 ASP A CA 1
ATOM 8711 C C . ASP A 1 1122 ? -4.554 3.816 49.216 1.00 86.25 1122 ASP A C 1
ATOM 8713 O O . ASP A 1 1122 ? -4.902 4.436 50.224 1.00 86.25 1122 ASP A O 1
ATOM 8717 N N . PHE A 1 1123 ? -5.158 2.673 48.864 1.00 89.81 1123 PHE A N 1
ATOM 8718 C CA . PHE A 1 1123 ? -6.382 2.181 49.506 1.00 89.81 1123 PHE A CA 1
ATOM 8719 C C . PHE A 1 1123 ? -6.237 2.006 51.029 1.00 89.81 1123 PHE A C 1
ATOM 8721 O O . PHE A 1 1123 ? -7.002 2.604 51.789 1.00 89.81 1123 PHE A O 1
ATOM 8728 N N . ALA A 1 1124 ? -5.213 1.288 51.504 1.00 88.38 1124 ALA A N 1
ATOM 8729 C CA . ALA A 1 1124 ? -4.979 1.096 52.942 1.00 88.38 1124 ALA A CA 1
ATOM 8730 C C . ALA A 1 1124 ? -4.712 2.424 53.692 1.00 88.38 1124 ALA A C 1
ATOM 8732 O O . ALA A 1 1124 ? -5.122 2.594 54.846 1.00 88.38 1124 ALA A O 1
ATOM 8733 N N . ALA A 1 1125 ? -4.090 3.405 53.026 1.00 88.69 1125 ALA A N 1
ATOM 8734 C CA . ALA A 1 1125 ? -3.891 4.743 53.581 1.00 88.69 1125 ALA A CA 1
ATOM 8735 C C . ALA A 1 1125 ? -5.217 5.523 53.688 1.00 88.69 1125 ALA A C 1
ATOM 8737 O O . ALA A 1 1125 ? -5.445 6.203 54.692 1.00 88.69 1125 ALA A O 1
ATOM 8738 N N . SER A 1 1126 ? -6.125 5.375 52.715 1.00 91.31 1126 SER A N 1
ATOM 8739 C CA . SER A 1 1126 ? -7.464 5.982 52.764 1.00 91.31 1126 SER A CA 1
ATOM 8740 C C . SER A 1 1126 ? -8.308 5.435 53.929 1.00 91.31 1126 SER A C 1
ATOM 8742 O O . SER A 1 1126 ? -8.865 6.225 54.695 1.00 91.31 1126 SER A O 1
ATOM 8744 N N . ILE A 1 1127 ? -8.298 4.112 54.155 1.00 93.81 1127 ILE A N 1
ATOM 8745 C CA . ILE A 1 1127 ? -8.965 3.459 55.297 1.00 93.81 1127 ILE A CA 1
ATOM 8746 C C . ILE A 1 1127 ? -8.383 3.954 56.628 1.00 93.81 1127 ILE A C 1
ATOM 8748 O O . ILE A 1 1127 ? -9.128 4.310 57.542 1.00 93.81 1127 ILE A O 1
ATOM 8752 N N . THR A 1 1128 ? -7.053 4.074 56.717 1.00 92.50 1128 THR A N 1
ATOM 8753 C CA . THR A 1 1128 ? -6.369 4.643 57.893 1.00 92.50 1128 THR A CA 1
ATOM 8754 C C . THR A 1 1128 ? -6.839 6.072 58.195 1.00 92.50 1128 THR A C 1
ATOM 8756 O O . THR A 1 1128 ? -6.994 6.438 59.363 1.00 92.50 1128 THR A O 1
ATOM 8759 N N . SER A 1 1129 ? -7.084 6.885 57.162 1.00 92.81 1129 SER A N 1
ATOM 8760 C CA . SER A 1 1129 ? -7.587 8.253 57.325 1.00 92.81 1129 SER A CA 1
ATOM 8761 C C . SER A 1 1129 ? -9.041 8.263 57.813 1.00 92.81 1129 SER A C 1
ATOM 8763 O O . SER A 1 1129 ? -9.339 8.879 58.835 1.00 92.81 1129 SER A O 1
ATOM 8765 N N . VAL A 1 1130 ? -9.925 7.477 57.185 1.00 93.88 1130 VAL A N 1
ATOM 8766 C CA . VAL A 1 1130 ? -11.343 7.352 57.577 1.00 93.88 1130 VAL A CA 1
ATOM 8767 C C . VAL A 1 1130 ? -11.512 6.886 59.029 1.00 93.88 1130 VAL A C 1
ATOM 8769 O O . VAL A 1 1130 ? -12.314 7.460 59.773 1.00 93.88 1130 VAL A O 1
ATOM 8772 N N . LEU A 1 1131 ? -10.740 5.890 59.473 1.00 93.69 1131 LEU A N 1
ATOM 8773 C CA . LEU A 1 1131 ? -10.769 5.414 60.862 1.00 93.69 1131 LEU A CA 1
ATOM 8774 C C . LEU A 1 1131 ? -10.276 6.484 61.849 1.00 93.69 1131 LEU A C 1
ATOM 8776 O O . LEU A 1 1131 ? -10.880 6.678 62.905 1.00 93.69 1131 LEU A O 1
ATOM 8780 N N . ARG A 1 1132 ? -9.226 7.236 61.490 1.00 92.69 1132 ARG A N 1
ATOM 8781 C CA . ARG A 1 1132 ? -8.702 8.342 62.309 1.00 92.69 1132 ARG A CA 1
ATOM 8782 C C . ARG A 1 1132 ? -9.696 9.499 62.434 1.00 92.69 1132 ARG A C 1
ATOM 8784 O O . ARG A 1 1132 ? -9.826 10.060 63.518 1.00 92.69 1132 ARG A O 1
ATOM 8791 N N . GLU A 1 1133 ? -10.376 9.857 61.348 1.00 92.69 1133 GLU A N 1
ATOM 8792 C CA . GLU A 1 1133 ? -11.347 10.958 61.311 1.00 92.69 1133 GLU A CA 1
ATOM 8793 C C . GLU A 1 1133 ? -12.660 10.615 62.029 1.00 92.69 1133 GLU A C 1
ATOM 8795 O O . GLU A 1 1133 ? -13.179 11.427 62.794 1.00 92.69 1133 GLU A O 1
ATOM 8800 N N . SER A 1 1134 ? -13.187 9.404 61.822 1.00 93.19 1134 SER A N 1
ATOM 8801 C CA . SER A 1 1134 ? -14.404 8.932 62.501 1.00 93.19 1134 SER A CA 1
ATOM 8802 C C . SER A 1 1134 ? -14.167 8.616 63.983 1.00 93.19 1134 SER A C 1
ATOM 8804 O O . SER A 1 1134 ? -15.064 8.788 64.814 1.00 93.19 1134 SER A O 1
ATOM 8806 N N . GLY A 1 1135 ? -12.959 8.163 64.338 1.00 91.44 1135 GLY A N 1
ATOM 8807 C CA . GLY A 1 1135 ? -12.611 7.712 65.683 1.00 91.44 1135 GLY A CA 1
ATOM 8808 C C . GLY A 1 1135 ? -13.305 6.405 66.080 1.00 91.44 1135 GLY A C 1
ATOM 8809 O O . GLY A 1 1135 ? -13.617 6.225 67.264 1.00 91.44 1135 GLY A O 1
ATOM 8810 N N . LEU A 1 1136 ? -13.604 5.544 65.100 1.00 94.62 1136 LEU A N 1
ATOM 8811 C CA . LEU A 1 1136 ? -14.079 4.172 65.294 1.00 94.62 1136 LEU A CA 1
ATOM 8812 C C . LEU A 1 1136 ? -12.897 3.246 65.651 1.00 94.62 1136 LEU A C 1
ATOM 8814 O O . LEU A 1 1136 ? -11.777 3.454 65.191 1.00 94.62 1136 LEU A O 1
ATOM 8818 N N . ASP A 1 1137 ? -13.138 2.228 66.480 1.00 93.81 1137 ASP A N 1
ATOM 8819 C CA . ASP A 1 1137 ? -12.162 1.153 66.714 1.00 93.81 1137 ASP A CA 1
ATOM 8820 C C . ASP A 1 1137 ? -12.044 0.314 65.426 1.00 93.81 1137 ASP A C 1
ATOM 8822 O O . ASP A 1 1137 ? -13.083 -0.154 64.953 1.00 93.81 1137 ASP A O 1
ATOM 8826 N N . PRO A 1 1138 ? -10.844 0.106 64.847 1.00 94.31 1138 PRO A N 1
ATOM 8827 C CA . PRO A 1 1138 ? -10.685 -0.623 63.584 1.00 94.31 1138 PRO A CA 1
ATOM 8828 C C . PRO A 1 1138 ? -11.344 -2.005 63.568 1.00 94.31 1138 PRO A C 1
ATOM 8830 O O . PRO A 1 1138 ? -11.852 -2.420 62.533 1.00 94.31 1138 PRO A O 1
ATOM 8833 N N . ARG A 1 1139 ? -11.427 -2.674 64.727 1.00 93.94 1139 ARG A N 1
ATOM 8834 C CA . ARG A 1 1139 ? -12.041 -4.006 64.879 1.00 93.94 1139 ARG A CA 1
ATOM 8835 C C . ARG A 1 1139 ? -13.557 -4.012 64.686 1.00 93.94 1139 ARG A C 1
ATOM 8837 O O . ARG A 1 1139 ? -14.153 -5.080 64.611 1.00 93.94 1139 ARG A O 1
ATOM 8844 N N . LEU A 1 1140 ? -14.181 -2.835 64.654 1.00 95.00 1140 LEU A N 1
ATOM 8845 C CA . LEU A 1 1140 ? -15.603 -2.652 64.373 1.00 95.00 1140 LEU A CA 1
ATOM 8846 C C . LEU A 1 1140 ? -15.866 -2.297 62.903 1.00 95.00 1140 LEU A C 1
ATOM 8848 O O . LEU A 1 1140 ? -17.025 -2.145 62.539 1.00 95.00 1140 LEU A O 1
ATOM 8852 N N . LEU A 1 1141 ? -14.834 -2.165 62.064 1.00 96.69 1141 LEU A N 1
ATOM 8853 C CA . LEU A 1 1141 ? -14.986 -2.085 60.614 1.00 96.69 1141 LEU A CA 1
ATOM 8854 C C . LEU A 1 1141 ? -14.766 -3.477 60.008 1.00 96.69 1141 LEU A C 1
ATOM 8856 O O . LEU A 1 1141 ? -13.744 -4.121 60.255 1.00 96.69 1141 LEU A O 1
ATOM 8860 N N . GLU A 1 1142 ? -15.723 -3.916 59.201 1.00 96.56 1142 GLU A N 1
ATOM 8861 C CA . GLU A 1 1142 ? -15.615 -5.083 58.331 1.00 96.56 1142 GLU A CA 1
ATOM 8862 C C . GLU A 1 1142 ? -15.651 -4.601 56.873 1.00 96.56 1142 GLU A C 1
ATOM 8864 O O . GLU A 1 1142 ? -16.425 -3.711 56.518 1.00 96.56 1142 GLU A O 1
ATOM 8869 N N . LEU A 1 1143 ? -14.763 -5.129 56.036 1.00 95.44 1143 LEU A N 1
ATOM 8870 C CA . LEU A 1 1143 ? -14.689 -4.802 54.615 1.00 95.44 1143 LEU A CA 1
ATOM 8871 C C . LEU A 1 1143 ? -15.073 -6.031 53.799 1.00 95.44 1143 LEU A C 1
ATOM 8873 O O . LEU A 1 1143 ? -14.459 -7.087 53.947 1.00 95.44 1143 LEU A O 1
ATOM 8877 N N . GLU A 1 1144 ? -16.076 -5.870 52.945 1.00 94.44 1144 GLU A N 1
ATOM 8878 C CA . GLU A 1 1144 ? -16.618 -6.924 52.089 1.00 94.44 1144 GLU A CA 1
ATOM 8879 C C . GLU A 1 1144 ? -16.033 -6.786 50.683 1.00 94.44 1144 GLU A C 1
ATOM 8881 O O . GLU A 1 1144 ? -16.074 -5.709 50.080 1.00 94.44 1144 GLU A O 1
ATOM 8886 N N . ILE A 1 1145 ? -15.425 -7.867 50.190 1.00 90.75 1145 ILE A N 1
ATOM 8887 C CA . ILE A 1 1145 ? -14.838 -7.955 48.849 1.00 90.75 1145 ILE A CA 1
ATOM 8888 C C . ILE A 1 1145 ? -15.371 -9.191 48.134 1.00 90.75 1145 ILE A C 1
ATOM 8890 O O . ILE A 1 1145 ? -15.303 -10.296 48.665 1.00 90.75 1145 ILE A O 1
ATOM 8894 N N . THR A 1 1146 ? -15.854 -9.026 46.906 1.00 85.81 1146 THR A N 1
ATOM 8895 C CA . THR A 1 1146 ? -16.378 -10.150 46.120 1.00 85.81 1146 THR A CA 1
ATOM 8896 C C . THR A 1 1146 ? -15.288 -11.168 45.785 1.00 85.81 1146 THR A C 1
ATOM 8898 O O . THR A 1 1146 ? -14.125 -10.805 45.565 1.00 85.81 1146 THR A O 1
ATOM 8901 N N . GLU A 1 1147 ? -15.659 -12.445 45.674 1.00 79.94 1147 GLU A N 1
ATOM 8902 C CA . GLU A 1 1147 ? -14.752 -13.547 45.312 1.00 79.94 1147 GLU A CA 1
ATOM 8903 C C . GLU A 1 1147 ? -13.879 -13.220 44.076 1.00 79.94 1147 GLU A C 1
ATOM 8905 O O . GLU A 1 1147 ? -12.661 -13.425 44.074 1.00 79.94 1147 GLU A O 1
ATOM 8910 N N . SER A 1 1148 ? -14.480 -12.606 43.048 1.00 72.19 1148 SER A N 1
ATOM 8911 C CA . SER A 1 1148 ? -13.793 -12.204 41.809 1.00 72.19 1148 SER A CA 1
ATOM 8912 C C . SER A 1 1148 ? -12.733 -11.110 42.014 1.00 72.19 1148 SER A C 1
ATOM 8914 O O . SER A 1 1148 ? -11.702 -11.113 41.336 1.00 72.19 1148 SER A O 1
ATOM 8916 N N . THR A 1 1149 ? -12.936 -10.193 42.968 1.00 73.12 1149 THR A N 1
ATOM 8917 C CA . THR A 1 1149 ? -11.975 -9.116 43.289 1.00 73.12 1149 THR A CA 1
ATOM 8918 C C . THR A 1 1149 ? -10.641 -9.681 43.778 1.00 73.12 1149 THR A C 1
ATOM 8920 O O . THR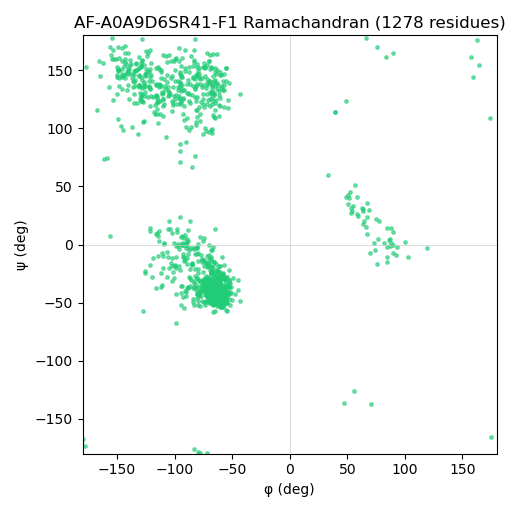 A 1 1149 ? -9.572 -9.131 43.502 1.00 73.12 1149 THR A O 1
ATOM 8923 N N . VAL A 1 1150 ? -10.692 -10.809 44.485 1.00 70.62 1150 VAL A N 1
ATOM 8924 C CA . VAL A 1 1150 ? -9.533 -11.423 45.133 1.00 70.62 1150 VAL A CA 1
ATOM 8925 C C . VAL A 1 1150 ? -8.561 -12.044 44.115 1.00 70.62 1150 VAL A C 1
ATOM 8927 O O . VAL A 1 1150 ? -7.345 -12.014 44.329 1.00 70.62 1150 VAL A O 1
ATOM 8930 N N . MET A 1 1151 ? -9.072 -12.568 42.995 1.00 66.06 1151 MET A N 1
ATOM 8931 C CA . MET A 1 1151 ? -8.321 -13.456 42.093 1.00 66.06 1151 MET A CA 1
ATOM 8932 C C . MET A 1 1151 ? -7.477 -12.745 41.022 1.00 66.06 1151 MET A C 1
ATOM 8934 O O . MET A 1 1151 ? -6.513 -13.328 40.530 1.00 66.06 1151 MET A O 1
ATOM 8938 N N . HIS A 1 1152 ? -7.767 -11.484 40.683 1.00 57.75 1152 HIS A N 1
ATOM 8939 C CA . HIS A 1 1152 ? -7.093 -10.791 39.571 1.00 57.75 1152 HIS A CA 1
ATOM 8940 C C . HIS A 1 1152 ? -5.604 -10.449 39.801 1.00 57.75 1152 HIS A C 1
ATOM 8942 O O . HIS A 1 1152 ? -4.883 -10.233 38.827 1.00 57.75 1152 HIS A O 1
ATOM 8948 N N . ASN A 1 1153 ? -5.118 -10.365 41.050 1.00 66.81 1153 ASN A N 1
ATOM 8949 C CA . ASN A 1 1153 ? -3.694 -10.127 41.347 1.00 66.81 1153 ASN A CA 1
ATOM 8950 C C . ASN A 1 1153 ? -3.317 -10.585 42.773 1.00 66.81 1153 ASN A C 1
ATOM 8952 O O . ASN A 1 1153 ? -3.146 -9.774 43.687 1.00 66.81 1153 ASN A O 1
ATOM 8956 N N . ALA A 1 1154 ? -3.214 -11.902 42.968 1.00 74.06 1154 ALA A N 1
ATOM 8957 C CA . ALA A 1 1154 ? -3.144 -12.528 44.291 1.00 74.06 1154 ALA A CA 1
ATOM 8958 C C . ALA A 1 1154 ? -2.035 -11.991 45.222 1.00 74.06 1154 ALA A C 1
ATOM 8960 O O . ALA A 1 1154 ? -2.301 -11.763 46.401 1.00 74.06 1154 ALA A O 1
ATOM 8961 N N . ASP A 1 1155 ? -0.812 -11.753 44.734 1.00 79.12 1155 ASP A N 1
ATOM 8962 C CA . ASP A 1 1155 ? 0.292 -11.283 45.590 1.00 79.12 1155 ASP A CA 1
ATOM 8963 C C . ASP A 1 1155 ? 0.078 -9.841 46.074 1.00 79.12 1155 ASP A C 1
ATOM 8965 O O . ASP A 1 1155 ? 0.354 -9.512 47.233 1.00 79.12 1155 ASP A O 1
ATOM 8969 N N . ARG A 1 1156 ? -0.481 -8.977 45.215 1.00 82.56 1156 ARG A N 1
ATOM 8970 C CA . ARG A 1 1156 ? -0.874 -7.620 45.605 1.00 82.56 1156 ARG A CA 1
ATOM 8971 C C . ARG A 1 1156 ? -2.042 -7.654 46.590 1.00 82.56 1156 ARG A C 1
ATOM 8973 O O . ARG A 1 1156 ? -1.966 -6.992 47.625 1.00 82.56 1156 ARG A O 1
ATOM 8980 N N . THR A 1 1157 ? -3.074 -8.448 46.302 1.00 83.06 1157 THR A N 1
ATOM 8981 C CA . THR A 1 1157 ? -4.228 -8.652 47.188 1.00 83.06 1157 THR A CA 1
ATOM 8982 C C . THR A 1 1157 ? -3.778 -9.116 48.573 1.00 83.06 1157 THR A C 1
ATOM 8984 O O . THR A 1 1157 ? -4.136 -8.490 49.567 1.00 83.06 1157 THR A O 1
ATOM 8987 N N . ALA A 1 1158 ? -2.900 -10.121 48.660 1.00 84.19 1158 ALA A N 1
ATOM 8988 C CA . ALA A 1 1158 ? -2.348 -10.600 49.929 1.00 84.19 1158 ALA A CA 1
ATOM 8989 C C . ALA A 1 1158 ? -1.633 -9.499 50.734 1.00 84.19 1158 ALA A C 1
ATOM 8991 O O . ALA A 1 1158 ? -1.730 -9.479 51.962 1.00 84.19 1158 ALA A O 1
ATOM 8992 N N . ASN A 1 1159 ? -0.925 -8.583 50.067 1.00 86.25 1159 ASN A N 1
ATOM 8993 C CA . ASN A 1 1159 ? -0.239 -7.472 50.728 1.00 86.25 1159 ASN A CA 1
ATOM 8994 C C . ASN A 1 1159 ? -1.213 -6.399 51.242 1.00 86.25 1159 ASN A C 1
ATOM 8996 O O . ASN A 1 1159 ? -1.067 -5.968 52.384 1.00 86.25 1159 ASN A O 1
ATOM 9000 N N . VAL A 1 1160 ? -2.223 -6.010 50.453 1.00 88.31 1160 VAL A N 1
ATOM 9001 C CA . VAL A 1 1160 ? -3.262 -5.052 50.887 1.00 88.31 1160 VAL A CA 1
ATOM 9002 C C . VAL A 1 1160 ? -4.071 -5.628 52.051 1.00 88.31 1160 VAL A C 1
ATOM 9004 O O . VAL A 1 1160 ? -4.249 -4.957 53.066 1.00 88.31 1160 VAL A O 1
ATOM 9007 N N . LEU A 1 1161 ? -4.485 -6.897 51.962 1.00 89.50 1161 LEU A N 1
ATOM 9008 C CA . LEU A 1 1161 ? -5.179 -7.580 53.055 1.00 89.50 1161 LEU A CA 1
ATOM 9009 C C . LEU A 1 1161 ? -4.324 -7.628 54.325 1.00 89.50 1161 LEU A C 1
ATOM 9011 O O . LEU A 1 1161 ? -4.824 -7.322 55.402 1.00 89.50 1161 LEU A O 1
ATOM 9015 N N . ARG A 1 1162 ? -3.021 -7.925 54.224 1.00 89.06 1162 ARG A N 1
ATOM 9016 C CA . ARG A 1 1162 ? -2.125 -7.909 55.393 1.00 89.06 1162 ARG A CA 1
ATOM 9017 C C . ARG A 1 1162 ? -2.065 -6.529 56.058 1.00 89.06 1162 ARG A C 1
ATOM 9019 O O . ARG A 1 1162 ? -2.185 -6.462 57.275 1.00 89.06 1162 ARG A O 1
ATOM 9026 N N . GLN A 1 1163 ? -1.977 -5.447 55.280 1.00 90.25 1163 GLN A N 1
ATOM 9027 C CA . GLN A 1 1163 ? -2.003 -4.074 55.809 1.00 90.25 1163 GLN A CA 1
ATOM 9028 C C . GLN A 1 1163 ? -3.325 -3.748 56.525 1.00 90.25 1163 GLN A C 1
ATOM 9030 O O . GLN A 1 1163 ? -3.312 -3.163 57.605 1.00 90.25 1163 GLN A O 1
ATOM 9035 N N . LEU A 1 1164 ? -4.472 -4.159 55.973 1.00 91.06 1164 LEU A N 1
ATOM 9036 C CA . LEU A 1 1164 ? -5.781 -3.968 56.618 1.00 91.06 1164 LEU A CA 1
ATOM 9037 C C . LEU A 1 1164 ? -5.884 -4.746 57.942 1.00 91.06 1164 LEU A C 1
ATOM 9039 O O . LEU A 1 1164 ? -6.406 -4.230 58.932 1.00 91.06 1164 LEU A O 1
ATOM 9043 N N . LYS A 1 1165 ? -5.315 -5.953 57.997 1.00 90.25 1165 LYS A N 1
ATOM 9044 C CA . LYS A 1 1165 ? -5.278 -6.782 59.210 1.00 90.25 1165 LYS A CA 1
ATOM 9045 C C . LYS A 1 1165 ? -4.290 -6.263 60.256 1.00 90.25 1165 LYS A C 1
ATOM 9047 O O . LYS A 1 1165 ? -4.585 -6.350 61.444 1.00 90.25 1165 LYS A O 1
ATOM 9052 N N . GLU A 1 1166 ? -3.180 -5.653 59.842 1.00 91.06 1166 GLU A N 1
ATOM 9053 C CA . GLU A 1 1166 ? -2.259 -4.914 60.723 1.00 91.06 1166 GLU A CA 1
ATOM 9054 C C . GLU A 1 1166 ? -2.917 -3.665 61.341 1.00 91.06 1166 GLU A C 1
ATOM 9056 O O . GLU A 1 1166 ? -2.638 -3.336 62.493 1.00 91.06 1166 GLU A O 1
ATOM 9061 N N . LEU A 1 1167 ? -3.846 -3.010 60.628 1.00 90.38 1167 LEU A N 1
ATOM 9062 C CA . LEU A 1 1167 ? -4.700 -1.950 61.189 1.00 90.38 1167 LEU A CA 1
ATOM 9063 C C . LEU A 1 1167 ? -5.764 -2.485 62.166 1.00 90.38 1167 LEU A C 1
ATOM 9065 O O . LEU A 1 1167 ? -6.322 -1.704 62.935 1.00 90.38 1167 LEU A O 1
ATOM 9069 N N . GLY A 1 1168 ? -6.049 -3.791 62.147 1.00 90.81 1168 GLY A N 1
ATOM 9070 C CA . GLY A 1 1168 ? -7.082 -4.438 62.959 1.00 90.81 1168 GLY A CA 1
ATOM 9071 C C . GLY A 1 1168 ? -8.482 -4.454 62.335 1.00 90.81 1168 GLY A C 1
ATOM 9072 O O . GLY A 1 1168 ? -9.438 -4.731 63.053 1.00 90.81 1168 GLY A O 1
ATOM 9073 N N . VAL A 1 1169 ? -8.607 -4.159 61.037 1.00 94.75 1169 VAL A N 1
ATOM 9074 C CA . VAL A 1 1169 ? -9.871 -4.212 60.276 1.00 94.75 1169 VAL A CA 1
ATOM 9075 C C . VAL A 1 1169 ? -10.214 -5.665 59.929 1.00 94.75 1169 VAL A C 1
ATOM 9077 O O . VAL A 1 1169 ? -9.311 -6.451 59.636 1.00 94.75 1169 VAL A O 1
ATOM 9080 N N . SER A 1 1170 ? -11.497 -6.033 59.961 1.00 94.38 1170 SER A N 1
ATOM 9081 C CA . SER A 1 1170 ? -11.955 -7.377 59.562 1.00 94.38 1170 SER A CA 1
ATOM 9082 C C . SER A 1 1170 ? -12.230 -7.438 58.057 1.00 94.38 1170 SER A C 1
ATOM 9084 O O . SER A 1 1170 ? -12.623 -6.431 57.468 1.00 94.38 1170 SER A O 1
ATOM 9086 N N . VAL A 1 1171 ? -12.032 -8.595 57.422 1.00 93.19 1171 VAL A N 1
ATOM 9087 C CA . VAL A 1 1171 ? -12.293 -8.778 55.983 1.00 93.19 1171 VAL A CA 1
ATOM 9088 C C . VAL A 1 1171 ? -13.150 -10.013 55.733 1.00 93.19 1171 VAL A C 1
ATOM 9090 O O . VAL A 1 1171 ? -12.772 -11.125 56.111 1.00 93.19 1171 VAL A O 1
ATOM 9093 N N . ALA A 1 1172 ? -14.260 -9.797 55.032 1.00 92.88 1172 ALA A N 1
ATOM 9094 C CA . ALA A 1 1172 ? -15.192 -10.815 54.575 1.00 92.88 1172 ALA A CA 1
ATOM 9095 C C . ALA A 1 1172 ? -15.049 -11.025 53.059 1.00 92.88 1172 ALA A C 1
ATOM 9097 O O . ALA A 1 1172 ? -14.903 -10.051 52.314 1.00 92.88 1172 ALA A O 1
ATOM 9098 N N . ILE A 1 1173 ? -15.112 -12.277 52.596 1.00 90.44 1173 ILE A N 1
ATOM 9099 C CA . ILE A 1 1173 ? -15.344 -12.563 51.171 1.00 90.44 1173 ILE A CA 1
ATOM 9100 C C . ILE A 1 1173 ? -16.849 -12.623 50.919 1.00 90.44 1173 ILE A C 1
ATOM 9102 O O . ILE A 1 1173 ? -17.555 -13.341 51.625 1.00 90.44 1173 ILE A O 1
ATOM 9106 N N . ASP A 1 1174 ? -17.291 -11.879 49.911 1.00 88.44 1174 ASP A N 1
ATOM 9107 C CA . ASP A 1 1174 ? -18.679 -11.753 49.472 1.00 88.44 1174 ASP A CA 1
ATOM 9108 C C . ASP A 1 1174 ? -18.961 -12.534 48.173 1.00 88.44 1174 ASP A C 1
ATOM 9110 O O . ASP A 1 1174 ? -18.026 -12.897 47.445 1.00 88.44 1174 ASP A O 1
ATOM 9114 N N . ASP A 1 1175 ? -20.243 -12.774 47.885 1.00 82.69 1175 ASP A N 1
ATOM 9115 C CA . ASP A 1 1175 ? -20.768 -13.556 46.749 1.00 82.69 1175 ASP A CA 1
ATOM 9116 C C . ASP A 1 1175 ? -20.193 -14.993 46.627 1.00 82.69 1175 ASP A C 1
ATOM 9118 O O . ASP A 1 1175 ? -20.053 -15.537 45.522 1.00 82.69 1175 ASP A O 1
ATOM 9122 N N . PHE A 1 1176 ? -19.793 -15.623 47.740 1.00 83.06 1176 PHE A N 1
ATOM 9123 C CA . PHE A 1 1176 ? -18.957 -16.827 47.690 1.00 83.06 1176 PHE A CA 1
ATOM 9124 C C . PHE A 1 1176 ? -19.690 -18.060 47.144 1.00 83.06 1176 PHE A C 1
ATOM 9126 O O . PHE A 1 1176 ? -20.765 -18.427 47.622 1.00 83.06 1176 PHE A O 1
ATOM 9133 N N . GLY A 1 1177 ? -19.052 -18.745 46.190 1.00 69.62 1177 GLY A N 1
ATOM 9134 C CA . GLY A 1 1177 ? -19.574 -19.946 45.529 1.00 69.62 1177 GLY A CA 1
ATOM 9135 C C . GLY A 1 1177 ? -20.131 -19.686 44.127 1.00 69.62 1177 GLY A C 1
ATOM 9136 O O . GLY A 1 1177 ? -20.358 -20.631 43.375 1.00 69.62 1177 GLY A O 1
ATOM 9137 N N . THR A 1 1178 ? -20.286 -18.418 43.735 1.00 67.19 1178 THR A N 1
ATOM 9138 C CA . THR A 1 1178 ? -20.731 -18.019 42.386 1.00 67.19 1178 THR A CA 1
ATOM 9139 C C . THR A 1 1178 ? -19.608 -18.074 41.331 1.00 67.19 1178 THR A C 1
ATOM 9141 O O . THR A 1 1178 ? -19.867 -17.906 40.135 1.00 67.19 1178 THR A O 1
ATOM 9144 N N . GLY A 1 1179 ? -18.356 -18.315 41.750 1.00 58.34 1179 GLY A N 1
ATOM 9145 C CA . GLY A 1 1179 ? -17.159 -18.317 40.903 1.00 58.34 1179 GLY A CA 1
ATOM 9146 C C . GLY A 1 1179 ? -16.269 -19.566 41.015 1.00 58.34 1179 GLY A C 1
ATOM 9147 O O . GLY A 1 1179 ? -16.494 -20.483 41.802 1.00 58.34 1179 GLY A O 1
ATOM 9148 N N . TYR A 1 1180 ? -15.214 -19.606 40.192 1.00 51.19 1180 TYR A N 1
ATOM 9149 C CA . TYR A 1 1180 ? -14.204 -20.674 40.206 1.00 51.19 1180 TYR A CA 1
ATOM 9150 C C . TYR A 1 1180 ? -13.152 -20.439 41.304 1.00 51.19 1180 TYR A C 1
ATOM 9152 O O . TYR A 1 1180 ? -12.011 -20.047 41.034 1.00 51.19 1180 TYR A O 1
ATOM 9160 N N . SER A 1 1181 ? -13.522 -20.709 42.555 1.00 55.81 1181 SER A N 1
ATOM 9161 C CA . SER A 1 1181 ? -12.624 -20.550 43.701 1.00 55.81 1181 SER A CA 1
ATOM 9162 C C . SER A 1 1181 ? -11.452 -21.532 43.706 1.00 55.81 1181 SER A C 1
ATOM 9164 O O . SER A 1 1181 ? -11.608 -22.749 43.826 1.00 55.81 1181 SER A O 1
ATOM 9166 N N . SER A 1 1182 ? -10.230 -20.997 43.702 1.00 54.22 1182 SER A N 1
ATOM 9167 C CA . SER A 1 1182 ? -9.030 -21.778 44.002 1.00 54.22 1182 SER A CA 1
ATOM 9168 C C . SER A 1 1182 ? -8.770 -21.789 45.513 1.00 54.22 1182 SER A C 1
ATOM 9170 O O . SER A 1 1182 ? -8.162 -20.875 46.077 1.00 54.22 1182 SER A O 1
ATOM 9172 N N . LEU A 1 1183 ? -9.191 -22.878 46.168 1.00 66.00 1183 LEU A N 1
ATOM 9173 C CA . LEU A 1 1183 ? -8.978 -23.187 47.597 1.00 66.00 1183 LEU A CA 1
ATOM 9174 C C . LEU A 1 1183 ? -7.540 -22.927 48.092 1.00 66.00 1183 LEU A C 1
ATOM 9176 O O . LEU A 1 1183 ? -7.319 -22.577 49.254 1.00 66.00 1183 LEU A O 1
ATOM 9180 N N . GLY A 1 1184 ? -6.546 -23.082 47.210 1.00 66.06 1184 GLY A N 1
ATOM 9181 C CA . GLY A 1 1184 ? -5.136 -22.828 47.513 1.00 66.06 1184 GLY A CA 1
ATOM 9182 C C . GLY A 1 1184 ? -4.805 -21.361 47.816 1.00 66.06 1184 GLY A C 1
ATOM 9183 O O . GLY A 1 1184 ? -3.816 -21.108 48.510 1.00 66.06 1184 GLY A O 1
ATOM 9184 N N . TYR A 1 1185 ? -5.619 -20.415 47.335 1.00 67.75 1185 TYR A N 1
ATOM 9185 C CA . TYR A 1 1185 ? -5.469 -18.983 47.593 1.00 67.75 1185 TYR A CA 1
ATOM 9186 C C . TYR A 1 1185 ? -6.243 -18.516 48.830 1.00 67.75 1185 TYR A C 1
ATOM 9188 O O . TYR A 1 1185 ? -5.654 -17.788 49.627 1.00 67.75 1185 TYR A O 1
ATOM 9196 N N . LEU A 1 1186 ? -7.474 -18.998 49.079 1.00 74.44 1186 LEU A N 1
ATOM 9197 C CA . LEU A 1 1186 ? -8.205 -18.680 50.325 1.00 74.44 1186 LEU A CA 1
ATOM 9198 C C . LEU A 1 1186 ? -7.359 -18.986 51.569 1.00 74.44 1186 LEU A C 1
ATOM 9200 O O . LEU A 1 1186 ? -7.248 -18.159 52.466 1.00 74.44 1186 LEU A O 1
ATOM 9204 N N . LYS A 1 1187 ? -6.656 -20.127 51.575 1.00 75.00 1187 LYS A N 1
ATOM 9205 C CA . LYS A 1 1187 ? -5.741 -20.524 52.659 1.00 75.00 1187 LYS A CA 1
ATOM 9206 C C . LYS A 1 1187 ? -4.565 -19.551 52.897 1.00 75.00 1187 LYS A C 1
ATOM 9208 O O . LYS A 1 1187 ? -3.916 -19.629 53.939 1.00 75.00 1187 LYS A O 1
ATOM 9213 N N . ARG A 1 1188 ? -4.233 -18.686 51.932 1.00 76.81 1188 ARG A N 1
ATOM 9214 C CA . ARG A 1 1188 ? -3.111 -17.728 52.004 1.00 76.81 1188 ARG A CA 1
ATOM 9215 C C . ARG A 1 1188 ? -3.545 -16.311 52.374 1.00 76.81 1188 ARG A C 1
ATOM 9217 O O . ARG A 1 1188 ? -2.690 -15.521 52.775 1.00 76.81 1188 ARG A O 1
ATOM 9224 N N . PHE A 1 1189 ? -4.823 -15.973 52.220 1.00 85.94 1189 PHE A N 1
ATOM 9225 C CA . PHE A 1 1189 ? -5.326 -14.634 52.508 1.00 85.94 1189 PHE A CA 1
ATOM 9226 C C . PHE A 1 1189 ? -5.759 -14.509 53.975 1.00 85.94 1189 PHE A C 1
ATOM 9228 O O . PHE A 1 1189 ? -6.380 -15.425 54.509 1.00 85.94 1189 PHE A O 1
ATOM 9235 N N . PRO A 1 1190 ? -5.448 -13.390 54.653 1.00 88.06 1190 PRO A N 1
ATOM 9236 C CA . PRO A 1 1190 ? -5.812 -13.194 56.051 1.00 88.06 1190 PRO A CA 1
ATOM 9237 C C . PRO A 1 1190 ? -7.246 -12.640 56.163 1.00 88.06 1190 PRO A C 1
ATOM 9239 O O . PRO A 1 1190 ? -7.446 -11.492 56.550 1.00 88.06 1190 PRO A O 1
ATOM 9242 N N . ILE A 1 1191 ? -8.223 -13.458 55.776 1.00 90.44 1191 ILE A N 1
ATOM 9243 C CA . ILE A 1 1191 ? -9.671 -13.186 55.847 1.00 90.44 1191 ILE A CA 1
ATOM 9244 C C . ILE A 1 1191 ? -10.275 -13.732 57.154 1.00 90.44 1191 ILE A C 1
ATOM 9246 O O . ILE A 1 1191 ? -9.669 -14.587 57.800 1.00 90.44 1191 ILE A O 1
ATOM 9250 N N . ASP A 1 1192 ? -11.449 -13.235 57.550 1.00 92.81 1192 ASP A N 1
ATOM 9251 C CA . ASP A 1 1192 ? -12.142 -13.608 58.799 1.00 92.81 1192 ASP A CA 1
ATOM 9252 C C . ASP A 1 1192 ? -13.433 -14.398 58.565 1.00 92.81 1192 ASP A C 1
ATOM 9254 O O . ASP A 1 1192 ? -13.777 -15.295 59.341 1.00 92.81 1192 ASP A O 1
ATOM 9258 N N . SER A 1 1193 ? -14.161 -14.041 57.510 1.00 93.00 1193 SER A N 1
ATOM 9259 C CA . SER A 1 1193 ? -15.521 -14.499 57.248 1.00 93.00 1193 SER A CA 1
ATOM 9260 C C . SER A 1 1193 ? -15.769 -14.723 55.755 1.00 93.00 1193 SER A C 1
ATOM 9262 O O . SER A 1 1193 ? -15.075 -14.182 54.889 1.00 93.00 1193 SER A O 1
ATOM 9264 N N . VAL A 1 1194 ? -16.759 -15.561 55.463 1.00 92.25 1194 VAL A N 1
ATOM 9265 C CA . VAL A 1 1194 ? -17.263 -15.856 54.119 1.00 92.25 1194 VAL A CA 1
ATOM 9266 C C . VAL A 1 1194 ? -18.780 -15.681 54.143 1.00 92.25 1194 VAL A C 1
ATOM 9268 O O . VAL A 1 1194 ? -19.447 -16.261 55.005 1.00 92.25 1194 VAL A O 1
ATOM 9271 N N . LYS A 1 1195 ? -19.317 -14.881 53.221 1.00 93.38 1195 LYS A N 1
ATOM 9272 C CA . LYS A 1 1195 ? -20.756 -14.702 53.006 1.00 93.38 1195 LYS A CA 1
ATOM 9273 C C . LYS A 1 1195 ? -21.206 -15.662 51.900 1.00 93.38 1195 LYS A C 1
ATOM 9275 O O . LYS A 1 1195 ? -20.627 -15.664 50.814 1.00 93.38 1195 LYS A O 1
ATOM 9280 N N . ILE A 1 1196 ? -22.180 -16.521 52.197 1.00 91.31 1196 ILE A N 1
ATOM 9281 C CA . ILE A 1 1196 ? -22.831 -17.388 51.206 1.00 91.31 1196 ILE A CA 1
ATOM 9282 C C . ILE A 1 1196 ? -23.808 -16.519 50.425 1.00 91.31 1196 ILE A C 1
ATOM 9284 O O . ILE A 1 1196 ? -24.699 -15.929 51.043 1.00 91.31 1196 ILE A O 1
ATOM 9288 N N . ASP A 1 1197 ? -23.651 -16.464 49.101 1.00 89.12 1197 ASP A N 1
ATOM 9289 C CA . ASP A 1 1197 ? -24.538 -15.675 48.247 1.00 89.12 1197 ASP A CA 1
ATOM 9290 C C . ASP A 1 1197 ? -26.011 -16.082 48.413 1.00 89.12 1197 ASP A C 1
ATOM 9292 O O . ASP A 1 1197 ? -26.357 -17.254 48.587 1.00 89.12 1197 ASP A O 1
ATOM 9296 N N . ARG A 1 1198 ? -26.891 -15.088 48.281 1.00 87.56 1198 ARG A N 1
ATOM 9297 C CA . ARG A 1 1198 ? -28.342 -15.242 48.336 1.00 87.56 1198 ARG A CA 1
ATOM 9298 C C . ARG A 1 1198 ? -28.875 -16.272 47.334 1.00 87.56 1198 ARG A C 1
ATOM 9300 O O . ARG A 1 1198 ? -29.909 -16.862 47.643 1.00 87.56 1198 ARG A O 1
ATOM 9307 N N . SER A 1 1199 ? -28.256 -16.483 46.165 1.00 87.31 1199 SER A N 1
ATOM 9308 C CA . SER A 1 1199 ? -28.754 -17.475 45.194 1.00 87.31 1199 SER A CA 1
ATOM 9309 C C . SER A 1 1199 ? -28.874 -18.868 45.819 1.00 87.31 1199 SER A C 1
ATOM 9311 O O . SER A 1 1199 ? -29.968 -19.421 45.822 1.00 87.31 1199 SER A O 1
ATOM 9313 N N . PHE A 1 1200 ? -27.829 -19.341 46.503 1.00 87.56 1200 PHE A N 1
ATOM 9314 C CA . PHE A 1 1200 ? -27.812 -20.636 47.196 1.00 87.56 1200 PHE A CA 1
ATOM 9315 C C . PHE A 1 1200 ? -28.698 -20.697 48.453 1.00 87.56 1200 PHE A C 1
ATOM 9317 O O . PHE A 1 1200 ? -28.876 -21.766 49.030 1.00 87.56 1200 PHE A O 1
ATOM 9324 N N . ILE A 1 1201 ? -29.240 -19.564 48.914 1.00 91.12 1201 ILE A N 1
ATOM 9325 C CA . ILE A 1 1201 ? -30.130 -19.476 50.084 1.00 91.12 1201 ILE A CA 1
ATOM 9326 C C . ILE A 1 1201 ? -31.603 -19.302 49.676 1.00 91.12 1201 ILE A C 1
ATOM 9328 O O . ILE A 1 1201 ? -32.501 -19.523 50.490 1.00 91.12 1201 ILE A O 1
ATOM 9332 N N . LEU A 1 1202 ? -31.888 -18.934 48.424 1.00 86.31 1202 LEU A N 1
ATOM 9333 C CA . LEU A 1 1202 ? -33.249 -18.682 47.950 1.00 86.31 1202 LEU A CA 1
ATOM 9334 C C . LEU A 1 1202 ? -34.107 -19.952 47.929 1.00 86.31 1202 LEU A C 1
ATOM 9336 O O . LEU A 1 1202 ? -35.192 -19.943 48.515 1.00 86.31 1202 LEU A O 1
ATOM 9340 N N . ASP A 1 1203 ? -33.622 -21.032 47.315 1.00 84.62 1203 ASP A N 1
ATOM 9341 C CA . ASP A 1 1203 ? -34.428 -22.233 47.058 1.00 84.62 1203 ASP A CA 1
ATOM 9342 C C . ASP A 1 1203 ? -34.189 -23.391 48.050 1.00 84.62 1203 ASP A C 1
ATOM 9344 O O . ASP A 1 1203 ? -34.869 -24.423 47.989 1.00 84.62 1203 ASP A O 1
ATOM 9348 N N . ILE A 1 1204 ? -33.322 -23.220 49.057 1.00 87.06 1204 ILE A N 1
ATOM 9349 C CA . ILE A 1 1204 ? -33.200 -24.177 50.172 1.00 87.06 1204 ILE A CA 1
ATOM 9350 C C . ILE A 1 1204 ? -34.442 -24.131 51.086 1.00 87.06 1204 ILE A C 1
ATOM 9352 O O . ILE A 1 1204 ? -34.968 -23.053 51.373 1.00 87.06 1204 ILE A O 1
ATOM 9356 N N . PRO A 1 1205 ? -34.933 -25.281 51.593 1.00 82.50 1205 PRO A N 1
ATOM 9357 C CA . PRO A 1 1205 ? -34.358 -26.629 51.498 1.00 82.50 1205 PRO A CA 1
ATOM 9358 C C . PRO A 1 1205 ? -34.927 -27.479 50.338 1.00 82.50 1205 PRO A C 1
ATOM 9360 O O . PRO A 1 1205 ? -34.966 -28.706 50.444 1.00 82.50 1205 PRO A O 1
ATOM 9363 N N . ARG A 1 1206 ? -35.469 -26.862 49.278 1.00 84.69 1206 ARG A N 1
ATOM 9364 C CA . ARG A 1 1206 ? -36.189 -27.567 48.199 1.00 84.69 1206 ARG A CA 1
ATOM 9365 C C . ARG A 1 1206 ? -35.271 -27.994 47.067 1.00 84.69 1206 ARG A C 1
ATOM 9367 O O . ARG A 1 1206 ? -35.399 -29.130 46.605 1.00 84.69 1206 ARG A O 1
ATOM 9374 N N . ASP A 1 1207 ? -34.383 -27.105 46.635 1.00 86.31 1207 ASP A N 1
ATOM 9375 C CA . ASP A 1 1207 ? -33.358 -27.464 45.666 1.00 86.31 1207 ASP A CA 1
ATOM 9376 C C . ASP A 1 1207 ? -32.240 -28.284 46.327 1.00 86.31 1207 ASP A C 1
ATOM 9378 O O . ASP A 1 1207 ? -31.838 -28.029 47.464 1.00 86.31 1207 ASP A O 1
ATOM 9382 N N . LYS A 1 1208 ? -31.781 -29.335 45.642 1.00 84.00 1208 LYS A N 1
ATOM 9383 C CA . LYS A 1 1208 ? -30.791 -30.273 46.192 1.00 84.00 1208 LYS A CA 1
ATOM 9384 C C . LYS A 1 1208 ? -29.355 -29.833 45.955 1.00 84.00 1208 LYS A C 1
ATOM 9386 O O . LYS A 1 1208 ? -28.493 -30.205 46.752 1.00 84.00 1208 LYS A O 1
ATOM 9391 N N . ASP A 1 1209 ? -29.112 -29.084 44.890 1.00 78.00 1209 ASP A N 1
ATOM 9392 C CA . ASP A 1 1209 ? -27.786 -28.617 44.524 1.00 78.00 1209 ASP A CA 1
ATOM 9393 C C . ASP A 1 1209 ? -27.431 -27.402 45.394 1.00 78.00 1209 ASP A C 1
ATOM 9395 O O . ASP A 1 1209 ? -26.357 -27.395 45.995 1.00 78.00 1209 ASP A O 1
ATOM 9399 N N . ASP A 1 1210 ? -28.371 -26.480 45.635 1.00 83.88 1210 ASP A N 1
ATOM 9400 C CA . ASP A 1 1210 ? -28.201 -25.373 46.594 1.00 83.88 1210 ASP A CA 1
ATOM 9401 C C . ASP A 1 1210 ? -27.980 -25.860 48.034 1.00 83.88 1210 ASP A C 1
ATOM 9403 O O . ASP A 1 1210 ? -27.116 -25.346 48.752 1.00 83.88 1210 ASP A O 1
ATOM 9407 N N . VAL A 1 1211 ? -28.714 -26.899 48.461 1.00 89.25 1211 VAL A N 1
ATOM 9408 C CA . VAL A 1 1211 ? -28.478 -27.578 49.748 1.00 89.25 1211 VAL A CA 1
ATOM 9409 C C . VAL A 1 1211 ? -27.057 -28.145 49.799 1.00 89.25 1211 VAL A C 1
ATOM 9411 O O . VAL A 1 1211 ? -26.341 -27.916 50.776 1.00 89.25 1211 VAL A O 1
ATOM 9414 N N . ALA A 1 1212 ? -26.617 -28.856 48.756 1.00 83.62 1212 ALA A N 1
ATOM 9415 C CA . ALA A 1 1212 ? -25.285 -29.455 48.713 1.00 83.62 1212 ALA A CA 1
ATOM 9416 C C . ALA A 1 1212 ? -24.163 -28.401 48.718 1.00 83.62 1212 ALA A C 1
ATOM 9418 O O . ALA A 1 1212 ? -23.179 -28.566 49.445 1.00 83.62 1212 ALA A O 1
ATOM 9419 N N . ILE A 1 1213 ? -24.322 -27.312 47.959 1.00 84.75 1213 ILE A N 1
ATOM 9420 C CA . ILE A 1 1213 ? -23.373 -26.194 47.893 1.00 84.75 1213 ILE A CA 1
ATOM 9421 C C . ILE A 1 1213 ? -23.304 -25.488 49.248 1.00 84.75 1213 ILE A C 1
ATOM 9423 O O . ILE A 1 1213 ? -22.213 -25.347 49.800 1.00 84.75 1213 ILE A O 1
ATOM 9427 N N . THR A 1 1214 ? -24.447 -25.132 49.838 1.00 89.56 1214 THR A N 1
ATOM 9428 C CA . THR A 1 1214 ? -24.509 -24.452 51.141 1.00 89.56 1214 THR A CA 1
ATOM 9429 C C . THR A 1 1214 ? -23.820 -25.276 52.236 1.00 89.56 1214 THR A C 1
ATOM 9431 O O . THR A 1 1214 ? -22.952 -24.762 52.946 1.00 89.56 1214 THR A O 1
ATOM 9434 N N . CYS A 1 1215 ? -24.113 -26.580 52.340 1.00 89.69 1215 CYS A N 1
ATOM 9435 C CA . CYS A 1 1215 ? -23.439 -27.472 53.292 1.00 89.69 1215 CYS A CA 1
ATOM 9436 C C . CYS A 1 1215 ? -21.923 -27.581 53.041 1.00 89.69 1215 CYS A C 1
ATOM 9438 O O . CYS A 1 1215 ? -21.138 -27.609 53.994 1.00 89.69 1215 CYS A O 1
ATOM 9440 N N . ALA A 1 1216 ? -21.493 -27.632 51.775 1.00 86.75 1216 ALA A N 1
ATOM 9441 C CA . ALA A 1 1216 ? -20.079 -27.704 51.414 1.00 86.75 1216 ALA A CA 1
ATOM 9442 C C . ALA A 1 1216 ? -19.320 -26.413 51.767 1.00 86.75 1216 ALA A C 1
ATOM 9444 O O . ALA A 1 1216 ? -18.215 -26.492 52.311 1.00 86.75 1216 ALA A O 1
ATOM 9445 N N . VAL A 1 1217 ? -19.913 -25.239 51.516 1.00 88.56 1217 VAL A N 1
ATOM 9446 C CA . VAL A 1 1217 ? -19.326 -23.933 51.862 1.00 88.56 1217 VAL A CA 1
ATOM 9447 C C . VAL A 1 1217 ? -19.163 -23.797 53.376 1.00 88.56 1217 VAL A C 1
ATOM 9449 O O . VAL A 1 1217 ? -18.071 -23.437 53.823 1.00 88.56 1217 VAL A O 1
ATOM 9452 N N . ILE A 1 1218 ? -20.183 -24.163 54.167 1.00 91.38 1218 ILE A N 1
ATOM 9453 C CA . ILE A 1 1218 ? -20.101 -24.130 55.639 1.00 91.38 1218 ILE A CA 1
ATOM 9454 C C . ILE A 1 1218 ? -18.945 -25.014 56.135 1.00 91.38 1218 ILE A C 1
ATOM 9456 O O . ILE A 1 1218 ? -18.030 -24.539 56.815 1.00 91.38 1218 ILE A O 1
ATOM 9460 N N . ALA A 1 1219 ? -18.924 -26.288 55.727 1.00 88.56 1219 ALA A N 1
ATOM 9461 C CA . ALA A 1 1219 ? -17.904 -27.247 56.155 1.00 88.56 1219 ALA A CA 1
ATOM 9462 C C . ALA A 1 1219 ? -16.476 -26.836 55.737 1.00 88.56 1219 ALA A C 1
ATOM 9464 O O . ALA A 1 1219 ? -15.514 -27.029 56.491 1.00 88.56 1219 ALA A O 1
ATOM 9465 N N . MET A 1 1220 ? -16.323 -26.248 54.546 1.00 89.12 1220 MET A N 1
ATOM 9466 C CA . MET A 1 1220 ? -15.052 -25.724 54.044 1.00 89.12 1220 MET A CA 1
ATOM 9467 C C . MET A 1 1220 ? -14.569 -24.524 54.869 1.00 89.12 1220 MET A C 1
ATOM 9469 O O . MET A 1 1220 ? -13.414 -24.505 55.303 1.00 89.12 1220 MET A O 1
ATOM 9473 N N . ALA A 1 1221 ? -15.429 -23.532 55.102 1.00 89.19 1221 ALA A N 1
ATOM 9474 C CA . ALA A 1 1221 ? -15.078 -22.319 55.832 1.00 89.19 1221 ALA A CA 1
ATOM 9475 C C . ALA A 1 1221 ? -14.674 -22.629 57.283 1.00 89.19 1221 ALA A C 1
ATOM 9477 O O . ALA A 1 1221 ? -13.606 -22.198 57.728 1.00 89.19 1221 ALA A O 1
ATOM 9478 N N . HIS A 1 1222 ? -15.426 -23.489 57.979 1.00 91.12 1222 HIS A N 1
ATOM 9479 C CA . HIS A 1 1222 ? -15.065 -23.967 59.320 1.00 91.12 1222 HIS A CA 1
ATOM 9480 C C . HIS A 1 1222 ? -13.740 -24.739 59.336 1.00 91.12 1222 HIS A C 1
ATOM 9482 O O . HIS A 1 1222 ? -12.919 -24.538 60.234 1.00 91.12 1222 HIS A O 1
ATOM 9488 N N . SER A 1 1223 ? -13.463 -25.549 58.308 1.00 88.56 1223 SER A N 1
ATOM 9489 C CA . SER A 1 1223 ? -12.168 -26.237 58.149 1.00 88.56 1223 SER A CA 1
ATOM 9490 C C . SER A 1 1223 ? -10.991 -25.265 57.965 1.00 88.56 1223 SER A C 1
ATOM 9492 O O . SER A 1 1223 ? -9.862 -25.574 58.358 1.00 88.56 1223 SER A O 1
ATOM 9494 N N . LEU A 1 1224 ? -11.245 -24.076 57.410 1.00 86.62 1224 LEU A N 1
ATOM 9495 C CA . LEU A 1 1224 ? -10.290 -22.968 57.295 1.00 86.62 1224 LEU A CA 1
ATOM 9496 C C . LEU A 1 1224 ? -10.296 -22.018 58.512 1.00 86.62 1224 LEU A C 1
ATOM 9498 O O . LEU A 1 1224 ? -9.460 -21.117 58.569 1.00 86.62 1224 LEU A O 1
ATOM 9502 N N . ARG A 1 1225 ? -11.155 -22.265 59.515 1.00 89.62 1225 ARG A N 1
ATOM 9503 C CA . ARG A 1 1225 ? -11.391 -21.425 60.711 1.00 89.62 1225 ARG A CA 1
ATOM 9504 C C . ARG A 1 1225 ? -11.967 -20.037 60.404 1.00 89.62 1225 ARG A C 1
ATOM 9506 O O . ARG A 1 1225 ? -11.697 -19.087 61.136 1.00 89.62 1225 ARG A O 1
ATOM 9513 N N . LEU A 1 1226 ? -12.747 -19.941 59.334 1.00 91.88 1226 LEU A N 1
ATOM 9514 C CA . LEU A 1 1226 ? -13.485 -18.746 58.937 1.00 91.88 1226 LEU A CA 1
ATOM 9515 C C . LEU A 1 1226 ? -14.916 -18.827 59.474 1.00 91.88 1226 LEU A C 1
ATOM 9517 O O . LEU A 1 1226 ? -15.479 -19.920 59.556 1.00 91.88 1226 LEU A O 1
ATOM 9521 N N . LYS A 1 1227 ? -15.501 -17.677 59.817 1.00 93.50 1227 LYS A N 1
ATOM 9522 C CA . LYS A 1 1227 ? -16.938 -17.573 60.107 1.00 93.50 1227 LYS A CA 1
ATOM 9523 C C . LYS A 1 1227 ? -17.764 -17.662 58.827 1.00 93.50 1227 LYS A C 1
ATOM 9525 O O . LYS A 1 1227 ? -17.318 -17.191 57.780 1.00 93.50 1227 LYS A O 1
ATOM 9530 N N . VAL A 1 1228 ? -18.995 -18.148 58.941 1.00 94.62 1228 VAL A N 1
ATOM 9531 C CA . VAL A 1 1228 ? -19.943 -18.231 57.824 1.00 94.62 1228 VAL A CA 1
ATOM 9532 C C . VAL A 1 1228 ? -21.158 -17.349 58.071 1.00 94.62 1228 VAL A C 1
ATOM 9534 O O . VAL A 1 1228 ? -21.803 -17.444 59.114 1.00 94.62 1228 VAL A O 1
ATOM 9537 N N . ILE A 1 1229 ? -21.467 -16.494 57.100 1.00 95.06 1229 ILE A N 1
ATOM 9538 C CA . ILE A 1 1229 ? -22.634 -15.612 57.101 1.00 95.06 1229 ILE A CA 1
ATOM 9539 C C . ILE A 1 1229 ? -23.552 -16.070 55.963 1.00 95.06 1229 ILE A C 1
ATOM 9541 O O . ILE A 1 1229 ? -23.112 -16.114 54.821 1.00 95.06 1229 ILE A O 1
ATOM 9545 N N . ALA A 1 1230 ? -24.811 -16.402 56.238 1.00 93.81 1230 ALA A N 1
ATOM 9546 C CA . ALA A 1 1230 ? -25.780 -16.722 55.186 1.00 93.81 1230 ALA A CA 1
ATOM 9547 C C . ALA A 1 1230 ? -26.626 -15.495 54.817 1.00 93.81 1230 ALA A C 1
ATOM 9549 O O . ALA A 1 1230 ? -27.248 -14.884 55.694 1.00 93.81 1230 ALA A O 1
ATOM 9550 N N . GLU A 1 1231 ? -26.670 -15.146 53.531 1.00 92.12 1231 GLU A N 1
ATOM 9551 C CA . GLU A 1 1231 ? -27.413 -13.988 53.033 1.00 92.12 1231 GLU A CA 1
ATOM 9552 C C . GLU A 1 1231 ? -28.772 -14.315 52.435 1.00 92.12 1231 GLU A C 1
ATOM 9554 O O . GLU A 1 1231 ? -29.057 -15.429 52.023 1.00 92.12 1231 GLU A O 1
ATOM 9559 N N . GLY A 1 1232 ? -29.642 -13.307 52.361 1.00 91.00 1232 GLY A N 1
ATOM 9560 C CA . GLY A 1 1232 ? -30.944 -13.463 51.725 1.00 91.00 1232 GLY A CA 1
ATOM 9561 C C . GLY A 1 1232 ? -31.899 -14.401 52.465 1.00 91.00 1232 GLY A C 1
ATOM 9562 O O . GLY A 1 1232 ? -32.834 -14.892 51.848 1.00 91.00 1232 GLY A O 1
ATOM 9563 N N . VAL A 1 1233 ? -31.724 -14.616 53.774 1.00 93.44 1233 VAL A N 1
ATOM 9564 C CA . VAL A 1 1233 ? -32.672 -15.401 54.585 1.00 93.44 1233 VAL A CA 1
ATOM 9565 C C . VAL A 1 1233 ? -34.017 -14.662 54.664 1.00 93.44 1233 VAL A C 1
ATOM 9567 O O . VAL A 1 1233 ? -34.128 -13.613 55.309 1.00 93.44 1233 VAL A O 1
ATOM 9570 N N . GLU A 1 1234 ? -35.057 -15.182 54.010 1.00 93.38 1234 GLU A N 1
ATOM 9571 C CA . GLU A 1 1234 ? -36.398 -14.573 53.958 1.00 93.38 1234 GLU A CA 1
ATOM 9572 C C . GLU A 1 1234 ? -37.466 -15.389 54.709 1.00 93.38 1234 GLU A C 1
ATOM 9574 O O . GLU A 1 1234 ? -38.445 -14.810 55.183 1.00 93.38 1234 GLU A O 1
ATOM 9579 N N . THR A 1 1235 ? -37.273 -16.701 54.883 1.00 91.88 1235 THR A N 1
ATOM 9580 C CA . THR A 1 1235 ? -38.279 -17.626 55.441 1.00 91.88 1235 THR A CA 1
ATOM 9581 C C . THR A 1 1235 ? -37.823 -18.349 56.716 1.00 91.88 1235 THR A C 1
ATOM 9583 O O . THR A 1 1235 ? -36.633 -18.551 56.956 1.00 91.88 1235 THR A O 1
ATOM 9586 N N . ASP A 1 1236 ? -38.792 -18.801 57.525 1.00 90.56 1236 ASP A N 1
ATOM 9587 C CA . ASP A 1 1236 ? -38.546 -19.690 58.675 1.00 90.56 1236 ASP A CA 1
ATOM 9588 C C . ASP A 1 1236 ? -37.930 -21.047 58.271 1.00 90.56 1236 ASP A C 1
ATOM 9590 O O . ASP A 1 1236 ? -37.241 -21.671 59.078 1.00 90.56 1236 ASP A O 1
ATOM 9594 N N . GLU A 1 1237 ? -38.185 -21.524 57.045 1.00 91.56 1237 GLU A N 1
ATOM 9595 C CA . GLU A 1 1237 ? -37.651 -22.794 56.526 1.00 91.56 1237 GLU A CA 1
ATOM 9596 C C . GLU A 1 1237 ? -36.135 -22.685 56.286 1.00 91.56 1237 GLU A C 1
ATOM 9598 O O . GLU A 1 1237 ? -35.374 -23.501 56.808 1.00 91.56 1237 GLU A O 1
ATOM 9603 N N . GLN A 1 1238 ? -35.691 -21.620 55.605 1.00 93.56 1238 GLN A N 1
ATOM 9604 C CA . GLN A 1 1238 ? -34.270 -21.289 55.416 1.00 93.56 1238 GLN A CA 1
ATOM 9605 C C . GLN A 1 1238 ? -33.559 -21.064 56.762 1.00 93.56 1238 GLN A C 1
ATOM 9607 O O . GLN A 1 1238 ? -32.470 -21.593 56.982 1.00 93.56 1238 GLN A O 1
ATOM 9612 N N . TYR A 1 1239 ? -34.191 -20.327 57.690 1.00 90.81 1239 TYR A N 1
ATOM 9613 C CA . TYR A 1 1239 ? -33.643 -20.085 59.030 1.00 90.81 1239 TYR A CA 1
ATOM 9614 C C . TYR A 1 1239 ? -33.346 -21.394 59.781 1.00 90.81 1239 TYR A C 1
ATOM 9616 O O . TYR A 1 1239 ? -32.253 -21.562 60.321 1.00 90.81 1239 TYR A O 1
ATOM 9624 N N . ARG A 1 1240 ? -34.295 -22.340 59.799 1.00 90.69 1240 ARG A N 1
ATOM 9625 C CA . ARG A 1 1240 ? -34.105 -23.634 60.477 1.00 90.69 1240 ARG A CA 1
ATOM 9626 C C . ARG A 1 1240 ? -33.051 -24.490 59.790 1.00 90.69 1240 ARG A C 1
ATOM 9628 O O . ARG A 1 1240 ? -32.173 -24.998 60.474 1.00 90.69 1240 ARG A O 1
ATOM 9635 N N . PHE A 1 1241 ? -33.082 -24.581 58.460 1.00 92.81 1241 PHE A N 1
ATOM 9636 C CA . PHE A 1 1241 ? -32.090 -25.350 57.707 1.00 92.81 1241 PHE A CA 1
ATOM 9637 C C . PHE A 1 1241 ? -30.655 -24.902 58.025 1.00 92.81 1241 PHE A C 1
ATOM 9639 O O . PHE A 1 1241 ? -29.795 -25.734 58.299 1.00 92.81 1241 PHE A O 1
ATOM 9646 N N . LEU A 1 1242 ? -30.397 -23.594 58.034 1.00 92.88 1242 LEU A N 1
ATOM 9647 C CA . LEU A 1 1242 ? -29.070 -23.040 58.320 1.00 92.88 1242 LEU A CA 1
ATOM 9648 C C . LEU A 1 1242 ? -28.658 -23.194 59.798 1.00 92.88 1242 LEU A C 1
ATOM 9650 O O . LEU A 1 1242 ? -27.467 -23.321 60.083 1.00 92.88 1242 LEU A O 1
ATOM 9654 N N . LEU A 1 1243 ? -29.624 -23.215 60.726 1.00 91.00 1243 LEU A N 1
ATOM 9655 C CA . LEU A 1 1243 ? -29.395 -23.513 62.147 1.00 91.00 1243 LEU A CA 1
ATOM 9656 C C . LEU A 1 1243 ? -29.008 -24.982 62.360 1.00 91.00 1243 LEU A C 1
ATOM 9658 O O . LEU A 1 1243 ? -28.072 -25.259 63.108 1.00 91.00 1243 LEU A O 1
ATOM 9662 N N . ASP A 1 1244 ? -29.686 -25.904 61.674 1.00 90.88 1244 ASP A N 1
ATOM 9663 C CA . ASP A 1 1244 ? -29.417 -27.346 61.741 1.00 90.88 1244 ASP A CA 1
ATOM 9664 C C . ASP A 1 1244 ? -28.059 -27.728 61.111 1.00 90.88 1244 ASP A C 1
ATOM 9666 O O . ASP A 1 1244 ? -27.509 -28.782 61.429 1.00 90.88 1244 ASP A O 1
ATOM 9670 N N . HIS A 1 1245 ? -27.495 -26.860 60.260 1.00 90.75 1245 HIS A N 1
ATOM 9671 C CA . HIS A 1 1245 ? -26.178 -27.018 59.627 1.00 90.75 1245 HIS A CA 1
ATOM 9672 C C . HIS A 1 1245 ? -25.082 -26.112 60.230 1.00 90.75 1245 HIS A C 1
ATOM 9674 O O . HIS A 1 1245 ? -24.058 -25.889 59.590 1.00 90.75 1245 HIS A O 1
ATOM 9680 N N . ASP A 1 1246 ? -25.266 -25.612 61.460 1.00 89.94 1246 ASP A N 1
ATOM 9681 C CA . ASP A 1 1246 ? -24.250 -24.885 62.248 1.00 89.94 1246 ASP A CA 1
ATOM 9682 C C . ASP A 1 1246 ? -23.675 -23.586 61.606 1.00 89.94 1246 ASP A C 1
ATOM 9684 O O . ASP A 1 1246 ? -22.590 -23.146 61.989 1.00 89.94 1246 ASP A O 1
ATOM 9688 N N . CYS A 1 1247 ? -24.388 -22.912 60.690 1.00 93.12 1247 CYS A N 1
ATOM 9689 C CA . CYS A 1 1247 ? -23.972 -21.600 60.144 1.00 93.12 1247 CYS A CA 1
ATOM 9690 C C . CYS A 1 1247 ? -23.789 -20.548 61.264 1.00 93.12 1247 CYS A C 1
ATOM 9692 O O . CYS A 1 1247 ? -24.586 -20.522 62.193 1.00 93.12 1247 CYS A O 1
ATOM 9694 N N . ASP A 1 1248 ? -22.786 -19.660 61.219 1.00 93.62 1248 ASP A N 1
ATOM 9695 C CA . ASP A 1 1248 ? -22.474 -18.785 62.371 1.00 93.62 1248 ASP A CA 1
ATOM 9696 C C . ASP A 1 1248 ? -23.403 -17.561 62.491 1.00 93.62 1248 ASP A C 1
ATOM 9698 O O . ASP A 1 1248 ? -23.977 -17.290 63.552 1.00 93.62 1248 ASP A O 1
ATOM 9702 N N . GLU A 1 1249 ? -23.546 -16.804 61.402 1.00 95.12 1249 GLU A N 1
ATOM 9703 C CA . GLU A 1 1249 ? -24.321 -15.561 61.339 1.00 95.12 1249 GLU A CA 1
ATOM 9704 C C . GLU A 1 1249 ? -25.280 -15.562 60.134 1.00 95.12 1249 GLU A C 1
ATOM 9706 O O . GLU A 1 1249 ? -25.136 -16.334 59.186 1.00 95.12 1249 GLU A O 1
ATOM 9711 N N . MET A 1 1250 ? -26.296 -14.700 60.172 1.00 94.06 1250 MET A N 1
ATOM 9712 C CA . MET A 1 1250 ? -27.328 -14.600 59.137 1.00 94.06 1250 MET A CA 1
ATOM 9713 C C . MET A 1 1250 ? -27.723 -13.157 58.846 1.00 94.06 1250 MET A C 1
ATOM 9715 O O . MET A 1 1250 ? -27.795 -12.320 59.751 1.00 94.06 1250 MET A O 1
ATOM 9719 N N . GLN A 1 1251 ? -28.095 -12.900 57.595 1.00 94.19 1251 GLN A N 1
ATOM 9720 C CA . GLN A 1 1251 ? -28.614 -11.622 57.127 1.00 94.19 1251 GLN A CA 1
ATOM 9721 C C . GLN A 1 1251 ? -29.758 -11.847 56.130 1.00 94.19 1251 GLN A C 1
ATOM 9723 O O . GLN A 1 1251 ? -29.689 -12.703 55.254 1.00 94.19 1251 GLN A O 1
ATOM 9728 N N . GLY A 1 1252 ? -30.841 -11.075 56.246 1.00 92.31 1252 GLY A N 1
ATOM 9729 C CA . GLY A 1 1252 ? -31.970 -11.210 55.326 1.00 92.31 1252 GLY A CA 1
ATOM 9730 C C . GLY A 1 1252 ? -33.274 -10.580 55.807 1.00 92.31 1252 GLY A C 1
ATOM 9731 O O . GLY A 1 1252 ? -33.368 -10.041 56.916 1.00 92.31 1252 GLY A O 1
ATOM 9732 N N . TYR A 1 1253 ? -34.291 -10.615 54.943 1.00 92.06 1253 TYR A N 1
ATOM 9733 C CA . TYR A 1 1253 ? -35.584 -9.965 55.188 1.00 92.06 1253 TYR A CA 1
ATOM 9734 C C . TYR A 1 1253 ? -36.420 -10.654 56.273 1.00 92.06 1253 TYR A C 1
ATOM 9736 O O . TYR A 1 1253 ? -37.317 -10.008 56.813 1.00 92.06 1253 TYR A O 1
ATOM 9744 N N . HIS A 1 1254 ? -36.088 -11.895 56.647 1.00 90.62 1254 HIS A N 1
ATOM 9745 C CA . HIS A 1 1254 ? -36.659 -12.581 57.808 1.00 90.62 1254 HIS A CA 1
ATOM 9746 C C . HIS A 1 1254 ? -36.468 -11.771 59.108 1.00 90.62 1254 HIS A C 1
ATOM 9748 O O . HIS A 1 1254 ? -37.360 -11.714 59.954 1.00 90.62 1254 HIS A O 1
ATOM 9754 N N . PHE A 1 1255 ? -35.323 -11.091 59.255 1.00 89.62 1255 PHE A N 1
ATOM 9755 C CA . PHE A 1 1255 ? -35.007 -10.288 60.441 1.00 89.62 1255 PHE A CA 1
ATOM 9756 C C . PHE A 1 1255 ? -35.378 -8.815 60.269 1.00 89.62 1255 PHE A C 1
ATOM 9758 O O . PHE A 1 1255 ? -36.049 -8.234 61.123 1.00 89.62 1255 PHE A O 1
ATOM 9765 N N . SER A 1 1256 ? -34.906 -8.200 59.182 1.00 91.81 1256 SER A N 1
ATOM 9766 C CA . SER A 1 1256 ? -35.201 -6.815 58.821 1.00 91.81 1256 SER A CA 1
ATOM 9767 C C . SER A 1 1256 ? -34.825 -6.558 57.366 1.00 91.81 1256 SER A C 1
ATOM 9769 O O . SER A 1 1256 ? -33.797 -7.026 56.874 1.00 91.81 1256 SER A O 1
ATOM 9771 N N . LYS A 1 1257 ? -35.607 -5.710 56.697 1.00 91.44 1257 LYS A N 1
ATOM 9772 C CA . LYS A 1 1257 ? -35.154 -5.037 55.472 1.00 91.44 1257 LYS A CA 1
ATOM 977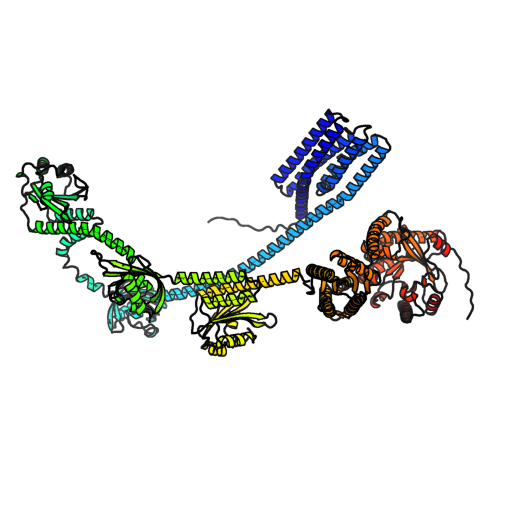3 C C . LYS A 1 1257 ? -34.058 -4.005 55.813 1.00 91.44 1257 LYS A C 1
ATOM 9775 O O . LYS A 1 1257 ? -33.952 -3.616 56.980 1.00 91.44 1257 LYS A O 1
ATOM 9780 N N . PRO A 1 1258 ? -33.269 -3.527 54.836 1.00 92.94 1258 PRO A N 1
ATOM 9781 C CA . PRO A 1 1258 ? -32.360 -2.399 55.027 1.00 92.94 1258 PRO A CA 1
ATOM 9782 C C . PRO A 1 1258 ? -33.127 -1.123 55.404 1.00 92.94 1258 PRO A C 1
ATOM 9784 O O . PRO A 1 1258 ? -33.964 -0.653 54.626 1.00 92.94 1258 PRO A O 1
ATOM 9787 N N . VAL A 1 1259 ? -32.837 -0.549 56.572 1.00 93.94 1259 VAL A N 1
ATOM 9788 C CA . VAL A 1 1259 ? -33.533 0.628 57.132 1.00 93.94 1259 VAL A CA 1
ATOM 9789 C C . VAL A 1 1259 ? -32.567 1.775 57.433 1.00 93.94 1259 VAL A C 1
ATOM 9791 O O . VAL A 1 1259 ? -31.358 1.578 57.472 1.00 93.94 1259 VAL A O 1
ATOM 9794 N N . ASP A 1 1260 ? -33.086 2.981 57.652 1.00 93.69 1260 ASP A N 1
ATOM 9795 C CA . ASP A 1 1260 ? -32.266 4.152 57.975 1.00 93.69 1260 ASP A CA 1
ATOM 9796 C C . ASP A 1 1260 ? -31.496 4.025 59.312 1.00 93.69 1260 ASP A C 1
ATOM 9798 O O . ASP A 1 1260 ? -31.807 3.209 60.190 1.00 93.69 1260 ASP A O 1
ATOM 9802 N N . ALA A 1 1261 ? -30.496 4.891 59.494 1.00 90.38 1261 ALA A N 1
ATOM 9803 C CA . ALA A 1 1261 ? -29.635 4.932 60.676 1.00 90.38 1261 ALA A CA 1
ATOM 9804 C C . ALA A 1 1261 ? -30.384 5.123 62.014 1.00 90.38 1261 ALA A C 1
ATOM 9806 O O . ALA A 1 1261 ? -29.919 4.667 63.063 1.00 90.38 1261 ALA A O 1
ATOM 9807 N N . ALA A 1 1262 ? -31.543 5.792 62.014 1.00 87.94 1262 ALA A N 1
ATOM 9808 C CA . ALA A 1 1262 ? -32.352 6.009 63.214 1.00 87.94 1262 ALA A CA 1
ATOM 9809 C C . ALA A 1 1262 ? -33.253 4.799 63.527 1.00 87.94 1262 ALA A C 1
ATOM 9811 O O . ALA A 1 1262 ? -33.539 4.509 64.691 1.00 87.94 1262 ALA A O 1
ATOM 9812 N N . ALA A 1 1263 ? -33.700 4.063 62.510 1.00 89.88 1263 ALA A N 1
ATOM 9813 C CA . ALA A 1 1263 ? -34.344 2.765 62.655 1.00 89.88 1263 ALA A CA 1
ATOM 9814 C C . ALA A 1 1263 ? -33.371 1.710 63.207 1.00 89.88 1263 ALA A C 1
ATOM 9816 O O . ALA A 1 1263 ? -33.705 1.072 64.206 1.00 89.88 1263 ALA A O 1
ATOM 9817 N N . VAL A 1 1264 ? -32.145 1.607 62.678 1.00 88.25 1264 VAL A N 1
ATOM 9818 C CA . VAL A 1 1264 ? -31.117 0.714 63.250 1.00 88.25 1264 VAL A CA 1
ATOM 9819 C C . VAL A 1 1264 ? -30.758 1.096 64.684 1.00 88.25 1264 VAL A C 1
ATOM 9821 O O . VAL A 1 1264 ? -30.771 0.226 65.553 1.00 88.25 1264 VAL A O 1
ATOM 9824 N N . ALA A 1 1265 ? -30.555 2.380 64.995 1.00 85.56 1265 ALA A N 1
ATOM 9825 C CA . ALA A 1 1265 ? -30.304 2.805 66.375 1.00 85.56 1265 ALA A CA 1
ATOM 9826 C C . ALA A 1 1265 ? -31.422 2.370 67.352 1.00 85.56 1265 ALA A C 1
ATOM 9828 O O . ALA A 1 1265 ? -31.138 2.023 68.500 1.00 85.56 1265 ALA A O 1
ATOM 9829 N N . ARG A 1 1266 ? -32.688 2.331 66.902 1.00 86.12 1266 ARG A N 1
ATOM 9830 C CA . ARG A 1 1266 ? -33.814 1.799 67.693 1.00 86.12 1266 ARG A CA 1
ATOM 9831 C C . ARG A 1 1266 ? -33.746 0.279 67.854 1.00 86.12 1266 ARG A C 1
ATOM 9833 O O . ARG A 1 1266 ? -33.967 -0.190 68.966 1.00 86.12 1266 ARG A O 1
ATOM 9840 N N . LEU A 1 1267 ? -33.405 -0.475 66.804 1.00 85.25 1267 LEU A N 1
ATOM 9841 C CA . LEU A 1 1267 ? -33.217 -1.934 66.878 1.00 85.25 1267 LEU A CA 1
ATOM 9842 C C . LEU A 1 1267 ? -32.101 -2.316 67.866 1.00 85.25 1267 LEU A C 1
ATOM 9844 O O . LEU A 1 1267 ? -32.302 -3.187 68.708 1.00 85.25 1267 LEU A O 1
ATOM 9848 N N . LEU A 1 1268 ? -30.971 -1.601 67.837 1.00 83.25 1268 LEU A N 1
ATOM 9849 C CA . LEU A 1 1268 ? -29.841 -1.798 68.758 1.00 83.25 1268 LEU A CA 1
ATOM 9850 C C . LEU A 1 1268 ? -30.164 -1.445 70.221 1.00 83.25 1268 LEU A C 1
ATOM 9852 O O . LEU A 1 1268 ? -29.467 -1.892 71.130 1.00 83.25 1268 LEU A O 1
ATOM 9856 N N . SER A 1 1269 ? -31.211 -0.647 70.451 1.00 76.06 1269 SER A N 1
ATOM 9857 C CA . SER A 1 1269 ? -31.634 -0.192 71.783 1.00 76.06 1269 SER A CA 1
ATOM 9858 C C . SER A 1 1269 ? -32.695 -1.090 72.437 1.00 76.06 1269 SER A C 1
ATOM 9860 O O . SER A 1 1269 ? -33.029 -0.882 73.603 1.00 76.06 1269 SER A O 1
ATOM 9862 N N . GLN A 1 1270 ? -33.262 -2.066 71.717 1.00 67.25 1270 GLN A N 1
ATOM 9863 C CA . GLN A 1 1270 ? -34.320 -2.933 72.244 1.00 67.25 1270 GLN A CA 1
ATOM 9864 C C . GLN A 1 1270 ? -33.757 -4.213 72.890 1.00 67.25 1270 GLN A C 1
ATOM 9866 O O . GLN A 1 1270 ? -33.173 -5.044 72.193 1.00 67.25 1270 GLN A O 1
ATOM 9871 N N . PRO A 1 1271 ? -33.995 -4.463 74.194 1.00 51.47 1271 PRO A N 1
ATOM 9872 C CA . PRO A 1 1271 ? -33.735 -5.771 74.786 1.00 51.47 1271 PRO A CA 1
ATOM 9873 C C . PRO A 1 1271 ? -34.797 -6.772 74.303 1.00 51.47 1271 PRO A C 1
ATOM 9875 O O . PRO A 1 1271 ? -35.907 -6.826 74.838 1.00 51.47 1271 PRO A O 1
ATOM 9878 N N . ARG A 1 1272 ? -34.479 -7.567 73.272 1.00 48.25 1272 ARG A N 1
ATOM 9879 C CA . ARG A 1 1272 ? -35.410 -8.574 72.737 1.00 48.25 1272 ARG A CA 1
ATOM 9880 C C . ARG A 1 1272 ? -35.662 -9.672 73.784 1.00 48.25 1272 ARG A C 1
ATOM 9882 O O . ARG A 1 1272 ? -34.731 -10.203 74.387 1.00 48.25 1272 ARG A O 1
ATOM 9889 N N . ALA A 1 1273 ? -36.936 -9.968 74.038 1.00 39.84 1273 ALA A N 1
ATOM 9890 C CA . ALA A 1 1273 ? -37.355 -10.891 75.091 1.00 39.84 1273 ALA A CA 1
ATOM 9891 C C . ALA A 1 1273 ? -36.944 -12.346 74.800 1.00 39.84 1273 ALA A C 1
ATOM 9893 O O . ALA A 1 1273 ? -36.871 -12.756 73.642 1.00 39.84 1273 ALA A O 1
ATOM 9894 N N . LYS A 1 1274 ? -36.732 -13.141 75.861 1.00 39.91 1274 LYS A N 1
ATOM 9895 C CA . LYS A 1 1274 ? -36.444 -14.583 75.762 1.00 39.91 1274 LYS A CA 1
ATOM 9896 C C . LYS A 1 1274 ? -37.521 -15.292 74.932 1.00 39.91 1274 LYS A C 1
ATOM 9898 O O . LYS A 1 1274 ? -38.682 -15.322 75.341 1.00 39.91 1274 LYS A O 1
ATOM 9903 N N . SER A 1 1275 ? -37.121 -15.882 73.806 1.00 35.69 1275 SER A N 1
ATOM 9904 C CA . SER A 1 1275 ? -37.993 -16.753 73.014 1.00 35.69 1275 SER A CA 1
ATOM 9905 C C . SER A 1 1275 ? -38.377 -18.005 73.812 1.00 35.69 1275 SER A C 1
ATOM 9907 O O . SER A 1 1275 ? -37.605 -18.488 74.644 1.00 35.69 1275 SER A O 1
ATOM 9909 N N . LYS A 1 1276 ? -39.596 -18.504 73.592 1.00 34.50 1276 LYS A N 1
ATOM 9910 C CA . LYS A 1 1276 ? -40.154 -19.660 74.305 1.00 34.50 1276 LYS A CA 1
ATOM 9911 C C . LYS A 1 1276 ? -39.578 -20.966 73.762 1.00 34.50 1276 LYS A C 1
ATOM 9913 O O . LYS A 1 1276 ? -39.557 -21.178 72.556 1.00 34.50 1276 LYS A O 1
ATOM 9918 N N . SER A 1 1277 ? -39.248 -21.888 74.660 1.00 38.47 1277 SER A N 1
ATOM 9919 C CA . SER A 1 1277 ? -39.163 -23.310 74.332 1.00 38.47 1277 SER A CA 1
ATOM 9920 C C . SER A 1 1277 ? -40.566 -23.900 74.136 1.00 38.47 1277 SER A C 1
ATOM 9922 O O . SER A 1 1277 ? -41.452 -23.648 74.953 1.00 38.47 1277 SER A O 1
ATOM 9924 N N . SER A 1 1278 ? -40.779 -24.688 73.076 1.00 30.58 1278 SER A N 1
ATOM 9925 C CA . SER A 1 1278 ? -41.656 -25.884 73.046 1.00 30.58 1278 SER A CA 1
ATOM 9926 C C . SER A 1 1278 ? -41.790 -26.464 71.629 1.00 30.58 1278 SER A C 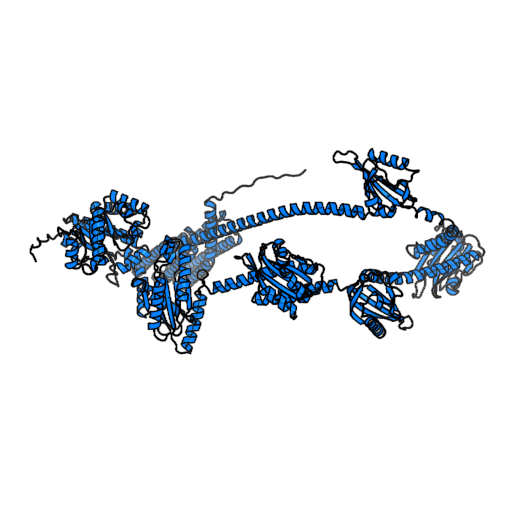1
ATOM 9928 O O . SER A 1 1278 ? -42.438 -25.886 70.768 1.00 30.58 1278 SER A O 1
ATOM 9930 N N . SER A 1 1279 ? -41.171 -27.632 71.439 1.00 33.69 1279 SER A N 1
ATOM 9931 C CA . SER A 1 1279 ? -41.791 -28.876 70.944 1.00 33.69 1279 SER A CA 1
ATOM 9932 C C . SER A 1 1279 ? -42.846 -28.834 69.823 1.00 33.69 1279 SER A C 1
ATOM 9934 O O . SER A 1 1279 ? -44.005 -28.508 70.090 1.00 33.69 1279 SER A O 1
ATOM 9936 N N . ALA A 1 1280 ? -42.494 -29.405 68.669 1.00 32.50 1280 ALA A N 1
ATOM 9937 C CA . ALA A 1 1280 ? -43.102 -30.631 68.123 1.00 32.50 1280 ALA A CA 1
ATOM 9938 C C . ALA A 1 1280 ? -42.227 -31.159 66.976 1.00 32.50 1280 ALA A C 1
ATOM 9940 O O . ALA A 1 1280 ? -41.926 -30.343 66.079 1.00 32.50 1280 ALA A O 1
#

Nearest PDB structures (foldseek):
  5m3c-assembly1_A  TM=8.090E-01  e=9.787E-44  Pseudomonas aeruginosa
  5m3c-assembly1_B  TM=6.147E-01  e=3.029E-45  Pseudomonas aeruginosa
  4rnh-assembly1_A-2  TM=5.966E-01  e=1.483E-45  Pseudomonas aeruginosa PAO1
  4rnf-assembly1_A  TM=6.262E-01  e=2.418E-43  Pseudomonas aeruginosa PAO1
  8arv-assembly1_B  TM=9.627E-01  e=5.726E-24  Pseudomonas aeruginosa PAO1

Sequence (1280 aa):
MAQISNTAGTSVSSGPDHGEAAIYADQVRLLYRLSRPGYAGTLINALIVMFALWNVAPRLLLGVWLVLVTAIITARFSLYKAYSAREPQPQMAQLWANRFITGAAAMGCMWGLLGSVLFPPGEILYQFLIVFLVGGMVASALVVLTPVKPAFLAFMLPALLPLTVAVFIQGGHLHVLMGVLLLVFAAVMLGIFPIMHETHVSSLRMRFENSELVARLAEANRQAVDANRQLTEQLERQKKIEEALRQSTARLEALIEASPLAIIVQNEHGIVKRWNRAAERIFGWSEQQVVGQLVPTVPADKQEEGARYRRMVLRGEQFADVEAVRQRKDGNLISVSLSAAPLRDADGTPNGMVMMVSDITERKKAERELERKTALARLLESLARAANDAASPEAAMRTCLERICEHGGWALGRLGIYAPGKAGRIPERSVWHARDLGRFQEFVRASQGIDYFDHSGEFISVVLRDKKPVWIEDLSRVTGFGGMSVAAAQGIKAGFALPVIVRDEVVAFLEFFADEPRPEDAALIAAADSVSGTLARLIERARAAAVHAKLAAIVECTDDAIVSADMDNRIVTWNPAAERMFGYSARESIGQRAAALIYPPGEESLAEINHAKARQADTPRHYEAVRRSKDGRLIDVWITAFPIRDGGGEIVGVGATYRDMSERKRIERRLQAEHAITRVLAESRTVGEALPEVLRIIGGAYGWVYGARWELDGEAKLMRCAETWCVQDPEIEQFTAYSRARTQAPEGGGGGLLRKVWAINMPVWMSDVAAEKTLRRGAHALKAGLRSAFGFPILIGGRFYGVVEFFGRGVRQPDADLMQIVHTMGSQIGQFIARKEAESHLTFFANHDPLTGLPNRVMFNARLTQALAQAHRYDKTAAVLFVDLDRFKVINDTLGHDAGDLLLKELALRLRDCLREGDTIGRQGGDEFVVLVEEVGDPQQVAGVAQKILETVAQQFLLSGQDFHVTASIGISIYPDDGNDVQALLKNADIAMYRAKEQGKNTFQFYSAQMNQHTFERLALETSLRRAVERQEFLLHYQPKIDIRSGRITGVEALVRWQHPDLGMVSPAQFIALAEETGLIVPIGEWVLRTACTEARGWIKKGAPSISVAVNLSARQFAREDFAASITSVLRESGLDPRLLELEITESTVMHNADRTANVLRQLKELGVSVAIDDFGTGYSSLGYLKRFPIDSVKIDRSFILDIPRDKDDVAITCAVIAMAHSLRLKVIAEGVETDEQYRFLLDHDCDEMQGYHFSKPVDAAAVARLLSQPRAKSKSSSA

=== Feature glossary ===
Key to the feature types in this record:

pLDDT. pLDDT is the predicted lDDT-Cα score: AlphaFold's confidence that the local environment of each residue (all inter-atomic distances within 15 Å) is correctly placed. It is a per-residue number between 0 and 100, with higher meaning more reliable.

Radius of gyration, Cα contacts, bounding box. The geometric summary reports three shape descriptors. Rg (radius of gyration) measures how spread out the Cα atoms are about their centre of mass; compact globular proteins have small Rg, elongated or unfolded ones large. Cα contacts (<8 Å, |i−j|>4) count long-range residue pairs in spatial proximity — high for tightly packed folds, near zero for rods or random coil. The bounding-box extents give the protein's footprint along x, y, z in Å.

Backbone torsions (φ/ψ). Backbone dihedral angles. Every residue except chain termini has a φ (preceding-C → N → Cα → C) and a ψ (N → Cα → C → next-N). They are reported in degrees following the IUPAC sign convention. Secondary structure is essentially a statement about which (φ, ψ) basin each residue occupies.

Contact-map, Ramachandran, and PAE plots. Plot images: a contact map (which residues are close in 3D, as an N×N binary image), a Ramachandran scatter (backbone torsion angles, revealing secondary-structure composition at a glance), and — for AlphaFold structures — a PAE heatmap (pairwise prediction confidence).

Predicted aligned error. Predicted Aligned Error (PAE) is an AlphaFold confidence matrix: entry (i, j) is the expected error in the position of residue j, in ångströms, when the prediction is superimposed on the true structure at residue i. Low PAE within a block of residues means that block is internally rigid and well-predicted; high PAE between two blocks means their relative placement is uncertain even if each block individually is confident.

Secondary structure (3-state, P-SEA). Three-state secondary structure (P-SEA) collapses the eight DSSP classes into helix (a), strand (b), and coil (c). P-SEA assigns these from Cα geometry alone — distances and angles — without requiring backbone oxygens, so it works on any Cα trace.

Solvent-accessible surface area. Solvent-accessible surface area (SASA) is the area in Å² traced out by the centre of a 1.4 Å probe sphere (a water molecule) rolled over the protein's van der Waals surface (Shrake–Rupley / Lee–Richards construction). Buried residues have near-zero SASA; fully exposed residues can exceed 200 Å². The total SASA scales roughly with the number of surface residues.

Foldseek 3Di. The Foldseek 3Di string encodes local tertiary geometry as a 20-letter alphabet — one character per residue — derived from the relative positions of nearby Cα atoms. Unlike the amino-acid sequence, 3Di is a direct function of the 3D structure, so two proteins with the same fold have similar 3Di strings even at low sequence identity.

B-factor. For experimental (PDB) structures, the B-factor (temperature factor) quantifies the positional spread of each atom in the crystal — a combination of thermal vibration and static disorder — in units of Å². High B-factors mark flexible loops or poorly resolved regions; low B-factors mark the rigid, well-ordered core.

mmCIF coordinates. The mmCIF block holds the 3D Cartesian coordinates of each backbone atom (N, Cα, C, O) in ångströms. mmCIF is the PDB's canonical archive format — a tagged-loop text representation of the atomic model.

InterPro / GO / CATH / organism. Functional annotations link the protein to curated databases. InterPro entries identify conserved domains and families by matching the sequence against member-database signatures (Pfam, PROSITE, CDD, …). Gene Ontology (GO) terms describe molecular function, biological process, and cellular component in a controlled vocabulary. CATH places the structure in a hierarchical fold classification (Class/Architecture/Topology/Homologous-superfamily). The organism is the source species.

Rendered structure images. Structure images are PyMOL renders from six orthogonal camera directions. Cartoon representation draws helices as coils and strands as arrows; sticks shows the backbone as bonds; surface shows the solvent-excluded envelope. Rainbow coloring maps sequence position to hue (blue→red, N→C); chain coloring assigns a distinct color per polypeptide.

Sequence. This is the polypeptide sequence — one letter per residue, N-terminus first. Length ranges from a few dozen residues for small domains to over a thousand for large multi-domain proteins.

Secondary structure (8-state, DSSP). The SS8 string is DSSP's per-residue secondary-structure call. α-helix (H) means an i→i+4 H-bond ladder; β-strand (E) means the residue participates in a β-sheet; 3₁₀ (G) and π (I) are tighter and wider helices; T/S are turns/bends; '-' is loop.

Nearest PDB structures. Structural nearest neighbors (via Foldseek easy-search vs the PDB). Reported per hit: target PDB id, E-value, and alignment TM-score. A TM-score above ~0.5 is the conventional threshold for 'same fold'.